Protein AF-A0A7Y9UPT7-F1 (afdb_monomer)

Solvent-accessible surface area (backbone atoms only — not comparable to full-atom values): 49475 Å² total; per-residue (Å²): 132,76,66,64,68,64,53,47,54,57,54,27,76,30,27,76,48,44,61,71,35,49,80,83,78,60,69,69,57,56,51,50,49,35,62,74,65,64,65,53,74,63,41,36,34,36,34,43,50,38,50,38,31,69,80,50,49,74,46,48,78,60,46,31,27,32,42,29,28,19,66,36,69,50,11,37,51,41,17,46,64,70,42,63,90,40,89,54,50,45,79,45,78,37,53,79,86,72,64,73,70,51,96,87,63,54,24,48,32,40,34,18,50,80,35,57,87,76,48,58,76,74,55,49,55,53,52,49,58,65,36,32,35,90,72,13,28,43,36,38,32,46,82,42,75,20,55,49,90,90,48,63,60,64,64,68,66,46,41,61,56,29,45,74,63,72,69,42,79,63,91,86,70,78,81,44,35,64,86,59,68,82,79,59,63,66,61,43,49,72,65,70,48,35,43,80,75,43,75,48,74,49,67,51,76,50,77,29,45,49,66,50,45,50,44,32,43,56,63,36,68,72,54,60,70,43,54,73,67,46,46,52,54,52,52,53,50,48,40,57,56,28,69,72,38,96,82,33,64,45,64,43,38,36,28,29,48,42,38,32,25,35,39,54,82,69,84,79,73,82,79,78,82,75,81,90,81,82,92,74,90,75,82,94,73,88,85,87,81,89,82,91,87,82,89,88,87,88,80,91,82,90,86,90,83,91,86,88,88,93,85,90,85,93,84,86,89,82,92,89,80,90,89,86,84,85,90,89,86,87,88,89,86,88,89,90,90,83,90,89,86,86,87,90,90,82,86,88,86,88,88,84,86,89,88,89,88,90,87,86,89,82,91,84,89,86,86,85,85,89,82,91,84,83,88,87,87,90,83,91,85,88,85,87,88,87,82,90,85,89,86,91,83,83,92,86,83,94,70,90,73,86,70,77,78,81,69,80,75,54,72,55,57,54,56,51,49,54,56,46,61,67,41,74,80,54,86,60,51,78,74,41,42,73,51,36,92,45,93,87,53,15,61,52,46,19,36,54,50,52,55,49,46,54,51,44,53,50,49,40,58,24,63,77,67,72,34,51,45,50,35,64,64,29,36,51,49,54,51,48,53,55,46,51,56,52,51,52,50,51,37,42,74,61,73,44,56,70,38,63,38,64,74,57,47,52,44,51,64,66,46,57,84,46,56,26,84,60,89,22,19,64,55,66,96,81,67,73,76,66,86,76,78,81,88,58,66,52,65,42,67,57,73,89,72,76,81,77,72,83,78,80,69,86,75,77,72,44,81,75,49,74,59,97,64,31,38,31,28,32,39,63,42,84,90,76,71,44,59,32,25,37,45,26,52,50,93,84,60,52,76,66,59,47,48,48,55,53,48,32,51,60,54,35,60,72,53,87,51,91,26,40,48,49,51,78,49,77,40,82,93,68,46,27,33,38,30,65,54,58,78,42,30,47,47,59,48,40,70,75,34,53,94,74,63,48,63,69,58,31,50,51,52,50,49,41,48,49,52,31,52,43,52,36,47,74,72,75,42,68,58,86,53,58,31,51,73,34,27,29,24,37,73,46,99,89,71,51,73,46,44,24,43,47,68,49,80,59,77,70,77,91,76,73,73,84,78,90,69,98,60,86,67,88,70,67,55,72,44,89,84,58,87,50,80,86,72,66,44,63,55,46,51,30,26,25,53,18,42,52,48,27,28,58,74,70,62,35,79,63,81,58,68,67,82,48,72,69,21,41,55,32,40,35,25,53,49,86,54,68,87,67,26,57,80,48,61,66,62,53,48,58,54,58,72,67,60,71,76,77,78,79,74,77,85,124

Sequence (796 aa):
MTDQRGLGVTFDSAADLYQQARPDYPEQLYEAMIAAARLVRGDRLLEIGCASGKATLPLARRGLHITCVEPGPALTTAARRNLASFPDVEVVQCTFEDICPSEHEPFDLVFAATAWHWLDPELRYRRTWELLRPGGHLAFWSATHVFPEGGDTFFADLQQVYDEIREGLPEGATYPRPGELPDQREDIEASGLFEPVLVRHFDWEVTYDADGYIGLLDTFSGHIAMEPWQRRRLYSEIRRRLDERADGLLRRGWGAVLHVARRRDLPVAPQRDPAPGRSSCRDPMNIYAAPAGHFDEIGRTATAGQGAPARRAIRMGPAAAIAAGRVDRDARVPPPPAICGIPAGGSPYGPSKPHIELNCPGESEDSGVSRVGSHGIDGLRRPRRPRRKGVRLGCDGMKRLERKEDGMANPVDFMLADLREKYEAVPSSRAFDRLYDDPEWGHMFAVLHKRLNE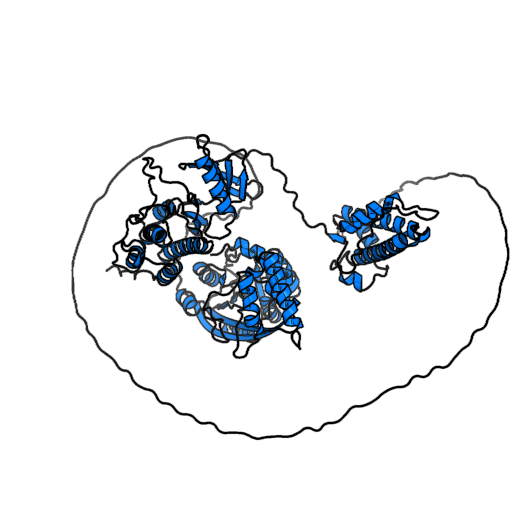HFTDINGRAETTRHYWADNSRDLLSLIQEIEADLHTLRRAGVEVELADSYQDALERCRPWLSPSGGSAMPEDFEPIEVIAYEPVFTHAAKSVKLEKHQKAIELKMVGSGSYAHVYSYVDPDYGIKFAVKRAKTDLDERDLGRFKQEFEVLNKLSFPYVVEVYRYDEARNEYRMEYCDTTLRDYIAKKNATISFAARKRIALQFLYGINYLHHQKLLHRDISLQNILLKVFGSGAVLVKLSDFGLVKDQASEFTRTQTEMKGTVRDPMLGSFKDYAVVNEMYAIGHVLAYIFKGRESLPPATDEVGRIIHKCAVNDLDQRYRAVTELIAEVERLEAPPVQATA

InterPro domains:
  IPR000719 Protein kinase domain [PF00069] (557-754)
  IPR000719 Protein kinase domain [PS50011] (554-796)
  IPR008266 Tyrosine-protein kinase, active site [PS00109] (669-681)
  IPR011009 Protein kinase-like domain superfamily [SSF56112] (557-776)
  IPR013216 Methyltransferase type 11 [PF08241] (46-140)
  IPR017441 Protein kinase, ATP binding site [PS00107] (560-583)
  IPR029063 S-adenosyl-L-methionine-dependent methyltransferase superfamily [G3DSA:3.40.50.150] (10-264)
  IPR029063 S-adenosyl-L-methionine-dependent methyltransferase superfamily [SSF53335] (11-160)
  IPR051052 Diverse substrate methyltransferase [PTHR44942] (13-225)

Structure (mmCIF, N/CA/C/O backbone):
data_AF-A0A7Y9UPT7-F1
#
_entry.id   AF-A0A7Y9UPT7-F1
#
loop_
_atom_site.group_PDB
_atom_site.id
_atom_site.type_symbol
_atom_site.label_atom_id
_atom_site.label_alt_id
_atom_site.label_comp_id
_atom_site.label_asym_id
_atom_site.label_entity_id
_atom_site.label_seq_id
_atom_site.pdbx_PDB_ins_code
_atom_site.Cartn_x
_atom_site.Cartn_y
_atom_site.Cartn_z
_atom_site.occupancy
_atom_site.B_iso_or_equiv
_atom_site.auth_seq_id
_atom_site.auth_comp_id
_atom_site.auth_asym_id
_atom_site.auth_atom_id
_atom_site.pdbx_PDB_model_num
ATOM 1 N N . MET A 1 1 ? 9.587 -3.276 -5.897 1.00 23.61 1 MET A N 1
ATOM 2 C CA . MET A 1 1 ? 9.307 -3.246 -4.451 1.00 23.61 1 MET A CA 1
ATOM 3 C C . MET A 1 1 ? 8.726 -1.886 -4.137 1.00 23.61 1 MET A C 1
ATOM 5 O O . MET A 1 1 ? 9.444 -0.960 -3.785 1.00 23.61 1 MET A O 1
ATOM 9 N N . THR A 1 2 ? 7.434 -1.752 -4.421 1.00 25.03 2 THR A N 1
ATOM 10 C CA . THR A 1 2 ? 6.545 -0.772 -3.798 1.00 25.03 2 THR A CA 1
ATOM 11 C C . THR A 1 2 ? 6.719 -0.867 -2.285 1.00 25.03 2 THR A C 1
ATOM 13 O O . THR A 1 2 ? 6.986 -1.954 -1.773 1.00 25.03 2 THR A O 1
ATOM 16 N N . ASP A 1 3 ? 6.644 0.264 -1.594 1.00 27.84 3 ASP A N 1
ATOM 17 C CA . ASP A 1 3 ? 6.793 0.355 -0.145 1.00 27.84 3 ASP A CA 1
ATOM 18 C C . ASP A 1 3 ? 5.795 -0.582 0.567 1.00 27.84 3 ASP A C 1
ATOM 20 O O . ASP A 1 3 ? 4.616 -0.266 0.730 1.00 27.84 3 ASP A O 1
ATOM 24 N N . GLN A 1 4 ? 6.266 -1.777 0.942 1.00 33.16 4 GLN A N 1
ATOM 25 C CA . GLN A 1 4 ? 5.471 -2.819 1.603 1.00 33.16 4 GLN A CA 1
ATOM 26 C C . GLN A 1 4 ? 4.937 -2.345 2.963 1.00 33.16 4 GLN A C 1
ATOM 28 O O . GLN A 1 4 ? 3.932 -2.872 3.434 1.00 33.16 4 GLN A O 1
ATOM 33 N N . ARG A 1 5 ? 5.565 -1.333 3.584 1.00 32.34 5 ARG A N 1
ATOM 34 C CA . ARG A 1 5 ? 5.117 -0.789 4.874 1.00 32.34 5 ARG A CA 1
ATOM 35 C C . ARG A 1 5 ? 3.914 0.137 4.719 1.00 32.34 5 ARG A C 1
ATOM 37 O O . ARG A 1 5 ? 3.005 0.054 5.533 1.00 32.34 5 ARG A O 1
ATOM 44 N N . GLY A 1 6 ? 3.873 0.959 3.669 1.00 29.91 6 GLY A N 1
ATOM 45 C CA . GLY A 1 6 ? 2.730 1.837 3.392 1.00 29.91 6 GLY A CA 1
ATOM 46 C C . GLY A 1 6 ? 1.464 1.057 3.028 1.00 29.91 6 GLY A C 1
ATOM 47 O O . GLY A 1 6 ? 0.404 1.299 3.597 1.00 29.91 6 GLY A O 1
ATOM 48 N N . LEU A 1 7 ? 1.593 0.061 2.144 1.00 39.34 7 LEU A N 1
ATOM 49 C CA . LEU A 1 7 ? 0.463 -0.762 1.693 1.00 39.34 7 LEU A CA 1
ATOM 50 C C . LEU A 1 7 ? -0.037 -1.729 2.776 1.00 39.34 7 LEU A C 1
ATOM 52 O O . LEU A 1 7 ? -1.244 -1.922 2.894 1.00 39.34 7 LEU A O 1
ATOM 56 N N . GLY A 1 8 ? 0.858 -2.296 3.597 1.00 45.69 8 GLY A N 1
ATOM 57 C CA . GLY A 1 8 ? 0.473 -3.141 4.735 1.00 45.69 8 GLY A CA 1
ATOM 58 C C . GLY A 1 8 ? -0.418 -2.407 5.742 1.00 45.69 8 GLY A C 1
ATOM 59 O O . GLY A 1 8 ? -1.418 -2.960 6.186 1.00 45.69 8 GLY A O 1
ATOM 60 N N . VAL A 1 9 ? -0.126 -1.129 6.018 1.00 45.75 9 VAL A N 1
ATOM 61 C CA . VAL A 1 9 ? -0.971 -0.259 6.859 1.00 45.75 9 VAL A CA 1
ATOM 62 C C . VAL A 1 9 ? -2.332 0.004 6.204 1.00 45.75 9 VAL A C 1
ATOM 64 O O . VAL A 1 9 ? -3.355 0.021 6.887 1.00 45.75 9 VAL A O 1
ATOM 67 N N . THR A 1 10 ? -2.369 0.160 4.877 1.00 53.03 10 THR A N 1
ATOM 68 C CA . THR A 1 10 ? -3.619 0.332 4.122 1.00 53.03 10 THR A CA 1
ATOM 69 C C . THR A 1 10 ? -4.527 -0.897 4.237 1.00 53.03 10 THR A C 1
ATOM 71 O O . THR A 1 10 ? -5.720 -0.747 4.489 1.00 53.03 10 THR A O 1
ATOM 74 N N . PHE A 1 11 ? -3.982 -2.113 4.117 1.00 58.38 11 PHE A N 1
ATOM 75 C CA . PHE A 1 11 ? -4.764 -3.347 4.274 1.00 58.38 11 PHE A CA 1
ATOM 76 C C . PHE A 1 11 ? -5.201 -3.592 5.722 1.00 58.38 11 PHE A C 1
ATOM 78 O O . PHE A 1 11 ? -6.333 -4.023 5.942 1.00 58.38 11 PHE A O 1
ATOM 85 N N . ASP A 1 12 ? -4.344 -3.278 6.698 1.00 64.06 12 ASP A N 1
ATOM 86 C CA . ASP A 1 12 ? -4.665 -3.430 8.121 1.00 64.06 12 ASP A CA 1
ATOM 87 C C . ASP A 1 12 ? -5.864 -2.556 8.530 1.00 64.06 12 ASP A C 1
ATOM 89 O O . ASP A 1 12 ? -6.724 -2.987 9.294 1.00 64.06 12 ASP A O 1
ATOM 93 N N . SER A 1 13 ? -6.002 -1.368 7.930 1.00 60.81 13 SER A N 1
ATOM 94 C CA . SER A 1 13 ? -7.132 -0.463 8.189 1.00 60.81 13 SER A CA 1
ATOM 95 C C . SER A 1 13 ? -8.503 -0.984 7.724 1.00 60.81 13 SER A C 1
ATOM 97 O O . SER A 1 13 ? -9.525 -0.487 8.190 1.00 60.81 13 SER A O 1
ATOM 99 N N . ALA A 1 14 ? -8.543 -1.998 6.850 1.00 61.66 14 ALA A N 1
ATOM 100 C CA . ALA A 1 14 ? -9.767 -2.553 6.262 1.00 61.66 14 ALA A CA 1
ATOM 101 C C . ALA A 1 14 ? -10.071 -3.992 6.732 1.00 61.66 14 ALA A C 1
ATOM 103 O O . ALA A 1 14 ? -10.796 -4.724 6.056 1.00 61.66 14 ALA A O 1
ATOM 104 N N . ALA A 1 15 ? -9.519 -4.425 7.872 1.00 66.75 15 ALA A N 1
ATOM 105 C CA . ALA A 1 15 ? -9.553 -5.821 8.323 1.00 66.75 15 ALA A CA 1
ATOM 106 C C . ALA A 1 15 ? -10.962 -6.450 8.406 1.00 66.75 15 ALA A C 1
ATOM 108 O O . ALA A 1 15 ? -11.147 -7.595 7.985 1.00 66.75 15 ALA A O 1
ATOM 109 N N . ASP A 1 16 ? -11.961 -5.715 8.906 1.00 67.00 16 ASP A N 1
ATOM 110 C CA . ASP A 1 16 ? -13.338 -6.219 9.035 1.00 67.00 16 ASP A CA 1
ATOM 111 C C . ASP A 1 16 ? -14.056 -6.323 7.676 1.00 67.00 16 ASP A C 1
ATOM 113 O O . ASP A 1 16 ? -14.730 -7.321 7.401 1.00 67.00 16 ASP A O 1
ATOM 117 N N . LEU A 1 17 ? -13.836 -5.346 6.787 1.00 69.12 17 LEU A N 1
ATOM 118 C CA . LEU A 1 17 ? -14.344 -5.353 5.408 1.00 69.12 17 LEU A CA 1
ATOM 119 C C . LEU A 1 17 ? -13.698 -6.467 4.575 1.00 69.12 17 LEU A C 1
ATOM 121 O O . LEU A 1 17 ? -14.355 -7.080 3.733 1.00 69.12 17 LEU A O 1
ATOM 125 N N . TYR A 1 18 ? -12.425 -6.775 4.839 1.00 68.50 18 TYR A N 1
ATOM 126 C CA . TYR A 1 18 ? -11.655 -7.779 4.107 1.00 68.50 18 TYR A CA 1
ATOM 127 C C . TYR A 1 18 ? -12.335 -9.153 4.111 1.00 68.50 18 TYR A C 1
ATOM 129 O O . TYR A 1 18 ? -12.438 -9.799 3.066 1.00 68.50 18 TYR A O 1
ATOM 137 N N . GLN A 1 19 ? -12.840 -9.594 5.269 1.00 72.56 19 GLN A N 1
ATOM 138 C CA . GLN A 1 19 ? -13.490 -10.899 5.404 1.00 72.56 19 GLN A CA 1
ATOM 139 C C . GLN A 1 19 ? -14.817 -10.970 4.639 1.00 72.56 19 GLN A C 1
ATOM 141 O O . GLN A 1 19 ? -15.114 -12.000 4.025 1.00 72.56 19 GLN A O 1
ATOM 146 N N . GLN A 1 20 ? -15.606 -9.897 4.708 1.00 72.88 20 GLN A N 1
ATOM 147 C CA . GLN A 1 20 ? -16.975 -9.849 4.195 1.00 72.88 20 GLN A CA 1
ATOM 148 C C . GLN A 1 20 ? -17.014 -9.617 2.683 1.00 72.88 20 GLN A C 1
ATOM 150 O O . GLN A 1 20 ? -17.797 -10.257 1.987 1.00 72.88 20 GLN A O 1
ATOM 155 N N . ALA A 1 21 ? -16.155 -8.736 2.168 1.00 75.75 21 ALA A N 1
ATOM 156 C CA . ALA A 1 21 ? -16.273 -8.246 0.802 1.00 75.75 21 ALA A CA 1
ATOM 157 C C . ALA A 1 21 ? -15.451 -9.038 -0.228 1.00 75.75 21 ALA A C 1
ATOM 159 O O . ALA A 1 21 ? -15.847 -9.157 -1.391 1.00 75.75 21 ALA A O 1
ATOM 160 N N . ARG A 1 22 ? -14.303 -9.609 0.171 1.00 79.81 22 ARG A N 1
ATOM 161 C CA . ARG A 1 22 ? -13.503 -10.467 -0.721 1.00 79.81 22 ARG A CA 1
ATOM 162 C C . ARG A 1 22 ? -14.248 -11.779 -1.007 1.00 79.81 22 ARG A C 1
ATOM 164 O O . ARG A 1 22 ? -14.912 -12.307 -0.114 1.00 79.81 22 ARG A O 1
ATOM 171 N N . PRO A 1 23 ? -14.124 -12.348 -2.218 1.00 83.69 23 PRO A N 1
ATOM 172 C CA . PRO A 1 23 ? -14.758 -13.620 -2.549 1.00 83.69 23 PRO A CA 1
ATOM 173 C C . PRO A 1 23 ? -14.120 -14.770 -1.763 1.00 83.69 23 PRO A C 1
ATOM 175 O O . PRO A 1 23 ? -12.924 -14.742 -1.461 1.00 83.69 23 PRO A O 1
ATOM 178 N N . ASP A 1 24 ? -14.907 -15.799 -1.462 1.00 88.88 24 ASP A N 1
ATOM 179 C CA . ASP A 1 24 ? -14.347 -17.094 -1.077 1.00 88.88 24 ASP A CA 1
ATOM 180 C C . ASP A 1 24 ? -13.708 -17.772 -2.300 1.00 88.88 24 ASP A C 1
ATOM 182 O O . ASP A 1 24 ? -14.094 -17.521 -3.446 1.00 88.88 24 ASP A O 1
ATOM 186 N N . TYR A 1 25 ? -12.716 -18.629 -2.054 1.00 92.56 25 TYR A N 1
ATOM 187 C CA . TYR A 1 25 ? -12.104 -19.444 -3.103 1.00 92.56 25 TYR A CA 1
ATOM 188 C C . TYR A 1 25 ? -12.935 -20.716 -3.343 1.00 92.56 25 TYR A C 1
ATOM 190 O O . TYR A 1 25 ? -13.503 -21.252 -2.386 1.00 92.56 25 TYR A O 1
ATOM 198 N N . PRO A 1 26 ? -12.990 -21.244 -4.581 1.00 94.38 26 PRO A N 1
ATOM 199 C CA . PRO A 1 26 ? -13.737 -22.464 -4.879 1.00 94.38 26 PRO A CA 1
ATOM 200 C C . PRO A 1 26 ? -13.256 -23.663 -4.056 1.00 94.38 26 PRO A C 1
ATOM 202 O O . PRO A 1 26 ? -12.054 -23.879 -3.905 1.00 94.38 26 PRO A O 1
ATOM 205 N N . GLU A 1 27 ? -14.182 -24.503 -3.593 1.00 95.25 27 GLU A N 1
ATOM 206 C CA . GLU A 1 27 ? -13.856 -25.702 -2.806 1.00 95.25 27 GLU A CA 1
ATOM 207 C C . GLU A 1 27 ? -12.900 -26.651 -3.556 1.00 95.25 27 GLU A C 1
ATOM 209 O O . GLU A 1 27 ? -11.972 -27.223 -2.985 1.00 95.25 27 GLU A O 1
ATOM 214 N N . GLN A 1 28 ? -13.054 -26.727 -4.879 1.00 96.62 28 GLN A N 1
ATOM 215 C CA . GLN A 1 28 ? -12.224 -27.542 -5.763 1.00 96.62 28 GLN A CA 1
ATOM 216 C C . GLN A 1 28 ? -10.749 -27.108 -5.763 1.00 96.62 28 GLN A C 1
ATOM 218 O O . GLN A 1 28 ? -9.877 -27.924 -6.072 1.00 96.62 28 GLN A O 1
ATOM 223 N N . LEU A 1 29 ? -10.454 -25.845 -5.426 1.00 97.38 29 LEU A N 1
ATOM 224 C CA . LEU A 1 29 ? -9.083 -25.356 -5.267 1.00 97.38 29 LEU A CA 1
ATOM 225 C C . LEU A 1 29 ? -8.429 -26.021 -4.054 1.00 97.38 29 LEU A C 1
ATOM 227 O O . LEU A 1 29 ? -7.333 -26.574 -4.173 1.00 97.38 29 LEU A O 1
ATOM 231 N N . TYR A 1 30 ? -9.119 -26.037 -2.912 1.00 97.44 30 TYR A N 1
ATOM 232 C CA . TYR A 1 30 ? -8.631 -26.683 -1.693 1.00 97.44 30 TYR A CA 1
ATOM 233 C C . TYR A 1 30 ? -8.491 -28.194 -1.865 1.00 97.44 30 TYR A C 1
ATOM 235 O O . TYR A 1 30 ? -7.474 -28.761 -1.470 1.00 97.44 30 TYR A O 1
ATOM 243 N N . GLU A 1 31 ? -9.464 -28.846 -2.506 1.00 97.44 31 GLU A N 1
ATOM 244 C CA . GLU A 1 31 ? -9.400 -30.279 -2.817 1.00 97.44 31 GLU A CA 1
ATOM 245 C C . GLU A 1 31 ? -8.192 -30.622 -3.696 1.00 97.44 31 GLU A C 1
ATOM 247 O O . GLU A 1 31 ? -7.466 -31.576 -3.410 1.00 97.44 31 GLU A O 1
ATOM 252 N N . ALA A 1 32 ? -7.935 -29.828 -4.740 1.00 97.94 32 ALA A N 1
ATOM 253 C CA . ALA A 1 32 ? -6.794 -30.034 -5.625 1.00 97.94 32 ALA A CA 1
ATOM 254 C C . ALA A 1 32 ? -5.456 -29.824 -4.901 1.00 97.94 32 ALA A C 1
ATOM 256 O O . ALA A 1 32 ? -4.528 -30.610 -5.101 1.00 97.94 32 ALA A O 1
ATOM 257 N N . MET A 1 33 ? -5.363 -28.809 -4.035 1.00 97.88 33 MET A N 1
ATOM 258 C CA . MET A 1 33 ? -4.176 -28.556 -3.218 1.00 97.88 33 MET A CA 1
ATOM 259 C C . MET A 1 33 ? -3.904 -29.710 -2.246 1.00 97.88 33 MET A C 1
ATOM 261 O O . MET A 1 33 ? -2.791 -30.234 -2.216 1.00 97.88 33 MET A O 1
ATOM 265 N N . ILE A 1 34 ? -4.923 -30.141 -1.495 1.00 97.75 34 ILE A N 1
ATOM 266 C CA . ILE A 1 34 ? -4.837 -31.251 -0.535 1.00 97.75 34 ILE A CA 1
ATOM 267 C C . ILE A 1 34 ? -4.432 -32.545 -1.241 1.00 97.75 34 ILE A C 1
ATOM 269 O O . ILE A 1 34 ? -3.533 -33.242 -0.772 1.00 97.75 34 ILE A O 1
ATOM 273 N N . ALA A 1 35 ? -5.045 -32.852 -2.387 1.00 97.81 35 ALA A N 1
ATOM 274 C CA . ALA A 1 35 ? -4.725 -34.048 -3.158 1.00 97.81 35 ALA A CA 1
ATOM 275 C C . ALA A 1 35 ? -3.289 -34.019 -3.708 1.00 97.81 35 ALA A C 1
ATOM 277 O O . ALA A 1 35 ? -2.575 -35.019 -3.612 1.00 97.81 35 ALA A O 1
ATOM 278 N N . ALA A 1 36 ? -2.844 -32.879 -4.249 1.00 97.25 36 ALA A N 1
ATOM 279 C CA . ALA A 1 36 ? -1.500 -32.731 -4.805 1.00 97.25 36 ALA A CA 1
ATOM 280 C C . ALA A 1 36 ? -0.409 -32.816 -3.726 1.00 97.25 36 ALA A C 1
ATOM 282 O O . ALA A 1 36 ? 0.589 -33.508 -3.924 1.00 97.25 36 ALA A O 1
ATOM 283 N N . ALA A 1 37 ? -0.622 -32.167 -2.576 1.00 97.06 37 ALA A N 1
ATOM 284 C CA . ALA A 1 37 ? 0.301 -32.198 -1.441 1.00 97.06 37 ALA A CA 1
ATOM 285 C C . ALA A 1 37 ? 0.159 -33.459 -0.565 1.00 97.06 37 ALA A C 1
ATOM 287 O O . ALA A 1 37 ? 0.996 -33.693 0.307 1.00 97.06 37 ALA A O 1
ATOM 288 N N . ARG A 1 38 ? -0.857 -34.297 -0.832 1.00 96.50 38 ARG A N 1
ATOM 289 C CA . ARG A 1 38 ? -1.194 -35.531 -0.099 1.00 96.50 38 ARG A CA 1
ATOM 290 C C . ARG A 1 38 ? -1.442 -35.292 1.391 1.00 96.50 38 ARG A C 1
ATOM 292 O O . ARG A 1 38 ? -0.994 -36.083 2.218 1.00 96.50 38 ARG A O 1
ATOM 299 N N . LEU A 1 39 ? -2.141 -34.204 1.705 1.00 96.81 39 LEU A N 1
ATOM 300 C CA . LEU A 1 39 ? -2.380 -33.802 3.086 1.00 96.81 39 LEU A CA 1
ATOM 301 C C . LEU A 1 39 ? -3.410 -34.697 3.772 1.00 96.81 39 LEU A C 1
ATOM 303 O O . LEU A 1 39 ? -4.433 -35.061 3.185 1.00 96.81 39 LEU A O 1
ATOM 307 N N . VAL A 1 40 ? -3.157 -34.994 5.040 1.00 95.19 40 VAL A N 1
ATOM 308 C CA . VAL A 1 40 ? -4.053 -35.729 5.932 1.00 95.19 40 VAL A CA 1
ATOM 309 C C . VAL A 1 40 ? -4.327 -34.930 7.205 1.00 95.19 40 VAL A C 1
ATOM 311 O O . VAL A 1 40 ? -3.650 -33.955 7.520 1.00 95.19 40 VAL A O 1
ATOM 314 N N . ARG A 1 41 ? -5.364 -35.325 7.951 1.00 94.56 41 ARG A N 1
ATOM 315 C CA . ARG A 1 41 ? -5.717 -34.684 9.226 1.00 94.56 41 ARG A CA 1
ATOM 316 C C . ARG A 1 41 ? -4.516 -34.702 10.184 1.00 94.56 41 ARG A C 1
ATOM 318 O O . ARG A 1 41 ? -3.918 -35.757 10.378 1.00 94.56 41 ARG A O 1
ATOM 325 N N . GLY A 1 42 ? -4.231 -33.564 10.813 1.00 92.38 42 GLY A N 1
ATOM 326 C CA . GLY A 1 42 ? -3.095 -33.375 11.720 1.00 92.38 42 GLY A CA 1
ATOM 327 C C . GLY A 1 42 ? -1.799 -32.905 11.051 1.00 92.38 42 GLY A C 1
ATOM 328 O O . GLY A 1 42 ? -0.872 -32.533 11.770 1.00 92.38 42 GLY A O 1
ATOM 329 N N . ASP A 1 43 ? -1.730 -32.878 9.714 1.00 96.38 43 ASP A N 1
ATOM 330 C CA . ASP A 1 43 ? -0.589 -32.288 9.009 1.00 96.38 43 ASP A CA 1
ATOM 331 C C . ASP A 1 43 ? -0.456 -30.799 9.340 1.00 96.38 43 ASP A C 1
ATOM 333 O O . ASP A 1 43 ? -1.446 -30.088 9.561 1.00 96.38 43 ASP A O 1
ATOM 337 N N . ARG A 1 44 ? 0.793 -30.338 9.366 1.00 96.12 44 ARG A N 1
ATOM 338 C CA . ARG A 1 44 ? 1.182 -29.003 9.809 1.00 96.12 44 ARG A CA 1
ATOM 339 C C . ARG A 1 44 ? 1.371 -28.072 8.635 1.00 96.12 44 ARG A C 1
ATOM 341 O O . ARG A 1 44 ? 2.216 -28.294 7.766 1.00 96.12 44 ARG A O 1
ATOM 348 N N . LEU A 1 45 ? 0.627 -26.985 8.652 1.00 97.56 45 LEU A N 1
ATOM 349 C CA . LEU A 1 45 ? 0.611 -25.976 7.619 1.00 97.56 45 LEU A CA 1
ATOM 350 C C . LEU A 1 45 ? 1.135 -24.651 8.162 1.00 97.56 45 LEU A C 1
ATOM 352 O O . LEU A 1 45 ? 0.848 -24.279 9.296 1.00 97.56 45 LEU A O 1
ATOM 356 N N . LEU A 1 46 ? 1.853 -23.920 7.318 1.00 96.88 46 LEU A N 1
ATOM 357 C CA . LEU A 1 46 ? 2.175 -22.515 7.538 1.00 96.88 46 LEU A CA 1
ATOM 358 C C . LEU A 1 46 ? 1.468 -21.683 6.472 1.00 96.88 46 LEU A C 1
ATOM 360 O O . LEU A 1 46 ? 1.706 -21.890 5.284 1.00 96.88 46 LEU A O 1
ATOM 364 N N . GLU A 1 47 ? 0.640 -20.732 6.883 1.00 97.31 47 GLU A N 1
ATOM 365 C CA . GLU A 1 47 ? 0.059 -19.739 5.985 1.00 97.31 47 GLU A CA 1
ATOM 366 C C . GLU A 1 47 ? 0.841 -18.430 6.053 1.00 97.31 47 GLU A C 1
ATOM 368 O O . GLU A 1 47 ? 0.996 -17.842 7.126 1.00 97.31 47 GLU A O 1
ATOM 373 N N . ILE A 1 48 ? 1.299 -17.950 4.898 1.00 94.88 48 ILE A N 1
ATOM 374 C CA . ILE A 1 48 ? 1.964 -16.654 4.772 1.00 94.88 48 ILE A CA 1
ATOM 375 C C . ILE A 1 48 ? 0.923 -15.584 4.438 1.00 94.88 48 ILE A C 1
ATOM 377 O O . ILE A 1 48 ? 0.277 -15.673 3.394 1.00 94.88 48 ILE A O 1
ATOM 381 N N . GLY A 1 49 ? 0.801 -14.561 5.286 1.00 90.94 49 GLY A N 1
ATOM 382 C CA . GLY A 1 49 ? -0.112 -13.431 5.096 1.00 90.94 49 GLY A CA 1
ATOM 383 C C . GLY A 1 49 ? -1.575 -13.863 5.129 1.00 90.94 49 GLY A C 1
ATOM 384 O O . GLY A 1 49 ? -2.276 -13.741 4.123 1.00 90.94 49 GLY A O 1
ATOM 385 N N . CYS A 1 50 ? -2.029 -14.403 6.265 1.00 91.12 50 CYS A N 1
ATOM 386 C CA . CYS A 1 50 ? -3.380 -14.963 6.387 1.00 91.12 50 CYS A CA 1
ATOM 387 C C . CYS A 1 50 ? -4.501 -13.912 6.332 1.00 91.12 50 CYS A C 1
ATOM 389 O O . CYS A 1 50 ? -5.678 -14.282 6.242 1.00 91.12 50 CYS A O 1
ATOM 391 N N . ALA A 1 51 ? -4.170 -12.615 6.414 1.00 88.88 51 ALA A N 1
ATOM 392 C CA . ALA A 1 51 ? -5.135 -11.531 6.544 1.00 88.88 51 ALA A CA 1
ATOM 393 C C . ALA A 1 51 ? -6.137 -11.839 7.675 1.00 88.88 51 ALA A C 1
ATOM 395 O O . ALA A 1 51 ? -5.723 -12.155 8.785 1.00 88.88 51 ALA A O 1
ATOM 396 N N . SER A 1 52 ? -7.445 -11.814 7.401 1.00 89.88 52 SER A N 1
ATOM 397 C CA . SER A 1 52 ? -8.517 -12.133 8.355 1.00 89.88 52 SER A CA 1
ATOM 398 C C . SER A 1 52 ? -8.789 -13.638 8.551 1.00 89.88 52 SER A C 1
ATOM 400 O O . SER A 1 52 ? -9.770 -13.995 9.208 1.00 89.88 52 SER A O 1
ATOM 402 N N . GLY A 1 53 ? -7.979 -14.532 7.971 1.00 91.19 53 GLY A N 1
ATOM 403 C CA . GLY A 1 53 ? -8.122 -15.990 8.094 1.00 91.19 53 GLY A CA 1
ATOM 404 C C . GLY A 1 53 ? -9.052 -16.650 7.065 1.00 91.19 53 GLY A C 1
ATOM 405 O O . GLY A 1 53 ? -9.489 -17.789 7.243 1.00 91.19 53 GLY A O 1
ATOM 406 N N . LYS A 1 54 ? -9.398 -15.943 5.981 1.00 90.94 54 LYS A N 1
ATOM 407 C CA . LYS A 1 54 ? -10.381 -16.408 4.985 1.00 90.94 54 LYS A CA 1
ATOM 408 C C . LYS A 1 54 ? -9.928 -17.669 4.246 1.00 90.94 54 LYS A C 1
ATOM 410 O O . LYS A 1 54 ? -10.716 -18.598 4.090 1.00 90.94 54 LYS A O 1
ATOM 415 N N . ALA A 1 55 ? -8.660 -17.724 3.827 1.00 93.00 55 ALA A N 1
ATOM 416 C CA . ALA A 1 55 ? -8.104 -18.906 3.170 1.00 93.00 55 ALA A CA 1
ATOM 417 C C . ALA A 1 55 ? -7.820 -20.055 4.154 1.00 93.00 55 ALA A C 1
ATOM 419 O O . ALA A 1 55 ? -7.891 -21.220 3.762 1.00 93.00 55 ALA A O 1
ATOM 420 N N . THR A 1 56 ? -7.574 -19.727 5.424 1.00 95.44 56 THR A N 1
ATOM 421 C CA . THR A 1 56 ? -7.359 -20.669 6.527 1.00 95.44 56 THR A CA 1
ATOM 422 C C . THR A 1 56 ? -8.607 -21.485 6.850 1.00 95.44 56 THR A C 1
ATOM 424 O O . THR A 1 56 ? -8.533 -22.691 7.085 1.00 95.44 56 THR A O 1
ATOM 427 N N . LEU A 1 57 ? -9.772 -20.831 6.875 1.00 94.31 57 LEU A N 1
ATOM 428 C CA . LEU A 1 57 ? -11.001 -21.384 7.443 1.00 94.31 57 LEU A CA 1
ATOM 429 C C . LEU A 1 57 ? -11.431 -22.733 6.814 1.00 94.31 57 LEU A C 1
ATOM 431 O O . LEU A 1 57 ? -11.741 -23.661 7.570 1.00 94.31 57 LEU A O 1
ATOM 435 N N . PRO A 1 58 ? -11.415 -22.926 5.477 1.00 94.75 58 PRO A N 1
ATOM 436 C CA . PRO A 1 58 ? -11.744 -24.218 4.865 1.00 94.75 58 PRO A CA 1
ATOM 437 C C . PRO A 1 58 ? -10.751 -25.340 5.196 1.00 94.75 58 PRO A C 1
ATOM 439 O O . PRO A 1 58 ? -11.137 -26.510 5.204 1.00 94.75 58 PRO A O 1
ATOM 442 N N . LEU A 1 59 ? -9.486 -25.014 5.475 1.00 96.00 59 LEU A N 1
ATOM 443 C CA . LEU A 1 59 ? -8.451 -25.983 5.852 1.00 96.00 59 LEU A CA 1
ATOM 444 C C . LEU A 1 59 ? -8.545 -26.343 7.340 1.00 96.00 59 LEU A C 1
ATOM 446 O O . LEU A 1 59 ? -8.476 -27.519 7.695 1.00 96.00 59 LEU A O 1
ATOM 450 N N . ALA A 1 60 ? -8.814 -25.357 8.198 1.00 95.44 60 ALA A N 1
ATOM 451 C CA . ALA A 1 60 ? -9.039 -25.559 9.627 1.00 95.44 60 ALA A CA 1
ATOM 452 C C . ALA A 1 60 ? -10.230 -26.500 9.891 1.00 95.44 60 ALA A C 1
ATOM 454 O O . ALA A 1 60 ? -10.137 -27.436 10.686 1.00 95.44 60 ALA A O 1
ATOM 455 N N . ARG A 1 61 ? -11.329 -26.346 9.133 1.00 95.06 61 ARG A N 1
ATOM 456 C CA . ARG A 1 61 ? -12.500 -27.250 9.184 1.00 95.06 61 ARG A CA 1
ATOM 457 C C . ARG A 1 61 ? -12.172 -28.711 8.865 1.00 95.06 61 ARG A C 1
ATOM 459 O O . ARG A 1 61 ? -12.915 -29.603 9.267 1.00 95.06 61 ARG A O 1
ATOM 466 N N . ARG A 1 62 ? -11.063 -28.968 8.170 1.00 94.56 62 ARG A N 1
ATOM 467 C CA . ARG A 1 62 ? -10.595 -30.316 7.814 1.00 94.56 62 ARG A CA 1
ATOM 468 C C . ARG A 1 62 ? -9.670 -30.929 8.869 1.00 94.56 62 ARG A C 1
ATOM 470 O O . ARG A 1 62 ? -9.274 -32.083 8.726 1.00 94.56 62 ARG A O 1
ATOM 477 N N . GLY A 1 63 ? -9.387 -30.207 9.956 1.00 94.38 63 GLY A N 1
ATOM 478 C CA . GLY A 1 63 ? -8.536 -30.666 11.056 1.00 94.38 63 GLY A CA 1
ATOM 479 C C . GLY A 1 63 ? -7.049 -30.683 10.703 1.00 94.38 63 GLY A C 1
ATOM 480 O O . GLY A 1 63 ? -6.332 -31.579 11.140 1.00 94.38 63 GLY A O 1
ATOM 481 N N . LEU A 1 64 ? -6.612 -29.748 9.859 1.00 96.56 64 LEU A N 1
ATOM 482 C CA . LEU A 1 64 ? -5.196 -29.459 9.632 1.00 96.56 64 LEU A CA 1
ATOM 483 C C . LEU A 1 64 ? -4.703 -28.514 10.731 1.00 96.56 64 LEU A C 1
ATOM 485 O O . LEU A 1 64 ? -5.463 -27.655 11.178 1.00 96.56 64 LEU A O 1
ATOM 489 N N . HIS A 1 65 ? -3.451 -28.675 11.156 1.00 96.88 65 HIS A N 1
ATOM 490 C CA . HIS A 1 65 ? -2.834 -27.795 12.146 1.00 96.88 65 HIS A CA 1
ATOM 491 C C . HIS A 1 65 ? -2.202 -26.622 11.409 1.00 96.88 65 HIS A C 1
ATOM 493 O O . HIS A 1 65 ? -1.348 -26.851 10.557 1.00 96.88 65 HIS A O 1
ATOM 499 N N . ILE A 1 66 ? -2.615 -25.385 11.678 1.00 97.12 66 ILE A N 1
ATOM 500 C CA . ILE A 1 66 ? -2.218 -24.242 10.844 1.00 97.12 66 ILE A CA 1
ATOM 501 C C . ILE A 1 66 ? -1.602 -23.143 11.697 1.00 97.12 66 ILE A C 1
ATOM 503 O O . ILE A 1 66 ? -2.256 -22.588 12.573 1.00 97.12 66 ILE A O 1
ATOM 507 N N . THR A 1 67 ? -0.358 -22.788 11.395 1.00 95.94 67 THR A N 1
ATOM 508 C CA . THR A 1 67 ? 0.268 -21.559 11.877 1.00 95.94 67 THR A CA 1
ATOM 509 C C . THR A 1 67 ? 0.055 -20.473 10.828 1.00 95.94 67 THR A C 1
ATOM 511 O O . THR A 1 67 ? 0.536 -20.575 9.703 1.00 95.94 67 THR A O 1
ATOM 514 N N . CYS A 1 68 ? -0.676 -19.430 11.181 1.00 96.00 68 CYS A N 1
ATOM 515 C CA . CYS A 1 68 ? -0.976 -18.286 10.338 1.00 96.00 68 CYS A CA 1
ATOM 516 C C . CYS A 1 68 ? -0.067 -17.115 10.706 1.00 96.00 68 CYS A C 1
ATOM 518 O O . CYS A 1 68 ? -0.007 -16.723 11.872 1.00 96.00 68 CYS A O 1
ATOM 520 N N . VAL A 1 69 ? 0.615 -16.543 9.717 1.00 93.62 69 VAL A N 1
ATOM 521 C CA . VAL A 1 69 ? 1.530 -15.412 9.909 1.00 93.62 69 VAL A CA 1
ATOM 522 C C . VAL A 1 69 ? 0.945 -14.166 9.269 1.00 93.62 69 VAL A C 1
ATOM 524 O O . VAL A 1 69 ? 0.659 -14.170 8.072 1.00 93.62 69 VAL A O 1
ATOM 527 N N . GLU A 1 70 ? 0.791 -13.100 10.049 1.00 91.62 70 GLU A N 1
ATOM 528 C CA . GLU A 1 70 ? 0.258 -11.822 9.575 1.00 91.62 70 GLU A CA 1
ATOM 529 C C . GLU A 1 70 ? 0.950 -10.644 10.283 1.00 91.62 70 GLU A C 1
ATOM 531 O O . GLU A 1 70 ? 0.906 -10.563 11.509 1.00 91.62 70 GLU A O 1
ATOM 536 N N . PRO A 1 71 ? 1.599 -9.711 9.563 1.00 85.44 71 PRO A N 1
ATOM 537 C CA . PRO A 1 71 ? 2.239 -8.560 10.201 1.00 85.44 71 PRO A CA 1
ATOM 538 C C . PRO A 1 71 ? 1.245 -7.521 10.750 1.00 85.44 71 PRO A C 1
ATOM 540 O O . PRO A 1 71 ? 1.579 -6.816 11.708 1.00 85.44 71 PRO A O 1
ATOM 543 N N . GLY A 1 72 ? 0.051 -7.400 10.156 1.00 84.19 72 GLY A N 1
ATOM 544 C CA . GLY A 1 72 ? -0.953 -6.395 10.513 1.00 84.19 72 GLY A CA 1
ATOM 545 C C . GLY A 1 72 ? -1.649 -6.677 11.856 1.00 84.19 72 GLY A C 1
ATOM 546 O O . GLY A 1 72 ? -2.245 -7.749 12.014 1.00 84.19 72 GLY A O 1
ATOM 547 N N . PRO A 1 73 ? -1.608 -5.765 12.851 1.00 85.75 73 PRO A N 1
ATOM 548 C CA . PRO A 1 73 ? -2.249 -5.985 14.150 1.00 85.75 73 PRO A CA 1
ATOM 549 C C . PRO A 1 73 ? -3.782 -6.090 14.079 1.00 85.75 73 PRO A C 1
ATOM 551 O O . PRO A 1 73 ? -4.365 -6.921 14.787 1.00 85.75 73 PRO A O 1
ATOM 554 N N . ALA A 1 74 ? -4.454 -5.290 13.246 1.00 83.44 74 ALA A N 1
ATOM 555 C CA . ALA A 1 74 ? -5.907 -5.360 13.093 1.00 83.44 74 ALA A CA 1
ATOM 556 C C . ALA A 1 74 ? -6.329 -6.634 12.344 1.00 83.44 74 ALA A C 1
ATOM 558 O O . ALA A 1 74 ? -7.245 -7.330 12.789 1.00 83.44 74 ALA A O 1
ATOM 559 N N . LEU A 1 75 ? -5.605 -7.015 11.285 1.00 85.38 75 LEU A N 1
ATOM 560 C CA . LEU A 1 75 ? -5.829 -8.275 10.563 1.00 85.38 75 LEU A CA 1
ATOM 561 C C . LEU A 1 75 ? -5.591 -9.499 11.452 1.00 85.38 75 LEU A C 1
ATOM 563 O O . LEU A 1 75 ? -6.432 -10.395 11.490 1.00 85.38 75 LEU A O 1
ATOM 567 N N . THR A 1 76 ? -4.519 -9.502 12.249 1.00 90.38 76 THR A N 1
ATOM 568 C CA . THR A 1 76 ? -4.246 -10.559 13.240 1.00 90.38 76 THR A CA 1
ATOM 569 C C . THR A 1 76 ? -5.396 -10.678 14.243 1.00 90.38 76 THR A C 1
ATOM 571 O O . THR A 1 76 ? -5.830 -11.782 14.576 1.00 90.38 76 THR A O 1
ATOM 574 N N . THR A 1 77 ? -5.915 -9.548 14.730 1.00 91.25 77 THR A N 1
ATOM 575 C CA . THR A 1 77 ? -7.046 -9.529 15.671 1.00 91.25 77 THR A CA 1
ATOM 576 C C . THR A 1 77 ? -8.304 -10.119 15.031 1.00 91.25 77 THR A C 1
ATOM 578 O O . THR A 1 77 ? -8.955 -10.979 15.632 1.00 91.25 77 THR A O 1
ATOM 581 N N . ALA A 1 78 ? -8.609 -9.731 13.790 1.00 88.88 78 ALA A N 1
ATOM 582 C CA . ALA A 1 78 ? -9.727 -10.280 13.031 1.00 88.88 78 ALA A CA 1
ATOM 583 C C . ALA A 1 78 ? -9.561 -11.787 12.763 1.00 88.88 78 ALA A C 1
ATOM 585 O O . ALA A 1 78 ? -10.501 -12.550 12.987 1.00 88.88 78 ALA A O 1
ATOM 586 N N . ALA A 1 79 ? -8.369 -12.240 12.364 1.00 92.69 79 ALA A N 1
ATOM 587 C CA . ALA A 1 79 ? -8.064 -13.655 12.162 1.00 92.69 79 ALA A CA 1
ATOM 588 C C . ALA A 1 79 ? -8.251 -14.471 13.441 1.00 92.69 79 ALA A C 1
ATOM 590 O O . ALA A 1 79 ? -8.931 -15.494 13.413 1.00 92.69 79 ALA A O 1
ATOM 591 N N . ARG A 1 80 ? -7.733 -13.995 14.581 1.00 94.88 80 ARG A N 1
ATOM 592 C CA . ARG A 1 80 ? -7.928 -14.654 15.884 1.00 94.88 80 ARG A CA 1
ATOM 593 C C . ARG A 1 80 ? -9.403 -14.797 16.231 1.00 94.88 80 ARG A C 1
ATOM 595 O O . ARG A 1 80 ? -9.816 -15.866 16.663 1.00 94.88 80 ARG A O 1
ATOM 602 N N . ARG A 1 81 ? -10.205 -13.753 16.004 1.00 93.81 81 ARG A N 1
ATOM 603 C CA . ARG A 1 81 ? -11.658 -13.796 16.216 1.00 93.81 81 ARG A CA 1
ATOM 604 C C . ARG A 1 81 ? -12.330 -14.819 15.295 1.00 93.81 81 ARG A C 1
ATOM 606 O O . ARG A 1 81 ? -13.100 -15.649 15.767 1.00 93.81 81 ARG A O 1
ATOM 613 N N . ASN A 1 82 ? -12.017 -14.787 14.001 1.00 91.38 82 ASN A N 1
ATOM 614 C CA . ASN A 1 82 ? -12.641 -15.647 12.989 1.00 91.38 82 ASN A CA 1
ATOM 615 C C . ASN A 1 82 ? -12.250 -17.127 13.137 1.00 91.38 82 ASN A C 1
ATOM 617 O O . ASN A 1 82 ? -13.029 -18.014 12.788 1.00 91.38 82 ASN A O 1
ATOM 621 N N . LEU A 1 83 ? -11.050 -17.394 13.657 1.00 94.69 83 LEU A N 1
ATOM 622 C CA . LEU A 1 83 ? -10.478 -18.733 13.795 1.00 94.69 83 LEU A CA 1
ATOM 623 C C . LEU A 1 83 ? -10.566 -19.280 15.230 1.00 94.69 83 LEU A C 1
ATOM 625 O O . LEU A 1 83 ? -10.163 -20.413 15.466 1.00 94.69 83 LEU A O 1
ATOM 629 N N . ALA A 1 84 ? -11.166 -18.541 16.172 1.00 94.19 84 ALA A N 1
ATOM 630 C CA . ALA A 1 84 ? -11.237 -18.900 17.595 1.00 94.19 84 ALA A CA 1
ATOM 631 C C . ALA A 1 84 ? -11.874 -20.274 17.884 1.00 94.19 84 ALA A C 1
ATOM 633 O O . ALA A 1 84 ? -11.609 -20.879 18.919 1.00 94.19 84 ALA A O 1
ATOM 634 N N . SER A 1 85 ? -12.725 -20.774 16.982 1.00 95.69 85 SER A N 1
ATOM 635 C CA . SER A 1 85 ? -13.365 -22.093 17.119 1.00 95.69 85 SER A CA 1
ATOM 636 C C . SER A 1 85 ? -12.451 -23.271 16.748 1.00 95.69 85 SER A C 1
ATOM 638 O O . SER A 1 85 ? -12.864 -24.420 16.899 1.00 95.69 85 SER A O 1
ATOM 640 N N . PHE A 1 86 ? -11.237 -23.012 16.253 1.00 96.19 86 PHE A N 1
ATOM 641 C CA . PHE A 1 86 ? -10.296 -24.030 15.786 1.00 96.19 86 PHE A CA 1
ATOM 642 C C . PHE A 1 86 ? -9.052 -24.043 16.686 1.00 96.19 86 PHE A C 1
ATOM 644 O O . PHE A 1 86 ? -8.153 -23.232 16.487 1.00 96.19 86 PHE A O 1
ATOM 651 N N . PRO A 1 87 ? -8.975 -24.954 17.674 1.00 92.44 87 PRO A N 1
ATOM 652 C CA . PRO A 1 87 ? -7.868 -24.983 18.636 1.00 92.44 87 PRO A CA 1
ATOM 653 C C . PRO A 1 87 ? -6.520 -25.340 17.997 1.00 92.44 87 PRO A C 1
ATOM 655 O O . PRO A 1 87 ? -5.476 -25.016 18.553 1.00 92.44 87 PRO A O 1
ATOM 658 N N . ASP A 1 88 ? -6.550 -25.982 16.829 1.00 93.88 88 ASP A N 1
ATOM 659 C CA . ASP A 1 88 ? -5.367 -26.393 16.072 1.00 93.88 88 ASP A CA 1
ATOM 660 C C . ASP A 1 88 ? -4.854 -25.289 15.123 1.00 93.88 88 ASP A C 1
ATOM 662 O O . ASP A 1 88 ? -4.002 -25.542 14.269 1.00 93.88 88 ASP A O 1
ATOM 666 N N . VAL A 1 89 ? -5.391 -24.068 15.235 1.00 96.75 89 VAL A N 1
ATOM 667 C CA . VAL A 1 89 ? -4.974 -22.905 14.448 1.00 96.75 89 VAL A CA 1
ATOM 668 C C . VAL A 1 89 ? -4.353 -21.854 15.359 1.00 96.75 89 VAL A C 1
ATOM 670 O O . VAL A 1 89 ? -4.971 -21.381 16.310 1.00 96.75 89 VAL A O 1
ATOM 673 N N . GLU A 1 90 ? -3.133 -21.449 15.032 1.00 95.75 90 GLU A N 1
ATOM 674 C CA . GLU A 1 90 ? -2.386 -20.415 15.738 1.00 95.75 90 GLU A CA 1
ATOM 675 C C . GLU A 1 90 ? -2.202 -19.198 14.833 1.00 95.75 90 GLU A C 1
ATOM 677 O O . GLU A 1 90 ? -1.778 -19.336 13.692 1.00 95.75 90 GLU A O 1
ATOM 682 N N . VAL A 1 91 ? -2.473 -17.992 15.342 1.00 95.69 91 VAL A N 1
ATOM 683 C CA . VAL A 1 91 ? -2.236 -16.739 14.608 1.00 95.69 91 VAL A CA 1
ATOM 684 C C . VAL A 1 91 ? -1.106 -15.952 15.268 1.00 95.69 91 VAL A C 1
ATOM 686 O O . VAL A 1 91 ? -1.255 -15.424 16.382 1.00 95.69 91 VAL A O 1
ATOM 689 N N . VAL A 1 92 ? 0.008 -15.834 14.548 1.00 92.88 92 VAL A N 1
ATOM 690 C CA . VAL A 1 92 ? 1.244 -15.181 14.979 1.00 92.88 92 VAL A CA 1
ATOM 691 C C . VAL A 1 92 ? 1.390 -13.837 14.272 1.00 92.88 92 VAL A C 1
ATOM 693 O O . VAL A 1 92 ? 1.417 -13.761 13.044 1.00 92.88 92 VAL A O 1
ATOM 696 N N . GLN A 1 93 ? 1.513 -12.769 15.064 1.00 92.06 93 GLN A N 1
ATOM 697 C CA . GLN A 1 93 ? 1.748 -11.432 14.532 1.00 92.06 93 GLN A CA 1
ATOM 698 C C . GLN A 1 93 ? 3.242 -11.222 14.267 1.00 92.06 93 GLN A C 1
ATOM 700 O O . GLN A 1 93 ? 3.980 -10.791 15.155 1.00 92.06 93 GLN A O 1
ATOM 705 N N . CYS A 1 94 ? 3.703 -11.543 13.064 1.00 85.38 94 CYS A N 1
ATOM 706 C CA . CYS A 1 94 ? 5.077 -11.297 12.630 1.00 85.38 94 CYS A CA 1
ATOM 707 C C . CYS A 1 94 ? 5.169 -11.224 11.103 1.00 85.38 94 CYS A C 1
ATOM 709 O O . CYS A 1 94 ? 4.195 -11.468 10.389 1.00 85.38 94 CYS A O 1
ATOM 711 N N . THR A 1 95 ? 6.344 -10.861 10.590 1.00 85.62 95 THR A N 1
ATOM 712 C CA . THR A 1 95 ? 6.629 -11.004 9.160 1.00 85.62 95 THR A CA 1
ATOM 713 C C . THR A 1 95 ? 7.048 -12.440 8.849 1.00 85.62 95 THR A C 1
ATOM 715 O O . THR A 1 95 ? 7.540 -13.164 9.718 1.00 85.62 95 THR A O 1
ATOM 718 N N . PHE A 1 96 ? 6.884 -12.865 7.595 1.00 86.06 96 PHE A N 1
ATOM 719 C CA . PHE A 1 96 ? 7.337 -14.188 7.159 1.00 86.06 96 PHE A CA 1
ATOM 720 C C . PHE A 1 96 ? 8.852 -14.369 7.354 1.00 86.06 96 PHE A C 1
ATOM 722 O O . PHE A 1 96 ? 9.329 -15.459 7.663 1.00 86.06 96 PHE A O 1
ATOM 729 N N . GLU A 1 97 ? 9.613 -13.287 7.218 1.00 84.06 97 GLU A N 1
ATOM 730 C CA . GLU A 1 97 ? 11.063 -13.246 7.363 1.00 84.06 97 GLU A CA 1
ATOM 731 C C . GLU A 1 97 ? 11.546 -13.506 8.796 1.00 84.06 97 GLU A C 1
ATOM 733 O O . GLU A 1 97 ? 12.667 -14.001 8.983 1.00 84.06 97 GLU A O 1
ATOM 738 N N . ASP A 1 98 ? 10.701 -13.207 9.784 1.00 83.56 98 ASP A N 1
ATOM 739 C CA . ASP A 1 98 ? 10.989 -13.378 11.209 1.00 83.56 98 ASP A CA 1
ATOM 740 C C . ASP A 1 98 ? 10.676 -14.798 11.710 1.00 83.56 98 ASP A C 1
ATOM 742 O O . ASP A 1 98 ? 11.085 -15.172 12.813 1.00 83.56 98 ASP A O 1
ATOM 746 N N . ILE A 1 99 ? 9.998 -15.624 10.902 1.00 82.00 99 ILE A N 1
ATOM 747 C CA . ILE A 1 99 ? 9.749 -17.029 11.237 1.00 82.00 99 ILE A CA 1
ATOM 748 C C . ILE A 1 99 ? 11.085 -17.781 11.277 1.00 82.00 99 ILE A C 1
ATOM 750 O O . ILE A 1 99 ? 11.835 -17.852 10.294 1.00 82.00 99 ILE A O 1
ATOM 754 N N . CYS A 1 100 ? 11.373 -18.372 12.435 1.00 71.50 100 CYS A N 1
ATOM 755 C CA . CYS A 1 100 ? 12.541 -19.217 12.639 1.00 71.50 100 CYS A CA 1
ATOM 756 C C . CYS A 1 100 ? 12.186 -20.686 12.361 1.00 71.50 100 CYS A C 1
ATOM 758 O O . CYS A 1 100 ? 11.188 -21.173 12.898 1.00 71.50 100 CYS A O 1
ATOM 760 N N . PRO A 1 101 ? 12.993 -21.421 11.574 1.00 63.25 101 PRO A N 1
ATOM 761 C CA . PRO A 1 101 ? 12.807 -22.857 11.410 1.00 63.25 101 PRO A CA 1
ATOM 762 C C . PRO A 1 101 ? 12.968 -23.569 12.755 1.00 63.25 101 PRO A C 1
ATOM 764 O O . PRO A 1 101 ? 14.002 -23.434 13.409 1.00 63.25 101 PRO A O 1
ATOM 767 N N . SER A 1 102 ? 11.962 -24.341 13.166 1.00 63.44 102 SER A N 1
ATOM 768 C CA . SER A 1 102 ? 12.129 -25.292 14.265 1.00 63.44 102 SER A CA 1
ATOM 769 C C . SER A 1 102 ? 12.820 -26.542 13.728 1.00 63.44 102 SER A C 1
ATOM 771 O O . SER A 1 102 ? 12.275 -27.223 12.860 1.00 63.44 102 SER A O 1
ATOM 773 N N . GLU A 1 103 ? 14.003 -26.878 14.252 1.00 53.84 103 GLU A N 1
ATOM 774 C CA . GLU A 1 103 ? 14.725 -28.105 13.872 1.00 53.84 103 GLU A CA 1
ATOM 775 C C . GLU A 1 103 ? 13.941 -29.389 14.198 1.00 53.84 103 GLU A C 1
ATOM 777 O O . GLU A 1 103 ? 14.215 -30.447 13.633 1.00 53.84 103 GLU A O 1
ATOM 782 N N . HIS A 1 104 ? 12.959 -29.312 15.098 1.00 57.72 104 HIS A N 1
ATOM 783 C CA . HIS A 1 104 ? 12.210 -30.470 15.587 1.00 57.72 104 HIS A CA 1
ATOM 784 C C . HIS A 1 104 ? 10.814 -30.602 14.976 1.00 57.72 104 HIS A C 1
ATOM 786 O O . HIS A 1 104 ? 10.161 -31.624 15.169 1.00 57.72 104 HIS A O 1
ATOM 792 N N . GLU A 1 105 ? 10.354 -29.590 14.241 1.00 74.62 105 GLU A N 1
ATOM 793 C CA . GLU A 1 105 ? 8.948 -29.464 13.870 1.00 74.62 105 GLU A CA 1
ATOM 794 C C . GLU A 1 105 ? 8.737 -28.771 12.503 1.00 74.62 105 GLU A C 1
ATOM 796 O O . GLU A 1 105 ? 8.129 -27.701 12.427 1.00 74.62 105 GLU A O 1
ATOM 801 N N . PRO A 1 106 ? 9.252 -29.351 11.404 1.00 88.56 106 PRO A N 1
ATOM 802 C CA . PRO A 1 106 ? 9.077 -28.793 10.065 1.00 88.56 106 PRO A CA 1
ATOM 803 C C . PRO A 1 106 ? 7.630 -28.925 9.556 1.00 88.56 106 PRO A C 1
ATOM 805 O O . PRO A 1 106 ? 6.901 -29.836 9.951 1.00 88.56 106 PRO A O 1
ATOM 808 N N . PHE A 1 107 ? 7.227 -28.045 8.635 1.00 95.38 107 PHE A N 1
ATOM 809 C CA . PHE A 1 107 ? 5.874 -28.029 8.062 1.00 95.38 107 PHE A CA 1
ATOM 810 C C . PHE A 1 107 ? 5.706 -29.032 6.907 1.00 95.38 107 PHE A C 1
ATOM 812 O O . PHE A 1 107 ? 6.633 -29.276 6.128 1.00 95.38 107 PHE A O 1
ATOM 819 N N . ASP A 1 108 ? 4.499 -29.581 6.763 1.00 96.88 108 ASP A N 1
AT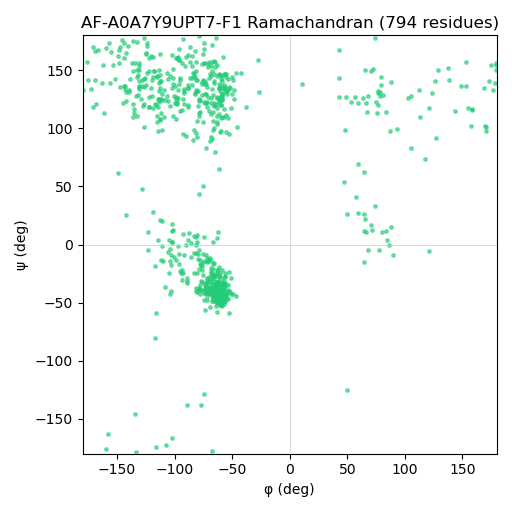OM 820 C CA . ASP A 1 108 ? 4.080 -30.430 5.641 1.00 96.88 108 ASP A CA 1
ATOM 821 C C . ASP A 1 108 ? 3.773 -29.606 4.386 1.00 96.88 108 ASP A C 1
ATOM 823 O O . ASP A 1 108 ? 4.131 -29.998 3.268 1.00 96.88 108 ASP A O 1
ATOM 827 N N . LEU A 1 109 ? 3.139 -28.447 4.584 1.00 98.12 109 LEU A N 1
ATOM 828 C CA . LEU A 1 109 ? 2.805 -27.489 3.537 1.00 98.12 109 LEU A CA 1
ATOM 829 C C . LEU A 1 109 ? 3.038 -26.058 4.036 1.00 98.12 109 LEU A C 1
ATOM 831 O O . LEU A 1 109 ? 2.574 -25.668 5.099 1.00 98.12 109 LEU A O 1
ATOM 835 N N . VAL A 1 110 ? 3.703 -25.249 3.224 1.00 97.81 110 VAL A N 1
ATOM 836 C CA . VAL A 1 110 ? 3.706 -23.792 3.365 1.00 97.81 110 VAL A CA 1
ATOM 837 C C . VAL A 1 110 ? 2.844 -23.265 2.233 1.00 97.81 110 VAL A C 1
ATOM 839 O O . VAL A 1 110 ? 3.062 -23.640 1.078 1.00 97.81 110 VAL A O 1
ATOM 842 N N . PHE A 1 111 ? 1.858 -22.431 2.539 1.00 98.06 111 PHE A N 1
ATOM 843 C CA . PHE A 1 111 ? 0.994 -21.871 1.518 1.00 98.06 111 PHE A CA 1
ATOM 844 C C . PHE A 1 111 ? 0.760 -20.376 1.662 1.00 98.06 111 PHE A C 1
ATOM 846 O O . PHE A 1 111 ? 0.892 -19.796 2.736 1.00 98.06 111 PHE A O 1
ATOM 853 N N . ALA A 1 112 ? 0.426 -19.748 0.543 1.00 96.31 112 ALA A N 1
ATOM 854 C CA . ALA A 1 112 ? 0.090 -18.339 0.484 1.00 96.31 112 ALA A CA 1
ATOM 855 C C . ALA A 1 112 ? -1.044 -18.138 -0.518 1.00 96.31 112 ALA A C 1
ATOM 857 O O . ALA A 1 112 ? -0.911 -18.483 -1.691 1.00 96.31 112 ALA A O 1
ATOM 858 N N . ALA A 1 113 ? -2.147 -17.542 -0.076 1.00 92.56 113 ALA A N 1
ATOM 859 C CA . ALA A 1 113 ? -3.160 -17.045 -0.996 1.00 92.56 113 ALA A CA 1
ATOM 860 C C . ALA A 1 113 ? -2.640 -15.748 -1.653 1.00 92.56 113 ALA A C 1
ATOM 862 O O . ALA A 1 113 ? -1.494 -15.658 -2.105 1.00 92.56 113 ALA A O 1
ATOM 863 N N . THR A 1 114 ? -3.426 -14.676 -1.628 1.00 84.94 114 THR A N 1
ATOM 864 C CA . THR A 1 114 ? -3.088 -13.368 -2.211 1.00 84.94 114 THR A CA 1
ATOM 865 C C . THR A 1 114 ? -1.863 -12.664 -1.598 1.00 84.94 114 THR A C 1
ATOM 867 O O . THR A 1 114 ? -1.629 -11.500 -1.905 1.00 84.94 114 THR A O 1
ATOM 870 N N . ALA A 1 115 ? -1.066 -13.341 -0.769 1.00 86.38 115 ALA A N 1
ATOM 871 C CA . ALA A 1 115 ? 0.141 -12.827 -0.138 1.00 86.38 115 ALA A CA 1
ATOM 872 C C . ALA A 1 115 ? 1.446 -13.105 -0.923 1.00 86.38 115 ALA A C 1
ATOM 874 O O . ALA A 1 115 ? 2.417 -12.364 -0.787 1.00 86.38 115 ALA A O 1
ATOM 875 N N . TRP A 1 116 ? 1.493 -14.145 -1.770 1.00 89.19 116 TRP A N 1
ATOM 876 C CA . TRP A 1 116 ? 2.754 -14.667 -2.340 1.00 89.19 116 TRP A CA 1
ATOM 877 C C . TRP A 1 116 ? 3.572 -13.658 -3.165 1.00 89.19 116 TRP A C 1
ATOM 879 O O . TRP A 1 116 ? 4.806 -13.658 -3.148 1.00 89.19 116 TRP A O 1
ATOM 889 N N . HIS A 1 117 ? 2.886 -12.789 -3.909 1.00 79.25 117 HIS A N 1
ATOM 890 C CA . HIS A 1 117 ? 3.512 -11.795 -4.782 1.00 79.25 117 HIS A CA 1
ATOM 891 C C . HIS A 1 117 ? 4.145 -10.627 -4.013 1.00 79.25 117 HIS A C 1
ATOM 893 O O . HIS A 1 117 ? 4.932 -9.880 -4.594 1.00 79.25 117 HIS A O 1
ATOM 899 N N . TRP A 1 118 ? 3.828 -10.478 -2.723 1.00 73.38 118 TRP A N 1
ATOM 900 C CA . TRP A 1 118 ? 4.435 -9.456 -1.879 1.00 73.38 118 TRP A CA 1
ATOM 901 C C . TRP A 1 118 ? 5.823 -9.843 -1.396 1.00 73.38 118 TRP A C 1
ATOM 903 O O . TRP A 1 118 ? 6.580 -8.952 -1.041 1.00 73.38 118 TRP A O 1
ATOM 913 N N . LEU A 1 119 ? 6.186 -11.125 -1.391 1.00 75.44 119 LEU A N 1
ATOM 914 C CA . LEU A 1 119 ? 7.474 -11.574 -0.869 1.00 75.44 119 LEU A CA 1
ATOM 915 C C . LEU A 1 119 ? 8.600 -11.384 -1.892 1.00 75.44 119 LEU A C 1
ATOM 917 O O . LEU A 1 119 ? 8.391 -11.515 -3.101 1.00 75.44 119 LEU A O 1
ATOM 921 N N . ASP A 1 120 ? 9.819 -11.136 -1.405 1.00 74.50 120 ASP A N 1
ATOM 922 C CA . ASP A 1 120 ? 11.009 -11.125 -2.259 1.00 74.50 120 ASP A CA 1
ATOM 923 C C . ASP A 1 120 ? 11.178 -12.494 -2.960 1.00 74.50 120 ASP A C 1
ATOM 925 O O . ASP A 1 120 ? 11.180 -13.521 -2.277 1.00 74.50 120 ASP A O 1
ATOM 929 N N . PRO A 1 121 ? 11.311 -12.549 -4.302 1.00 71.31 121 PRO A N 1
ATOM 930 C CA . PRO A 1 121 ? 11.377 -13.812 -5.032 1.00 71.31 121 PRO A CA 1
ATOM 931 C C . PRO A 1 121 ? 12.527 -14.742 -4.636 1.00 71.31 121 PRO A C 1
ATOM 933 O O . PRO A 1 121 ? 12.337 -15.956 -4.629 1.00 71.31 121 PRO A O 1
ATOM 936 N N . GLU A 1 122 ? 13.703 -14.210 -4.294 1.00 68.56 122 GLU A N 1
ATOM 937 C CA . GLU A 1 122 ? 14.846 -15.032 -3.881 1.00 68.56 122 GLU A CA 1
ATOM 938 C C . GLU A 1 122 ? 14.633 -15.569 -2.457 1.00 68.56 122 GLU A C 1
ATOM 940 O O . GLU A 1 122 ? 14.909 -16.739 -2.170 1.00 68.56 122 GLU A O 1
ATOM 945 N N . LEU A 1 123 ? 14.079 -14.739 -1.568 1.00 78.88 123 LEU A N 1
ATOM 946 C CA . LEU A 1 123 ? 13.827 -15.098 -0.177 1.00 78.88 123 LEU A CA 1
ATOM 947 C C . LEU A 1 123 ? 12.649 -16.063 -0.018 1.00 78.88 123 LEU A C 1
ATOM 949 O O . LEU A 1 123 ? 12.746 -17.013 0.760 1.00 78.88 123 LEU A O 1
ATOM 953 N N . ARG A 1 124 ? 11.552 -15.851 -0.757 1.00 89.44 124 ARG A N 1
ATOM 954 C CA . ARG A 1 124 ? 10.297 -16.600 -0.589 1.00 89.44 124 ARG A CA 1
ATOM 955 C C . ARG A 1 124 ? 10.466 -18.086 -0.864 1.00 89.44 124 ARG A C 1
ATOM 957 O O . ARG A 1 124 ? 9.997 -18.901 -0.075 1.00 89.44 124 ARG A O 1
ATOM 964 N N . TYR A 1 125 ? 11.195 -18.454 -1.922 1.00 92.19 125 TYR A N 1
ATOM 965 C CA . TYR A 1 125 ? 11.462 -19.860 -2.228 1.00 92.19 125 TYR A CA 1
ATOM 966 C C . TYR A 1 125 ? 12.446 -20.460 -1.224 1.00 92.19 125 TYR A C 1
ATOM 968 O O . TYR A 1 125 ? 12.178 -21.519 -0.661 1.00 92.19 125 TYR A O 1
ATOM 976 N N . ARG A 1 126 ? 13.557 -19.771 -0.935 1.00 90.44 126 ARG A N 1
ATOM 977 C CA . ARG A 1 126 ? 14.576 -20.280 -0.010 1.00 90.44 126 ARG A CA 1
ATOM 978 C C . ARG A 1 126 ? 14.032 -20.518 1.399 1.00 90.44 126 ARG A C 1
ATOM 980 O O . ARG A 1 126 ? 14.191 -21.614 1.925 1.00 90.44 126 ARG A O 1
ATOM 987 N N . ARG A 1 127 ? 13.370 -19.524 1.994 1.00 90.12 127 ARG A N 1
ATOM 988 C CA . ARG A 1 127 ? 12.792 -19.633 3.343 1.00 90.12 127 ARG A CA 1
ATOM 989 C C . ARG A 1 127 ? 11.727 -20.717 3.403 1.00 90.12 127 ARG A C 1
ATOM 991 O O . ARG A 1 127 ? 11.748 -21.538 4.309 1.00 90.12 127 ARG A O 1
ATOM 998 N N . THR A 1 128 ? 10.843 -20.775 2.408 1.00 93.69 128 THR A N 1
ATOM 999 C CA . THR A 1 128 ? 9.835 -21.840 2.345 1.00 93.69 128 THR A CA 1
ATOM 1000 C C . THR A 1 128 ? 10.494 -23.221 2.288 1.00 93.69 128 THR A C 1
ATOM 1002 O O . THR A 1 128 ? 10.077 -24.133 2.995 1.00 93.69 128 THR A O 1
ATOM 1005 N N . TRP A 1 129 ? 11.568 -23.377 1.509 1.00 93.44 129 TRP A N 1
ATOM 1006 C CA . TRP A 1 129 ? 12.321 -24.631 1.445 1.00 93.44 129 TRP A CA 1
ATOM 1007 C C . TRP A 1 129 ? 12.940 -25.016 2.798 1.00 93.44 129 TRP A C 1
ATOM 1009 O O . TRP A 1 129 ? 12.937 -26.194 3.150 1.00 93.44 129 TRP A O 1
ATOM 1019 N N . GLU A 1 130 ? 13.447 -24.041 3.560 1.00 91.31 130 GLU A N 1
ATOM 1020 C CA . GLU A 1 130 ? 14.033 -24.238 4.896 1.00 91.31 130 GLU A CA 1
ATOM 1021 C C . GLU A 1 130 ? 12.980 -24.628 5.954 1.00 91.31 130 GLU A C 1
ATOM 1023 O O . GLU A 1 130 ? 13.292 -25.397 6.861 1.00 91.31 130 GLU A O 1
ATOM 1028 N N . LEU A 1 131 ? 11.742 -24.136 5.828 1.00 92.75 131 LEU A N 1
ATOM 1029 C CA . LEU A 1 131 ? 10.640 -24.381 6.773 1.00 92.75 131 LEU A CA 1
ATOM 1030 C C . LEU A 1 131 ? 9.904 -25.705 6.539 1.00 92.75 131 LEU A C 1
ATOM 1032 O O . LEU A 1 131 ? 9.286 -26.255 7.452 1.00 92.75 131 LEU A O 1
ATOM 1036 N N . LEU A 1 132 ? 9.948 -26.215 5.312 1.00 94.62 132 LEU A N 1
ATOM 1037 C CA . LEU A 1 132 ? 9.303 -27.471 4.951 1.00 94.62 132 LEU A CA 1
ATOM 1038 C C . LEU A 1 132 ? 10.097 -28.671 5.445 1.00 94.62 132 LEU A C 1
ATOM 1040 O O . LEU A 1 132 ? 11.316 -28.619 5.555 1.00 94.62 132 LEU A O 1
ATOM 1044 N N . ARG A 1 133 ? 9.441 -29.811 5.653 1.00 93.69 133 ARG A N 1
ATOM 1045 C CA . ARG A 1 133 ? 10.142 -31.095 5.820 1.00 93.69 133 ARG A CA 1
ATOM 1046 C C . ARG A 1 133 ? 10.653 -31.629 4.475 1.00 93.69 133 ARG A C 1
ATOM 1048 O O . ARG A 1 133 ? 10.178 -31.179 3.427 1.00 93.69 133 ARG A O 1
ATOM 1055 N N . PRO A 1 134 ? 11.580 -32.603 4.456 1.00 92.06 134 PRO A N 1
ATOM 1056 C CA . PRO A 1 134 ? 11.886 -33.353 3.240 1.00 92.06 134 PRO A CA 1
ATOM 1057 C C . PRO A 1 134 ? 10.609 -33.897 2.581 1.00 92.06 134 PRO A C 1
ATOM 1059 O O . PRO A 1 134 ? 9.732 -34.469 3.242 1.00 92.06 134 PRO A O 1
ATOM 1062 N N . GLY A 1 135 ? 10.470 -33.646 1.279 1.00 90.81 135 GLY A N 1
ATOM 1063 C CA . GLY A 1 135 ? 9.264 -33.959 0.507 1.00 90.81 135 GLY A CA 1
ATOM 1064 C C . GLY A 1 135 ? 7.987 -33.179 0.866 1.00 90.81 135 GLY A C 1
ATOM 1065 O O . GLY A 1 135 ? 6.924 -33.574 0.389 1.00 90.81 135 GLY A O 1
ATOM 1066 N N . GLY A 1 136 ? 8.064 -32.122 1.683 1.00 96.50 136 GLY A N 1
ATOM 1067 C CA . GLY A 1 136 ? 6.963 -31.178 1.913 1.00 96.50 136 GLY A CA 1
ATOM 1068 C C . GLY A 1 136 ? 6.641 -30.338 0.671 1.00 96.50 136 GLY A C 1
ATOM 1069 O O . GLY A 1 136 ? 7.368 -30.388 -0.326 1.00 96.50 136 GLY A O 1
ATOM 1070 N N . HIS A 1 137 ? 5.555 -29.568 0.718 1.00 98.31 137 HIS A N 1
ATOM 1071 C CA . HIS A 1 137 ? 5.048 -28.834 -0.446 1.00 98.31 137 HIS A CA 1
ATOM 1072 C C . HIS A 1 137 ? 4.952 -27.327 -0.203 1.00 98.31 137 HIS A C 1
ATOM 1074 O O . HIS A 1 137 ? 4.708 -26.866 0.904 1.00 98.31 137 HIS A O 1
ATOM 1080 N N . LEU A 1 138 ? 5.120 -26.554 -1.266 1.00 98.06 138 LEU A N 1
ATOM 1081 C CA . LEU A 1 138 ? 4.731 -25.154 -1.361 1.00 98.06 138 LEU A CA 1
ATOM 1082 C C . LEU A 1 138 ? 3.430 -25.089 -2.162 1.00 98.06 138 LEU A C 1
ATOM 1084 O O . LEU A 1 138 ? 3.357 -25.719 -3.218 1.00 98.06 138 LEU A O 1
ATOM 1088 N N . ALA A 1 139 ? 2.442 -24.313 -1.718 1.00 98.38 139 ALA A N 1
ATOM 1089 C CA . ALA A 1 139 ? 1.293 -23.970 -2.551 1.00 98.38 139 ALA A CA 1
ATOM 1090 C C . ALA A 1 139 ? 0.998 -22.472 -2.556 1.00 98.38 139 ALA A C 1
ATOM 1092 O O . ALA A 1 139 ? 1.069 -21.816 -1.525 1.00 98.38 139 ALA A O 1
ATOM 1093 N N . PHE A 1 140 ? 0.631 -21.910 -3.700 1.00 97.62 140 PHE A N 1
ATOM 1094 C CA . PHE A 1 140 ? 0.199 -20.518 -3.736 1.00 97.62 140 PHE A CA 1
ATOM 1095 C C . PHE A 1 140 ? -0.743 -20.215 -4.894 1.00 97.62 140 PHE A C 1
ATOM 1097 O O . PHE A 1 140 ? -0.729 -20.890 -5.927 1.00 97.62 140 PHE A O 1
ATOM 1104 N N . TRP A 1 141 ? -1.569 -19.187 -4.714 1.00 95.62 141 TRP A N 1
ATOM 1105 C CA . TRP A 1 141 ? -2.502 -18.691 -5.726 1.00 95.62 141 TRP A CA 1
ATOM 1106 C C . TRP A 1 141 ? -2.839 -17.218 -5.488 1.00 95.62 141 TRP A C 1
ATOM 1108 O O . TRP A 1 141 ? -2.605 -16.675 -4.418 1.00 95.62 141 TRP A O 1
ATOM 1118 N N . SER A 1 142 ? -3.431 -16.557 -6.475 1.00 88.12 142 SER A N 1
ATOM 1119 C CA . SER A 1 142 ? -4.031 -15.225 -6.334 1.00 88.12 142 SER A CA 1
ATOM 1120 C C . SER A 1 142 ? -5.490 -15.260 -6.789 1.00 88.12 142 SER A C 1
ATOM 1122 O O . SER A 1 142 ? -5.906 -16.214 -7.439 1.00 88.12 142 SER A O 1
ATOM 1124 N N . ALA A 1 143 ? -6.273 -14.239 -6.436 1.00 85.38 143 A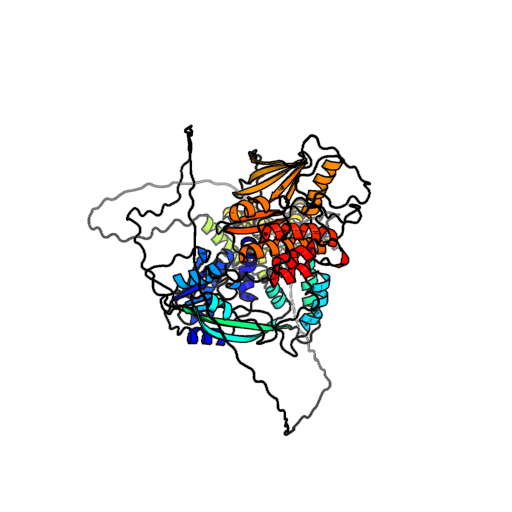LA A N 1
ATOM 1125 C CA . ALA A 1 143 ? -7.599 -14.009 -7.006 1.00 85.38 143 ALA A CA 1
ATOM 1126 C C . ALA A 1 143 ? -7.580 -12.711 -7.812 1.00 85.38 143 ALA A C 1
ATOM 1128 O O . ALA A 1 143 ? -7.356 -11.630 -7.260 1.00 85.38 143 ALA A O 1
ATOM 1129 N N . THR A 1 144 ? -7.839 -12.834 -9.109 1.00 85.56 144 THR A N 1
ATOM 1130 C CA . THR A 1 144 ? -7.789 -11.736 -10.077 1.00 85.56 144 THR A CA 1
ATOM 1131 C C . THR A 1 144 ? -9.127 -11.637 -10.797 1.00 85.56 144 THR A C 1
ATOM 1133 O O . THR A 1 144 ? -9.800 -12.643 -11.000 1.00 85.56 144 THR A O 1
ATOM 1136 N N . HIS A 1 145 ? -9.533 -10.426 -11.183 1.00 88.81 145 HIS A N 1
ATOM 1137 C CA . HIS A 1 145 ? -10.709 -10.256 -12.034 1.00 88.81 145 HIS A CA 1
ATOM 1138 C C . HIS A 1 145 ? -10.411 -10.814 -13.429 1.00 88.81 145 HIS A C 1
ATOM 1140 O O . HIS A 1 145 ? -9.433 -10.398 -14.050 1.00 88.81 145 HIS A O 1
ATOM 1146 N N . VAL A 1 146 ? -11.253 -11.724 -13.911 1.00 89.44 146 VAL A N 1
ATOM 1147 C CA . VAL A 1 146 ? -11.229 -12.220 -15.292 1.00 89.44 146 VAL A CA 1
ATOM 1148 C C . VAL A 1 146 ? -12.532 -11.882 -16.002 1.00 89.44 146 VAL A C 1
ATOM 1150 O O . VAL A 1 146 ? -13.588 -11.824 -15.374 1.00 89.44 146 VAL A O 1
ATOM 1153 N N . PHE A 1 147 ? -12.456 -11.671 -17.311 1.00 87.81 147 PHE A N 1
ATOM 1154 C CA . PHE A 1 147 ? -13.579 -11.203 -18.118 1.00 87.81 147 PHE A CA 1
ATOM 1155 C C . PHE A 1 147 ? -14.045 -12.324 -19.054 1.00 87.81 147 PHE A C 1
ATOM 1157 O O . PHE A 1 147 ? -13.407 -12.558 -20.085 1.00 87.81 147 PHE A O 1
ATOM 1164 N N . PRO A 1 148 ? -15.106 -13.071 -18.695 1.00 85.81 148 PRO A N 1
ATOM 1165 C CA . PRO A 1 148 ? -15.641 -14.122 -19.551 1.00 85.81 148 PRO A CA 1
ATOM 1166 C C . PRO A 1 148 ? -16.225 -13.548 -20.848 1.00 85.81 148 PRO A C 1
ATOM 1168 O O . PRO A 1 148 ? -16.690 -12.407 -20.897 1.00 85.81 148 PRO A O 1
ATOM 1171 N N . GLU A 1 149 ? -16.222 -14.351 -21.913 1.00 83.88 149 GLU A N 1
ATOM 1172 C CA . GLU A 1 149 ? -16.884 -13.984 -23.167 1.00 83.88 149 GLU A CA 1
ATOM 1173 C C . GLU A 1 149 ? -18.396 -13.844 -22.939 1.00 83.88 149 GLU A C 1
ATOM 1175 O O . GLU A 1 149 ? -19.035 -14.743 -22.394 1.00 83.88 149 GLU A O 1
ATOM 1180 N N . GLY A 1 150 ? -18.963 -12.694 -23.317 1.00 82.38 150 GLY A N 1
ATOM 1181 C CA . GLY A 1 150 ? -20.353 -12.358 -22.988 1.00 82.38 150 GLY A CA 1
ATOM 1182 C C . GLY A 1 150 ? -20.592 -12.053 -21.503 1.00 82.38 150 GLY A C 1
ATOM 1183 O O . GLY A 1 150 ? -21.739 -12.090 -21.063 1.00 82.38 150 GLY A O 1
ATOM 1184 N N . GLY A 1 151 ? -19.528 -11.778 -20.739 1.00 83.50 151 GLY A N 1
ATOM 1185 C CA . GLY A 1 151 ? -19.602 -11.346 -19.346 1.00 83.50 151 GLY A CA 1
ATOM 1186 C C . GLY A 1 151 ? -20.286 -9.991 -19.156 1.00 83.50 151 GLY A C 1
ATOM 1187 O O . GLY A 1 151 ? -20.683 -9.321 -20.110 1.00 83.50 151 GLY A O 1
ATOM 1188 N N . ASP A 1 152 ? -20.420 -9.585 -17.897 1.00 87.25 152 ASP A N 1
ATOM 1189 C CA . ASP A 1 152 ? -21.129 -8.363 -17.522 1.00 87.25 152 ASP A CA 1
ATOM 1190 C C . ASP A 1 152 ? -20.487 -7.105 -18.141 1.00 87.25 152 ASP A C 1
ATOM 1192 O O . ASP A 1 152 ? -19.301 -6.825 -17.945 1.00 87.25 152 ASP A O 1
ATOM 1196 N N . THR A 1 153 ? -21.277 -6.315 -18.875 1.00 87.88 153 THR A N 1
ATOM 1197 C CA . THR A 1 153 ? -20.803 -5.088 -19.537 1.00 87.88 153 THR A CA 1
ATOM 1198 C C . THR A 1 153 ? -20.525 -3.950 -18.561 1.00 87.88 153 THR A C 1
ATOM 1200 O O . THR A 1 153 ? -19.884 -2.975 -18.950 1.00 87.88 153 THR A O 1
ATOM 1203 N N . PHE A 1 154 ? -20.940 -4.082 -17.291 1.00 88.88 154 PHE A N 1
ATOM 1204 C CA . PHE A 1 154 ? -20.829 -3.039 -16.266 1.00 88.88 154 PHE A CA 1
ATOM 1205 C C . PHE A 1 154 ? -19.452 -2.384 -16.226 1.00 88.88 154 PHE A C 1
ATOM 1207 O O . PHE A 1 154 ? -19.327 -1.168 -16.115 1.00 88.88 154 PHE A O 1
ATOM 1214 N N . PHE A 1 155 ? -18.408 -3.205 -16.301 1.00 85.31 155 PHE A N 1
ATOM 1215 C CA . PHE A 1 155 ? -17.028 -2.763 -16.171 1.00 85.31 155 PHE A CA 1
ATOM 1216 C C . PHE A 1 155 ? -16.570 -1.939 -17.375 1.00 85.31 155 PHE A C 1
ATOM 1218 O O . PHE A 1 155 ? -15.865 -0.951 -17.193 1.00 85.31 155 PHE A O 1
ATOM 1225 N N . ALA A 1 156 ? -17.005 -2.310 -18.584 1.00 82.75 156 ALA A N 1
ATOM 1226 C CA . ALA A 1 156 ? -16.744 -1.532 -19.792 1.00 82.75 156 ALA A CA 1
ATOM 1227 C C . ALA A 1 156 ? -17.480 -0.190 -19.733 1.00 82.75 156 ALA A C 1
ATOM 1229 O O . ALA A 1 156 ? -16.898 0.850 -20.034 1.00 82.75 156 ALA A O 1
ATOM 1230 N N . ASP A 1 157 ? -18.726 -0.200 -19.256 1.00 84.56 157 ASP A N 1
ATOM 1231 C CA . ASP A 1 157 ? -19.510 1.017 -19.088 1.00 84.56 157 ASP A CA 1
ATOM 1232 C C . ASP A 1 157 ? -18.828 1.952 -18.068 1.00 84.56 157 ASP A C 1
ATOM 1234 O O . ASP A 1 157 ? -18.749 3.167 -18.277 1.00 84.56 157 ASP A O 1
ATOM 1238 N N . LEU A 1 158 ? -18.320 1.402 -16.960 1.00 86.38 158 LEU A N 1
ATOM 1239 C CA . LEU A 1 158 ? -17.677 2.155 -15.880 1.00 86.38 158 LEU A CA 1
ATOM 1240 C C . LEU A 1 158 ? -16.296 2.715 -16.272 1.00 86.38 158 LEU A C 1
ATOM 1242 O O . LEU A 1 158 ? -15.793 3.604 -15.586 1.00 86.38 158 LEU A O 1
ATOM 1246 N N . GLN A 1 159 ? -15.700 2.256 -17.379 1.00 81.00 159 GLN A N 1
ATOM 1247 C CA . GLN A 1 159 ? -14.364 2.674 -17.814 1.00 81.00 159 GLN A CA 1
ATOM 1248 C C . GLN A 1 159 ? -14.260 4.190 -18.017 1.00 81.00 159 GLN A C 1
ATOM 1250 O O . GLN A 1 159 ? -13.302 4.797 -17.549 1.00 81.00 159 GLN A O 1
ATOM 1255 N N . GLN A 1 160 ? -15.288 4.825 -18.590 1.00 84.12 160 GLN A N 1
ATOM 1256 C CA . GLN A 1 160 ? -15.319 6.283 -18.758 1.00 84.12 160 GLN A CA 1
ATOM 1257 C C . GLN A 1 160 ? -15.163 7.024 -17.418 1.00 84.12 160 GLN A C 1
ATOM 1259 O O . GLN A 1 160 ? -14.530 8.073 -17.345 1.00 84.12 160 GLN A O 1
ATOM 1264 N N . VAL A 1 161 ? -15.728 6.475 -16.343 1.00 82.88 161 VAL A N 1
ATOM 1265 C CA . VAL A 1 161 ? -15.669 7.069 -15.001 1.00 82.88 161 VAL A CA 1
ATOM 1266 C C . VAL A 1 161 ? -14.268 6.931 -14.429 1.00 82.88 161 VAL A C 1
ATOM 1268 O O . VAL A 1 161 ? -13.760 7.882 -13.840 1.00 82.88 161 VAL A O 1
ATOM 1271 N N . TYR A 1 162 ? -13.632 5.775 -14.641 1.00 77.25 162 TYR A N 1
ATOM 1272 C CA . TYR A 1 162 ? -12.224 5.573 -14.313 1.00 77.25 162 TYR A CA 1
ATOM 1273 C C . TYR A 1 162 ? -11.326 6.550 -15.084 1.00 77.25 162 TYR A C 1
ATOM 1275 O O . TYR A 1 162 ? -10.450 7.173 -14.484 1.00 77.25 162 TYR A O 1
ATOM 1283 N N . ASP A 1 163 ? -11.586 6.776 -16.371 1.00 76.69 163 ASP A N 1
ATOM 1284 C CA . ASP A 1 163 ? -10.838 7.739 -17.184 1.00 76.69 163 ASP A CA 1
ATOM 1285 C C . ASP A 1 163 ? -11.023 9.184 -16.670 1.00 76.69 163 ASP A C 1
ATOM 1287 O O . ASP A 1 163 ? -10.047 9.926 -16.534 1.00 76.69 163 ASP A O 1
ATOM 1291 N N . GLU A 1 164 ? -12.253 9.577 -16.307 1.00 82.56 164 GLU A N 1
ATOM 1292 C CA . GLU A 1 164 ? -12.582 10.891 -15.722 1.00 82.56 164 GLU A CA 1
ATOM 1293 C C . GLU A 1 164 ? -11.807 11.166 -14.429 1.00 82.56 164 GLU A C 1
ATOM 1295 O O . GLU A 1 164 ? -11.257 12.257 -14.243 1.00 82.56 164 GLU A O 1
ATOM 1300 N N . ILE A 1 165 ? -11.743 10.175 -13.535 1.00 73.44 165 ILE A N 1
ATOM 1301 C CA . ILE A 1 165 ? -11.008 10.290 -12.270 1.00 73.44 165 ILE A CA 1
ATOM 1302 C C . ILE A 1 165 ? -9.501 10.059 -12.440 1.00 73.44 165 ILE A C 1
ATOM 1304 O O . ILE A 1 165 ? -8.779 10.159 -11.454 1.00 73.44 165 ILE A O 1
ATOM 1308 N N . ARG A 1 166 ? -9.019 9.828 -13.672 1.00 74.31 166 ARG A N 1
ATOM 1309 C CA . ARG A 1 166 ? -7.615 9.543 -14.031 1.00 74.31 166 ARG A CA 1
ATOM 1310 C C . ARG A 1 166 ? -7.059 8.235 -13.458 1.00 74.31 166 ARG A C 1
ATOM 1312 O O . ARG A 1 166 ? -5.850 8.092 -13.328 1.00 74.31 166 ARG A O 1
ATOM 1319 N N . GLU A 1 167 ? -7.943 7.282 -13.196 1.00 75.00 167 GLU A N 1
ATOM 1320 C CA . GLU A 1 167 ? -7.642 5.904 -12.778 1.00 75.00 167 GLU A CA 1
ATOM 1321 C C . GLU A 1 167 ? -7.998 4.904 -13.898 1.00 75.00 167 GLU A C 1
ATOM 1323 O O . GLU A 1 167 ? -8.246 3.722 -13.660 1.00 75.00 167 GLU A O 1
ATOM 1328 N N . GLY A 1 168 ? -8.091 5.412 -15.131 1.00 66.25 168 GLY A N 1
ATOM 1329 C CA . GLY A 1 168 ? -8.392 4.668 -16.347 1.00 66.25 168 GLY A CA 1
ATOM 1330 C C . GLY A 1 168 ? -7.319 3.650 -16.706 1.00 66.25 168 GLY A C 1
ATOM 1331 O O . GLY A 1 168 ? -6.152 3.778 -16.327 1.00 66.25 168 GLY A O 1
ATOM 1332 N N . LEU A 1 169 ? -7.702 2.636 -17.480 1.00 62.19 169 LEU A N 1
ATOM 1333 C CA . LEU A 1 169 ? -6.726 1.718 -18.040 1.00 62.19 169 LEU A CA 1
ATOM 1334 C C . LEU A 1 169 ? -5.878 2.421 -19.112 1.00 62.19 169 LEU A C 1
ATOM 1336 O O . LEU A 1 169 ? -6.397 3.251 -19.860 1.00 62.19 169 LEU A O 1
ATOM 1340 N N . PRO A 1 170 ? -4.594 2.049 -19.258 1.00 60.88 170 PRO A N 1
ATOM 1341 C CA . PRO A 1 170 ? -3.791 2.470 -20.397 1.00 60.88 170 PRO A CA 1
ATOM 1342 C C . PRO A 1 170 ? -4.436 2.070 -21.729 1.00 60.88 170 PRO A C 1
ATOM 1344 O O . PRO A 1 170 ? -5.046 1.005 -21.850 1.00 60.88 170 PRO A O 1
ATOM 1347 N N . GLU A 1 171 ? -4.243 2.898 -22.753 1.00 59.38 171 GLU A N 1
ATOM 1348 C CA . GLU A 1 171 ? -4.747 2.624 -24.097 1.00 59.38 171 GLU A CA 1
ATOM 1349 C C . GLU A 1 171 ? -4.184 1.291 -24.629 1.00 59.38 171 GLU A C 1
ATOM 1351 O O . GLU A 1 171 ? -2.973 1.066 -24.637 1.00 59.38 171 GLU A O 1
ATOM 1356 N N . GLY A 1 172 ? -5.074 0.382 -25.041 1.00 62.75 172 GLY A N 1
ATOM 1357 C CA . GLY A 1 172 ? -4.712 -0.958 -25.520 1.00 62.75 172 GLY A CA 1
ATOM 1358 C C . GLY A 1 172 ? -4.514 -2.022 -24.432 1.00 62.75 172 GLY A C 1
ATOM 1359 O O . GLY A 1 172 ? -4.164 -3.156 -24.763 1.00 62.75 172 GLY A O 1
ATOM 1360 N N . ALA A 1 173 ? -4.749 -1.704 -23.154 1.00 64.12 173 ALA A N 1
ATOM 1361 C CA . ALA A 1 173 ? -4.763 -2.707 -22.095 1.00 64.12 173 ALA A CA 1
ATOM 1362 C C . ALA A 1 173 ? -5.868 -3.747 -22.345 1.00 64.12 173 ALA A C 1
ATOM 1364 O O . ALA A 1 173 ? -7.007 -3.414 -22.673 1.00 64.12 173 ALA A O 1
ATOM 1365 N N . THR A 1 174 ? -5.523 -5.023 -22.181 1.00 68.81 174 THR A N 1
ATOM 1366 C CA . THR A 1 174 ? -6.470 -6.136 -22.280 1.00 68.81 174 THR A CA 1
ATOM 1367 C C . THR A 1 174 ? -6.644 -6.766 -20.912 1.00 68.81 174 THR A C 1
ATOM 1369 O O . THR A 1 174 ? -5.691 -6.888 -20.141 1.00 68.81 174 THR A O 1
ATOM 1372 N N . TYR A 1 175 ? -7.878 -7.144 -20.597 1.00 74.06 175 TYR A N 1
ATOM 1373 C CA . TYR A 1 175 ? -8.159 -7.888 -19.384 1.00 74.06 175 TYR A CA 1
ATOM 1374 C C . TYR A 1 175 ? -7.991 -9.391 -19.619 1.00 74.06 175 TYR A C 1
ATOM 1376 O O . TYR A 1 175 ? -8.358 -9.877 -20.693 1.00 74.06 175 TYR A O 1
ATOM 1384 N N . PRO A 1 176 ? -7.483 -10.139 -18.625 1.00 82.94 176 PRO A N 1
ATOM 1385 C CA . PRO A 1 176 ? -7.343 -11.581 -18.745 1.00 82.94 176 PRO A CA 1
ATOM 1386 C C . PRO A 1 176 ? -8.719 -12.248 -18.831 1.00 82.94 176 PRO A C 1
ATOM 1388 O O . PRO A 1 176 ? -9.649 -11.884 -18.102 1.00 82.94 176 PRO A O 1
ATOM 1391 N N . ARG A 1 177 ? -8.849 -13.249 -19.702 1.00 89.31 177 ARG A N 1
ATOM 1392 C CA . ARG A 1 177 ? -10.039 -14.105 -19.756 1.00 89.31 177 ARG A CA 1
ATOM 1393 C C . ARG A 1 177 ? -9.885 -15.301 -18.810 1.00 89.31 177 ARG A C 1
ATOM 1395 O O . ARG A 1 177 ? -8.765 -15.613 -18.390 1.00 89.31 177 ARG A O 1
ATOM 1402 N N . PRO A 1 178 ? -10.990 -15.989 -18.474 1.00 90.75 178 PRO A N 1
ATOM 1403 C CA . PRO A 1 178 ? -10.925 -17.272 -17.788 1.00 90.75 178 PRO A CA 1
ATOM 1404 C C . PRO A 1 178 ? -9.922 -18.218 -18.457 1.00 90.75 178 PRO A C 1
ATOM 1406 O O . PRO A 1 178 ? -9.900 -18.341 -19.682 1.00 90.75 178 PRO A O 1
ATOM 1409 N N . GLY A 1 179 ? -9.065 -18.855 -17.660 1.00 89.38 179 GLY A N 1
ATOM 1410 C CA . GLY A 1 179 ? -8.009 -19.735 -18.174 1.00 89.38 179 GLY A CA 1
ATOM 1411 C C . GLY A 1 179 ? -6.761 -19.055 -18.770 1.00 89.38 179 GLY A C 1
ATOM 1412 O O . GLY A 1 179 ? -5.806 -19.761 -19.073 1.00 89.38 179 GLY A O 1
ATOM 1413 N N . GLU A 1 180 ? -6.709 -17.723 -18.900 1.00 89.69 180 GLU A N 1
ATOM 1414 C CA . GLU A 1 180 ? -5.569 -17.002 -19.514 1.00 89.69 180 GLU A CA 1
ATOM 1415 C C . GLU A 1 180 ? -4.623 -16.338 -18.499 1.00 89.69 180 GLU A C 1
ATOM 1417 O O . GLU A 1 180 ? -3.670 -15.656 -18.877 1.00 89.69 180 GLU A O 1
ATOM 1422 N N . LEU A 1 181 ? -4.871 -16.508 -17.197 1.00 87.56 181 LEU A N 1
ATOM 1423 C CA . LEU A 1 181 ? -3.982 -15.972 -16.167 1.00 87.56 181 LEU A CA 1
ATOM 1424 C C . LEU A 1 181 ? -2.574 -16.590 -16.271 1.00 87.56 181 LEU A C 1
ATOM 1426 O O . LEU A 1 181 ? -2.455 -17.799 -16.458 1.00 87.56 181 LEU A O 1
ATOM 1430 N N . PRO A 1 182 ? -1.497 -15.802 -16.122 1.00 87.19 182 PRO A N 1
ATOM 1431 C CA . PRO A 1 182 ? -0.146 -16.339 -16.196 1.00 87.19 182 PRO A CA 1
ATOM 1432 C C . PRO A 1 182 ? 0.122 -17.301 -15.034 1.00 87.19 182 PRO A C 1
ATOM 1434 O O . PRO A 1 182 ? -0.275 -17.041 -13.893 1.00 87.19 182 PRO A O 1
ATOM 1437 N N . ASP A 1 183 ? 0.832 -18.390 -15.323 1.00 91.25 183 ASP A N 1
ATOM 1438 C CA . ASP A 1 183 ? 1.363 -19.285 -14.301 1.00 91.25 183 ASP A CA 1
ATOM 1439 C C . ASP A 1 183 ? 2.827 -18.960 -13.953 1.00 91.25 183 ASP A C 1
ATOM 1441 O O . ASP A 1 183 ? 3.474 -18.135 -14.594 1.00 91.25 183 ASP A O 1
ATOM 1445 N N . GLN A 1 184 ? 3.324 -19.559 -12.872 1.00 90.44 184 GLN A N 1
ATOM 1446 C CA . GLN A 1 184 ? 4.654 -19.330 -12.308 1.00 90.44 184 GLN A CA 1
ATOM 1447 C C . GLN A 1 184 ? 5.500 -20.612 -12.302 1.00 90.44 184 GLN A C 1
ATOM 1449 O O . GLN A 1 184 ? 6.367 -20.772 -11.440 1.00 90.44 184 GLN A O 1
ATOM 1454 N N . ARG A 1 185 ? 5.264 -21.553 -13.233 1.00 92.75 185 ARG A N 1
ATOM 1455 C CA . ARG A 1 185 ? 6.067 -22.792 -13.321 1.00 92.75 185 ARG A CA 1
ATOM 1456 C C . ARG A 1 185 ? 7.544 -22.499 -13.525 1.00 92.75 185 ARG A C 1
ATOM 1458 O O . ARG A 1 185 ? 8.369 -23.051 -12.803 1.00 92.75 185 ARG A O 1
ATOM 1465 N N . GLU A 1 186 ? 7.854 -21.603 -14.456 1.00 90.69 186 GLU A N 1
ATOM 1466 C CA . GLU A 1 186 ? 9.232 -21.229 -14.781 1.00 90.69 186 GLU A CA 1
ATOM 1467 C C . GLU A 1 186 ? 9.952 -20.632 -13.565 1.00 90.69 186 GLU A C 1
ATOM 1469 O O . GLU A 1 186 ? 11.083 -21.014 -13.279 1.00 90.69 186 GLU A O 1
ATOM 1474 N N . ASP A 1 187 ? 9.280 -19.780 -12.781 1.00 88.88 187 ASP A N 1
ATOM 1475 C CA . ASP A 1 187 ? 9.834 -19.213 -11.543 1.00 88.88 187 ASP A CA 1
ATOM 1476 C C . ASP A 1 187 ? 10.130 -20.295 -10.491 1.00 88.88 187 ASP A C 1
ATOM 1478 O O . ASP A 1 187 ? 11.158 -20.248 -9.808 1.00 88.88 187 ASP A O 1
ATOM 1482 N N . ILE A 1 188 ? 9.224 -21.270 -10.338 1.00 92.88 188 ILE A N 1
ATOM 1483 C CA . ILE A 1 188 ? 9.397 -22.394 -9.408 1.00 92.88 188 ILE A CA 1
ATOM 1484 C C . ILE A 1 188 ? 10.608 -23.229 -9.834 1.00 92.88 188 ILE A C 1
ATOM 1486 O O . ILE A 1 188 ? 11.458 -23.550 -9.001 1.00 92.88 188 ILE A O 1
ATOM 1490 N N . GLU A 1 189 ? 10.714 -23.566 -11.117 1.00 92.69 189 GLU A N 1
ATOM 1491 C CA . GLU A 1 189 ? 11.810 -24.373 -11.658 1.00 92.69 189 GLU A CA 1
ATOM 1492 C C . GLU A 1 189 ? 13.151 -23.637 -11.592 1.00 92.69 189 GLU A C 1
ATOM 1494 O O . GLU A 1 189 ? 14.150 -24.219 -11.158 1.00 92.69 189 GLU A O 1
ATOM 1499 N N . ALA A 1 190 ? 13.166 -22.348 -11.940 1.00 89.12 190 ALA A N 1
ATOM 1500 C CA . ALA A 1 190 ? 14.345 -21.489 -11.889 1.00 89.12 190 ALA A CA 1
ATOM 1501 C C . ALA A 1 190 ? 14.906 -21.339 -10.468 1.00 89.12 190 ALA A C 1
ATOM 1503 O O . ALA A 1 190 ? 16.111 -21.138 -10.307 1.00 89.12 190 ALA A O 1
ATOM 1504 N N . SER A 1 191 ? 14.071 -21.495 -9.430 1.00 91.44 191 SER A N 1
ATOM 1505 C CA . SER A 1 191 ? 14.545 -21.514 -8.040 1.00 91.44 191 SER A CA 1
ATOM 1506 C C . SER A 1 191 ? 15.518 -22.668 -7.762 1.00 91.44 191 SER A C 1
ATOM 1508 O O . SER A 1 191 ? 16.340 -22.576 -6.853 1.00 91.44 191 SER A O 1
ATOM 1510 N N . GLY A 1 192 ? 15.407 -23.782 -8.499 1.00 92.50 192 GLY A N 1
ATOM 1511 C CA . GLY A 1 192 ? 16.157 -25.018 -8.263 1.00 92.50 192 GLY A CA 1
ATOM 1512 C C . GLY A 1 192 ? 15.791 -25.764 -6.969 1.00 92.50 192 GLY A C 1
ATOM 1513 O O . GLY A 1 192 ? 16.291 -26.868 -6.744 1.00 92.50 192 GLY A O 1
ATOM 1514 N N . LEU A 1 193 ? 14.914 -25.200 -6.135 1.00 93.69 193 LEU A N 1
ATOM 1515 C CA . LEU A 1 193 ? 14.550 -25.705 -4.807 1.00 93.69 193 LEU A CA 1
ATOM 1516 C C . LEU A 1 193 ? 13.287 -26.570 -4.819 1.00 93.69 193 LEU A C 1
ATOM 1518 O O . LEU A 1 193 ? 13.087 -27.391 -3.921 1.00 93.69 193 LEU A O 1
ATOM 1522 N N . PHE A 1 194 ? 12.439 -26.393 -5.829 1.00 95.50 194 PHE A N 1
ATOM 1523 C CA . PHE A 1 194 ? 11.135 -27.032 -5.924 1.00 95.50 194 PHE A CA 1
ATOM 1524 C C . PHE A 1 194 ? 10.918 -27.678 -7.293 1.00 95.50 194 PHE A C 1
ATOM 1526 O O . PHE A 1 194 ? 11.538 -27.316 -8.291 1.00 95.50 194 PHE A O 1
ATOM 1533 N N . GLU A 1 195 ? 10.029 -28.661 -7.327 1.00 95.06 195 GLU A N 1
ATOM 1534 C CA . GLU A 1 195 ? 9.518 -29.295 -8.537 1.00 95.06 195 GLU A CA 1
ATOM 1535 C C . GLU A 1 195 ? 8.007 -29.032 -8.631 1.00 95.06 195 GLU A C 1
ATOM 1537 O O . GLU A 1 195 ? 7.288 -29.414 -7.703 1.00 95.06 195 GLU A O 1
ATOM 1542 N N . PRO A 1 196 ? 7.497 -28.381 -9.693 1.00 96.00 196 PRO A N 1
ATOM 1543 C CA . PRO A 1 196 ? 6.058 -28.205 -9.873 1.00 96.00 196 PRO A CA 1
ATOM 1544 C C . PRO A 1 196 ? 5.344 -29.561 -9.971 1.00 96.00 196 PRO A C 1
ATOM 1546 O O . PRO A 1 196 ? 5.702 -30.402 -10.789 1.00 96.00 196 PRO A O 1
ATOM 1549 N N . VAL A 1 197 ? 4.312 -29.770 -9.153 1.00 96.75 197 VAL A N 1
ATOM 1550 C CA . VAL A 1 197 ? 3.501 -31.005 -9.135 1.00 96.75 197 VAL A CA 1
ATOM 1551 C C . VAL A 1 197 ? 2.112 -30.760 -9.711 1.00 96.75 197 VAL A C 1
ATOM 1553 O O . VAL A 1 197 ? 1.556 -31.615 -10.397 1.00 96.75 197 VAL A O 1
ATOM 1556 N N . LEU A 1 198 ? 1.544 -29.585 -9.445 1.00 97.81 198 LEU A N 1
ATOM 1557 C CA . LEU A 1 198 ? 0.253 -29.177 -9.975 1.00 97.81 198 LEU A CA 1
ATOM 1558 C C . LEU A 1 198 ? 0.293 -27.693 -10.298 1.00 97.81 198 LEU A C 1
ATOM 1560 O O . LEU A 1 198 ? 0.697 -26.887 -9.466 1.00 97.81 198 LEU A O 1
ATOM 1564 N N . VAL A 1 199 ? -0.207 -27.338 -11.475 1.00 97.06 199 VAL A N 1
ATOM 1565 C CA . VAL A 1 199 ? -0.626 -25.971 -11.765 1.00 97.06 199 VAL A CA 1
ATOM 1566 C C . VAL A 1 199 ? -1.959 -26.032 -12.483 1.00 97.06 199 VAL A C 1
ATOM 1568 O O . VAL A 1 199 ? -2.078 -26.702 -13.514 1.00 97.06 199 VAL A O 1
ATOM 1571 N N . ARG A 1 200 ? -2.975 -25.395 -11.903 1.00 97.38 200 ARG A N 1
ATOM 1572 C CA . ARG A 1 200 ? -4.361 -25.525 -12.353 1.00 97.38 200 ARG A CA 1
ATOM 1573 C C . ARG A 1 200 ? -5.113 -24.209 -12.222 1.00 97.38 200 ARG A C 1
ATOM 1575 O O . ARG A 1 200 ? -5.022 -23.542 -11.195 1.00 97.38 200 ARG A O 1
ATOM 1582 N N . HIS A 1 201 ? -5.883 -23.893 -13.256 1.00 96.31 201 HIS A N 1
ATOM 1583 C CA . HIS A 1 201 ? -6.763 -22.734 -13.289 1.00 96.31 201 HIS A CA 1
ATOM 1584 C C . HIS A 1 201 ? -8.110 -23.048 -12.644 1.00 96.31 201 HIS A C 1
ATOM 1586 O O . HIS A 1 201 ? -8.641 -24.155 -12.786 1.00 96.31 201 HIS A O 1
ATOM 1592 N N . PHE A 1 202 ? -8.644 -22.048 -11.958 1.00 95.94 202 PHE A N 1
ATOM 1593 C CA . PHE A 1 202 ? -9.974 -22.033 -11.379 1.00 95.94 202 PHE A CA 1
ATOM 1594 C C . PHE A 1 202 ? -10.624 -20.707 -11.727 1.00 95.94 202 PHE A C 1
ATOM 1596 O O . PHE A 1 202 ? -10.052 -19.658 -11.441 1.00 95.94 202 PHE A O 1
ATOM 1603 N N . ASP A 1 203 ? -11.822 -20.770 -12.290 1.00 94.44 203 ASP A N 1
ATOM 1604 C CA . ASP A 1 203 ? -12.609 -19.600 -12.645 1.00 94.44 203 ASP A CA 1
ATOM 1605 C C . ASP A 1 203 ? -13.997 -19.735 -12.012 1.00 94.44 203 ASP A C 1
ATOM 1607 O O . ASP A 1 203 ? -14.590 -20.818 -12.018 1.00 94.44 203 ASP A O 1
ATOM 1611 N N . TRP A 1 204 ? -14.501 -18.659 -11.418 1.00 94.06 204 TRP A N 1
ATOM 1612 C CA . TRP A 1 204 ? -15.824 -18.612 -10.798 1.00 94.06 204 TRP A CA 1
ATOM 1613 C C . TRP A 1 204 ? -16.423 -17.213 -10.909 1.00 94.06 204 TRP A C 1
ATOM 1615 O O . TRP A 1 204 ? -15.738 -16.254 -11.252 1.00 94.06 204 TRP A O 1
ATOM 1625 N N . GLU A 1 205 ? -17.714 -17.087 -10.630 1.00 93.62 205 GLU A N 1
ATOM 1626 C CA . GLU A 1 205 ? -18.422 -15.810 -10.667 1.00 93.62 205 GLU A CA 1
ATOM 1627 C C . GLU A 1 205 ? -18.999 -15.505 -9.287 1.00 93.62 205 GLU A C 1
ATOM 1629 O O . GLU A 1 205 ? -19.479 -16.400 -8.589 1.00 93.62 205 GLU A O 1
ATOM 1634 N N . VAL A 1 206 ? -18.945 -14.235 -8.893 1.00 92.31 206 VAL A N 1
ATOM 1635 C CA . VAL A 1 206 ? -19.616 -13.731 -7.693 1.00 92.31 206 VAL A CA 1
ATOM 1636 C C . VAL A 1 206 ? -20.513 -12.572 -8.091 1.00 92.31 206 VAL A C 1
ATOM 1638 O O . VAL A 1 206 ? -20.133 -11.723 -8.899 1.00 92.31 206 VAL A O 1
ATOM 1641 N N . THR A 1 207 ? -21.715 -12.556 -7.524 1.00 94.00 207 THR A N 1
ATOM 1642 C CA . THR A 1 207 ? -22.687 -11.485 -7.729 1.00 94.00 207 THR A CA 1
ATOM 1643 C C . THR A 1 207 ? -22.650 -10.516 -6.552 1.00 94.00 207 THR A C 1
ATOM 1645 O O . THR A 1 207 ? -22.599 -10.954 -5.404 1.00 94.00 207 THR A O 1
ATOM 1648 N N . TYR A 1 208 ? -22.683 -9.219 -6.843 1.00 92.50 208 TYR A N 1
ATOM 1649 C CA . TYR A 1 208 ? -22.652 -8.138 -5.863 1.00 92.50 208 TYR A CA 1
ATOM 1650 C C . TYR A 1 208 ? -23.827 -7.188 -6.096 1.00 92.50 208 TYR A C 1
ATOM 1652 O O . TYR A 1 208 ? -24.160 -6.888 -7.242 1.00 92.50 208 TYR A O 1
ATOM 1660 N N . ASP A 1 209 ? -24.419 -6.684 -5.019 1.00 92.88 209 ASP A N 1
ATOM 1661 C CA . ASP A 1 209 ? -25.161 -5.426 -5.062 1.00 92.88 209 ASP A CA 1
ATOM 1662 C C . ASP A 1 209 ? -24.177 -4.238 -5.025 1.00 92.88 209 ASP A C 1
ATOM 1664 O O . ASP A 1 209 ? -22.951 -4.412 -4.997 1.00 92.88 209 ASP A O 1
ATOM 1668 N N . ALA A 1 210 ? -24.697 -3.010 -5.072 1.00 91.75 210 ALA A N 1
ATOM 1669 C CA . ALA A 1 210 ? -23.850 -1.824 -5.133 1.00 91.75 210 ALA A CA 1
ATOM 1670 C C . ALA A 1 210 ? -22.958 -1.662 -3.896 1.00 91.75 210 ALA A C 1
ATOM 1672 O O . ALA A 1 210 ? -21.760 -1.409 -4.038 1.00 91.75 210 ALA A O 1
ATOM 1673 N N . ASP A 1 211 ? -23.515 -1.840 -2.697 1.00 90.19 211 ASP A N 1
ATOM 1674 C CA . ASP A 1 211 ? -22.766 -1.670 -1.453 1.00 90.19 211 ASP A CA 1
ATOM 1675 C C . ASP A 1 211 ? -21.754 -2.801 -1.240 1.00 90.19 211 ASP A C 1
ATOM 1677 O O . ASP A 1 211 ? -20.616 -2.533 -0.855 1.00 90.19 211 ASP A O 1
ATOM 1681 N N . GLY A 1 212 ? -22.096 -4.044 -1.585 1.00 87.00 212 GLY A N 1
ATOM 1682 C CA . GLY A 1 212 ? -21.170 -5.172 -1.558 1.00 87.00 212 GLY A CA 1
ATOM 1683 C C . GLY A 1 212 ? -20.013 -5.004 -2.544 1.00 87.00 212 GLY A C 1
ATOM 1684 O O . GLY A 1 212 ? -18.865 -5.310 -2.212 1.00 87.00 212 GLY A O 1
ATOM 1685 N N . TYR A 1 213 ? -20.274 -4.471 -3.744 1.00 90.94 213 TYR A N 1
ATOM 1686 C CA . TYR A 1 213 ? -19.210 -4.186 -4.706 1.00 90.94 213 TYR A CA 1
ATOM 1687 C C . TYR A 1 213 ? -18.313 -3.029 -4.250 1.00 90.94 213 TYR A C 1
ATOM 1689 O O . TYR A 1 213 ? -17.092 -3.130 -4.362 1.00 90.94 213 TYR A O 1
ATOM 1697 N N . ILE A 1 214 ? -18.888 -1.956 -3.699 1.00 89.81 214 ILE A N 1
ATOM 1698 C CA . ILE A 1 214 ? -18.120 -0.841 -3.124 1.00 89.81 214 ILE A CA 1
ATOM 1699 C C . ILE A 1 214 ? -17.267 -1.327 -1.950 1.00 89.81 214 ILE A C 1
ATOM 1701 O O . ILE A 1 214 ? -16.068 -1.058 -1.926 1.00 89.81 214 ILE A O 1
ATOM 1705 N N . GLY A 1 215 ? -17.840 -2.127 -1.049 1.00 85.25 215 GLY A N 1
ATOM 1706 C CA . GLY A 1 215 ? -17.104 -2.747 0.048 1.00 85.25 215 GLY A CA 1
ATOM 1707 C C . GLY A 1 215 ? -15.934 -3.594 -0.450 1.00 85.25 215 GLY A C 1
ATOM 1708 O O . GLY A 1 215 ? -14.860 -3.565 0.143 1.00 85.25 215 GLY A O 1
ATOM 1709 N N . LEU A 1 216 ? -16.088 -4.298 -1.580 1.00 84.81 216 LEU A N 1
ATOM 1710 C CA . LEU A 1 216 ? -14.984 -5.029 -2.208 1.00 84.81 216 LEU A CA 1
ATOM 1711 C C . LEU A 1 216 ? -13.905 -4.069 -2.724 1.00 84.81 216 LEU A C 1
ATOM 1713 O O . LEU A 1 216 ? -12.717 -4.352 -2.541 1.00 84.81 216 LEU A O 1
ATOM 1717 N N . LEU A 1 217 ? -14.291 -2.959 -3.361 1.00 83.75 217 LEU A N 1
ATOM 1718 C CA . LEU A 1 217 ? -13.346 -1.945 -3.830 1.00 83.75 217 LEU A CA 1
ATOM 1719 C C . LEU A 1 217 ? -12.539 -1.348 -2.676 1.00 83.75 217 LEU A C 1
ATOM 1721 O O . LEU A 1 217 ? -11.320 -1.260 -2.789 1.00 83.75 217 LEU A O 1
ATOM 1725 N N . ASP A 1 218 ? -13.168 -1.089 -1.532 1.00 79.75 218 ASP A N 1
ATOM 1726 C CA . ASP A 1 218 ? -12.506 -0.609 -0.311 1.00 79.75 218 ASP A CA 1
ATOM 1727 C C . ASP A 1 218 ? -11.543 -1.633 0.331 1.00 79.75 218 ASP A C 1
ATOM 1729 O O . ASP A 1 218 ? -10.915 -1.346 1.346 1.00 79.75 218 ASP A O 1
ATOM 1733 N N . THR A 1 219 ? -11.349 -2.811 -0.276 1.00 72.25 219 THR A N 1
ATOM 1734 C CA . THR A 1 219 ? -10.278 -3.761 0.088 1.00 72.25 219 THR A CA 1
ATOM 1735 C C . THR A 1 219 ? -9.101 -3.771 -0.895 1.00 72.25 219 THR A C 1
ATOM 1737 O O . THR A 1 219 ? -8.137 -4.522 -0.699 1.00 72.25 219 THR A O 1
ATOM 1740 N N . PHE A 1 220 ? -9.163 -3.010 -1.991 1.00 69.19 220 PHE A N 1
ATOM 1741 C CA . PHE A 1 220 ? -8.064 -2.865 -2.945 1.00 69.19 220 PHE A CA 1
ATOM 1742 C C . PHE A 1 220 ? -7.280 -1.597 -2.634 1.00 69.19 220 PHE A C 1
ATOM 1744 O O . PHE A 1 220 ? -7.825 -0.499 -2.622 1.00 69.19 220 PHE A O 1
ATOM 1751 N N . SER A 1 221 ? -5.967 -1.728 -2.454 1.00 60.56 221 SER A N 1
ATOM 1752 C CA . SER A 1 221 ? -5.106 -0.599 -2.092 1.00 60.56 221 SER A CA 1
ATOM 1753 C C . SER A 1 221 ? -5.170 0.573 -3.075 1.00 60.56 221 SER A C 1
ATOM 1755 O O . SER A 1 221 ? -5.031 1.710 -2.645 1.00 60.56 221 SER A O 1
ATOM 1757 N N . GLY A 1 222 ? -5.403 0.315 -4.369 1.00 61.28 222 GLY A N 1
ATOM 1758 C CA . GLY A 1 222 ? -5.587 1.370 -5.372 1.00 61.28 222 GLY A CA 1
ATOM 1759 C C . GLY A 1 222 ? -6.802 2.246 -5.070 1.00 61.28 222 GLY A C 1
ATOM 1760 O O . GLY A 1 222 ? -6.686 3.463 -5.045 1.00 61.28 222 GLY A O 1
ATOM 1761 N N . HIS A 1 223 ? -7.939 1.630 -4.746 1.00 73.38 223 HIS A N 1
ATOM 1762 C CA . HIS A 1 223 ? -9.171 2.328 -4.379 1.00 73.38 223 HIS A CA 1
ATOM 1763 C C . HIS A 1 223 ? -9.092 2.962 -2.993 1.00 73.38 223 HIS A C 1
ATOM 1765 O O . HIS A 1 223 ? -9.554 4.085 -2.826 1.00 73.38 223 HIS A O 1
ATOM 1771 N N . ILE A 1 224 ? -8.453 2.310 -2.016 1.00 65.62 224 ILE A N 1
ATOM 1772 C CA . ILE A 1 224 ? -8.257 2.897 -0.679 1.00 65.62 224 ILE A CA 1
ATOM 1773 C C . ILE A 1 224 ? -7.388 4.164 -0.761 1.00 65.62 224 ILE A C 1
ATOM 1775 O O . ILE A 1 224 ? -7.653 5.131 -0.046 1.00 65.62 224 ILE A O 1
ATOM 1779 N N . ALA A 1 225 ? -6.385 4.172 -1.645 1.00 61.56 225 ALA A N 1
ATOM 1780 C CA . ALA A 1 225 ? -5.475 5.296 -1.854 1.00 61.56 225 ALA A CA 1
ATOM 1781 C C . ALA A 1 225 ? -6.052 6.431 -2.722 1.00 61.56 225 ALA A C 1
ATOM 1783 O O . ALA A 1 225 ? -5.416 7.478 -2.825 1.00 61.56 225 ALA A O 1
ATOM 1784 N N . MET A 1 226 ? -7.228 6.251 -3.337 1.00 73.75 226 MET A N 1
ATOM 1785 C CA . MET A 1 226 ? -7.875 7.302 -4.128 1.00 73.75 226 MET A CA 1
ATOM 1786 C C . MET A 1 226 ? -8.246 8.509 -3.262 1.00 73.75 226 MET A C 1
ATOM 1788 O O . MET A 1 226 ? -8.717 8.385 -2.125 1.00 73.75 226 MET A O 1
ATOM 1792 N N . GLU A 1 227 ? -8.141 9.696 -3.853 1.00 67.75 227 GLU A N 1
ATOM 1793 C CA . GLU A 1 227 ? -8.602 10.935 -3.245 1.00 67.75 227 GLU A CA 1
ATOM 1794 C C . GLU A 1 227 ? -10.102 10.848 -2.901 1.00 67.75 227 GLU A C 1
ATOM 1796 O O . GLU A 1 227 ? -10.891 10.252 -3.649 1.00 67.75 227 GLU A O 1
ATOM 1801 N N . PRO A 1 228 ? -10.567 11.499 -1.817 1.00 73.44 228 PRO A N 1
ATOM 1802 C CA . PRO A 1 228 ? -11.968 11.428 -1.402 1.00 73.44 228 PRO A CA 1
ATOM 1803 C C . PRO A 1 228 ? -12.968 11.793 -2.507 1.00 73.44 228 PRO A C 1
ATOM 1805 O O . PRO A 1 228 ? -14.049 11.213 -2.586 1.00 73.44 228 PRO A O 1
ATOM 1808 N N . TRP A 1 229 ? -12.625 12.739 -3.386 1.00 75.62 229 TRP A N 1
ATOM 1809 C CA . TRP A 1 229 ? -13.491 13.124 -4.501 1.00 75.62 229 TRP A CA 1
ATOM 1810 C C . TRP A 1 229 ? -13.549 12.060 -5.611 1.00 75.62 229 TRP A C 1
ATOM 1812 O O . TRP A 1 229 ? -14.629 11.859 -6.166 1.00 75.62 229 TRP A O 1
ATOM 1822 N N . GLN A 1 230 ? -12.442 11.357 -5.893 1.00 76.25 230 GLN A N 1
ATOM 1823 C CA . GLN A 1 230 ? -12.392 10.265 -6.875 1.00 76.25 230 GLN A CA 1
ATOM 1824 C C . GLN A 1 230 ? -13.279 9.108 -6.404 1.00 76.25 230 GLN A C 1
ATOM 1826 O O . GLN A 1 230 ? -14.161 8.674 -7.145 1.00 76.25 230 GLN A O 1
ATOM 1831 N N . ARG A 1 231 ? -13.130 8.689 -5.134 1.00 83.44 231 ARG A N 1
ATOM 1832 C CA . ARG A 1 231 ? -13.978 7.645 -4.527 1.00 83.44 231 ARG A CA 1
ATOM 1833 C C . ARG A 1 231 ? -15.449 8.022 -4.552 1.00 83.44 231 ARG A C 1
ATOM 1835 O O . ARG A 1 231 ? -16.269 7.246 -5.027 1.00 83.44 231 ARG A O 1
ATOM 1842 N N . ARG A 1 232 ? -15.798 9.241 -4.119 1.00 84.00 232 ARG A N 1
ATOM 1843 C CA . ARG A 1 232 ? -17.192 9.715 -4.158 1.00 84.00 232 ARG A CA 1
ATOM 1844 C C . ARG A 1 232 ? -17.766 9.685 -5.572 1.00 84.00 232 ARG A C 1
ATOM 1846 O O . ARG A 1 232 ? -18.894 9.227 -5.741 1.00 84.00 232 ARG A O 1
ATOM 1853 N N . ARG A 1 233 ? -17.010 10.141 -6.579 1.00 88.75 233 ARG A N 1
ATOM 1854 C CA . ARG A 1 233 ? -17.446 10.120 -7.983 1.00 88.75 233 ARG A CA 1
ATOM 1855 C C . ARG A 1 233 ? -17.683 8.691 -8.468 1.00 88.75 233 ARG A C 1
ATOM 1857 O O . ARG A 1 233 ? -18.759 8.415 -8.991 1.00 88.75 233 ARG A O 1
ATOM 1864 N N . LEU A 1 234 ? -16.717 7.801 -8.253 1.00 87.00 234 LEU A N 1
ATOM 1865 C CA . LEU A 1 234 ? -16.797 6.403 -8.668 1.00 87.00 234 LEU A CA 1
ATOM 1866 C C . LEU A 1 234 ? -17.956 5.669 -7.980 1.00 87.00 234 LEU A C 1
ATOM 1868 O O . LEU A 1 234 ? -18.759 5.024 -8.646 1.00 87.00 234 LEU A O 1
ATOM 1872 N N . TYR A 1 235 ? -18.084 5.804 -6.659 1.00 92.56 235 TYR A N 1
ATOM 1873 C CA . TYR A 1 235 ? -19.068 5.062 -5.864 1.00 92.56 235 TYR A CA 1
ATOM 1874 C C . TYR A 1 235 ? -20.495 5.549 -6.115 1.00 92.56 235 TYR A C 1
ATOM 1876 O O . TYR A 1 235 ? -21.418 4.738 -6.179 1.00 92.56 235 TYR A O 1
ATOM 1884 N N . SER A 1 236 ? -20.683 6.855 -6.330 1.00 89.00 236 SER A N 1
ATOM 1885 C CA . SER A 1 236 ? -21.991 7.399 -6.724 1.00 89.00 236 SER A CA 1
ATOM 1886 C C . SER A 1 236 ? -22.441 6.843 -8.073 1.00 89.00 236 SER A C 1
ATOM 1888 O O . SER A 1 236 ? -23.609 6.516 -8.258 1.00 89.00 236 SER A O 1
ATOM 1890 N N . GLU A 1 237 ? -21.507 6.703 -9.011 1.00 93.00 237 GLU A N 1
ATOM 1891 C CA . GLU A 1 237 ? -21.804 6.228 -10.356 1.00 93.00 237 GLU A CA 1
ATOM 1892 C C . GLU A 1 237 ? -22.018 4.709 -10.410 1.00 93.00 237 GLU A C 1
ATOM 1894 O O . GLU A 1 237 ? -22.860 4.244 -11.175 1.00 93.00 237 GLU A O 1
ATOM 1899 N N . ILE A 1 238 ? -21.336 3.944 -9.549 1.00 91.44 238 ILE A N 1
ATOM 1900 C CA . ILE A 1 238 ? -21.622 2.520 -9.329 1.00 91.44 238 ILE A CA 1
ATOM 1901 C C . ILE A 1 238 ? -23.061 2.333 -8.842 1.00 91.44 238 ILE A C 1
ATOM 1903 O O . ILE A 1 238 ? -23.801 1.566 -9.454 1.00 91.44 238 ILE A O 1
ATOM 1907 N N . ARG A 1 239 ? -23.468 3.055 -7.785 1.00 95.12 239 ARG A N 1
ATOM 1908 C CA . ARG A 1 239 ? -24.836 2.976 -7.243 1.00 95.12 239 ARG A CA 1
ATOM 1909 C C . ARG A 1 239 ? -25.870 3.340 -8.303 1.00 95.12 239 ARG A C 1
ATOM 1911 O O . ARG A 1 239 ? -26.714 2.515 -8.627 1.00 95.12 239 ARG A O 1
ATOM 1918 N N . ARG A 1 240 ? -25.712 4.505 -8.943 1.00 94.75 240 ARG A N 1
ATOM 1919 C CA . ARG A 1 240 ? -26.625 4.982 -9.993 1.00 94.75 240 ARG A CA 1
ATOM 1920 C C . ARG A 1 240 ? -26.820 3.956 -11.114 1.00 94.75 240 ARG A C 1
ATOM 1922 O O . ARG A 1 240 ? -27.945 3.716 -11.532 1.00 94.75 240 ARG A O 1
ATOM 1929 N N . ARG A 1 241 ? -25.734 3.362 -11.621 1.00 93.56 241 ARG A N 1
ATOM 1930 C CA . ARG A 1 241 ? -25.807 2.409 -12.743 1.00 93.56 241 ARG A CA 1
ATOM 1931 C C . ARG A 1 241 ? -26.374 1.056 -12.348 1.00 93.56 241 ARG A C 1
ATOM 1933 O O . ARG A 1 241 ? -26.999 0.419 -13.189 1.00 93.56 241 ARG A O 1
ATOM 1940 N N . LEU A 1 242 ? -26.131 0.595 -11.122 1.00 93.44 242 LEU A N 1
ATOM 1941 C CA . LEU A 1 242 ? -26.731 -0.647 -10.638 1.00 93.44 242 LEU A CA 1
ATOM 1942 C C . LEU A 1 242 ? -28.219 -0.458 -10.336 1.00 93.44 242 LEU A C 1
ATOM 1944 O O . LEU A 1 242 ? -28.995 -1.321 -10.725 1.00 93.44 242 LEU A O 1
ATOM 1948 N N . ASP A 1 243 ? -28.635 0.690 -9.797 1.00 92.69 243 ASP A N 1
ATOM 1949 C CA . ASP A 1 243 ? -30.055 1.025 -9.592 1.00 92.69 243 ASP A CA 1
ATOM 1950 C C . ASP A 1 243 ? -30.857 1.071 -10.908 1.00 92.69 243 ASP A C 1
ATOM 1952 O O . ASP A 1 243 ? -32.061 0.820 -10.928 1.00 92.69 243 ASP A O 1
ATOM 1956 N N . GLU A 1 244 ? -30.197 1.371 -12.031 1.00 92.25 244 GLU A N 1
ATOM 1957 C CA . GLU A 1 244 ? -30.801 1.360 -13.371 1.00 92.25 244 GLU A CA 1
ATOM 1958 C C . GLU A 1 244 ? -30.963 -0.052 -13.960 1.00 92.25 244 GLU A C 1
ATOM 1960 O O . GLU A 1 244 ? -31.673 -0.231 -14.956 1.00 92.25 244 GLU A O 1
ATOM 1965 N N . ARG A 1 245 ? -30.328 -1.072 -13.369 1.00 92.88 245 ARG A N 1
ATOM 1966 C CA . ARG A 1 245 ? -30.471 -2.465 -13.806 1.00 92.88 245 ARG A CA 1
ATOM 1967 C C . ARG A 1 245 ? -31.728 -3.088 -13.224 1.00 92.88 245 ARG A C 1
ATOM 1969 O O . ARG A 1 245 ? -32.070 -2.881 -12.069 1.00 92.88 245 ARG A O 1
ATOM 1976 N N . ALA A 1 246 ? -32.374 -3.945 -14.012 1.00 89.38 246 ALA A N 1
ATOM 1977 C CA . ALA A 1 246 ? -33.605 -4.618 -13.601 1.00 89.38 246 ALA A CA 1
ATOM 1978 C C . ALA A 1 246 ? -33.432 -5.529 -12.371 1.00 89.38 246 ALA A C 1
ATOM 1980 O O . ALA A 1 246 ? -34.384 -5.702 -11.614 1.00 89.38 246 ALA A O 1
ATOM 1981 N N . ASP A 1 247 ? -32.252 -6.129 -12.191 1.00 92.12 247 ASP A N 1
ATOM 1982 C CA . ASP A 1 247 ? -31.929 -6.974 -11.040 1.00 92.12 247 ASP A CA 1
ATOM 1983 C C . ASP A 1 247 ? -31.137 -6.240 -9.949 1.00 92.12 247 ASP A C 1
ATOM 1985 O O . ASP A 1 247 ? -31.073 -6.744 -8.833 1.00 92.12 247 ASP A O 1
ATOM 1989 N N . GLY A 1 248 ? -30.582 -5.055 -10.229 1.00 92.00 248 GLY A N 1
ATOM 1990 C CA . GLY A 1 248 ? -29.756 -4.306 -9.278 1.00 92.00 248 GLY A CA 1
ATOM 1991 C C . GLY A 1 248 ? -28.375 -4.917 -9.019 1.00 92.00 248 GLY A C 1
ATOM 1992 O O . GLY A 1 248 ? -27.714 -4.541 -8.052 1.00 92.00 248 GLY A O 1
ATOM 1993 N N . LEU A 1 249 ? -27.940 -5.884 -9.838 1.00 93.19 249 LEU A N 1
ATOM 1994 C CA . LEU A 1 249 ? -26.785 -6.731 -9.533 1.00 93.19 249 LEU A CA 1
ATOM 1995 C C . LEU A 1 249 ? -25.644 -6.589 -10.552 1.00 93.19 249 LEU A C 1
ATOM 1997 O O . LEU A 1 249 ? -25.833 -6.336 -11.746 1.00 93.19 249 LEU A O 1
ATOM 2001 N N . LEU A 1 250 ? -24.429 -6.788 -10.046 1.00 93.88 250 LEU A N 1
ATOM 2002 C CA . LEU A 1 250 ? -23.180 -6.881 -10.792 1.00 93.88 250 LEU A CA 1
ATOM 2003 C C . LEU A 1 250 ? -22.646 -8.305 -10.731 1.00 93.88 250 LEU A C 1
ATOM 2005 O O . LEU A 1 250 ? -22.454 -8.843 -9.641 1.00 93.88 250 LEU A O 1
ATOM 2009 N N . ARG A 1 251 ? -22.300 -8.886 -11.878 1.00 93.69 251 ARG A N 1
ATOM 2010 C CA . ARG A 1 251 ? -21.632 -10.190 -11.944 1.00 93.69 251 ARG A CA 1
ATOM 2011 C C . ARG A 1 251 ? -20.154 -10.006 -12.250 1.00 93.69 251 ARG A C 1
ATOM 2013 O O . ARG A 1 251 ? -19.790 -9.455 -13.284 1.00 93.69 251 ARG A O 1
ATOM 2020 N N . ARG A 1 252 ? -19.289 -10.456 -11.342 1.00 92.81 252 ARG A N 1
ATOM 2021 C CA . ARG A 1 252 ? -17.832 -10.334 -11.463 1.00 92.81 252 ARG A CA 1
ATOM 2022 C C . ARG A 1 252 ? -17.192 -11.708 -11.610 1.00 92.81 252 ARG A C 1
ATOM 2024 O O . ARG A 1 252 ? -17.339 -12.555 -10.728 1.00 92.81 252 ARG A O 1
ATOM 2031 N N . GLY A 1 253 ? -16.419 -11.885 -12.679 1.00 92.00 253 GLY A N 1
ATOM 2032 C CA . GLY A 1 253 ? -15.585 -13.066 -12.872 1.00 92.00 253 GLY A CA 1
ATOM 2033 C C . GLY A 1 253 ? -14.336 -13.029 -11.991 1.00 92.00 253 GLY A C 1
ATOM 2034 O O . GLY A 1 253 ? -13.699 -11.994 -11.802 1.00 92.00 253 GLY A O 1
ATOM 2035 N N . TRP A 1 254 ? -13.948 -14.173 -11.456 1.00 93.12 254 TRP A N 1
ATOM 2036 C CA . TRP A 1 254 ? -12.731 -14.354 -10.681 1.00 93.12 254 TRP A CA 1
ATOM 2037 C C . TRP A 1 254 ? -11.946 -15.524 -11.242 1.00 93.12 254 TRP A C 1
ATOM 2039 O O . TRP A 1 254 ? -12.522 -16.559 -11.556 1.00 93.12 254 TRP A O 1
ATOM 2049 N N . GLY A 1 255 ? -10.637 -15.338 -11.362 1.00 94.00 255 GLY A N 1
ATOM 2050 C CA . GLY A 1 255 ? -9.703 -16.364 -11.789 1.00 94.00 255 GLY A CA 1
ATOM 2051 C C . GLY A 1 255 ? -8.578 -16.528 -10.774 1.00 94.00 255 GLY A C 1
ATOM 2052 O O . GLY A 1 255 ? -8.104 -15.550 -10.184 1.00 94.00 255 GLY A O 1
ATOM 2053 N N . ALA A 1 256 ? -8.140 -17.769 -10.594 1.00 94.81 256 ALA A N 1
ATOM 2054 C CA . ALA A 1 256 ? -6.997 -18.146 -9.779 1.00 94.81 256 ALA A CA 1
ATOM 2055 C C . ALA A 1 256 ? -6.173 -19.226 -10.480 1.00 94.81 256 ALA A C 1
ATOM 2057 O O . ALA A 1 256 ? -6.720 -20.150 -11.081 1.00 94.81 256 ALA A O 1
ATOM 2058 N N . VAL A 1 257 ? -4.850 -19.148 -10.340 1.00 96.44 257 VAL A N 1
ATOM 2059 C CA . VAL A 1 257 ? -3.938 -20.225 -10.739 1.00 96.44 257 VAL A CA 1
ATOM 2060 C C . VAL A 1 257 ? -3.314 -20.801 -9.476 1.00 96.44 257 VAL A C 1
ATOM 2062 O O . VAL A 1 257 ? -2.501 -20.149 -8.819 1.00 96.44 257 VAL A O 1
ATOM 2065 N N . LEU A 1 258 ? -3.727 -22.015 -9.115 1.00 98.06 258 LEU A N 1
ATOM 2066 C CA . LEU A 1 258 ? -3.132 -22.758 -8.012 1.00 98.06 258 LEU A CA 1
ATOM 2067 C C . LEU A 1 258 ? -1.832 -23.380 -8.485 1.00 98.06 258 LEU A C 1
ATOM 2069 O O . LEU A 1 258 ? -1.850 -24.169 -9.426 1.00 98.06 258 LEU A O 1
ATOM 2073 N N . HIS A 1 259 ? -0.752 -23.096 -7.776 1.00 98.25 259 HIS A N 1
ATOM 2074 C CA . HIS A 1 259 ? 0.535 -23.750 -7.937 1.00 98.25 259 HIS A CA 1
ATOM 2075 C C . HIS A 1 259 ? 0.785 -24.621 -6.718 1.00 98.25 259 HIS A C 1
ATOM 2077 O O . HIS A 1 259 ? 0.620 -24.152 -5.597 1.00 98.25 259 HIS A O 1
ATOM 2083 N N . VAL A 1 260 ? 1.199 -25.866 -6.928 1.00 98.44 260 VAL A N 1
ATOM 2084 C CA . VAL A 1 260 ? 1.691 -26.766 -5.884 1.00 98.44 260 VAL A CA 1
ATOM 2085 C C . VAL A 1 260 ? 3.018 -27.330 -6.352 1.00 98.44 260 VAL A C 1
ATOM 2087 O O . VAL A 1 260 ? 3.103 -27.914 -7.434 1.00 98.44 260 VAL A O 1
ATOM 2090 N N . ALA A 1 261 ? 4.054 -27.165 -5.542 1.00 97.88 261 ALA A N 1
ATOM 2091 C CA . ALA A 1 261 ? 5.399 -27.606 -5.855 1.00 97.88 261 ALA A CA 1
ATOM 2092 C C . ALA A 1 261 ? 5.992 -28.393 -4.690 1.00 97.88 261 ALA A C 1
ATOM 2094 O O . ALA A 1 261 ? 5.860 -28.012 -3.530 1.00 97.88 261 ALA A O 1
ATOM 2095 N N . ARG A 1 262 ? 6.655 -29.504 -4.988 1.00 97.69 262 ARG A N 1
ATOM 2096 C CA . ARG A 1 262 ? 7.298 -30.354 -3.991 1.00 97.69 262 ARG A CA 1
ATOM 2097 C C . ARG A 1 262 ? 8.721 -29.880 -3.739 1.00 97.69 262 ARG A C 1
ATOM 2099 O O . ARG A 1 262 ? 9.454 -29.570 -4.677 1.00 97.69 262 ARG A O 1
ATOM 2106 N N . ARG A 1 263 ? 9.125 -29.853 -2.471 1.00 95.19 263 ARG A N 1
ATOM 2107 C CA . ARG A 1 263 ? 10.499 -29.577 -2.050 1.00 95.19 263 ARG A CA 1
ATOM 2108 C C . ARG A 1 263 ? 11.456 -30.604 -2.668 1.00 95.19 263 ARG A C 1
ATOM 2110 O O . ARG A 1 263 ? 11.235 -31.808 -2.530 1.00 95.19 263 ARG A O 1
ATOM 2117 N N . ARG A 1 264 ? 12.536 -30.138 -3.302 1.00 93.50 264 ARG A N 1
ATOM 2118 C CA . ARG A 1 264 ? 13.647 -30.994 -3.743 1.00 93.50 264 ARG A CA 1
ATOM 2119 C C . ARG A 1 264 ? 14.604 -31.250 -2.587 1.00 93.50 264 ARG A C 1
ATOM 2121 O O . ARG A 1 264 ? 15.071 -30.308 -1.942 1.00 93.50 264 ARG A O 1
ATOM 2128 N N . ASP A 1 265 ? 14.941 -32.514 -2.377 1.00 82.69 265 ASP A N 1
ATOM 2129 C CA . ASP A 1 265 ? 15.972 -32.909 -1.424 1.00 82.69 265 ASP A CA 1
ATOM 2130 C C . ASP A 1 265 ? 17.341 -32.716 -2.091 1.00 82.69 265 ASP A C 1
ATOM 2132 O O . ASP A 1 265 ? 17.831 -33.568 -2.833 1.00 82.69 265 ASP A O 1
ATOM 2136 N N . LEU A 1 266 ? 17.935 -31.538 -1.895 1.00 71.25 266 LEU A N 1
ATOM 2137 C CA . LEU A 1 266 ? 19.285 -31.258 -2.376 1.00 71.25 266 LEU A CA 1
ATOM 2138 C C . LEU A 1 266 ? 20.308 -32.015 -1.511 1.00 71.25 266 LEU A C 1
ATOM 2140 O O . LEU A 1 266 ? 20.166 -32.031 -0.285 1.00 71.25 266 LEU A O 1
ATOM 2144 N N . PRO A 1 267 ? 21.356 -32.622 -2.101 1.00 55.59 267 PRO A N 1
ATOM 2145 C CA . PRO A 1 267 ? 22.425 -33.233 -1.323 1.00 55.59 267 PRO A CA 1
ATOM 2146 C C . PRO A 1 267 ? 23.082 -32.164 -0.444 1.00 55.59 267 PRO A C 1
ATOM 2148 O O . PRO A 1 267 ? 23.596 -31.159 -0.937 1.00 55.59 267 PRO A O 1
ATOM 2151 N N . VAL A 1 268 ? 23.039 -32.379 0.870 1.00 45.84 268 VAL A N 1
ATOM 2152 C CA . VAL A 1 268 ? 23.658 -31.496 1.860 1.00 45.84 268 VAL A CA 1
ATOM 2153 C C . VAL A 1 268 ? 25.163 -31.466 1.592 1.00 45.84 268 VAL A C 1
ATOM 2155 O O . VAL A 1 268 ? 25.851 -32.473 1.763 1.00 45.84 268 VAL A O 1
ATOM 2158 N N . ALA A 1 269 ? 25.693 -30.323 1.153 1.00 38.69 269 ALA A N 1
ATOM 2159 C CA . ALA A 1 269 ? 27.136 -30.106 1.162 1.00 38.69 269 ALA A CA 1
ATOM 2160 C C . ALA A 1 269 ? 27.622 -30.192 2.623 1.00 38.69 269 ALA A C 1
ATOM 2162 O O . ALA A 1 269 ? 26.966 -29.616 3.494 1.00 38.69 269 ALA A O 1
ATOM 2163 N N . PRO A 1 270 ? 28.729 -30.897 2.925 1.00 34.19 270 PRO A N 1
ATOM 2164 C CA . PRO A 1 270 ? 29.176 -31.092 4.299 1.00 34.19 270 PRO A CA 1
ATOM 2165 C C . PRO A 1 270 ? 29.400 -29.735 4.972 1.00 34.19 270 PRO A C 1
ATOM 2167 O O . PRO A 1 270 ? 30.242 -28.943 4.538 1.00 34.19 270 PRO A O 1
ATOM 2170 N N . GLN A 1 271 ? 28.614 -29.461 6.015 1.00 38.53 271 GLN A N 1
ATOM 2171 C CA . GLN A 1 271 ? 28.796 -28.294 6.866 1.00 38.53 271 GLN A CA 1
ATOM 2172 C C . GLN A 1 271 ? 30.205 -28.358 7.467 1.00 38.53 271 GLN A C 1
ATOM 2174 O O . GLN A 1 271 ? 30.589 -29.351 8.080 1.00 38.53 271 GLN A O 1
ATOM 2179 N N . ARG A 1 272 ? 31.005 -27.307 7.263 1.00 35.59 272 ARG A N 1
ATOM 2180 C CA . ARG A 1 272 ? 32.206 -27.092 8.075 1.00 35.59 272 ARG A CA 1
ATOM 2181 C C . ARG A 1 272 ? 31.733 -26.670 9.461 1.00 35.59 272 ARG A C 1
ATOM 2183 O O . ARG A 1 272 ? 31.093 -25.627 9.570 1.00 35.59 272 ARG A O 1
ATOM 2190 N N . ASP A 1 273 ? 32.058 -27.470 10.472 1.00 29.23 273 ASP A N 1
ATOM 2191 C CA . ASP A 1 273 ? 31.778 -27.167 11.876 1.00 29.23 273 ASP A CA 1
ATOM 2192 C C . ASP A 1 273 ? 32.226 -25.737 12.234 1.00 29.23 273 ASP A C 1
ATOM 2194 O O . ASP A 1 273 ? 33.402 -25.393 12.046 1.00 29.23 273 ASP A O 1
ATOM 2198 N N . PRO A 1 274 ? 31.334 -24.888 12.772 1.00 36.31 274 PRO A N 1
ATOM 2199 C CA . PRO A 1 274 ? 31.750 -23.688 13.469 1.00 36.31 274 PRO A CA 1
ATOM 2200 C C . PRO A 1 274 ? 32.369 -24.086 14.814 1.00 36.31 274 PRO A C 1
ATOM 2202 O O . PRO A 1 274 ? 31.839 -24.920 15.548 1.00 36.31 274 PRO A O 1
ATOM 2205 N N . ALA A 1 275 ? 33.505 -23.474 15.148 1.00 33.12 275 ALA A N 1
ATOM 2206 C CA . ALA A 1 275 ? 34.180 -23.676 16.426 1.00 33.12 275 ALA A CA 1
ATOM 2207 C C . ALA A 1 275 ? 33.240 -23.376 17.619 1.00 33.12 275 ALA A C 1
ATOM 2209 O O . ALA A 1 275 ? 32.434 -22.444 17.549 1.00 33.12 275 ALA A O 1
ATOM 2210 N N . PRO A 1 276 ? 33.338 -24.127 18.732 1.00 33.44 276 PRO A N 1
ATOM 2211 C CA . PRO A 1 276 ? 32.358 -24.063 19.807 1.00 33.44 276 PRO A CA 1
ATOM 2212 C C . PRO A 1 276 ? 32.541 -22.797 20.653 1.00 33.44 276 PRO A C 1
ATOM 2214 O O . PRO A 1 276 ? 33.626 -22.550 21.183 1.00 33.44 276 PRO A O 1
ATOM 2217 N N . GLY A 1 277 ? 31.466 -22.030 20.866 1.00 31.44 277 GLY A N 1
ATOM 2218 C CA . GLY A 1 277 ? 31.468 -21.023 21.927 1.00 31.44 277 GLY A CA 1
ATOM 2219 C C . GLY A 1 277 ? 30.312 -20.022 21.956 1.00 31.44 277 GLY A C 1
ATOM 2220 O O . GLY A 1 277 ? 30.398 -18.971 21.337 1.00 31.44 277 GLY A O 1
ATOM 2221 N N . ARG A 1 278 ? 29.368 -20.295 22.870 1.00 30.16 278 ARG A N 1
ATOM 2222 C CA . ARG A 1 278 ? 28.450 -19.380 23.591 1.00 30.16 278 ARG A CA 1
ATOM 2223 C C . ARG A 1 278 ? 27.113 -18.995 22.942 1.00 30.16 278 ARG A C 1
ATOM 2225 O O . ARG A 1 278 ? 26.972 -17.999 22.245 1.00 30.16 278 ARG A O 1
ATOM 2232 N N . SER A 1 279 ? 26.101 -19.736 23.391 1.00 31.81 279 SER A N 1
ATOM 2233 C CA . SER A 1 279 ? 24.713 -19.320 23.578 1.00 31.81 279 SER A CA 1
ATOM 2234 C C . SER A 1 279 ? 24.577 -18.069 24.460 1.00 31.81 279 SER A C 1
ATOM 2236 O O . SER A 1 279 ? 25.090 -18.052 25.580 1.00 31.81 279 SER A O 1
ATOM 2238 N N . SER A 1 280 ? 23.789 -17.090 24.020 1.00 29.25 280 SER A N 1
ATOM 2239 C CA . SER A 1 280 ? 22.750 -16.470 24.858 1.00 29.25 280 SER A CA 1
ATOM 2240 C C . SER A 1 280 ? 21.881 -15.555 23.999 1.00 29.25 280 SER A C 1
ATOM 2242 O O . SER A 1 280 ? 22.371 -14.545 23.491 1.00 29.25 280 SER A O 1
ATOM 2244 N N . CYS A 1 281 ? 20.590 -15.878 23.911 1.00 25.28 281 CYS A N 1
ATOM 2245 C CA . CYS A 1 281 ? 19.550 -14.869 23.750 1.00 25.28 281 CYS A CA 1
ATOM 2246 C C . CYS A 1 281 ? 19.745 -13.810 24.847 1.00 25.28 281 CYS A C 1
ATOM 2248 O O . CYS A 1 281 ? 19.999 -14.166 26.000 1.00 25.28 281 CYS A O 1
ATOM 2250 N N . ARG A 1 282 ? 19.677 -12.524 24.501 1.00 28.44 282 ARG A N 1
ATOM 2251 C CA . ARG A 1 282 ? 19.625 -11.438 25.484 1.00 28.44 282 ARG A CA 1
ATOM 2252 C C . ARG A 1 282 ? 18.329 -10.668 25.300 1.00 28.44 282 ARG A C 1
ATOM 2254 O O . ARG A 1 282 ? 18.124 -10.056 24.256 1.00 28.44 282 ARG A O 1
ATOM 2261 N N . ASP A 1 283 ? 17.516 -10.707 26.348 1.00 24.80 283 ASP A N 1
ATOM 2262 C CA . ASP A 1 283 ? 16.453 -9.751 26.641 1.00 24.80 283 ASP A CA 1
ATOM 2263 C C . ASP A 1 283 ? 16.968 -8.303 26.551 1.00 24.80 283 ASP A C 1
ATOM 2265 O O . ASP A 1 283 ? 18.074 -8.018 27.030 1.00 24.80 283 ASP A O 1
ATOM 2269 N N . PRO A 1 284 ? 16.182 -7.351 26.023 1.00 27.39 284 PRO A N 1
ATOM 2270 C CA . PRO A 1 284 ? 16.501 -5.940 26.126 1.00 27.39 284 PRO A CA 1
ATOM 2271 C C . PRO A 1 284 ? 15.870 -5.353 27.398 1.00 27.39 284 PRO A C 1
ATOM 2273 O O . PRO A 1 284 ? 14.739 -4.875 27.390 1.00 27.39 284 PRO A O 1
ATOM 2276 N N . MET A 1 285 ? 16.631 -5.320 28.494 1.00 24.50 285 MET A N 1
ATOM 2277 C CA . MET A 1 285 ? 16.418 -4.339 29.562 1.00 24.50 285 MET A CA 1
ATOM 2278 C C . MET A 1 285 ? 17.689 -3.517 29.785 1.00 24.50 285 MET A C 1
ATOM 2280 O O . MET A 1 285 ? 18.721 -4.051 30.170 1.00 24.50 285 MET A O 1
ATOM 2284 N N . ASN A 1 286 ? 17.532 -2.209 29.565 1.00 25.98 286 ASN A N 1
ATOM 2285 C CA . ASN A 1 286 ? 18.069 -1.087 30.339 1.00 25.98 286 ASN A CA 1
ATOM 2286 C C . ASN A 1 286 ? 19.588 -1.028 30.632 1.00 25.98 286 ASN A C 1
ATOM 2288 O O . ASN A 1 286 ? 20.126 -1.866 31.344 1.00 25.98 286 ASN A O 1
ATOM 2292 N N . ILE A 1 287 ? 20.245 0.064 30.210 1.00 24.16 287 ILE A N 1
ATOM 2293 C CA . ILE A 1 287 ? 20.908 1.062 31.087 1.00 24.16 287 ILE A CA 1
ATOM 2294 C C . ILE A 1 287 ? 21.788 2.023 30.254 1.00 24.16 287 ILE A C 1
ATOM 2296 O O . ILE A 1 287 ? 22.550 1.636 29.372 1.00 24.16 287 ILE A O 1
ATOM 2300 N N . TYR A 1 288 ? 21.636 3.305 30.589 1.00 24.36 288 TYR A N 1
ATOM 2301 C CA . TYR A 1 288 ? 22.412 4.484 30.203 1.00 24.36 288 TYR A CA 1
ATOM 2302 C C . TYR A 1 288 ? 23.920 4.432 30.556 1.00 24.36 288 TYR A C 1
ATOM 2304 O O . TYR A 1 288 ? 24.315 3.801 31.528 1.00 24.36 288 TYR A O 1
ATOM 2312 N N . ALA A 1 289 ? 24.679 5.302 29.865 1.00 22.66 289 ALA A N 1
ATOM 2313 C CA . ALA A 1 289 ? 25.922 5.991 30.278 1.00 22.66 289 ALA A CA 1
ATOM 2314 C C . ALA A 1 289 ? 27.305 5.365 29.942 1.00 22.66 289 ALA A C 1
ATOM 2316 O O . ALA A 1 289 ? 27.789 4.501 30.657 1.00 22.66 289 ALA A O 1
ATOM 2317 N N . ALA A 1 290 ? 27.917 5.901 28.862 1.00 22.38 290 ALA A N 1
ATOM 2318 C CA . ALA A 1 290 ? 29.234 6.590 28.710 1.00 22.38 290 ALA A CA 1
ATOM 2319 C C . ALA A 1 290 ? 30.526 6.061 29.417 1.00 22.38 290 ALA A C 1
ATOM 2321 O O . ALA A 1 290 ? 30.411 5.304 30.370 1.00 22.38 290 ALA A O 1
ATOM 2322 N N . PRO A 1 291 ? 31.770 6.531 29.092 1.00 34.16 291 PRO A N 1
ATOM 2323 C CA . PRO A 1 291 ? 32.239 7.445 28.029 1.00 34.16 291 PRO A CA 1
ATOM 2324 C C . PRO A 1 291 ? 33.535 7.014 27.264 1.00 34.16 291 PRO A C 1
ATOM 2326 O O . PRO A 1 291 ? 34.201 6.040 27.587 1.00 34.16 291 PRO A O 1
ATOM 2329 N N . ALA A 1 292 ? 33.856 7.828 26.245 1.00 24.44 292 ALA A N 1
ATOM 2330 C CA . ALA A 1 292 ? 35.140 8.203 25.618 1.00 24.44 292 ALA A CA 1
ATOM 2331 C C . ALA A 1 292 ? 36.470 7.471 25.942 1.00 24.44 292 ALA A C 1
ATOM 2333 O O . ALA A 1 292 ? 36.872 7.329 27.092 1.00 24.44 292 ALA A O 1
ATOM 2334 N N . GLY A 1 293 ? 37.255 7.221 24.882 1.00 24.47 293 GLY A N 1
ATOM 2335 C CA . GLY A 1 293 ? 38.690 6.913 24.926 1.00 24.47 293 GLY A CA 1
ATOM 2336 C C . GLY A 1 293 ? 39.349 7.090 23.550 1.00 24.47 293 GLY A C 1
ATOM 2337 O O . GLY A 1 293 ? 38.747 6.780 22.531 1.00 24.47 293 GLY A O 1
ATOM 2338 N N . HIS A 1 294 ? 40.548 7.661 23.541 1.00 24.62 294 HIS A N 1
ATOM 2339 C CA . HIS A 1 294 ? 41.237 8.379 22.463 1.00 24.62 294 HIS A CA 1
ATOM 2340 C C . HIS A 1 294 ? 42.276 7.533 21.681 1.00 24.62 294 HIS A C 1
ATOM 2342 O O . HIS A 1 294 ? 42.807 6.577 22.230 1.00 24.62 294 HIS A O 1
ATOM 2348 N N . PHE A 1 295 ? 42.603 8.019 20.469 1.00 24.59 295 PHE A N 1
ATOM 2349 C CA . PHE A 1 295 ? 43.899 8.018 19.748 1.00 24.59 295 PHE A CA 1
ATOM 2350 C C . PHE A 1 295 ? 44.655 6.710 19.395 1.00 24.59 295 PHE A C 1
ATOM 2352 O O . PHE A 1 295 ? 45.102 5.966 20.258 1.00 24.59 295 PHE A O 1
ATOM 2359 N N . ASP A 1 296 ? 44.895 6.525 18.087 1.00 25.59 296 ASP A N 1
ATOM 2360 C CA . ASP A 1 296 ? 46.176 6.787 17.379 1.00 25.59 296 ASP A CA 1
ATOM 2361 C C . ASP A 1 296 ? 46.679 5.754 16.345 1.00 25.59 296 ASP A C 1
ATOM 2363 O O . ASP A 1 296 ? 46.356 4.571 16.354 1.00 25.59 296 ASP A O 1
ATOM 2367 N N . GLU A 1 297 ? 47.433 6.335 15.408 1.00 26.42 297 GLU A N 1
ATOM 2368 C CA . GLU A 1 297 ? 47.847 5.979 14.046 1.00 26.42 297 GLU A CA 1
ATOM 2369 C C . GLU A 1 297 ? 48.811 4.779 13.806 1.00 26.42 297 GLU A C 1
ATOM 2371 O O . GLU A 1 297 ? 49.367 4.173 14.717 1.00 26.42 297 GLU A O 1
ATOM 2376 N N . ILE A 1 298 ? 49.130 4.626 12.498 1.00 27.34 298 ILE A N 1
ATOM 2377 C CA . ILE A 1 298 ? 50.333 4.067 11.820 1.00 27.34 298 ILE A CA 1
ATOM 2378 C C . ILE A 1 298 ? 50.109 2.639 11.266 1.00 27.34 298 ILE A C 1
ATOM 2380 O O . ILE A 1 298 ? 49.736 1.741 12.002 1.00 27.34 298 ILE A O 1
ATOM 2384 N N . GLY A 1 299 ? 50.327 2.264 9.995 1.00 24.95 299 GLY A N 1
ATOM 2385 C CA . GLY A 1 299 ? 50.870 2.897 8.788 1.00 24.95 299 GLY A CA 1
ATOM 2386 C C . GLY A 1 299 ? 51.569 1.835 7.897 1.00 24.95 299 GLY A C 1
ATOM 2387 O O . GLY A 1 299 ? 52.363 1.074 8.431 1.00 24.95 299 GLY A O 1
ATOM 2388 N N . ARG A 1 300 ? 51.340 1.866 6.559 1.00 28.72 300 ARG A N 1
ATOM 2389 C CA . ARG A 1 300 ? 52.220 1.383 5.435 1.00 28.72 300 ARG A CA 1
ATOM 2390 C C . ARG A 1 300 ? 52.507 -0.151 5.342 1.00 28.72 300 ARG A C 1
ATOM 2392 O O . ARG A 1 300 ? 52.531 -0.821 6.352 1.00 28.72 300 ARG A O 1
ATOM 2399 N N . THR A 1 301 ? 52.751 -0.853 4.215 1.00 27.30 301 THR A N 1
ATOM 2400 C CA . THR A 1 301 ? 53.088 -0.586 2.789 1.00 27.30 301 THR A CA 1
ATOM 2401 C C . THR A 1 301 ? 53.138 -1.915 1.983 1.00 27.30 301 THR A C 1
ATOM 2403 O O . THR A 1 301 ? 53.505 -2.923 2.573 1.00 27.30 301 THR A O 1
ATOM 2406 N N . ALA A 1 302 ? 52.958 -1.833 0.641 1.00 27.83 302 ALA A N 1
ATOM 2407 C CA . ALA A 1 302 ? 53.633 -2.610 -0.443 1.00 27.83 302 ALA A CA 1
ATOM 2408 C C . ALA A 1 302 ? 53.303 -4.129 -0.616 1.00 27.83 302 ALA A C 1
ATOM 2410 O O . ALA A 1 302 ? 53.008 -4.798 0.357 1.00 27.83 302 ALA A O 1
ATOM 2411 N N . THR A 1 303 ? 53.327 -4.810 -1.781 1.00 28.03 303 THR A N 1
ATOM 2412 C CA . THR A 1 303 ? 53.719 -4.550 -3.193 1.00 28.03 303 THR A CA 1
ATOM 2413 C C . THR A 1 303 ? 53.239 -5.711 -4.099 1.00 28.03 303 THR A C 1
ATOM 2415 O O . THR A 1 303 ? 52.887 -6.778 -3.608 1.00 28.03 303 THR A O 1
ATOM 2418 N N . ALA A 1 304 ? 53.263 -5.493 -5.421 1.00 28.48 304 ALA A N 1
ATOM 2419 C CA . ALA A 1 304 ? 52.829 -6.375 -6.515 1.00 28.48 304 ALA A CA 1
ATOM 2420 C C . ALA A 1 304 ? 53.884 -7.385 -7.047 1.00 28.48 304 ALA A C 1
ATOM 2422 O O . ALA A 1 304 ? 55.074 -7.229 -6.795 1.00 28.48 304 ALA A O 1
ATOM 2423 N N . GLY A 1 305 ? 53.439 -8.329 -7.899 1.00 25.81 305 GLY A N 1
ATOM 2424 C CA . GLY A 1 305 ? 54.240 -9.125 -8.862 1.00 25.81 305 GLY A CA 1
ATOM 2425 C C . GLY A 1 305 ? 53.399 -10.260 -9.488 1.00 25.81 305 GLY A C 1
ATOM 2426 O O . GLY A 1 305 ? 52.952 -11.135 -8.762 1.00 25.81 305 GLY A O 1
ATOM 2427 N N . GLN A 1 306 ? 52.886 -10.130 -10.722 1.00 27.36 306 GLN A N 1
ATOM 2428 C CA . GLN A 1 306 ? 53.438 -10.567 -12.030 1.00 27.36 306 GLN A CA 1
ATOM 2429 C C . GLN A 1 306 ? 53.520 -12.093 -12.281 1.00 27.36 306 GLN A C 1
ATOM 2431 O O . GLN A 1 306 ? 54.171 -12.811 -11.534 1.00 27.36 306 GLN A O 1
ATOM 2436 N N . GLY A 1 307 ? 52.961 -12.546 -13.421 1.00 25.39 307 GLY A N 1
ATOM 2437 C CA . GLY A 1 307 ? 53.273 -13.842 -14.052 1.00 25.39 307 GLY A CA 1
ATOM 2438 C C . GLY A 1 307 ? 52.187 -14.401 -14.994 1.00 25.39 307 GLY A C 1
ATOM 2439 O O . GLY A 1 307 ? 51.204 -14.964 -14.535 1.00 25.39 307 GLY A O 1
ATOM 2440 N N . ALA A 1 308 ? 52.384 -14.272 -16.310 1.00 23.61 308 ALA A N 1
ATOM 2441 C CA . ALA A 1 308 ? 51.649 -14.944 -17.404 1.00 23.61 308 ALA A CA 1
ATOM 2442 C C . ALA A 1 308 ? 52.509 -16.124 -17.960 1.00 23.61 308 ALA A C 1
ATOM 2444 O O . ALA A 1 308 ? 53.600 -16.322 -17.426 1.00 23.61 308 ALA A O 1
ATOM 2445 N N . PRO A 1 309 ? 52.244 -16.770 -19.126 1.00 53.16 309 PRO A N 1
ATOM 2446 C CA . PRO A 1 309 ? 51.007 -17.253 -19.781 1.00 53.16 309 PRO A CA 1
ATOM 2447 C C . PRO A 1 309 ? 51.125 -18.716 -20.341 1.00 53.16 309 PRO A C 1
ATOM 2449 O O . PRO A 1 309 ? 52.200 -19.310 -20.337 1.00 53.16 309 PRO A O 1
ATOM 2452 N N . ALA A 1 310 ? 50.050 -19.219 -20.986 1.00 27.42 310 ALA A N 1
ATOM 2453 C CA . ALA A 1 310 ? 50.032 -19.737 -22.382 1.00 27.42 310 ALA A CA 1
ATOM 2454 C C . ALA A 1 310 ? 49.498 -21.174 -22.678 1.00 27.42 310 ALA A C 1
ATOM 2456 O O . ALA A 1 310 ? 49.894 -22.144 -22.046 1.00 27.42 310 ALA A O 1
ATOM 2457 N N . ARG A 1 311 ? 48.769 -21.253 -23.821 1.00 27.25 311 ARG A N 1
ATOM 2458 C CA . ARG A 1 311 ? 48.746 -22.276 -24.918 1.00 27.25 311 ARG A CA 1
ATOM 2459 C C . ARG A 1 311 ? 47.491 -23.160 -25.156 1.00 27.25 311 ARG A C 1
ATOM 2461 O O . ARG A 1 311 ? 47.285 -24.155 -24.487 1.00 27.25 311 ARG A O 1
ATOM 2468 N N . ARG A 1 312 ? 46.840 -22.852 -26.303 1.00 27.77 312 ARG A N 1
ATOM 2469 C CA . ARG A 1 312 ? 46.499 -23.683 -27.504 1.00 27.77 312 ARG A CA 1
ATOM 2470 C C . ARG A 1 312 ? 45.680 -24.993 -27.381 1.00 27.77 312 ARG A C 1
ATOM 2472 O O . ARG A 1 312 ? 46.193 -25.965 -26.853 1.00 27.77 312 ARG A O 1
ATOM 2479 N N . ALA A 1 313 ? 44.587 -25.072 -28.170 1.00 26.83 313 ALA A N 1
ATOM 2480 C CA . ALA A 1 313 ? 44.374 -25.916 -29.388 1.00 26.83 313 ALA A CA 1
ATOM 2481 C C . ALA A 1 313 ? 42.911 -26.448 -29.504 1.00 26.83 313 ALA A C 1
ATOM 2483 O O . ALA A 1 313 ? 42.428 -27.075 -28.577 1.00 26.83 313 ALA A O 1
ATOM 2484 N N . ILE A 1 314 ? 42.110 -26.058 -30.516 1.00 26.14 314 ILE A N 1
ATOM 2485 C CA . ILE A 1 314 ? 41.824 -26.711 -31.835 1.00 26.14 314 ILE A CA 1
ATOM 2486 C C . ILE A 1 314 ? 40.864 -27.937 -31.809 1.00 26.14 314 ILE A C 1
ATOM 2488 O O . ILE A 1 314 ? 41.288 -29.000 -31.374 1.00 26.14 314 ILE A O 1
ATOM 2492 N N . ARG A 1 315 ? 39.656 -27.806 -32.421 1.00 26.30 315 ARG A N 1
ATOM 2493 C CA . ARG A 1 315 ? 38.988 -28.624 -33.506 1.00 26.30 315 ARG A CA 1
ATOM 2494 C C . ARG A 1 315 ? 37.444 -28.429 -33.485 1.00 26.30 315 ARG A C 1
ATOM 2496 O O . ARG A 1 315 ? 36.852 -28.578 -32.431 1.00 26.30 315 ARG A O 1
ATOM 2503 N N . MET A 1 316 ? 36.814 -27.854 -34.528 1.00 25.09 316 MET A N 1
ATOM 2504 C CA . MET A 1 316 ? 36.170 -28.444 -35.746 1.00 25.09 316 MET A CA 1
ATOM 2505 C C . MET A 1 316 ? 34.795 -29.139 -35.518 1.00 25.09 316 MET A C 1
ATOM 2507 O O . MET A 1 316 ? 34.728 -30.073 -34.733 1.00 25.09 316 MET A O 1
ATOM 2511 N N . GLY A 1 317 ? 33.748 -28.670 -36.239 1.00 22.39 317 GLY A N 1
ATOM 2512 C CA . GLY A 1 317 ? 32.306 -29.059 -36.198 1.00 22.39 317 GLY A CA 1
ATOM 2513 C C . GLY A 1 317 ? 31.935 -30.390 -36.899 1.00 22.39 317 GLY A C 1
ATOM 2514 O O . GLY A 1 317 ? 32.742 -31.308 -36.780 1.00 22.39 317 GLY A O 1
ATOM 2515 N N . PRO A 1 318 ? 30.819 -30.545 -37.676 1.00 43.00 318 PRO A N 1
ATOM 2516 C CA . PRO A 1 318 ? 29.698 -29.628 -37.999 1.00 43.00 318 PRO A CA 1
ATOM 2517 C C . PRO A 1 318 ? 28.247 -30.244 -38.060 1.00 43.00 318 PRO A C 1
ATOM 2519 O O . PRO A 1 318 ? 28.066 -31.452 -38.066 1.00 43.00 318 PRO A O 1
ATOM 2522 N N . ALA A 1 319 ? 27.247 -29.344 -38.156 1.00 26.53 319 ALA A N 1
ATOM 2523 C CA . ALA A 1 319 ? 25.992 -29.277 -38.962 1.00 26.53 319 ALA A CA 1
ATOM 2524 C C . ALA A 1 319 ? 24.991 -30.447 -39.230 1.00 26.53 319 ALA A C 1
ATOM 2526 O O . ALA A 1 319 ? 25.387 -31.540 -39.618 1.00 26.53 319 ALA A O 1
ATOM 2527 N N . ALA A 1 320 ? 23.691 -30.050 -39.249 1.00 27.16 320 ALA A N 1
ATOM 2528 C CA . ALA A 1 320 ? 22.549 -30.395 -40.153 1.00 27.16 320 ALA A CA 1
ATOM 2529 C C . ALA A 1 320 ? 21.271 -30.861 -39.397 1.00 27.16 320 ALA A C 1
ATOM 2531 O O . ALA A 1 320 ? 21.402 -31.502 -38.367 1.00 27.16 320 ALA A O 1
ATOM 2532 N N . ALA A 1 321 ? 20.008 -30.696 -39.825 1.00 26.52 321 ALA A N 1
ATOM 2533 C CA . ALA A 1 321 ? 19.264 -29.804 -40.730 1.00 26.52 321 ALA A CA 1
ATOM 2534 C C . ALA A 1 321 ? 17.745 -30.163 -40.616 1.00 26.52 321 ALA A C 1
ATOM 2536 O O . ALA A 1 321 ? 17.421 -31.338 -40.517 1.00 26.52 321 ALA A O 1
ATOM 2537 N N . ILE A 1 322 ? 16.857 -29.154 -40.649 1.00 27.42 322 ILE A N 1
ATOM 2538 C CA . ILE A 1 322 ? 15.555 -29.027 -41.370 1.00 27.42 322 ILE A CA 1
ATOM 2539 C C . ILE A 1 322 ? 14.547 -30.210 -41.420 1.00 27.42 322 ILE A C 1
ATOM 2541 O O . ILE A 1 322 ? 14.843 -31.234 -42.022 1.00 27.42 322 ILE A O 1
ATOM 2545 N N . ALA A 1 323 ? 13.278 -29.955 -41.033 1.00 26.31 323 ALA A N 1
ATOM 2546 C CA . ALA A 1 323 ? 12.069 -30.277 -41.831 1.00 26.31 323 ALA A CA 1
ATOM 2547 C C . ALA A 1 323 ? 10.779 -29.641 -41.258 1.00 26.31 323 ALA A C 1
ATOM 2549 O O . ALA A 1 323 ? 10.577 -29.593 -40.050 1.00 26.31 323 ALA A O 1
ATOM 2550 N N . ALA A 1 324 ? 9.901 -29.184 -42.156 1.00 27.64 324 ALA A N 1
ATOM 2551 C CA . ALA A 1 324 ? 8.591 -28.572 -41.917 1.00 27.64 324 ALA A CA 1
ATOM 2552 C C . ALA A 1 324 ? 7.476 -29.370 -42.629 1.00 27.64 324 ALA A C 1
ATOM 2554 O O . ALA A 1 324 ? 7.769 -30.022 -43.631 1.00 27.64 324 ALA A O 1
ATOM 2555 N N . GLY A 1 325 ? 6.201 -29.217 -42.222 1.00 26.77 325 GLY A N 1
ATOM 2556 C CA . GLY A 1 325 ? 5.064 -29.396 -43.149 1.00 26.77 325 GLY A CA 1
ATOM 2557 C C . GLY A 1 325 ? 3.672 -29.785 -42.600 1.00 26.77 325 GLY A C 1
ATOM 2558 O O . GLY A 1 325 ? 3.502 -30.918 -42.178 1.00 26.77 325 GLY A O 1
ATOM 2559 N N . ARG A 1 326 ? 2.698 -28.866 -42.816 1.00 30.80 326 ARG A N 1
ATOM 2560 C CA . ARG A 1 326 ? 1.248 -28.997 -43.206 1.00 30.80 326 ARG A CA 1
ATOM 2561 C C . ARG A 1 326 ? 0.246 -29.663 -42.230 1.00 30.80 326 ARG A C 1
ATOM 2563 O O . ARG A 1 326 ? 0.510 -30.745 -41.742 1.00 30.80 326 ARG A O 1
ATOM 2570 N N . VAL A 1 327 ? -0.850 -29.016 -41.783 1.00 32.97 327 VAL A N 1
ATOM 2571 C CA . VAL A 1 327 ? -2.130 -28.543 -42.410 1.00 32.97 327 VAL A CA 1
ATOM 2572 C C . VAL A 1 327 ? -3.061 -29.670 -42.886 1.00 32.97 327 VAL A C 1
ATOM 2574 O O . VAL A 1 327 ? -2.737 -30.295 -43.888 1.00 32.97 327 VAL A O 1
ATOM 2577 N N . ASP A 1 328 ? -4.246 -29.811 -42.260 1.00 27.91 328 ASP A N 1
ATOM 2578 C CA . ASP A 1 328 ? -5.534 -29.890 -42.983 1.00 27.91 328 ASP A CA 1
ATOM 2579 C C . ASP A 1 328 ? -6.788 -29.611 -42.116 1.00 27.91 328 ASP A C 1
ATOM 2581 O O . ASP A 1 328 ? -6.767 -29.768 -40.895 1.00 27.91 328 ASP A O 1
ATOM 2585 N N . ARG A 1 329 ? -7.857 -29.149 -42.783 1.00 34.38 329 ARG A N 1
ATOM 2586 C CA . ARG A 1 329 ? -9.205 -28.792 -42.281 1.00 34.38 329 ARG A CA 1
ATOM 2587 C C . ARG A 1 329 ? -10.177 -29.979 -42.411 1.00 34.38 329 ARG A C 1
ATOM 2589 O O . ARG A 1 329 ? -9.998 -30.773 -43.320 1.00 34.38 329 ARG A O 1
ATOM 2596 N N . ASP A 1 330 ? -11.249 -30.039 -41.606 1.00 29.97 330 ASP A N 1
ATOM 2597 C CA . ASP A 1 330 ? -12.644 -29.988 -42.110 1.00 29.97 330 ASP A CA 1
ATOM 2598 C C . ASP A 1 330 ? -13.742 -30.200 -41.046 1.00 29.97 330 ASP A C 1
ATOM 2600 O O . ASP A 1 330 ? -13.555 -30.811 -39.998 1.00 29.97 330 ASP A O 1
ATOM 2604 N N . ALA A 1 331 ? -14.906 -29.631 -41.371 1.00 31.62 331 ALA A N 1
ATOM 2605 C CA . ALA A 1 331 ? -16.124 -29.437 -40.586 1.00 31.62 331 ALA A CA 1
ATOM 2606 C C . ALA A 1 331 ? -17.082 -30.649 -40.509 1.00 31.62 331 ALA A C 1
ATOM 2608 O O . ALA A 1 331 ? -17.023 -31.534 -41.363 1.00 31.62 331 ALA A O 1
ATOM 2609 N N . ARG A 1 332 ? -18.068 -30.597 -39.582 1.00 29.61 332 ARG A N 1
ATOM 2610 C CA . ARG A 1 332 ? -19.514 -30.867 -39.833 1.00 29.61 332 ARG A CA 1
ATOM 2611 C C . ARG A 1 332 ? -20.407 -30.720 -38.581 1.00 29.61 332 ARG A C 1
ATOM 2613 O O . ARG A 1 332 ? -20.129 -31.287 -37.534 1.00 29.61 332 ARG A O 1
ATOM 2620 N N . VAL A 1 333 ? -21.525 -30.015 -38.772 1.00 35.81 333 VAL A N 1
ATOM 2621 C CA . VAL A 1 333 ? -22.772 -29.933 -37.968 1.00 35.81 333 VAL A CA 1
ATOM 2622 C C . VAL A 1 333 ? -23.842 -30.766 -38.714 1.00 35.81 333 VAL A C 1
ATOM 2624 O O . VAL A 1 333 ? -23.732 -30.809 -39.948 1.00 35.81 333 VAL A O 1
ATOM 2627 N N . PRO A 1 334 ? -24.802 -31.495 -38.075 1.00 38.97 334 PRO A N 1
ATOM 2628 C CA . PRO A 1 334 ? -26.219 -31.038 -37.926 1.00 38.97 334 PRO A CA 1
ATOM 2629 C C . PRO A 1 334 ? -26.998 -31.723 -36.729 1.00 38.97 334 PRO A C 1
ATOM 2631 O O . PRO A 1 334 ? -26.323 -32.231 -35.840 1.00 38.97 334 PRO A O 1
ATOM 2634 N N . PRO A 1 335 ? -28.362 -31.726 -36.610 1.00 43.44 335 PRO A N 1
ATOM 2635 C CA . PRO A 1 335 ? -29.142 -30.760 -35.803 1.00 43.44 335 PRO A CA 1
ATOM 2636 C C . PRO A 1 335 ? -30.267 -31.459 -34.924 1.00 43.44 335 PRO A C 1
ATOM 2638 O O . PRO A 1 335 ? -29.978 -32.554 -34.446 1.00 43.44 335 PRO A O 1
ATOM 2641 N N . PRO A 1 336 ? -31.493 -30.922 -34.615 1.00 53.22 336 PRO A N 1
ATOM 2642 C CA . PRO A 1 336 ? -32.149 -31.033 -33.289 1.00 53.22 336 PRO A CA 1
ATOM 2643 C C . PRO A 1 336 ? -33.487 -31.832 -33.265 1.00 53.22 336 PRO A C 1
ATOM 2645 O O . PRO A 1 336 ? -33.897 -32.402 -34.277 1.00 53.22 336 PRO A O 1
ATOM 2648 N N . PRO A 1 337 ? -34.196 -31.874 -32.116 1.00 39.34 337 PRO A N 1
ATOM 2649 C CA . PRO A 1 337 ? -35.608 -31.411 -32.049 1.00 39.34 337 PRO A CA 1
ATOM 2650 C C . PRO A 1 337 ? -35.928 -30.712 -30.692 1.00 39.34 337 PRO A C 1
ATOM 2652 O O . PRO A 1 337 ? -35.125 -30.801 -29.775 1.00 39.34 337 PRO A O 1
ATOM 2655 N N . ALA A 1 338 ? -37.057 -30.076 -30.345 1.00 29.97 338 ALA A N 1
ATOM 2656 C CA . ALA A 1 338 ? -38.206 -29.380 -30.948 1.00 29.97 338 ALA A CA 1
ATOM 2657 C C . ALA A 1 338 ? -39.365 -29.402 -29.898 1.00 29.97 338 ALA A C 1
ATOM 2659 O O . ALA A 1 338 ? -39.850 -30.475 -29.572 1.00 29.97 338 ALA A O 1
ATOM 2660 N N . ILE A 1 339 ? -39.794 -28.217 -29.425 1.00 29.22 339 ILE A N 1
ATOM 2661 C CA . ILE A 1 339 ? -41.187 -27.742 -29.173 1.00 29.22 339 ILE A CA 1
ATOM 2662 C C . ILE A 1 339 ? -42.111 -28.424 -28.121 1.00 29.22 339 ILE A C 1
ATOM 2664 O O . ILE A 1 339 ? -42.442 -29.595 -28.247 1.00 29.22 339 ILE A O 1
ATOM 2668 N N . CYS A 1 340 ? -42.651 -27.601 -27.191 1.00 27.39 340 CYS A N 1
ATOM 2669 C CA . CYS A 1 340 ? -44.072 -27.426 -26.748 1.00 27.39 340 CYS A CA 1
ATOM 2670 C C . CYS A 1 340 ? -44.101 -26.912 -25.285 1.00 27.39 340 CYS A C 1
ATOM 2672 O O . CYS A 1 340 ? -43.369 -27.439 -24.464 1.00 27.39 340 CYS A O 1
ATOM 2674 N N . GLY A 1 341 ? -44.897 -25.942 -24.821 1.00 27.36 341 GLY A N 1
ATOM 2675 C CA . GLY A 1 341 ? -45.979 -25.132 -25.379 1.00 27.36 341 GLY A CA 1
ATOM 2676 C C . GLY A 1 341 ? -46.523 -24.180 -24.285 1.00 27.36 341 GLY A C 1
ATOM 2677 O O . GLY A 1 341 ? -46.390 -24.459 -23.096 1.00 27.36 341 GLY A O 1
ATOM 2678 N N . ILE A 1 342 ? -47.113 -23.053 -24.698 1.00 31.02 342 ILE A N 1
ATOM 2679 C CA . ILE A 1 342 ? -47.909 -22.103 -23.883 1.00 31.02 342 ILE A CA 1
ATOM 2680 C C . ILE A 1 342 ? -49.403 -22.384 -24.177 1.00 31.02 342 ILE A C 1
ATOM 2682 O O . ILE A 1 342 ? -49.690 -22.864 -25.279 1.00 31.02 342 ILE A O 1
ATOM 2686 N N . PRO A 1 343 ? -50.358 -22.142 -23.250 1.00 40.94 343 PRO A N 1
ATOM 2687 C CA . PRO A 1 343 ? -51.186 -20.905 -23.262 1.00 40.94 343 PRO A CA 1
ATOM 2688 C C . PRO A 1 343 ? -51.498 -20.377 -21.827 1.00 40.94 343 PRO A C 1
ATOM 2690 O O . PRO A 1 343 ? -51.621 -21.163 -20.899 1.00 40.94 343 PRO A O 1
ATOM 2693 N N . ALA A 1 344 ? -51.429 -19.078 -21.500 1.00 28.62 344 ALA A N 1
ATOM 2694 C CA . ALA A 1 344 ? -52.308 -17.926 -21.801 1.00 28.62 344 ALA A CA 1
ATOM 2695 C C . ALA A 1 344 ? -53.605 -17.799 -20.946 1.00 28.62 344 ALA A C 1
ATOM 2697 O O . ALA A 1 344 ? -54.433 -18.702 -20.938 1.00 28.62 344 ALA A O 1
ATOM 2698 N N . GLY A 1 345 ? -53.805 -16.604 -20.349 1.00 27.47 345 GLY A N 1
ATOM 2699 C CA . GLY A 1 345 ? -55.081 -16.035 -19.848 1.00 27.47 345 GLY A CA 1
ATOM 2700 C C . GLY A 1 345 ? -55.167 -15.895 -18.314 1.00 27.47 345 GLY A C 1
ATOM 2701 O O . GLY A 1 345 ? -54.843 -16.835 -17.611 1.00 27.47 345 GLY A O 1
ATOM 2702 N N . GLY A 1 346 ? -55.585 -14.794 -17.679 1.00 27.33 346 GLY A N 1
ATOM 2703 C CA . GLY A 1 346 ? -56.118 -13.495 -18.098 1.00 27.33 346 GLY A CA 1
ATOM 2704 C C . GLY A 1 346 ? -56.436 -12.635 -16.849 1.00 27.33 346 GLY A C 1
ATOM 2705 O O . GLY A 1 346 ? -56.640 -13.162 -15.761 1.00 27.33 346 GLY A O 1
ATOM 2706 N N . SER A 1 347 ? -56.449 -11.311 -17.013 1.00 31.34 347 SER A N 1
ATOM 2707 C CA . SER A 1 347 ? -57.090 -10.288 -16.143 1.00 31.34 347 SER A CA 1
ATOM 2708 C C . SER A 1 347 ? -58.582 -10.161 -16.571 1.00 31.34 347 SER A C 1
ATOM 2710 O O . SER A 1 347 ? -58.803 -10.576 -17.719 1.00 31.34 347 SER A O 1
ATOM 2712 N N . PRO A 1 348 ? -59.607 -9.608 -15.835 1.00 46.47 348 PRO A N 1
ATOM 2713 C CA . PRO A 1 348 ? -59.587 -8.340 -15.051 1.00 46.47 348 PRO A CA 1
ATOM 2714 C C . PRO A 1 348 ? -60.656 -8.096 -13.911 1.00 46.47 348 PRO A C 1
ATOM 2716 O O . PRO A 1 348 ? -61.522 -8.923 -13.658 1.00 46.47 348 PRO A O 1
ATOM 2719 N N . TYR A 1 349 ? -60.614 -6.886 -13.300 1.00 28.53 349 TYR A N 1
ATOM 2720 C CA . TYR A 1 349 ? -61.615 -6.131 -12.473 1.00 28.53 349 TYR A CA 1
ATOM 2721 C C . TYR A 1 349 ? -61.888 -6.468 -10.969 1.00 28.53 349 TYR A C 1
ATOM 2723 O O . TYR A 1 349 ? -62.147 -7.605 -10.601 1.00 28.53 349 TYR A O 1
ATOM 2731 N N . GLY A 1 350 ? -61.880 -5.420 -10.106 1.00 25.09 350 GLY A N 1
ATOM 2732 C CA . GLY A 1 350 ? -62.253 -5.403 -8.657 1.00 25.09 350 GLY A CA 1
ATOM 2733 C C . GLY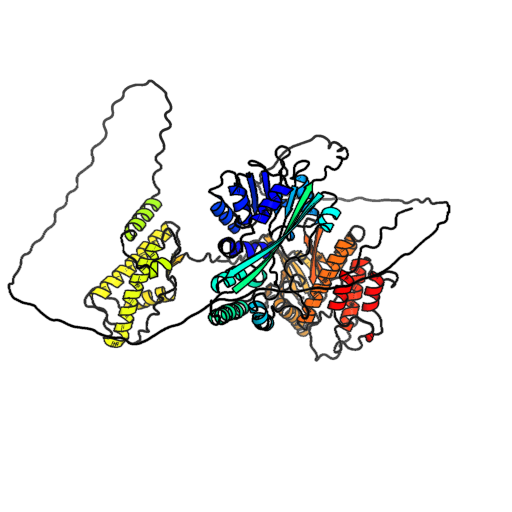 A 1 350 ? -63.751 -5.110 -8.397 1.00 25.09 350 GLY A C 1
ATOM 2734 O O . GLY A 1 350 ? -64.552 -5.508 -9.235 1.00 25.09 350 GLY A O 1
ATOM 2735 N N . PRO A 1 351 ? -64.184 -4.287 -7.402 1.00 58.12 351 PRO A N 1
ATOM 2736 C CA . PRO A 1 351 ? -63.846 -4.123 -5.968 1.00 58.12 351 PRO A CA 1
ATOM 2737 C C . PRO A 1 351 ? -65.099 -4.258 -5.033 1.00 58.12 351 PRO A C 1
ATOM 2739 O O . PRO A 1 351 ? -66.221 -4.192 -5.522 1.00 58.12 351 PRO A O 1
ATOM 2742 N N . SER A 1 352 ? -64.963 -4.318 -3.690 1.00 27.11 352 SER A N 1
ATOM 2743 C CA . SER A 1 352 ? -66.082 -3.989 -2.753 1.00 27.11 352 SER A CA 1
ATOM 2744 C C . SER A 1 352 ? -65.712 -3.936 -1.252 1.00 27.11 352 SER A C 1
ATOM 2746 O O . SER A 1 352 ? -65.093 -4.860 -0.731 1.00 27.11 352 SER A O 1
ATOM 2748 N N . LYS A 1 353 ? -66.171 -2.869 -0.563 1.00 29.14 353 LYS A N 1
ATOM 2749 C CA . LYS A 1 353 ? -66.366 -2.736 0.909 1.00 29.14 353 LYS A CA 1
ATOM 2750 C C . LYS A 1 353 ? -67.620 -3.516 1.383 1.00 29.14 353 LYS A C 1
ATOM 2752 O O . LYS A 1 353 ? -68.388 -3.946 0.522 1.00 29.14 353 LYS A O 1
ATOM 2757 N N . PRO A 1 354 ? -67.895 -3.629 2.707 1.00 43.72 354 PRO A N 1
ATOM 2758 C CA . PRO A 1 354 ? -68.860 -2.705 3.356 1.00 43.72 354 PRO A CA 1
ATOM 2759 C C . PRO A 1 354 ? -68.596 -2.338 4.850 1.00 43.72 354 PRO A C 1
ATOM 2761 O O . PRO A 1 354 ? -67.748 -2.921 5.516 1.00 43.72 354 PRO A O 1
ATOM 2764 N N . HIS A 1 355 ? -69.354 -1.338 5.336 1.00 29.00 355 HIS A N 1
ATOM 2765 C CA . HIS A 1 355 ? -69.514 -0.811 6.716 1.00 29.00 355 HIS A CA 1
ATOM 2766 C C . HIS A 1 355 ? -70.666 -1.495 7.486 1.00 29.00 355 HIS A C 1
ATOM 2768 O O . HIS A 1 355 ? -71.635 -1.808 6.805 1.00 29.00 355 HIS A O 1
ATOM 2774 N N . ILE A 1 356 ? -70.620 -1.546 8.842 1.00 27.20 356 ILE A N 1
ATOM 2775 C CA . ILE A 1 356 ? -71.723 -1.447 9.867 1.00 27.20 356 ILE A CA 1
ATOM 2776 C C . ILE A 1 356 ? -71.041 -1.098 11.234 1.00 27.20 356 ILE A C 1
ATOM 2778 O O . ILE A 1 356 ? -70.077 -1.775 11.573 1.00 27.20 356 ILE A O 1
ATOM 2782 N N . GLU A 1 357 ? -71.195 0.063 11.901 1.00 27.80 357 GLU A N 1
ATOM 2783 C CA . GLU A 1 357 ? -72.238 0.650 12.803 1.00 27.80 357 GLU A CA 1
ATOM 2784 C C . GLU A 1 357 ? -72.219 0.279 14.328 1.00 27.80 357 GLU A C 1
ATOM 2786 O O . GLU A 1 357 ? -72.464 -0.859 14.703 1.00 27.80 357 GLU A O 1
ATOM 2791 N N . LEU A 1 358 ? -71.946 1.317 15.157 1.00 28.28 358 LEU A N 1
ATOM 2792 C CA . LEU A 1 358 ? -72.493 1.776 16.471 1.00 28.28 358 LEU A CA 1
ATOM 2793 C C . LEU A 1 358 ? -72.707 0.853 17.705 1.00 28.28 358 LEU A C 1
ATOM 2795 O O . LEU A 1 358 ? -73.519 -0.063 17.666 1.00 28.28 358 LEU A O 1
ATOM 2799 N N . ASN A 1 359 ? -72.154 1.257 18.874 1.00 26.20 359 ASN A N 1
ATOM 2800 C CA . ASN A 1 359 ? -72.917 1.809 20.031 1.00 26.20 359 ASN A CA 1
ATOM 2801 C C . ASN A 1 359 ? -72.051 2.157 21.277 1.00 26.20 359 ASN A C 1
ATOM 2803 O O . ASN A 1 359 ? -71.211 1.365 21.694 1.00 26.20 359 ASN A O 1
ATOM 2807 N N . CYS A 1 360 ? -72.352 3.302 21.915 1.00 27.78 360 CYS A N 1
ATOM 2808 C CA . CYS A 1 360 ? -72.076 3.642 23.333 1.00 27.78 360 CYS A CA 1
ATOM 2809 C C . CYS A 1 360 ? -73.383 3.502 24.153 1.00 27.78 360 CYS A C 1
ATOM 2811 O O . CYS A 1 360 ? -74.453 3.457 23.538 1.00 27.78 360 CYS A O 1
ATOM 2813 N N . PRO A 1 361 ? -73.348 3.413 25.503 1.00 43.19 361 PRO A N 1
ATOM 2814 C CA . PRO A 1 361 ? -73.432 4.593 26.411 1.00 43.19 361 PRO A CA 1
ATOM 2815 C C . PRO A 1 361 ? -72.575 4.396 27.703 1.00 43.19 361 PRO A C 1
ATOM 2817 O O . PRO A 1 361 ? -72.013 3.323 27.872 1.00 43.19 361 PRO A O 1
ATOM 2820 N N . GLY A 1 362 ? -72.365 5.288 28.683 1.00 27.50 362 GLY A N 1
ATOM 2821 C CA . GLY A 1 362 ? -72.865 6.606 29.110 1.00 27.50 362 GLY A CA 1
ATOM 2822 C C . GLY A 1 362 ? -72.667 6.735 30.651 1.00 27.50 362 GLY A C 1
ATOM 2823 O O . GLY A 1 362 ? -72.619 5.702 31.311 1.00 27.50 362 GLY A O 1
ATOM 2824 N N . GLU A 1 363 ? -72.602 7.976 31.180 1.00 29.62 363 GLU A N 1
ATOM 2825 C CA . GLU A 1 363 ? -72.740 8.414 32.612 1.00 29.62 363 GLU A CA 1
ATOM 2826 C C . GLU A 1 363 ? -71.526 8.262 33.572 1.00 29.62 363 GLU A C 1
ATOM 2828 O O . GLU A 1 363 ? -70.786 7.292 33.481 1.00 29.62 363 GLU A O 1
ATOM 2833 N N . SER A 1 364 ? -71.224 9.137 34.552 1.00 28.05 364 SER A N 1
ATOM 2834 C CA . SER A 1 364 ? -71.737 10.443 35.034 1.00 28.05 364 SER A CA 1
ATOM 2835 C C . SER A 1 364 ? -70.770 11.035 36.098 1.00 28.05 364 SER A C 1
ATOM 2837 O O . SER A 1 364 ? -69.860 10.358 36.570 1.00 28.05 364 SER A O 1
ATOM 2839 N N . GLU A 1 365 ? -71.003 12.297 36.461 1.00 28.53 365 GLU A N 1
ATOM 2840 C CA . GLU A 1 365 ? -70.253 13.250 37.302 1.00 28.53 365 GLU A CA 1
ATOM 2841 C C . GLU A 1 365 ? -70.109 12.899 38.814 1.00 28.53 365 GLU A C 1
ATOM 2843 O O . GLU A 1 365 ? -70.934 12.185 39.374 1.00 28.53 365 GLU A O 1
ATOM 2848 N N . ASP A 1 366 ? -69.098 13.460 39.505 1.00 28.70 366 ASP A N 1
ATOM 2849 C CA . ASP A 1 366 ? -69.215 14.665 40.372 1.00 28.70 366 ASP A CA 1
ATOM 2850 C C . ASP A 1 366 ? -68.456 14.648 41.733 1.00 28.70 366 ASP A C 1
ATOM 2852 O O . ASP A 1 366 ? -68.515 13.703 42.517 1.00 28.70 366 ASP A O 1
ATOM 2856 N N . SER A 1 367 ? -67.902 15.828 42.054 1.00 27.91 367 SER A N 1
ATOM 2857 C CA . SER A 1 367 ? -67.796 16.492 43.373 1.00 27.91 367 SER A CA 1
ATOM 2858 C C . SER A 1 367 ? -66.748 16.135 44.461 1.00 27.91 367 SER A C 1
ATOM 2860 O O . SER A 1 367 ? -66.556 14.996 44.870 1.00 27.91 367 SER A O 1
ATOM 2862 N N . GLY A 1 368 ? -66.194 17.211 45.063 1.00 26.59 368 GLY A N 1
ATOM 2863 C CA . GLY A 1 368 ? -66.079 17.359 46.532 1.00 26.59 368 GLY A CA 1
ATOM 2864 C C . GLY A 1 368 ? -64.691 17.170 47.177 1.00 26.59 368 GLY A C 1
ATOM 2865 O O . GLY A 1 368 ? -64.365 16.070 47.584 1.00 26.59 368 GLY A O 1
ATOM 2866 N N . VAL A 1 369 ? -63.783 18.159 47.228 1.00 27.48 369 VAL A N 1
ATOM 2867 C CA . VAL A 1 369 ? -63.663 19.277 48.210 1.00 27.48 369 VAL A CA 1
ATOM 2868 C C . VAL A 1 369 ? -62.973 18.928 49.556 1.00 27.48 369 VAL A C 1
ATOM 2870 O O . VAL A 1 369 ? -63.432 18.083 50.314 1.00 27.48 369 VAL A O 1
ATOM 2873 N N . SER A 1 370 ? -61.967 19.767 49.898 1.00 26.38 370 SER A N 1
ATOM 2874 C CA . SER A 1 370 ? -61.450 20.172 51.241 1.00 26.38 370 SER A CA 1
ATOM 2875 C C . SER A 1 370 ? -60.634 19.179 52.091 1.00 26.38 370 SER A C 1
ATOM 2877 O O . SER A 1 370 ? -60.909 17.996 52.091 1.00 26.38 370 SER A O 1
ATOM 2879 N N . ARG A 1 371 ? -59.689 19.566 52.967 1.00 26.92 371 ARG A N 1
ATOM 2880 C CA . ARG A 1 371 ? -58.842 20.755 53.250 1.00 26.92 371 ARG A CA 1
ATOM 2881 C C . ARG A 1 371 ? -57.996 20.372 54.496 1.00 26.92 371 ARG A C 1
ATOM 2883 O O . ARG A 1 371 ? -58.532 19.739 55.392 1.00 26.92 371 ARG A O 1
ATOM 2890 N N . VAL A 1 372 ? -56.781 20.930 54.600 1.00 26.58 372 VAL A N 1
ATOM 2891 C CA . VAL A 1 372 ? -56.088 21.393 55.838 1.00 26.58 372 VAL A CA 1
ATOM 2892 C C . VAL A 1 372 ? -55.429 20.381 56.803 1.00 26.58 372 VAL A C 1
ATOM 2894 O O . VAL A 1 372 ? -56.072 19.493 57.345 1.00 26.58 372 VAL A O 1
ATOM 2897 N N . GLY A 1 373 ? -54.175 20.707 57.173 1.00 25.78 373 GLY A N 1
ATOM 2898 C CA . GLY A 1 373 ? -53.637 20.563 58.541 1.00 25.78 373 GLY A CA 1
ATOM 2899 C C . GLY A 1 373 ? -52.324 19.767 58.626 1.00 25.78 373 GLY A C 1
ATOM 2900 O O . GLY A 1 373 ? -52.376 18.552 58.617 1.00 25.78 373 GLY A O 1
ATOM 2901 N N . SER A 1 374 ? -51.118 20.351 58.561 1.00 26.38 374 SER A N 1
ATOM 2902 C CA . SER A 1 374 ? -50.393 21.179 59.556 1.00 26.38 374 SER A CA 1
ATOM 2903 C C . SER A 1 374 ? -49.522 20.386 60.555 1.00 26.38 374 SER A C 1
ATOM 2905 O O . SER A 1 374 ? -50.009 19.422 61.131 1.00 26.38 374 SER A O 1
ATOM 2907 N N . HIS A 1 375 ? -48.327 20.936 60.844 1.00 28.38 375 HIS A N 1
ATOM 2908 C CA . HIS A 1 375 ? -47.347 20.605 61.910 1.00 28.38 375 HIS A CA 1
ATOM 2909 C C . HIS A 1 375 ? -46.493 19.340 61.660 1.00 28.38 375 HIS A C 1
ATOM 2911 O O . HIS A 1 375 ? -47.025 18.297 61.328 1.00 28.38 375 HIS A O 1
ATOM 2917 N N . GLY A 1 376 ? -45.162 19.306 61.779 1.00 26.12 376 GLY A N 1
ATOM 2918 C CA . GLY A 1 376 ? -44.190 20.203 62.404 1.00 26.12 376 GLY A CA 1
ATOM 2919 C C . GLY A 1 376 ? -43.350 19.440 63.447 1.00 26.12 376 GLY A C 1
ATOM 2920 O O . GLY A 1 376 ? -43.925 18.852 64.355 1.00 26.12 376 GLY A O 1
ATOM 2921 N N . ILE A 1 377 ? -42.018 19.596 63.363 1.00 29.19 377 ILE A N 1
ATOM 2922 C CA . ILE A 1 377 ? -40.989 19.502 64.432 1.00 29.19 377 ILE A CA 1
ATOM 2923 C C . ILE A 1 377 ? -40.074 18.246 64.494 1.00 29.19 377 ILE A C 1
ATOM 2925 O O . ILE A 1 377 ? -40.505 17.099 64.536 1.00 29.19 377 ILE A O 1
ATOM 2929 N N . ASP A 1 378 ? -38.779 18.596 64.546 1.00 28.56 378 ASP A N 1
ATOM 2930 C CA . ASP A 1 378 ? -37.499 17.938 64.860 1.00 28.56 378 ASP A CA 1
ATOM 2931 C C . ASP A 1 378 ? -37.430 16.732 65.818 1.00 28.56 378 ASP A C 1
ATOM 2933 O O . ASP A 1 378 ? -38.177 16.621 66.788 1.00 28.56 378 ASP A O 1
ATOM 2937 N N . GLY A 1 379 ? -36.340 15.951 65.682 1.00 27.91 379 GLY A N 1
ATOM 2938 C CA . GLY A 1 379 ? -35.794 15.187 66.814 1.00 27.91 379 GLY A CA 1
ATOM 2939 C C . GLY A 1 379 ? -34.695 14.157 66.513 1.00 27.91 379 GLY A C 1
ATOM 2940 O O . GLY A 1 379 ? -34.977 13.008 66.198 1.00 27.91 379 GLY A O 1
ATOM 2941 N N . LEU A 1 380 ? -33.433 14.550 66.718 1.00 29.36 380 LEU A N 1
ATOM 2942 C CA . LEU A 1 380 ? -32.210 13.724 66.784 1.00 29.36 380 LEU A CA 1
ATOM 2943 C C . LEU A 1 380 ? -32.320 12.398 67.579 1.00 29.36 380 LEU A C 1
ATOM 2945 O O . LEU A 1 380 ? -32.870 12.402 68.678 1.00 29.36 380 LEU A O 1
ATOM 2949 N N . ARG A 1 381 ? -31.564 11.354 67.161 1.00 27.91 381 ARG A N 1
ATOM 2950 C CA . ARG A 1 381 ? -30.532 10.644 67.982 1.00 27.91 381 ARG A CA 1
ATOM 2951 C C . ARG A 1 381 ? -29.881 9.433 67.276 1.00 27.91 381 ARG A C 1
ATOM 2953 O O . ARG A 1 381 ? -30.557 8.536 66.794 1.00 27.91 381 ARG A O 1
ATOM 2960 N N . ARG A 1 382 ? -28.541 9.360 67.336 1.00 31.28 382 ARG A N 1
ATOM 2961 C CA . ARG A 1 382 ? -27.713 8.143 67.136 1.00 31.28 382 ARG A CA 1
ATOM 2962 C C . ARG A 1 382 ? -27.593 7.333 68.442 1.00 31.28 382 ARG A C 1
ATOM 2964 O O . ARG A 1 382 ? -27.554 7.945 69.512 1.00 31.28 382 ARG A O 1
ATOM 2971 N N . PRO A 1 383 ? -27.365 6.006 68.369 1.00 33.12 383 PRO A N 1
ATOM 2972 C CA . PRO A 1 383 ? -26.282 5.372 69.154 1.00 33.12 383 PRO A CA 1
ATOM 2973 C C . PRO A 1 383 ? -25.546 4.229 68.395 1.00 33.12 383 PRO A C 1
ATOM 2975 O O . PRO A 1 383 ? -26.150 3.465 67.660 1.00 33.12 383 PRO A O 1
ATOM 2978 N N . ARG A 1 384 ? -24.201 4.228 68.361 1.00 27.94 384 ARG A N 1
ATOM 2979 C CA . ARG A 1 384 ? -23.212 3.430 69.149 1.00 27.94 384 ARG A CA 1
ATOM 2980 C C . ARG A 1 384 ? -23.007 1.948 68.745 1.00 27.94 384 ARG A C 1
ATOM 2982 O O . ARG A 1 384 ? -23.888 1.115 68.882 1.00 27.94 384 ARG A O 1
ATOM 2989 N N . ARG A 1 385 ? -21.750 1.635 68.376 1.00 31.00 385 ARG A N 1
ATOM 2990 C CA . ARG A 1 385 ? -21.133 0.292 68.239 1.00 31.00 385 ARG A CA 1
ATOM 2991 C C . ARG A 1 385 ? -20.914 -0.404 69.599 1.00 31.00 385 ARG A C 1
ATOM 2993 O O . ARG A 1 385 ? -20.622 0.299 70.569 1.00 31.00 385 ARG A O 1
ATOM 3000 N N . PRO A 1 386 ? -20.808 -1.750 69.629 1.00 30.81 386 PRO A N 1
ATOM 3001 C CA . PRO A 1 386 ? -20.019 -2.463 70.635 1.00 30.81 386 PRO A CA 1
ATOM 3002 C C . PRO A 1 386 ? -18.879 -3.334 70.059 1.00 30.81 386 PRO A C 1
ATOM 3004 O O . PRO A 1 386 ? -18.802 -3.629 68.869 1.00 30.81 386 PRO A O 1
ATOM 3007 N N . ARG A 1 387 ? -17.946 -3.674 70.960 1.00 28.73 387 ARG A N 1
ATOM 3008 C CA . ARG A 1 387 ? -16.616 -4.282 70.773 1.00 28.73 387 ARG A CA 1
ATOM 3009 C C . ARG A 1 387 ? -16.610 -5.824 70.810 1.00 28.73 387 ARG A C 1
ATOM 3011 O O . ARG A 1 387 ? -17.476 -6.451 71.406 1.00 28.73 387 ARG A O 1
ATOM 3018 N N . ARG A 1 388 ? -15.517 -6.369 70.254 1.00 28.55 388 ARG A N 1
ATOM 3019 C CA . ARG A 1 388 ? -15.007 -7.758 70.242 1.00 28.55 388 ARG A CA 1
ATOM 3020 C C . ARG A 1 388 ? -15.003 -8.489 71.602 1.00 28.55 388 ARG A C 1
ATOM 3022 O O . ARG A 1 388 ? -14.628 -7.905 72.615 1.00 28.55 388 ARG A O 1
ATOM 3029 N N . LYS A 1 389 ? -15.211 -9.813 71.555 1.00 28.91 389 LYS A N 1
ATOM 3030 C CA . LYS A 1 389 ? -14.666 -10.820 72.490 1.00 28.91 389 LYS A CA 1
ATOM 3031 C C . LYS A 1 389 ? -14.046 -11.967 71.683 1.00 28.91 389 LYS A C 1
ATOM 3033 O O . LYS A 1 389 ? -14.625 -12.389 70.689 1.00 28.91 389 LYS A O 1
ATOM 3038 N N . GLY A 1 390 ? -12.860 -12.412 72.093 1.00 26.44 390 GLY A N 1
ATOM 3039 C CA . GLY A 1 390 ? -12.130 -13.529 71.492 1.00 26.44 390 GLY A CA 1
ATOM 3040 C C . GLY A 1 390 ? -12.356 -14.850 72.226 1.00 26.44 390 GLY A C 1
ATOM 3041 O O . GLY A 1 390 ? -12.691 -14.852 73.409 1.00 26.44 390 GLY A O 1
ATOM 3042 N N . VAL A 1 391 ? -12.114 -15.954 71.519 1.00 28.47 391 VAL A N 1
ATOM 3043 C CA . VAL A 1 391 ? -11.953 -17.312 72.057 1.00 28.47 391 VAL A CA 1
ATOM 3044 C C . VAL A 1 391 ? -10.802 -17.980 71.287 1.00 28.47 391 VAL A C 1
ATOM 3046 O O . VAL A 1 391 ? -10.752 -17.894 70.063 1.00 28.47 391 VAL A O 1
ATOM 3049 N N . ARG A 1 392 ? -9.854 -18.591 72.014 1.00 29.45 392 ARG A N 1
ATOM 3050 C CA . ARG A 1 392 ? -8.776 -19.469 71.510 1.00 29.45 392 ARG A CA 1
ATOM 3051 C C . ARG A 1 392 ? -9.214 -20.929 71.623 1.00 29.45 392 ARG A C 1
ATOM 3053 O O . ARG A 1 392 ? -9.747 -21.263 72.670 1.00 29.45 392 ARG A O 1
ATOM 3060 N N . LEU A 1 393 ? -8.860 -21.752 70.632 1.00 31.36 393 LEU A N 1
ATOM 3061 C CA . LEU A 1 393 ? -8.563 -23.207 70.619 1.00 31.36 393 LEU A CA 1
ATOM 3062 C C . LEU A 1 393 ? -7.932 -23.421 69.216 1.00 31.36 393 LEU A C 1
ATOM 3064 O O . LEU A 1 393 ? -8.489 -22.912 68.253 1.00 31.36 393 LEU A O 1
ATOM 3068 N N . GLY A 1 394 ? -6.703 -23.897 68.998 1.00 28.59 394 GLY A N 1
ATOM 3069 C CA . GLY A 1 394 ? -6.109 -25.202 69.311 1.00 28.59 394 GLY A CA 1
ATOM 3070 C C . GLY A 1 394 ? -5.651 -25.815 67.968 1.00 28.59 394 GLY A C 1
ATOM 3071 O O . GLY A 1 394 ? -6.476 -25.967 67.074 1.00 28.59 394 GLY A O 1
ATOM 3072 N N . CYS A 1 395 ? -4.348 -26.050 67.784 1.00 27.75 395 CYS A N 1
ATOM 3073 C CA . CYS A 1 395 ? -3.727 -26.529 66.539 1.00 27.75 395 CYS A CA 1
ATOM 3074 C C . CYS A 1 395 ? -4.013 -28.016 66.269 1.00 27.75 395 CYS A C 1
ATOM 3076 O O . CYS A 1 395 ? -3.909 -28.803 67.201 1.00 27.75 395 CYS A O 1
ATOM 3078 N N . ASP A 1 396 ? -4.306 -28.384 65.015 1.00 30.48 396 ASP A N 1
ATOM 3079 C CA . ASP A 1 396 ? -3.610 -29.442 64.250 1.00 30.48 396 ASP A CA 1
ATOM 3080 C C . ASP A 1 396 ? -4.312 -29.722 62.907 1.00 30.48 396 ASP A C 1
ATOM 3082 O O . ASP A 1 396 ? -5.538 -29.754 62.825 1.00 30.48 396 ASP A O 1
ATOM 3086 N N . GLY A 1 397 ? -3.528 -29.956 61.846 1.00 29.92 397 GLY A N 1
ATOM 3087 C CA . GLY A 1 397 ? -4.020 -30.569 60.602 1.00 29.92 397 GLY A CA 1
ATOM 3088 C C . GLY A 1 397 ? -3.928 -29.710 59.340 1.00 29.92 397 GLY A C 1
ATOM 3089 O O . GLY A 1 397 ? -4.924 -29.248 58.793 1.00 29.92 397 GLY A O 1
ATOM 3090 N N . MET A 1 398 ? -2.711 -29.551 58.834 1.00 31.67 398 MET A N 1
ATOM 3091 C CA . MET A 1 398 ? -2.376 -28.933 57.554 1.00 31.67 398 MET A CA 1
ATOM 3092 C C . MET A 1 398 ? -2.899 -29.787 56.376 1.00 31.67 398 MET A C 1
ATOM 3094 O O . MET A 1 398 ? -2.328 -30.825 56.052 1.00 31.67 398 MET A O 1
ATOM 3098 N N . LYS A 1 399 ? -3.964 -29.340 55.699 1.00 31.92 399 LYS A N 1
ATOM 3099 C CA . LYS A 1 399 ? -4.223 -29.632 54.277 1.00 31.92 399 LYS A CA 1
ATOM 3100 C C . LYS A 1 399 ? -4.593 -28.325 53.587 1.00 31.92 399 LYS A C 1
ATOM 3102 O O . LYS A 1 399 ? -5.625 -27.722 53.867 1.00 31.92 399 LYS A O 1
ATOM 3107 N N . ARG A 1 400 ? -3.685 -27.869 52.728 1.00 30.06 400 ARG A N 1
ATOM 3108 C CA . ARG A 1 400 ? -3.773 -26.644 51.934 1.00 30.06 400 ARG A CA 1
ATOM 3109 C C . ARG A 1 400 ? -4.869 -26.834 50.877 1.00 30.06 400 ARG A C 1
ATOM 3111 O O . ARG A 1 400 ? -4.616 -27.359 49.804 1.00 30.06 400 ARG A O 1
ATOM 3118 N N . LEU A 1 401 ? -6.102 -26.483 51.236 1.00 31.47 401 LEU A N 1
ATOM 3119 C CA . LEU A 1 401 ? -7.161 -26.148 50.289 1.00 31.47 401 LEU A CA 1
ATOM 3120 C C . LEU A 1 401 ? -6.886 -24.715 49.837 1.00 31.47 401 LEU A C 1
ATOM 3122 O O . LEU A 1 401 ? -6.994 -23.786 50.640 1.00 31.47 401 LEU A O 1
ATOM 3126 N N . GLU A 1 402 ? -6.487 -24.549 48.581 1.00 31.11 402 GLU A N 1
ATOM 3127 C CA . GLU A 1 402 ? -6.469 -23.255 47.906 1.00 31.11 402 GLU A CA 1
ATOM 3128 C C . GLU A 1 402 ? -7.906 -22.721 47.883 1.00 31.11 402 GLU A C 1
ATOM 3130 O O . GLU A 1 402 ? -8.744 -23.127 47.079 1.00 31.11 402 GLU A O 1
ATOM 3135 N N . ARG A 1 403 ? -8.229 -21.856 48.849 1.00 31.89 403 ARG A N 1
ATOM 3136 C CA . ARG A 1 403 ? -9.409 -21.004 48.760 1.00 31.89 403 ARG A CA 1
ATOM 3137 C C . ARG A 1 403 ? -9.104 -19.951 47.710 1.00 31.89 403 ARG A C 1
ATOM 3139 O O . ARG A 1 403 ? -8.129 -19.220 47.856 1.00 31.89 403 ARG A O 1
ATOM 3146 N N . LYS A 1 404 ? -9.966 -19.900 46.695 1.00 32.81 404 LYS A N 1
ATOM 3147 C CA . LYS A 1 404 ? -10.177 -18.743 45.829 1.00 32.81 404 LYS A CA 1
ATOM 3148 C C . LYS A 1 404 ? -10.099 -17.475 46.679 1.00 32.81 404 LYS A C 1
ATOM 3150 O O . LYS A 1 404 ? -10.877 -17.315 47.620 1.00 32.81 404 LYS A O 1
ATOM 3155 N N . GLU A 1 405 ? -9.138 -16.617 46.373 1.00 33.50 405 GLU A N 1
ATOM 3156 C CA . GLU A 1 405 ? -9.254 -15.211 46.719 1.00 33.50 405 GLU A CA 1
ATOM 3157 C C . GLU A 1 405 ? -10.418 -14.679 45.882 1.00 33.50 405 GLU A C 1
ATOM 3159 O O . GLU A 1 405 ? -10.286 -14.472 44.678 1.00 33.50 405 GLU A O 1
ATOM 3164 N N . ASP A 1 406 ? -11.590 -14.549 46.504 1.00 39.34 406 ASP A N 1
ATOM 3165 C CA . ASP A 1 406 ? -12.645 -13.686 45.990 1.00 39.34 406 ASP A CA 1
ATOM 3166 C C . ASP A 1 406 ? -12.052 -12.272 45.947 1.00 39.34 406 ASP A C 1
ATOM 3168 O O . ASP A 1 406 ? -11.918 -11.596 46.972 1.00 39.34 406 ASP A O 1
ATOM 3172 N N . GLY A 1 407 ? -11.589 -11.876 44.760 1.00 38.50 407 GLY A N 1
ATOM 3173 C CA . GLY A 1 407 ? -11.097 -10.536 44.492 1.00 38.50 407 GLY A CA 1
ATOM 3174 C C . GLY A 1 407 ? -12.183 -9.525 44.839 1.00 38.50 407 GLY A C 1
ATOM 3175 O O . GLY A 1 407 ? -13.339 -9.685 44.449 1.00 38.50 407 GLY A O 1
ATOM 3176 N N . MET A 1 408 ? -11.825 -8.487 45.595 1.00 40.94 408 MET A N 1
ATOM 3177 C CA . MET A 1 408 ? -12.688 -7.318 45.743 1.00 40.94 408 MET A CA 1
ATOM 3178 C C . MET A 1 408 ? -12.994 -6.787 44.342 1.00 40.94 408 MET A C 1
ATOM 3180 O O . MET A 1 408 ? -12.085 -6.307 43.666 1.00 40.94 408 MET A O 1
ATOM 3184 N N . ALA A 1 409 ? -14.248 -6.903 43.906 1.00 50.56 409 ALA A N 1
ATOM 3185 C CA . ALA A 1 409 ? -14.703 -6.326 42.650 1.00 50.56 409 ALA A CA 1
ATOM 3186 C C . ALA A 1 409 ? -14.359 -4.828 42.620 1.00 50.56 409 ALA A C 1
ATOM 3188 O O . ALA A 1 409 ? -14.528 -4.111 43.615 1.00 50.56 409 ALA A O 1
ATOM 3189 N N . ASN A 1 410 ? -13.797 -4.384 41.498 1.00 63.69 410 ASN A N 1
ATOM 3190 C CA . ASN A 1 410 ? -13.370 -3.008 41.305 1.00 63.69 410 ASN A CA 1
ATOM 3191 C C . ASN A 1 410 ? -14.608 -2.098 41.437 1.00 63.69 410 ASN A C 1
ATOM 3193 O O . ASN A 1 410 ? -15.630 -2.390 40.819 1.00 63.69 410 ASN A O 1
ATOM 3197 N N . PRO A 1 411 ? -14.569 -0.999 42.215 1.00 65.25 411 PRO A N 1
ATOM 3198 C CA . PRO A 1 411 ? -15.677 -0.043 42.289 1.00 65.25 411 PRO A CA 1
ATOM 3199 C C . PRO A 1 411 ? -16.163 0.447 40.917 1.00 65.25 411 PRO A C 1
ATOM 3201 O O . PRO A 1 411 ? -17.339 0.759 40.767 1.00 65.25 411 PRO A O 1
ATOM 3204 N N . VAL A 1 412 ? -15.271 0.476 39.921 1.00 66.94 412 VAL A N 1
ATOM 3205 C CA . VAL A 1 412 ? -15.607 0.776 38.524 1.00 66.94 412 VAL A CA 1
ATOM 3206 C C . VAL A 1 412 ? -16.540 -0.279 37.920 1.00 66.94 412 VAL A C 1
ATOM 3208 O O . VAL A 1 412 ? -17.497 0.086 37.246 1.00 66.94 412 VAL A O 1
ATOM 3211 N N . ASP A 1 413 ? -16.327 -1.563 38.211 1.00 73.81 413 ASP A N 1
ATOM 3212 C CA . ASP A 1 413 ? -17.137 -2.657 37.660 1.00 73.81 413 ASP A CA 1
ATOM 3213 C C . ASP A 1 413 ? -18.575 -2.605 38.194 1.00 73.81 413 ASP A C 1
ATOM 3215 O O . ASP A 1 413 ? -19.517 -2.840 37.443 1.00 73.81 413 ASP A O 1
ATOM 3219 N N . PHE A 1 414 ? -18.758 -2.237 39.469 1.00 76.19 414 PHE A N 1
ATOM 3220 C CA . PHE A 1 414 ? -20.090 -2.011 40.044 1.00 76.19 414 PHE A CA 1
ATOM 3221 C C . PHE A 1 414 ? -20.789 -0.805 39.413 1.00 76.19 414 PHE A C 1
ATOM 3223 O O . PHE A 1 414 ? -21.956 -0.900 39.056 1.00 76.19 414 PHE A O 1
ATOM 3230 N N . MET A 1 415 ? -20.072 0.310 39.225 1.00 74.69 415 MET A N 1
ATOM 3231 C CA . MET A 1 415 ? -20.626 1.503 38.574 1.00 74.69 415 MET A CA 1
ATOM 3232 C C . MET A 1 415 ? -21.089 1.212 37.141 1.00 74.69 415 MET A C 1
ATOM 3234 O O . MET A 1 415 ? -22.142 1.693 36.728 1.00 74.69 415 MET A O 1
ATOM 3238 N N . LEU A 1 416 ? -20.318 0.423 36.387 1.00 82.19 416 LEU A N 1
ATOM 3239 C CA . LEU A 1 416 ? -20.698 0.015 35.036 1.00 82.19 416 LEU A CA 1
ATOM 3240 C C . LEU A 1 416 ? -21.859 -0.988 35.043 1.00 82.19 416 LEU A C 1
ATOM 3242 O O . LEU A 1 416 ? -22.732 -0.893 34.187 1.00 82.19 416 LEU A O 1
ATOM 3246 N N . ALA A 1 417 ? -21.899 -1.924 35.995 1.00 82.88 417 ALA A N 1
ATOM 3247 C CA . ALA A 1 417 ? -23.002 -2.877 36.121 1.00 82.88 417 ALA A CA 1
ATOM 3248 C C . ALA A 1 417 ? -24.337 -2.176 36.421 1.00 82.88 417 ALA A C 1
ATOM 3250 O O . ALA A 1 417 ? -25.315 -2.437 35.724 1.00 82.88 417 ALA A O 1
ATOM 3251 N N . ASP A 1 418 ? -24.353 -1.234 37.370 1.00 85.38 418 ASP A N 1
ATOM 3252 C CA . ASP A 1 418 ? -25.541 -0.434 37.698 1.00 85.38 418 ASP A CA 1
ATOM 3253 C C . ASP A 1 418 ? -26.011 0.386 36.483 1.00 85.38 418 ASP A C 1
ATOM 3255 O O . ASP A 1 418 ? -27.209 0.496 36.214 1.00 85.38 418 ASP A O 1
ATOM 3259 N N . LEU A 1 419 ? -25.065 0.943 35.715 1.00 87.19 419 LEU A N 1
ATOM 3260 C CA . LEU A 1 419 ? -25.376 1.705 34.507 1.00 87.19 419 LEU A CA 1
ATOM 3261 C C . LEU A 1 419 ? -25.960 0.816 33.398 1.00 87.19 419 LEU A C 1
ATOM 3263 O O . LEU A 1 419 ? -26.867 1.247 32.692 1.00 87.19 419 LEU A O 1
ATOM 3267 N N . ARG A 1 420 ? -25.491 -0.428 33.253 1.00 88.50 420 ARG A N 1
ATOM 3268 C CA . ARG A 1 420 ? -26.082 -1.391 32.308 1.00 88.50 420 ARG A CA 1
ATOM 3269 C C . ARG A 1 420 ? -27.494 -1.787 32.729 1.00 88.50 420 ARG A C 1
ATOM 3271 O O . ARG A 1 420 ? -28.406 -1.704 31.911 1.00 88.50 420 ARG A O 1
ATOM 3278 N N . GLU A 1 421 ? -27.687 -2.143 34.000 1.00 88.94 421 GLU A N 1
ATOM 3279 C CA . GLU A 1 421 ? -28.998 -2.534 34.539 1.00 88.94 421 GLU A CA 1
ATOM 3280 C C . GLU A 1 421 ? -30.028 -1.404 34.383 1.00 88.94 421 GLU A C 1
ATOM 3282 O O . GLU A 1 421 ? -31.180 -1.649 34.024 1.00 88.94 421 GLU A O 1
ATOM 3287 N N . LYS A 1 422 ? -29.596 -0.147 34.561 1.00 90.69 422 LYS A N 1
ATOM 3288 C CA . LYS A 1 422 ? -30.431 1.044 34.357 1.00 90.69 422 LYS A CA 1
ATOM 3289 C C . LYS A 1 422 ? -31.086 1.085 32.972 1.00 90.69 422 LYS A C 1
ATOM 3291 O O . LYS A 1 422 ? -32.236 1.509 32.874 1.00 90.69 422 LYS A O 1
ATOM 3296 N N . TYR A 1 423 ? -30.374 0.674 31.921 1.00 91.81 423 TYR A N 1
ATOM 3297 C CA . TYR A 1 423 ? -30.847 0.779 30.537 1.00 91.81 423 TYR A CA 1
ATOM 3298 C C . TYR A 1 423 ? -31.351 -0.535 29.941 1.00 91.81 423 TYR A C 1
ATOM 3300 O O . TYR A 1 423 ? -32.114 -0.485 28.985 1.00 91.81 423 TYR A O 1
ATOM 3308 N N . GLU A 1 424 ? -31.012 -1.691 30.516 1.00 84.38 424 GLU A N 1
ATOM 3309 C CA . GLU A 1 424 ? -31.402 -3.017 30.004 1.00 84.38 424 GLU A CA 1
ATOM 3310 C C . GLU A 1 424 ? -32.925 -3.189 29.841 1.00 84.38 424 GLU A C 1
ATOM 3312 O O . GLU A 1 424 ? -33.389 -3.863 28.921 1.00 84.38 424 GLU A O 1
ATOM 3317 N N . ALA A 1 425 ? -33.717 -2.558 30.713 1.00 80.19 425 ALA A N 1
ATOM 3318 C CA . ALA A 1 425 ? -35.178 -2.635 30.688 1.00 80.19 425 ALA A CA 1
ATOM 3319 C C . ALA A 1 425 ? -35.862 -1.451 29.977 1.00 80.19 425 ALA A C 1
ATOM 3321 O O . ALA A 1 425 ? -37.096 -1.412 29.910 1.00 80.19 425 ALA A O 1
ATOM 3322 N N . VAL A 1 426 ? -35.104 -0.469 29.477 1.00 86.50 426 VAL A N 1
ATOM 3323 C CA . VAL A 1 426 ? -35.676 0.738 28.870 1.00 86.50 426 VAL A CA 1
ATOM 3324 C C . VAL A 1 426 ? -35.910 0.494 27.378 1.00 86.50 426 VAL A C 1
ATOM 3326 O O . VAL A 1 426 ? -34.963 0.261 26.637 1.00 86.50 426 VAL A O 1
ATOM 3329 N N . PRO A 1 427 ? -37.156 0.562 26.883 1.00 79.25 427 PRO A N 1
ATOM 3330 C CA . PRO A 1 427 ? -37.429 0.268 25.485 1.00 79.25 427 PRO A CA 1
ATOM 3331 C C . PRO A 1 427 ? -36.838 1.340 24.558 1.00 79.25 427 PRO A C 1
ATOM 3333 O O . PRO A 1 427 ? -37.208 2.515 24.615 1.00 79.25 427 PRO A O 1
ATOM 3336 N N . SER A 1 428 ? -35.977 0.913 23.641 1.00 78.12 428 SER A N 1
ATOM 3337 C CA . SER A 1 428 ? -35.573 1.665 22.453 1.00 78.12 428 SER A CA 1
ATOM 3338 C C . SER A 1 428 ? -36.460 1.293 21.252 1.00 78.12 428 SER A C 1
ATOM 3340 O O . SER A 1 428 ? -37.351 0.441 21.331 1.00 78.12 428 SER A O 1
ATOM 3342 N N . SER A 1 429 ? -36.245 1.952 20.110 1.00 80.50 429 SER A N 1
ATOM 3343 C CA . SER A 1 429 ? -36.834 1.504 18.844 1.00 80.50 429 SER A CA 1
ATOM 3344 C C . SER A 1 429 ? -35.787 0.764 18.017 1.00 80.50 429 SER A C 1
ATOM 3346 O O . SER A 1 429 ? -34.652 1.232 17.914 1.00 80.50 429 SER A O 1
ATOM 3348 N N . ARG A 1 430 ? -36.211 -0.289 17.304 1.00 79.12 430 ARG A N 1
ATOM 3349 C CA . ARG A 1 430 ? -35.354 -1.044 16.370 1.00 79.12 430 ARG A CA 1
ATOM 3350 C C . ARG A 1 430 ? -34.645 -0.173 15.327 1.00 79.12 430 ARG A C 1
ATOM 3352 O O . ARG A 1 430 ? -33.658 -0.621 14.760 1.00 79.12 430 ARG A O 1
ATOM 3359 N N . ALA A 1 431 ? -35.171 1.012 15.015 1.00 77.88 431 ALA A N 1
ATOM 3360 C CA . ALA A 1 431 ? -34.526 1.941 14.091 1.00 77.88 431 ALA A CA 1
ATOM 3361 C C . ALA A 1 431 ? -33.279 2.590 14.713 1.00 77.88 431 ALA A C 1
ATOM 3363 O O . ALA A 1 431 ? -32.265 2.679 14.035 1.00 77.88 431 ALA A O 1
ATOM 3364 N N . PHE A 1 432 ? -33.337 2.958 15.998 1.00 87.44 432 PHE A N 1
ATOM 3365 C CA . PHE A 1 432 ? -32.215 3.553 16.730 1.00 87.44 432 PHE A CA 1
ATOM 3366 C C . PHE A 1 432 ? -31.194 2.498 17.167 1.00 87.44 432 PHE A C 1
ATOM 3368 O O . PHE A 1 432 ? -30.003 2.755 17.067 1.00 87.44 432 PHE A O 1
ATOM 3375 N N . ASP A 1 433 ? -31.623 1.293 17.571 1.00 86.19 433 ASP A N 1
ATOM 3376 C CA . ASP A 1 433 ? -30.673 0.224 17.943 1.00 86.19 433 ASP A CA 1
ATOM 3377 C C . ASP A 1 433 ? -29.731 -0.145 16.788 1.00 86.19 433 ASP A C 1
ATOM 3379 O O . ASP A 1 433 ? -28.572 -0.462 17.011 1.00 86.19 433 ASP A O 1
ATOM 3383 N N . ARG A 1 434 ? -30.215 -0.076 15.540 1.00 88.19 434 ARG A N 1
ATOM 3384 C CA . ARG A 1 434 ? -29.414 -0.357 14.336 1.00 88.19 434 ARG A CA 1
ATOM 3385 C C . ARG A 1 434 ? -28.355 0.701 14.032 1.00 88.19 434 ARG A C 1
ATOM 3387 O O . ARG A 1 434 ? -27.538 0.461 13.154 1.00 88.19 434 ARG A O 1
ATOM 3394 N N . LEU A 1 435 ? -28.406 1.864 14.684 1.00 85.75 435 LEU A N 1
ATOM 3395 C CA . LEU A 1 435 ? -27.408 2.915 14.489 1.00 85.75 435 LEU A CA 1
ATOM 3396 C C . LEU A 1 435 ? -26.133 2.630 15.291 1.00 85.75 435 LEU A C 1
ATOM 3398 O O . LEU A 1 435 ? -25.068 3.104 14.921 1.00 85.75 435 LEU A O 1
ATOM 3402 N N . TYR A 1 436 ? -26.217 1.862 16.378 1.00 90.06 436 TYR A N 1
ATOM 3403 C CA . TYR A 1 436 ? -25.114 1.696 17.318 1.00 90.06 436 TYR A CA 1
ATOM 3404 C C . TYR A 1 436 ? -24.606 0.252 17.338 1.00 90.06 436 TYR A C 1
ATOM 3406 O O . TYR A 1 436 ? -25.207 -0.614 17.967 1.00 90.06 436 TYR A O 1
ATOM 3414 N N . ASP A 1 437 ? -23.444 0.016 16.723 1.00 78.88 437 ASP A N 1
ATOM 3415 C CA . ASP A 1 437 ? -22.776 -1.299 16.677 1.00 78.88 437 ASP A CA 1
ATOM 3416 C C . ASP A 1 437 ? -21.981 -1.641 17.958 1.00 78.88 437 ASP A C 1
ATOM 3418 O O . ASP A 1 437 ? -21.246 -2.630 18.006 1.00 78.88 437 ASP A O 1
ATOM 3422 N N . ASP A 1 438 ? -22.109 -0.828 19.012 1.00 82.19 438 ASP A N 1
ATOM 3423 C CA . ASP A 1 438 ? -21.454 -1.054 20.300 1.00 82.19 438 ASP A CA 1
ATOM 3424 C C . ASP A 1 438 ? -22.200 -2.142 21.105 1.00 82.19 438 ASP A C 1
ATOM 3426 O O . ASP A 1 438 ? -23.339 -1.917 21.531 1.00 82.19 438 ASP A O 1
ATOM 3430 N N . PRO A 1 439 ? -21.576 -3.311 21.361 1.00 79.94 439 PRO A N 1
ATOM 3431 C CA . PRO A 1 439 ? -22.227 -4.426 22.047 1.00 79.94 439 PRO A CA 1
ATOM 3432 C C . PRO A 1 439 ? -22.446 -4.186 23.547 1.00 79.94 439 PRO A C 1
ATOM 3434 O O . PRO A 1 439 ? -23.185 -4.938 24.179 1.00 79.94 439 PRO A O 1
ATOM 3437 N N . GLU A 1 440 ? -21.779 -3.193 24.133 1.00 85.06 440 GLU A N 1
ATOM 3438 C CA . GLU A 1 440 ? -21.783 -2.920 25.566 1.00 85.06 440 GLU A CA 1
ATOM 3439 C C . GLU A 1 440 ? -22.664 -1.714 25.917 1.00 85.06 440 GLU A C 1
ATOM 3441 O O . GLU A 1 440 ? -23.440 -1.779 26.870 1.00 85.06 440 GLU A O 1
ATOM 3446 N N . TRP A 1 441 ? -22.584 -0.639 25.128 1.00 91.25 441 TRP A N 1
ATOM 3447 C CA . TRP A 1 441 ? -23.260 0.635 25.408 1.00 91.25 441 TRP A CA 1
ATOM 3448 C C . TRP A 1 441 ? -24.198 1.106 24.293 1.00 91.25 441 TRP A C 1
ATOM 3450 O O . TRP A 1 441 ? -24.929 2.081 24.483 1.00 91.25 441 TRP A O 1
ATOM 3460 N N . GLY A 1 442 ? -24.252 0.401 23.158 1.00 89.50 442 GLY A N 1
ATOM 3461 C CA . GLY A 1 442 ? -25.036 0.816 21.991 1.00 89.50 442 GLY A CA 1
ATOM 3462 C C . GLY A 1 442 ? -26.529 0.970 22.276 1.00 89.50 442 GLY A C 1
ATOM 3463 O O . GLY A 1 442 ? -27.145 1.939 21.838 1.00 89.50 442 GLY A O 1
ATOM 3464 N N . HIS A 1 443 ? -27.104 0.084 23.094 1.00 92.56 443 HIS A N 1
ATOM 3465 C CA . HIS A 1 443 ? -28.512 0.181 23.487 1.00 92.56 443 HIS A CA 1
ATOM 3466 C C . HIS A 1 443 ? -28.810 1.434 24.329 1.00 92.56 443 HIS A C 1
ATOM 3468 O O . HIS A 1 443 ? -29.786 2.138 24.074 1.00 92.56 443 HIS A O 1
ATOM 3474 N N . MET A 1 444 ? -27.940 1.767 25.289 1.00 94.12 444 MET A N 1
ATOM 3475 C CA . MET A 1 444 ? -28.060 3.000 26.074 1.00 94.12 444 MET A CA 1
ATOM 3476 C C . MET A 1 444 ? -28.000 4.232 25.163 1.00 94.12 444 MET A C 1
ATOM 3478 O O . MET A 1 444 ? -28.841 5.126 25.284 1.00 94.12 444 MET A O 1
ATOM 3482 N N . PHE A 1 445 ? -27.054 4.269 24.218 1.00 95.25 445 PHE A N 1
ATOM 3483 C CA . PHE A 1 445 ? -26.956 5.366 23.254 1.00 95.25 445 PHE A CA 1
ATOM 3484 C C . PHE A 1 445 ? -28.215 5.487 22.393 1.00 95.25 445 PHE A C 1
ATOM 3486 O O . PHE A 1 445 ? -28.726 6.592 22.227 1.00 95.25 445 PHE A O 1
ATOM 3493 N N . ALA A 1 446 ? -28.776 4.367 21.930 1.00 93.94 446 ALA A N 1
ATOM 3494 C CA . ALA A 1 446 ? -30.023 4.340 21.169 1.00 93.94 446 ALA A CA 1
ATOM 3495 C C . ALA A 1 446 ? -31.220 4.897 21.964 1.00 93.94 446 ALA A C 1
ATOM 3497 O O . ALA A 1 446 ? -32.025 5.661 21.423 1.00 93.94 446 ALA A O 1
ATOM 3498 N N . VAL A 1 447 ? -31.341 4.546 23.250 1.00 94.50 447 VAL A N 1
ATOM 3499 C CA . VAL A 1 447 ? -32.389 5.066 24.149 1.00 94.50 447 VAL A CA 1
ATOM 3500 C C . VAL A 1 447 ? -32.254 6.579 24.332 1.00 94.50 447 VAL A C 1
ATOM 3502 O O . VAL A 1 447 ? -33.239 7.311 24.197 1.00 94.50 447 VAL A O 1
ATOM 3505 N N . LEU A 1 448 ? -31.043 7.054 24.629 1.00 95.06 448 LEU A N 1
ATOM 3506 C CA . LEU A 1 448 ? -30.767 8.473 24.850 1.00 95.06 448 LEU A CA 1
ATOM 3507 C C . LEU A 1 448 ? -30.979 9.297 23.576 1.00 95.06 448 LEU A C 1
ATOM 3509 O O . LEU A 1 448 ? -31.632 10.340 23.623 1.00 95.06 448 LEU A O 1
ATOM 3513 N N . HIS A 1 449 ? -30.501 8.801 22.433 1.00 95.38 449 HIS A N 1
ATOM 3514 C CA . HIS A 1 449 ? -30.663 9.436 21.124 1.00 95.38 449 HIS A CA 1
ATOM 3515 C C . HIS A 1 449 ? -32.138 9.598 20.766 1.00 95.38 449 HIS A C 1
ATOM 3517 O O . HIS A 1 449 ? -32.583 10.703 20.463 1.00 95.38 449 HIS A O 1
ATOM 3523 N N . LYS A 1 450 ? -32.938 8.536 20.913 1.00 94.75 450 LYS A N 1
ATOM 3524 C CA . LYS A 1 450 ? -34.384 8.597 20.674 1.00 94.75 450 LYS A CA 1
ATOM 3525 C C . LYS A 1 450 ? -35.066 9.679 21.520 1.00 94.75 450 LYS A C 1
ATOM 3527 O O . LYS A 1 450 ? -35.852 10.459 20.985 1.00 94.75 450 LYS A O 1
ATOM 3532 N N . ARG A 1 451 ? -34.773 9.731 22.824 1.00 95.19 451 ARG A N 1
ATOM 3533 C CA . ARG A 1 451 ? -35.389 10.696 23.755 1.00 95.19 451 ARG A CA 1
ATOM 3534 C C . ARG A 1 451 ? -34.997 12.139 23.427 1.00 95.19 451 ARG A C 1
ATOM 3536 O O . ARG A 1 451 ? -35.838 13.031 23.509 1.00 95.19 451 ARG A O 1
ATOM 3543 N N . LEU A 1 452 ? -33.749 12.375 23.015 1.00 96.31 452 LEU A N 1
ATOM 3544 C CA . LEU A 1 452 ? -33.315 13.690 22.532 1.00 96.31 452 LEU A CA 1
ATOM 3545 C C . LEU A 1 452 ? -34.076 14.100 21.268 1.00 96.31 452 LEU A C 1
ATOM 3547 O O . LEU A 1 452 ? -34.587 15.217 21.211 1.00 96.31 452 LEU A O 1
ATOM 3551 N N . ASN A 1 453 ? -34.233 13.193 20.300 1.00 95.75 453 ASN A N 1
ATOM 3552 C CA . ASN A 1 453 ? -34.954 13.484 19.058 1.00 95.75 453 ASN A CA 1
ATOM 3553 C C . ASN A 1 453 ? -36.422 13.833 19.303 1.00 95.75 453 ASN A C 1
ATOM 3555 O O . ASN A 1 453 ? -36.946 14.732 18.646 1.00 95.75 453 ASN A O 1
ATOM 3559 N N . GLU A 1 454 ? -37.081 13.151 20.241 1.00 94.69 454 GLU A N 1
ATOM 3560 C CA . GLU A 1 454 ? -38.461 13.454 20.640 1.00 94.69 454 GLU A CA 1
ATOM 3561 C C . GLU A 1 454 ? -38.568 14.892 21.170 1.00 94.69 454 GLU A C 1
ATOM 3563 O O . GLU A 1 454 ? -39.382 15.676 20.680 1.00 94.69 454 GLU A O 1
ATOM 3568 N N . HIS A 1 455 ? -37.675 15.289 22.081 1.00 96.31 455 HIS A N 1
ATOM 3569 C CA . HIS A 1 455 ? -37.654 16.652 22.610 1.00 96.31 455 HIS A CA 1
ATOM 3570 C C . HIS A 1 455 ? -37.271 17.706 21.563 1.00 96.31 455 HIS A C 1
ATOM 3572 O O . HIS A 1 455 ? -37.899 18.761 21.512 1.00 96.31 455 HIS A O 1
ATOM 3578 N N . PHE A 1 456 ? -36.273 17.453 20.717 1.00 96.12 456 PHE A N 1
ATOM 3579 C CA . PHE A 1 456 ? -35.849 18.406 19.685 1.00 96.12 456 PHE A CA 1
ATOM 3580 C C . PHE A 1 456 ? -36.919 18.606 18.609 1.00 96.12 456 PHE A C 1
ATOM 3582 O O . PHE A 1 456 ? -37.159 19.737 18.186 1.00 96.12 456 PHE A O 1
ATOM 3589 N N . THR A 1 457 ? -37.628 17.539 18.235 1.00 94.12 457 THR A N 1
ATOM 3590 C CA . THR A 1 457 ? -38.778 17.621 17.324 1.00 94.12 457 THR A CA 1
ATOM 3591 C C . THR A 1 457 ? -39.896 18.472 17.929 1.00 94.12 457 THR A C 1
ATOM 3593 O O . THR A 1 457 ? -40.414 19.373 17.266 1.00 94.12 457 THR A O 1
ATOM 3596 N N . ASP A 1 458 ? -40.224 18.250 19.206 1.00 93.00 458 ASP A N 1
ATOM 3597 C CA . ASP A 1 458 ? -41.224 19.045 19.922 1.00 93.00 458 ASP A CA 1
ATOM 3598 C C . ASP A 1 458 ? -40.815 20.519 20.035 1.00 93.00 458 ASP A C 1
ATOM 3600 O O . ASP A 1 458 ? -41.630 21.411 19.793 1.00 93.00 458 ASP A O 1
ATOM 3604 N N . ILE A 1 459 ? -39.556 20.794 20.383 1.00 93.00 459 ILE A N 1
ATOM 3605 C CA . ILE A 1 459 ? -39.007 22.151 20.489 1.00 93.00 459 ILE A CA 1
ATOM 3606 C C . ILE A 1 459 ? -39.121 22.877 19.151 1.00 93.00 459 ILE A C 1
ATOM 3608 O O . ILE A 1 459 ? -39.643 23.992 19.120 1.00 93.00 459 ILE A O 1
ATOM 3612 N N . ASN A 1 460 ? -38.710 22.246 18.050 1.00 92.62 460 ASN A N 1
ATOM 3613 C CA . ASN A 1 460 ? -38.822 22.829 16.714 1.00 92.62 460 ASN A CA 1
ATOM 3614 C C . ASN A 1 460 ? -40.281 23.157 16.365 1.00 92.62 460 ASN A C 1
ATOM 3616 O O . ASN A 1 460 ? -40.582 24.282 15.970 1.00 92.62 460 ASN A O 1
ATOM 3620 N N . GLY A 1 461 ? -41.213 22.230 16.614 1.00 88.94 461 GLY A N 1
ATOM 3621 C CA . GLY A 1 461 ? -42.639 22.474 16.373 1.00 88.94 461 GLY A CA 1
ATOM 3622 C C . GLY A 1 461 ? -43.227 23.601 17.238 1.00 88.94 461 GLY A C 1
ATOM 3623 O O . GLY A 1 461 ? -44.125 24.333 16.808 1.00 88.94 461 GLY A O 1
ATOM 3624 N N . ARG A 1 462 ? -42.728 23.790 18.467 1.00 87.44 462 ARG A N 1
ATOM 3625 C CA . ARG A 1 462 ? -43.155 24.890 19.351 1.00 87.44 462 ARG A CA 1
ATOM 3626 C C . ARG A 1 462 ? -42.525 26.224 18.978 1.00 87.44 462 ARG A C 1
ATOM 3628 O O . ARG A 1 462 ? -43.219 27.235 19.095 1.00 87.44 462 ARG A O 1
ATOM 3635 N N . ALA A 1 463 ? -41.281 26.237 18.504 1.00 85.88 463 ALA A N 1
ATOM 3636 C CA . ALA A 1 463 ? -40.615 27.439 18.004 1.00 85.88 463 ALA A CA 1
ATOM 3637 C C . ALA A 1 463 ? -41.418 28.097 16.871 1.00 85.88 463 ALA A C 1
ATOM 3639 O O . ALA A 1 463 ? -41.535 29.320 16.826 1.00 85.88 463 ALA A O 1
ATOM 3640 N N . GLU A 1 464 ? -42.032 27.282 16.009 1.00 81.88 464 GLU A N 1
ATOM 3641 C CA . GLU A 1 464 ? -42.854 27.742 14.884 1.00 81.88 464 GLU A CA 1
ATOM 3642 C C . GLU A 1 464 ? -44.252 28.235 15.289 1.00 81.88 464 GLU A C 1
ATOM 3644 O O . GLU A 1 464 ? -44.880 28.991 14.550 1.00 81.88 464 GLU A O 1
ATOM 3649 N N . THR A 1 465 ? -44.764 27.810 16.449 1.00 84.88 465 THR A N 1
ATOM 3650 C CA . THR A 1 465 ? -46.174 28.007 16.820 1.00 84.88 465 THR A CA 1
ATOM 3651 C C . THR A 1 465 ? -46.350 28.883 18.057 1.00 84.88 465 THR A C 1
ATOM 3653 O O . THR A 1 465 ? -46.684 30.061 17.952 1.00 84.88 465 THR A O 1
ATOM 3656 N N . THR A 1 466 ? -46.181 28.308 19.248 1.00 83.62 466 THR A N 1
ATOM 3657 C CA . THR A 1 466 ? -46.526 28.947 20.527 1.00 83.62 466 THR A CA 1
ATOM 3658 C C . THR A 1 466 ? -45.344 29.629 21.201 1.00 83.62 466 THR A C 1
ATOM 3660 O O . THR A 1 466 ? -45.557 30.399 22.134 1.00 83.62 466 THR A O 1
ATOM 3663 N N . ARG A 1 467 ? -44.108 29.313 20.785 1.00 85.25 467 ARG A N 1
ATOM 3664 C CA . ARG A 1 467 ? -42.839 29.739 21.413 1.00 85.25 467 ARG A CA 1
ATOM 3665 C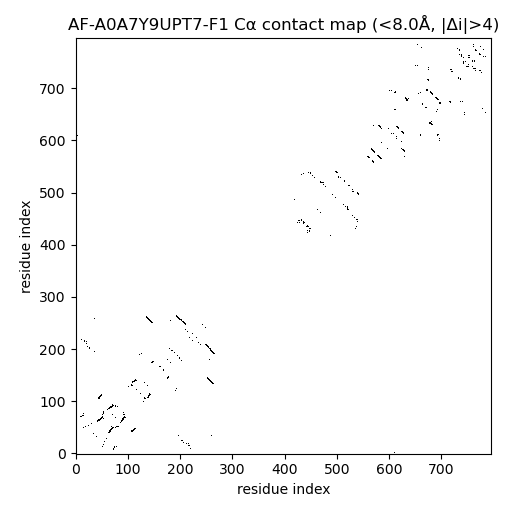 C . ARG A 1 467 ? -42.792 29.511 22.924 1.00 85.25 467 ARG A C 1
ATOM 3667 O O . ARG A 1 467 ? -42.094 30.197 23.670 1.00 85.25 467 ARG A O 1
ATOM 3674 N N . HIS A 1 468 ? -43.561 28.529 23.374 1.00 88.12 468 HIS A N 1
ATOM 3675 C CA . HIS A 1 468 ? -43.674 28.146 24.765 1.00 88.12 468 HIS A CA 1
ATOM 3676 C C . HIS A 1 468 ? -43.609 26.630 24.850 1.00 88.12 468 HIS A C 1
ATOM 3678 O O . HIS A 1 468 ? -44.476 25.929 24.318 1.00 88.12 468 HIS A O 1
ATOM 3684 N N . TYR A 1 469 ? -42.564 26.150 25.511 1.00 89.38 469 TYR A N 1
ATOM 3685 C CA . TYR A 1 469 ? -42.310 24.743 25.751 1.00 89.38 469 TYR A CA 1
ATOM 3686 C C . TYR A 1 469 ? -42.916 24.350 27.101 1.00 89.38 469 TYR A C 1
ATOM 3688 O O . TYR A 1 469 ? -42.682 25.007 28.116 1.00 89.38 469 TYR A O 1
ATOM 3696 N N . TRP A 1 470 ? -43.773 23.330 27.106 1.00 86.75 470 TRP A N 1
ATOM 3697 C CA . TRP A 1 470 ? -44.632 23.021 28.250 1.00 86.75 470 TRP A CA 1
ATOM 3698 C C . TRP A 1 470 ? -43.856 22.631 29.511 1.00 86.75 470 TRP A C 1
ATOM 3700 O O . TRP A 1 470 ? -42.740 22.125 29.448 1.00 86.75 470 TRP A O 1
ATOM 3710 N N . ALA A 1 471 ? -44.476 22.857 30.673 1.00 82.75 471 ALA A N 1
ATOM 3711 C CA . ALA A 1 471 ? -43.856 22.633 31.979 1.00 82.75 471 ALA A CA 1
ATOM 3712 C C . ALA A 1 471 ? -43.401 21.183 32.208 1.00 82.75 471 ALA A C 1
ATOM 3714 O O . ALA A 1 471 ? -42.388 20.971 32.868 1.00 82.75 471 ALA A O 1
ATOM 3715 N N . ASP A 1 472 ? -44.127 20.203 31.673 1.00 84.56 472 ASP A N 1
ATOM 3716 C CA . ASP A 1 472 ? -43.786 18.783 31.809 1.00 84.56 472 ASP A CA 1
ATOM 3717 C C . ASP A 1 472 ? -42.584 18.448 30.922 1.00 84.56 472 ASP A C 1
ATOM 3719 O O . ASP A 1 472 ? -41.519 18.128 31.441 1.00 84.56 472 ASP A O 1
ATOM 3723 N N . ASN A 1 473 ? -42.680 18.721 29.617 1.00 89.69 473 ASN A N 1
ATOM 3724 C CA . ASN A 1 473 ? -41.589 18.497 28.662 1.00 89.69 473 ASN A CA 1
ATOM 3725 C C . ASN A 1 473 ? -40.301 19.269 29.022 1.00 89.69 473 ASN A C 1
ATOM 3727 O O . ASN A 1 473 ? -39.195 18.794 28.765 1.00 89.69 473 ASN A O 1
ATOM 3731 N N . SER A 1 474 ? -40.427 20.459 29.622 1.00 90.44 474 SER A N 1
ATOM 3732 C CA . SER A 1 474 ? -39.296 21.252 30.119 1.00 90.44 474 SER A CA 1
ATOM 3733 C C . SER A 1 474 ? -38.575 20.575 31.281 1.00 90.44 474 SER A C 1
ATOM 3735 O O . SER A 1 474 ? -37.345 20.514 31.298 1.00 90.44 474 SER A O 1
ATOM 3737 N N . ARG A 1 475 ? -39.331 20.041 32.246 1.00 91.12 475 ARG A N 1
ATOM 3738 C CA . ARG A 1 475 ? -38.767 19.278 33.365 1.00 91.12 475 ARG A CA 1
ATOM 3739 C C . ARG A 1 475 ? -38.130 17.981 32.883 1.00 91.12 475 ARG A C 1
ATOM 3741 O O . ARG A 1 475 ? -37.035 17.654 33.333 1.00 91.12 475 ARG A O 1
ATOM 3748 N N . ASP A 1 476 ? -38.782 17.298 31.950 1.00 92.44 476 ASP A N 1
ATOM 3749 C CA . ASP A 1 476 ? -38.303 16.031 31.404 1.00 92.44 476 ASP A CA 1
ATOM 3750 C C . ASP A 1 476 ? -36.993 16.212 30.630 1.00 92.44 476 ASP A C 1
ATOM 3752 O O . ASP A 1 476 ? -36.038 15.474 30.870 1.00 92.44 476 ASP A O 1
ATOM 3756 N N . LEU A 1 477 ? -36.883 17.253 29.793 1.00 94.25 477 LEU A N 1
ATOM 3757 C CA . LEU A 1 477 ? -35.636 17.556 29.085 1.00 94.25 477 LEU A CA 1
ATOM 3758 C C . LEU A 1 477 ? -34.515 17.982 30.046 1.00 94.25 477 LEU A C 1
ATOM 3760 O O . LEU A 1 477 ? -33.377 17.551 29.883 1.00 94.25 477 LEU A O 1
ATOM 3764 N N . LEU A 1 478 ? -34.817 18.782 31.077 1.00 92.00 478 LEU A N 1
ATOM 3765 C CA . LEU A 1 478 ? -33.834 19.114 32.118 1.00 92.00 478 LEU A CA 1
ATOM 3766 C C . LEU A 1 478 ? -33.321 17.859 32.833 1.00 92.00 478 LEU A C 1
ATOM 3768 O O . LEU A 1 478 ? -32.119 17.742 33.075 1.00 92.00 478 LEU A O 1
ATOM 3772 N N . SER A 1 479 ? -34.216 16.920 33.145 1.00 93.12 479 SER A N 1
ATOM 3773 C CA . SER A 1 479 ? -33.851 15.640 33.749 1.00 93.12 479 SER A CA 1
ATOM 3774 C C . SER A 1 479 ? -33.003 14.792 32.803 1.00 93.12 479 SER A C 1
ATOM 3776 O O . SER A 1 479 ? -32.029 14.193 33.246 1.00 93.12 479 SER A O 1
ATOM 3778 N N . LEU A 1 480 ? -33.337 14.759 31.510 1.00 95.19 480 LEU A N 1
ATOM 3779 C CA . LEU A 1 480 ? -32.583 14.018 30.499 1.00 95.19 480 LEU A CA 1
ATOM 3780 C C . LEU A 1 480 ? -31.168 14.584 30.308 1.00 95.19 480 LEU A C 1
ATOM 3782 O O . LEU A 1 480 ? -30.216 13.819 30.220 1.00 95.19 480 LEU A O 1
ATOM 3786 N N . ILE A 1 481 ? -31.005 15.909 30.291 1.00 93.75 481 ILE A N 1
ATOM 3787 C CA . ILE A 1 481 ? -29.683 16.550 30.201 1.00 93.75 481 ILE A CA 1
ATOM 3788 C C . ILE A 1 481 ? -28.815 16.152 31.399 1.00 93.75 481 ILE A C 1
ATOM 3790 O O . ILE A 1 481 ? -27.671 15.741 31.226 1.00 93.75 481 ILE A O 1
ATOM 3794 N N . GLN A 1 482 ? -29.370 16.231 32.611 1.00 93.12 482 GLN A N 1
ATOM 3795 C CA . GLN A 1 482 ? -28.662 15.833 33.833 1.00 93.12 482 GLN A CA 1
ATOM 3796 C C . GLN A 1 482 ? -28.307 14.342 33.833 1.00 93.12 482 GLN A C 1
ATOM 3798 O O . GLN A 1 482 ? -27.232 13.960 34.290 1.00 93.12 482 GLN A O 1
ATOM 3803 N N . GLU A 1 483 ? -29.207 13.510 33.317 1.00 94.31 483 GLU A N 1
ATOM 3804 C CA . GLU A 1 483 ? -29.011 12.074 33.152 1.00 94.31 483 GLU A CA 1
ATOM 3805 C C . GLU A 1 483 ? -27.860 11.763 32.183 1.00 94.31 483 GLU A C 1
ATOM 3807 O O . GLU A 1 483 ? -26.941 11.036 32.556 1.00 94.31 483 GLU A O 1
ATOM 3812 N N . ILE A 1 484 ? -27.847 12.377 30.996 1.00 94.31 484 ILE A N 1
ATOM 3813 C CA . ILE A 1 484 ? -26.765 12.228 30.012 1.00 94.31 484 ILE A CA 1
ATOM 3814 C C . ILE A 1 484 ? -25.427 12.679 30.612 1.00 94.31 484 ILE A C 1
ATOM 3816 O O . ILE A 1 484 ? -24.438 11.952 30.532 1.00 94.31 484 ILE A O 1
ATOM 3820 N N . GLU A 1 485 ? -25.384 13.850 31.256 1.00 92.00 485 GLU A N 1
ATOM 3821 C CA . GLU A 1 485 ? -24.168 14.369 31.898 1.00 92.00 485 GLU A CA 1
ATOM 3822 C C . GLU A 1 485 ? -23.623 13.395 32.964 1.00 92.00 485 GLU A C 1
ATOM 3824 O O . GLU A 1 485 ? -22.413 13.151 33.027 1.00 92.00 485 GLU A O 1
ATOM 3829 N N . ALA A 1 486 ? -24.500 12.812 33.790 1.00 90.69 486 ALA A N 1
ATOM 3830 C CA . ALA A 1 486 ? -24.121 11.876 34.848 1.00 90.69 486 ALA A CA 1
ATOM 3831 C C . ALA A 1 486 ? -23.638 10.521 34.305 1.00 90.69 486 ALA A C 1
ATOM 3833 O O . ALA A 1 486 ? -22.641 9.973 34.793 1.00 90.69 486 ALA A O 1
ATOM 3834 N N . ASP A 1 487 ? -24.311 9.990 33.287 1.00 93.25 487 ASP A N 1
ATOM 3835 C CA . ASP A 1 487 ? -23.987 8.691 32.702 1.00 93.25 487 ASP A CA 1
ATOM 3836 C C . ASP A 1 487 ? -22.680 8.760 31.901 1.00 93.25 487 ASP A C 1
ATOM 3838 O O . ASP A 1 487 ? -21.784 7.939 32.110 1.00 93.25 487 ASP A O 1
ATOM 3842 N N . LEU A 1 488 ? -22.487 9.805 31.086 1.00 90.69 488 LEU A N 1
ATOM 3843 C CA . LEU A 1 488 ? -21.221 10.036 30.378 1.00 90.69 488 LEU A CA 1
ATOM 3844 C C . LEU A 1 488 ? -20.057 10.284 31.351 1.00 90.69 488 LEU A C 1
ATOM 3846 O O . LEU A 1 488 ? -18.932 9.844 31.108 1.00 90.69 488 LEU A O 1
ATOM 3850 N N . HIS A 1 489 ? -20.305 10.943 32.489 1.00 87.19 489 HIS A N 1
ATOM 3851 C CA . HIS A 1 489 ? -19.297 11.079 33.542 1.00 87.19 489 HIS A CA 1
ATOM 3852 C C . HIS A 1 489 ? -18.928 9.727 34.174 1.00 87.19 489 HIS A C 1
ATOM 3854 O O . HIS A 1 489 ? -17.754 9.482 34.466 1.00 87.19 489 HIS A O 1
ATOM 3860 N N . THR A 1 490 ? -19.910 8.844 34.368 1.00 86.44 490 THR A N 1
ATOM 3861 C CA . THR A 1 490 ? -19.712 7.486 34.899 1.00 86.44 490 THR A CA 1
ATOM 3862 C C . THR A 1 490 ? -18.865 6.642 33.947 1.00 86.44 490 THR A C 1
ATOM 3864 O O . THR A 1 490 ? -17.859 6.078 34.382 1.00 86.44 490 THR A O 1
ATOM 3867 N N . LEU A 1 491 ? -19.191 6.649 32.649 1.00 87.12 491 LEU A N 1
ATOM 3868 C CA . LEU A 1 491 ? -18.394 6.006 31.597 1.00 87.12 491 LEU A CA 1
ATOM 3869 C C . LEU A 1 491 ? -16.958 6.540 31.565 1.00 87.12 491 LEU A C 1
ATOM 3871 O O . LEU A 1 491 ? -16.004 5.762 31.622 1.00 87.12 491 LEU A O 1
ATOM 3875 N N . ARG A 1 492 ? -16.779 7.868 31.598 1.00 86.56 492 ARG A N 1
ATOM 3876 C CA . ARG A 1 492 ? -15.446 8.492 31.590 1.00 86.56 492 ARG A CA 1
ATOM 3877 C C . ARG A 1 492 ? -14.603 8.066 32.790 1.00 86.56 492 ARG A C 1
ATOM 3879 O O . ARG A 1 492 ? -13.415 7.790 32.647 1.00 86.56 492 ARG A O 1
ATOM 3886 N N . ARG A 1 493 ? -15.196 7.979 33.986 1.00 79.88 493 ARG A N 1
ATOM 3887 C CA . ARG A 1 493 ? -14.501 7.479 35.189 1.00 79.88 493 ARG A CA 1
ATOM 3888 C C . ARG A 1 493 ? -14.110 6.008 35.085 1.00 79.88 493 ARG A C 1
ATOM 3890 O O . ARG A 1 493 ? -13.158 5.602 35.749 1.00 79.88 493 ARG A O 1
ATOM 3897 N N . ALA A 1 494 ? -14.831 5.247 34.273 1.00 78.94 494 ALA A N 1
ATOM 3898 C CA . ALA A 1 494 ? -14.527 3.864 33.957 1.00 78.94 494 ALA A CA 1
ATOM 3899 C C . ALA A 1 494 ? -13.528 3.697 32.797 1.00 78.94 494 ALA A C 1
ATOM 3901 O O . ALA A 1 494 ? -13.178 2.572 32.454 1.00 78.94 494 ALA A O 1
ATOM 3902 N N . GLY A 1 495 ? -13.035 4.800 32.221 1.00 77.88 495 GLY A N 1
ATOM 3903 C CA . GLY A 1 495 ? -12.103 4.782 31.092 1.00 77.88 495 GLY A CA 1
ATOM 3904 C C . GLY A 1 495 ? -12.774 4.627 29.725 1.00 77.88 495 GLY A C 1
ATOM 3905 O O . GLY A 1 495 ? -12.076 4.391 28.744 1.00 77.88 495 GLY A O 1
ATOM 3906 N N . VAL A 1 496 ? -14.100 4.766 29.652 1.00 82.50 496 VAL A N 1
ATOM 3907 C CA . VAL A 1 496 ? -14.871 4.763 28.404 1.00 82.50 496 VAL A CA 1
ATOM 3908 C C . VAL A 1 496 ? -15.153 6.216 28.012 1.00 82.50 496 VAL A C 1
ATOM 3910 O O . VAL A 1 496 ? -15.924 6.910 28.675 1.00 82.50 496 VAL A O 1
ATOM 3913 N N . GLU A 1 497 ? -14.491 6.709 26.965 1.00 85.19 497 GLU A N 1
ATOM 3914 C CA . GLU A 1 497 ? -14.673 8.080 26.473 1.00 85.19 497 GLU A CA 1
ATOM 3915 C C . GLU A 1 497 ? -15.690 8.125 25.333 1.00 85.19 497 GLU A C 1
ATOM 3917 O O . GLU A 1 497 ? -15.456 7.599 24.248 1.00 85.19 497 GLU A O 1
ATOM 3922 N N . VAL A 1 498 ? -16.813 8.792 25.591 1.00 88.25 498 VAL A N 1
ATOM 3923 C CA . VAL A 1 498 ? -17.925 8.964 24.654 1.00 88.25 498 VAL A CA 1
ATOM 3924 C C . VAL A 1 498 ? -18.143 10.455 24.424 1.00 88.25 498 VAL A C 1
ATOM 3926 O O . VAL A 1 498 ? -18.159 11.243 25.374 1.00 88.25 498 VAL A O 1
ATOM 3929 N N . GLU A 1 499 ? -18.318 10.821 23.163 1.00 88.69 499 GLU A N 1
ATOM 3930 C CA . GLU A 1 499 ? -18.618 12.164 22.680 1.00 88.69 499 GLU A CA 1
ATOM 3931 C C . GLU A 1 499 ? -20.036 12.196 22.100 1.00 88.69 499 GLU A C 1
ATOM 3933 O O . GLU A 1 499 ? -20.522 11.208 21.544 1.00 88.69 499 GLU A O 1
ATOM 3938 N N . LEU A 1 500 ? -20.708 13.334 22.270 1.00 91.19 500 LEU A N 1
ATOM 3939 C CA . LEU A 1 500 ? -21.981 13.640 21.626 1.00 91.19 500 LEU A CA 1
ATOM 3940 C C . LEU A 1 500 ? -21.679 14.450 20.358 1.00 91.19 500 LEU A C 1
ATOM 3942 O O . LEU A 1 500 ? -20.773 15.277 20.380 1.00 91.19 500 LEU A O 1
ATOM 3946 N N . ALA A 1 501 ? -22.426 14.233 19.277 1.00 89.94 501 ALA A N 1
ATOM 3947 C CA . ALA A 1 501 ? -22.287 14.997 18.043 1.00 89.94 501 ALA A CA 1
ATOM 3948 C C . ALA A 1 501 ? -22.373 16.505 18.324 1.00 89.94 501 ALA A C 1
ATOM 3950 O O . ALA A 1 501 ? -23.278 16.942 19.042 1.00 89.94 501 ALA A O 1
ATOM 3951 N N . ASP A 1 502 ? -21.471 17.288 17.724 1.00 89.81 502 ASP A N 1
ATOM 3952 C CA . ASP A 1 502 ? -21.338 18.731 17.974 1.00 89.81 502 ASP A CA 1
ATOM 3953 C C . ASP A 1 502 ? -22.682 19.466 17.854 1.00 89.81 502 ASP A C 1
ATOM 3955 O O . ASP A 1 502 ? -23.049 20.247 18.727 1.00 89.81 502 ASP A O 1
ATOM 3959 N N . SER A 1 503 ? -23.487 19.138 16.836 1.00 88.88 503 SER A N 1
ATOM 3960 C CA . SER A 1 503 ? -24.810 19.744 16.630 1.00 88.88 503 SER A CA 1
ATOM 3961 C C . SER A 1 503 ? -25.795 19.473 17.775 1.00 88.88 503 SER A C 1
ATOM 3963 O O . SER A 1 503 ? -26.605 20.337 18.112 1.00 88.88 503 SER A O 1
ATOM 3965 N N . TYR A 1 504 ? -25.724 18.299 18.408 1.00 94.50 504 TYR A N 1
ATOM 3966 C CA . TYR A 1 504 ? -26.555 17.940 19.559 1.00 94.50 504 TYR A CA 1
ATOM 3967 C C . TYR A 1 504 ? -26.018 18.573 20.840 1.00 94.50 504 TYR A C 1
ATOM 3969 O O . TYR A 1 504 ? -26.810 19.034 21.662 1.00 94.50 504 TYR A O 1
ATOM 3977 N N . GLN A 1 505 ? -24.694 18.639 21.005 1.00 92.69 505 GLN A N 1
ATOM 3978 C CA . GLN A 1 505 ? -24.082 19.340 22.129 1.00 92.69 505 GLN A CA 1
ATOM 3979 C C . GLN A 1 505 ? -24.440 20.833 22.105 1.00 92.69 505 GLN A C 1
ATOM 3981 O O . GLN A 1 505 ? -24.970 21.346 23.093 1.00 92.69 505 GLN A O 1
ATOM 3986 N N . ASP A 1 506 ? -24.260 21.498 20.965 1.00 90.31 506 ASP A N 1
ATOM 3987 C CA . ASP A 1 506 ? -24.621 22.902 20.766 1.00 90.31 506 ASP A CA 1
ATOM 3988 C C . ASP A 1 506 ? -26.118 23.137 21.013 1.00 90.31 506 ASP A C 1
ATOM 3990 O O . ASP A 1 506 ? -26.509 24.115 21.655 1.00 90.31 506 ASP A O 1
ATOM 3994 N N . ALA A 1 507 ? -26.982 22.229 20.547 1.00 91.81 507 ALA A N 1
ATOM 3995 C CA . ALA A 1 507 ? -28.419 22.309 20.793 1.00 91.81 507 ALA A CA 1
ATOM 3996 C C . ALA A 1 507 ? -28.755 22.238 22.291 1.00 91.81 507 ALA A C 1
ATOM 3998 O O . ALA A 1 507 ? -29.530 23.060 22.788 1.00 91.81 507 ALA A O 1
ATOM 3999 N N . LEU A 1 508 ? -28.145 21.310 23.035 1.00 92.94 508 LEU A N 1
ATOM 4000 C CA . LEU A 1 508 ? -28.329 21.206 24.484 1.00 92.94 508 LEU A CA 1
ATOM 4001 C C . LEU A 1 508 ? -27.836 22.462 25.214 1.00 92.94 508 LEU A C 1
ATOM 4003 O O . LEU A 1 508 ? -28.546 22.978 26.083 1.00 92.94 508 LEU A O 1
ATOM 4007 N N . GLU A 1 509 ? -26.669 22.990 24.837 1.00 91.38 509 GLU A N 1
ATOM 4008 C CA . GLU A 1 509 ? -26.104 24.223 25.398 1.00 91.38 509 GLU A CA 1
ATOM 4009 C C . GLU A 1 509 ? -26.984 25.446 25.113 1.00 91.38 509 GLU A C 1
ATOM 4011 O O . GLU A 1 509 ? -27.176 26.288 25.993 1.00 91.38 509 GLU A O 1
ATOM 4016 N N . ARG A 1 510 ? -27.593 25.518 23.924 1.00 91.94 510 ARG A N 1
ATOM 4017 C CA . ARG A 1 510 ? -28.553 26.567 23.548 1.00 91.94 510 ARG A CA 1
ATOM 4018 C C . ARG A 1 510 ? -29.898 26.425 24.255 1.00 91.94 510 ARG A C 1
ATOM 4020 O O . ARG A 1 510 ? -30.542 27.439 24.520 1.00 91.94 510 ARG A O 1
ATOM 4027 N N . CYS A 1 511 ? -30.347 25.205 24.551 1.00 91.31 511 CYS A N 1
ATOM 4028 C CA . CYS A 1 511 ? -31.603 24.942 25.260 1.00 91.31 511 CYS A CA 1
ATOM 4029 C C . CYS A 1 511 ? -31.514 25.261 26.759 1.00 91.31 511 CYS A C 1
ATOM 4031 O O . CYS A 1 511 ? -32.426 25.861 27.330 1.00 91.31 511 CYS A O 1
ATOM 4033 N N . ARG A 1 512 ? -30.403 24.894 27.407 1.00 90.75 512 ARG A N 1
ATOM 4034 C CA . ARG A 1 512 ? -30.215 24.964 28.869 1.00 90.75 512 ARG A CA 1
ATOM 4035 C C . ARG A 1 512 ? -30.592 26.308 29.524 1.00 90.75 512 ARG A C 1
ATOM 4037 O O . ARG A 1 512 ? -31.220 26.263 30.580 1.00 90.75 512 ARG A O 1
ATOM 4044 N N . PRO A 1 513 ? -30.249 27.488 28.965 1.00 91.06 513 PRO A N 1
ATOM 4045 C CA . PRO A 1 513 ? -30.451 28.774 29.637 1.00 91.06 513 PRO A CA 1
ATOM 4046 C C . PRO A 1 513 ? -31.913 29.197 29.806 1.00 91.06 513 PRO A C 1
ATOM 4048 O O . PRO A 1 513 ? -32.206 29.995 30.694 1.00 91.06 513 PRO A O 1
ATOM 4051 N N . TRP A 1 514 ? -32.821 28.703 28.960 1.00 91.44 514 TRP A N 1
ATOM 4052 C CA . TRP A 1 514 ? -34.235 29.100 28.968 1.00 91.44 514 TRP A CA 1
ATOM 4053 C C . TRP A 1 514 ? -35.181 27.986 29.434 1.00 91.44 514 TRP A C 1
ATOM 4055 O O . TRP A 1 514 ? -36.386 28.219 29.552 1.00 91.44 514 TRP A O 1
ATOM 4065 N N . LEU A 1 515 ? -34.656 26.799 29.755 1.00 91.62 515 LEU A N 1
ATOM 4066 C CA . LEU A 1 515 ? -35.428 25.729 30.379 1.00 91.62 515 LEU A CA 1
ATOM 4067 C C . LEU A 1 515 ? -35.717 26.037 31.856 1.00 91.62 515 LEU A C 1
ATOM 4069 O O . LEU A 1 515 ? -34.819 26.322 32.647 1.00 91.62 515 LEU A O 1
ATOM 4073 N N . SER A 1 516 ? -36.986 25.926 32.242 1.00 89.81 516 SER A N 1
ATOM 4074 C CA . SER A 1 516 ? -37.479 26.161 33.596 1.00 89.81 516 SER A CA 1
ATOM 4075 C C . SER A 1 516 ? -38.001 24.870 34.243 1.00 89.81 516 SER A C 1
ATOM 4077 O O . SER A 1 516 ? -38.727 24.105 33.595 1.00 89.81 516 SER A O 1
ATOM 4079 N N . PRO A 1 517 ? -37.721 24.636 35.542 1.00 84.12 517 PRO A N 1
ATOM 4080 C CA . PRO A 1 517 ? -38.276 23.510 36.292 1.00 84.12 517 PRO A CA 1
ATOM 4081 C C . PRO A 1 517 ? -39.752 23.708 36.681 1.00 84.12 517 PRO A C 1
ATOM 4083 O O . PRO A 1 517 ? -40.369 22.789 37.213 1.00 84.12 517 PRO A O 1
ATOM 4086 N N . SER A 1 518 ? -40.339 24.891 36.463 1.00 83.88 518 SER A N 1
ATOM 4087 C CA . SER A 1 518 ? -41.745 25.170 36.789 1.00 83.88 518 SER A CA 1
ATOM 4088 C C . SER A 1 518 ? -42.344 26.246 35.884 1.00 83.88 518 SER A C 1
ATOM 4090 O O . SER A 1 518 ? -41.680 27.234 35.585 1.00 83.88 518 SER A O 1
ATOM 4092 N N . GLY A 1 519 ? -43.617 26.101 35.508 1.00 78.69 519 GLY A N 1
ATOM 4093 C CA . GLY A 1 519 ? -44.346 27.129 34.748 1.00 78.69 519 GLY A CA 1
ATOM 4094 C C . GLY A 1 519 ? -44.073 27.152 33.239 1.00 78.69 519 GLY A C 1
ATOM 4095 O O . GLY A 1 519 ? -44.505 28.087 32.572 1.00 78.69 519 GLY A O 1
ATOM 4096 N N . GLY A 1 520 ? -43.397 26.130 32.702 1.00 83.44 520 GLY A N 1
ATOM 4097 C CA . GLY A 1 520 ? -43.016 26.073 31.289 1.00 83.44 520 GLY A CA 1
ATOM 4098 C C . GLY A 1 520 ? -41.858 27.007 30.954 1.00 83.44 520 GLY A C 1
ATOM 4099 O O . GLY A 1 520 ? -41.351 27.729 31.812 1.00 83.44 520 GLY A O 1
ATOM 4100 N N . SER A 1 521 ? -41.435 26.970 29.698 1.00 89.94 521 SER A N 1
ATOM 4101 C CA . SER A 1 521 ? -40.211 27.615 29.228 1.00 89.94 521 SER A CA 1
ATOM 4102 C C . SER A 1 521 ? -40.510 28.495 28.026 1.00 89.94 521 SER A C 1
ATOM 4104 O O . SER A 1 521 ? -41.013 28.026 27.004 1.00 89.94 521 SER A O 1
ATOM 4106 N N . ALA A 1 522 ? -40.240 29.792 28.166 1.00 88.06 522 ALA A N 1
ATOM 4107 C CA . ALA A 1 522 ? -40.366 30.748 27.074 1.00 88.06 522 ALA A CA 1
ATOM 4108 C C . ALA A 1 522 ? -39.146 30.624 26.156 1.00 88.06 522 ALA A C 1
ATOM 4110 O O . ALA A 1 522 ? -38.011 30.744 26.614 1.00 88.06 522 ALA A O 1
ATOM 4111 N N . MET A 1 523 ? -39.383 30.365 24.872 1.00 87.56 523 MET A N 1
ATOM 4112 C CA . MET A 1 523 ? -38.309 30.179 23.899 1.00 87.56 523 MET A CA 1
ATOM 4113 C C . MET A 1 523 ? -37.760 31.540 23.434 1.00 87.56 523 MET A C 1
ATOM 4115 O O . MET A 1 523 ? -38.560 32.457 23.225 1.00 87.56 523 MET A O 1
ATOM 4119 N N . PRO A 1 524 ? -36.437 31.683 23.219 1.00 87.38 524 PRO A N 1
ATOM 4120 C CA . PRO A 1 524 ? -35.838 32.904 22.668 1.00 87.38 524 PRO A CA 1
ATOM 4121 C C . PRO A 1 524 ? -36.459 33.291 21.323 1.00 87.38 524 PRO A C 1
ATOM 4123 O O . PRO A 1 524 ? -36.832 32.399 20.562 1.00 87.38 524 PRO A O 1
ATOM 4126 N N . GLU A 1 525 ? -36.574 34.589 21.014 1.00 81.75 525 GLU A N 1
ATOM 4127 C CA . GLU A 1 525 ? -37.192 35.097 19.769 1.00 81.75 525 GLU A CA 1
ATOM 4128 C C . GLU A 1 525 ? -36.400 34.745 18.494 1.00 81.75 525 GLU A C 1
ATOM 4130 O O . GLU A 1 525 ? -36.978 34.569 17.418 1.00 81.75 525 GLU A O 1
ATOM 4135 N N . ASP A 1 526 ? -35.099 34.541 18.631 1.00 84.62 526 ASP A N 1
ATOM 4136 C CA . ASP A 1 526 ? -34.124 34.203 17.593 1.00 84.62 526 ASP A CA 1
ATOM 4137 C C . ASP A 1 526 ? -33.743 32.712 17.587 1.00 84.62 526 ASP A C 1
ATOM 4139 O O . ASP A 1 526 ? -32.722 32.324 17.026 1.00 84.62 526 ASP A O 1
ATOM 4143 N N . PHE A 1 527 ? -34.553 31.852 18.213 1.00 85.56 527 PHE A N 1
ATOM 4144 C CA . PHE A 1 527 ? -34.266 30.422 18.276 1.00 85.56 527 PHE A CA 1
ATOM 4145 C C . PHE A 1 527 ? -34.266 29.769 16.883 1.00 85.56 527 PHE A C 1
ATOM 4147 O O . PHE A 1 527 ? -35.317 29.598 16.264 1.00 85.56 527 PHE A O 1
ATOM 4154 N N . GLU A 1 528 ? -33.086 29.366 16.412 1.00 86.44 528 GLU A N 1
ATOM 4155 C CA . GLU A 1 528 ? -32.934 28.574 15.189 1.00 86.44 528 GLU A CA 1
ATOM 4156 C C . GLU A 1 528 ? -33.320 27.103 15.428 1.00 86.44 528 GLU A C 1
ATOM 4158 O O . GLU A 1 528 ? -32.912 26.548 16.457 1.00 86.44 528 GLU A O 1
ATOM 4163 N N . PRO A 1 529 ? -34.047 26.451 14.498 1.00 89.81 529 PRO A N 1
ATOM 4164 C CA . PRO A 1 529 ? -34.398 25.038 14.607 1.00 89.81 529 PRO A CA 1
ATOM 4165 C C . PRO A 1 529 ? -33.180 24.136 14.828 1.00 89.81 529 PRO A C 1
ATOM 4167 O O . PRO A 1 529 ? -32.111 24.351 14.259 1.00 89.81 529 PRO A O 1
ATOM 4170 N N . ILE A 1 530 ? -33.361 23.103 15.646 1.00 94.38 530 ILE A N 1
ATOM 4171 C CA . ILE A 1 530 ? -32.349 22.082 15.912 1.00 94.38 530 ILE A CA 1
ATOM 4172 C C . ILE A 1 530 ? -32.364 21.054 14.777 1.00 94.38 530 ILE A C 1
ATOM 4174 O O . ILE A 1 530 ? -33.425 20.551 14.404 1.00 94.38 530 ILE A O 1
ATOM 4178 N N . GLU A 1 531 ? -31.197 20.694 14.251 1.00 93.06 531 GLU A N 1
ATOM 4179 C CA . GLU A 1 531 ? -31.070 19.602 13.287 1.00 93.06 531 GLU A CA 1
ATOM 4180 C C . GLU A 1 531 ? -31.313 18.242 13.964 1.00 93.06 531 GLU A C 1
ATOM 4182 O O . GLU A 1 531 ? -30.547 17.807 14.824 1.00 93.06 531 GLU A O 1
ATOM 4187 N N . VAL A 1 532 ? -32.383 17.545 13.570 1.00 94.56 532 VAL A N 1
ATOM 4188 C CA . VAL A 1 532 ? -32.727 16.227 14.124 1.00 94.56 532 VAL A CA 1
ATOM 4189 C C . VAL A 1 532 ? -32.114 15.116 13.269 1.00 94.56 532 VAL A C 1
ATOM 4191 O O . VAL A 1 532 ? -32.692 14.667 12.282 1.00 94.56 532 VAL A O 1
ATOM 4194 N N . ILE A 1 533 ? -30.937 14.645 13.679 1.00 91.62 533 ILE A N 1
ATOM 4195 C CA . ILE A 1 533 ? -30.257 13.474 13.100 1.00 91.62 533 ILE A CA 1
ATOM 4196 C C . ILE A 1 533 ? -31.031 12.179 13.417 1.00 91.62 533 ILE A C 1
ATOM 4198 O O . ILE A 1 533 ? -31.091 11.757 14.572 1.00 91.62 533 ILE A O 1
ATOM 4202 N N . ALA A 1 534 ? -31.621 11.539 12.401 1.00 86.31 534 ALA A N 1
ATOM 4203 C CA . ALA A 1 534 ? -32.463 10.341 12.564 1.00 86.31 534 ALA A CA 1
ATOM 4204 C C . ALA A 1 534 ? -31.803 9.015 12.140 1.00 86.31 534 ALA A C 1
ATOM 4206 O O . ALA A 1 534 ? -32.224 7.959 12.608 1.00 86.31 534 ALA A O 1
ATOM 4207 N N . TYR A 1 535 ? -30.811 9.059 11.246 1.00 86.81 535 TYR A N 1
ATOM 4208 C CA . TYR A 1 535 ? -30.244 7.870 10.589 1.00 86.81 535 TYR A CA 1
ATOM 4209 C C . TYR A 1 535 ? -28.730 7.716 10.782 1.00 86.81 535 TYR A C 1
ATOM 4211 O O . TYR A 1 535 ? -28.117 6.872 10.136 1.00 86.81 535 TYR A O 1
ATOM 4219 N N . GLU A 1 536 ? -28.135 8.513 11.669 1.00 89.38 536 GLU A N 1
ATOM 4220 C CA . GLU A 1 536 ? -26.709 8.466 12.001 1.00 89.38 536 GLU A CA 1
ATOM 4221 C C . GLU A 1 536 ? -26.531 8.484 13.529 1.00 89.38 536 GLU A C 1
ATOM 4223 O O . GLU A 1 536 ? -27.379 9.051 14.225 1.00 89.38 536 GLU A O 1
ATOM 4228 N N . PRO A 1 537 ? -25.464 7.878 14.079 1.00 90.31 537 PRO A N 1
ATOM 4229 C CA . PRO A 1 537 ? -25.207 7.885 15.517 1.00 90.31 537 PRO A CA 1
ATOM 4230 C C . PRO A 1 537 ? -24.874 9.295 16.011 1.00 90.31 537 PRO A C 1
ATOM 4232 O O . PRO A 1 537 ? -24.014 9.960 15.441 1.00 90.31 537 PRO A O 1
ATOM 4235 N N . VAL A 1 538 ? -25.486 9.726 17.117 1.00 93.38 538 VAL A N 1
ATOM 4236 C CA . VAL A 1 538 ? -25.117 10.998 17.780 1.00 93.38 538 VAL A CA 1
ATOM 4237 C C . VAL A 1 538 ? -24.220 10.811 18.996 1.00 93.38 538 VAL A C 1
ATOM 4239 O O . VAL A 1 538 ? -23.693 11.787 19.503 1.00 93.38 538 VAL A O 1
ATOM 4242 N N . PHE A 1 539 ? -24.037 9.577 19.464 1.00 93.69 539 PHE A N 1
ATOM 4243 C CA . PHE A 1 539 ? -23.058 9.244 20.497 1.00 93.69 539 PHE A CA 1
ATOM 4244 C C . PHE A 1 539 ? -21.978 8.391 19.848 1.00 93.69 539 PHE A C 1
ATOM 4246 O O . PHE A 1 539 ? -22.274 7.364 19.240 1.00 93.69 539 PHE A O 1
ATOM 4253 N N . THR A 1 540 ? -20.726 8.793 19.967 1.00 87.69 540 THR A N 1
ATOM 4254 C CA . THR A 1 540 ? -19.603 8.054 19.393 1.00 87.69 540 THR A CA 1
ATOM 4255 C C . THR A 1 540 ? -18.525 7.900 20.440 1.00 87.69 540 THR A C 1
ATOM 4257 O O . THR A 1 540 ? -18.310 8.801 21.246 1.00 87.69 540 THR A O 1
ATOM 4260 N N . HIS A 1 541 ? -17.803 6.781 20.431 1.00 83.06 541 HIS A N 1
ATOM 4261 C CA . HIS A 1 541 ? -16.531 6.740 21.151 1.00 83.06 541 HIS A CA 1
ATOM 4262 C C . HIS A 1 541 ? -15.648 7.856 20.615 1.00 83.06 541 HIS A C 1
ATOM 4264 O O . HIS A 1 541 ? -15.558 8.013 19.394 1.00 83.06 541 HIS A O 1
ATOM 4270 N N . ALA A 1 542 ? -15.023 8.618 21.511 1.00 70.19 542 ALA A N 1
ATOM 4271 C CA . ALA A 1 542 ? -14.092 9.661 21.112 1.00 70.19 542 ALA A CA 1
ATOM 4272 C C . ALA A 1 542 ? -13.079 9.046 20.138 1.00 70.19 542 ALA A C 1
ATOM 4274 O O . ALA A 1 542 ? -12.369 8.087 20.475 1.00 70.19 542 ALA A O 1
ATOM 4275 N N . ALA A 1 543 ? -13.044 9.540 18.897 1.00 43.66 543 ALA A N 1
ATOM 4276 C CA . ALA A 1 543 ? -12.029 9.102 17.954 1.00 43.66 543 ALA A CA 1
ATOM 4277 C C . ALA A 1 543 ? -10.666 9.370 18.603 1.00 43.66 543 ALA A C 1
ATOM 4279 O O . ALA A 1 543 ? -10.458 10.439 19.178 1.00 43.66 543 ALA A O 1
ATOM 4280 N N . LYS A 1 544 ? -9.743 8.401 18.516 1.00 34.84 544 LYS A N 1
ATOM 4281 C CA . LYS A 1 544 ? -8.352 8.488 18.997 1.00 34.84 544 LYS A CA 1
ATOM 4282 C C . LYS A 1 544 ? -7.585 9.605 18.269 1.00 34.84 544 LYS A C 1
ATOM 4284 O O . LYS A 1 544 ? -6.653 9.342 17.512 1.00 34.84 544 LYS A O 1
ATOM 4289 N N . SER A 1 545 ? -7.976 10.861 18.449 1.00 33.25 545 SER A N 1
ATOM 4290 C CA . SER A 1 545 ? -7.204 12.003 18.004 1.00 33.25 545 SER A CA 1
ATOM 4291 C C . SER A 1 545 ? -5.923 12.014 18.831 1.00 33.25 545 SER A C 1
ATOM 4293 O O . SER A 1 545 ? -5.924 12.056 20.062 1.00 33.25 545 SER A O 1
ATOM 4295 N N . VAL A 1 546 ? -4.789 11.903 18.148 1.00 35.19 546 VAL A N 1
ATOM 4296 C CA . VAL A 1 546 ? -3.496 12.083 18.797 1.00 35.19 546 VAL A CA 1
ATOM 4297 C C . VAL A 1 546 ? -3.291 13.584 18.934 1.00 35.19 546 VAL A C 1
ATOM 4299 O O . VAL A 1 546 ? -3.109 14.290 17.941 1.00 35.19 546 VAL A O 1
ATOM 4302 N N . LYS A 1 547 ? -3.285 14.093 20.169 1.00 39.69 547 LYS A N 1
ATOM 4303 C CA . LYS A 1 547 ? -2.673 15.395 20.442 1.00 39.69 547 LYS A CA 1
ATOM 4304 C C . LYS A 1 547 ? -1.176 15.245 20.201 1.00 39.69 547 LYS A C 1
ATOM 4306 O O . LYS A 1 547 ? -0.457 14.747 21.059 1.00 39.69 547 LYS A O 1
ATOM 4311 N N . LEU A 1 548 ? -0.716 15.658 19.022 1.00 43.97 548 LEU A N 1
ATOM 4312 C CA . LEU A 1 548 ? 0.710 15.798 18.753 1.00 43.97 548 LEU A CA 1
ATOM 4313 C C . LEU A 1 548 ? 1.250 16.873 19.702 1.00 43.97 548 LEU A C 1
ATOM 4315 O O . LEU A 1 548 ? 0.976 18.065 19.528 1.00 43.97 548 LEU A O 1
ATOM 4319 N N . GLU A 1 549 ? 1.973 16.459 20.741 1.00 48.59 549 GLU A N 1
ATOM 4320 C CA . GLU A 1 549 ? 2.676 17.403 21.598 1.00 48.59 549 GLU A CA 1
ATOM 4321 C C . GLU A 1 549 ? 3.653 18.203 20.735 1.00 48.59 549 GLU A C 1
ATOM 4323 O O . GLU A 1 549 ? 4.460 17.648 19.991 1.00 48.59 549 GLU A O 1
ATOM 4328 N N . LYS A 1 550 ? 3.614 19.537 20.822 1.00 48.16 550 LYS A N 1
ATOM 4329 C CA . LYS A 1 550 ? 4.667 20.358 20.220 1.00 48.16 550 LYS A CA 1
ATOM 4330 C C . LYS A 1 550 ? 5.945 20.129 21.017 1.00 48.16 550 LYS A C 1
ATOM 4332 O O . LYS A 1 550 ? 6.189 20.823 22.002 1.00 48.16 550 LYS A O 1
ATOM 4337 N N . HIS A 1 551 ? 6.772 19.182 20.595 1.00 51.97 551 HIS A N 1
ATOM 4338 C CA . HIS A 1 551 ? 8.117 19.047 21.129 1.00 51.97 551 HIS A CA 1
ATOM 4339 C C . HIS A 1 551 ? 8.925 20.309 20.800 1.00 51.97 551 HIS A C 1
ATOM 4341 O O . HIS A 1 551 ? 9.362 20.540 19.677 1.00 51.97 551 HIS A O 1
ATOM 4347 N N . GLN A 1 552 ? 9.106 21.165 21.809 1.00 54.41 552 GLN A N 1
ATOM 4348 C CA . GLN A 1 552 ? 9.904 22.395 21.726 1.00 54.41 552 GLN A CA 1
ATOM 4349 C C . GLN A 1 552 ? 11.404 22.145 21.942 1.00 54.41 552 GLN A C 1
ATOM 4351 O O . GLN A 1 552 ? 12.188 23.087 22.057 1.00 54.41 552 GLN A O 1
ATOM 4356 N N . LYS A 1 553 ? 11.832 20.881 22.029 1.00 64.25 553 LYS A N 1
ATOM 4357 C CA . LYS A 1 553 ? 13.237 20.555 22.255 1.00 64.25 553 LYS A CA 1
ATOM 4358 C C . LYS A 1 553 ? 14.022 20.795 20.969 1.00 64.25 553 LYS A C 1
ATOM 4360 O O . LYS A 1 553 ? 13.727 20.202 19.937 1.00 64.25 553 LYS A O 1
ATOM 4365 N N . ALA A 1 554 ? 15.036 21.653 21.040 1.00 70.94 554 ALA A N 1
ATOM 4366 C CA . ALA A 1 554 ? 15.968 21.841 19.937 1.00 70.94 554 ALA A CA 1
ATOM 4367 C C . ALA A 1 554 ? 16.658 20.505 19.614 1.00 70.94 554 ALA A C 1
ATOM 4369 O O . ALA A 1 554 ? 17.244 19.874 20.498 1.00 70.94 554 ALA A O 1
ATOM 4370 N N . ILE A 1 555 ? 16.565 20.076 18.356 1.00 82.25 555 ILE A N 1
ATOM 4371 C CA . ILE A 1 555 ? 17.223 18.870 17.852 1.00 82.25 555 ILE A CA 1
ATOM 4372 C C . ILE A 1 555 ? 18.524 19.290 17.170 1.00 82.25 555 ILE A C 1
ATOM 4374 O O . ILE A 1 555 ? 18.543 20.223 16.365 1.00 82.25 555 ILE A O 1
ATOM 4378 N N . GLU A 1 556 ? 19.615 18.600 17.488 1.00 86.31 556 GLU A N 1
ATOM 4379 C CA . GLU A 1 556 ? 20.899 18.824 16.831 1.00 86.31 556 GLU A CA 1
ATOM 4380 C C . GLU A 1 556 ? 20.863 18.305 15.386 1.00 86.31 556 GLU A C 1
ATOM 4382 O O . GLU A 1 556 ? 20.531 17.147 15.122 1.00 86.31 556 GLU A O 1
ATOM 4387 N N . LEU A 1 557 ? 21.224 19.175 14.443 1.00 91.31 557 LEU A N 1
ATOM 4388 C CA . LEU A 1 557 ? 21.285 18.862 13.021 1.00 91.31 557 LEU A CA 1
ATOM 4389 C C . LEU A 1 557 ? 22.687 18.374 12.634 1.00 91.31 557 LEU A C 1
ATOM 4391 O O . LEU A 1 557 ? 23.681 19.046 12.899 1.00 91.31 557 LEU A O 1
ATOM 4395 N N . LYS A 1 558 ? 22.773 17.245 11.924 1.00 93.75 558 LYS A N 1
ATOM 4396 C CA . LYS A 1 558 ? 24.029 16.729 11.355 1.00 93.75 558 LYS A CA 1
ATOM 4397 C C . LYS A 1 558 ? 24.138 17.114 9.890 1.00 93.75 558 LYS A C 1
ATOM 4399 O O . LYS A 1 558 ? 23.281 16.723 9.102 1.00 93.75 558 LYS A O 1
ATOM 4404 N N . MET A 1 559 ? 25.182 17.846 9.509 1.00 92.44 559 MET A N 1
ATOM 4405 C CA . MET A 1 559 ? 25.418 18.189 8.103 1.00 92.44 559 MET A CA 1
ATOM 4406 C C . MET A 1 559 ? 25.673 16.917 7.280 1.00 92.44 559 MET A C 1
ATOM 4408 O O . MET A 1 559 ? 26.513 16.095 7.639 1.00 92.44 559 MET A O 1
ATOM 4412 N N . VAL A 1 560 ? 24.919 16.758 6.193 1.00 89.19 560 VAL A N 1
ATOM 4413 C CA . VAL A 1 560 ? 25.004 15.629 5.252 1.00 89.19 560 VAL A CA 1
ATOM 4414 C C . VAL A 1 560 ? 25.742 16.051 3.989 1.00 89.19 560 VAL A C 1
ATOM 4416 O O . VAL A 1 560 ? 26.556 15.298 3.466 1.00 89.19 560 VAL A O 1
ATOM 4419 N N . GLY A 1 561 ? 25.480 17.269 3.514 1.00 83.94 561 GLY A N 1
ATOM 4420 C CA . GLY A 1 561 ? 26.095 17.801 2.308 1.00 83.94 561 GLY A CA 1
ATOM 4421 C C . GLY A 1 561 ? 25.898 19.306 2.161 1.00 83.94 561 GLY A C 1
ATOM 4422 O O . GLY A 1 561 ? 25.099 19.927 2.863 1.00 83.94 561 GLY A O 1
ATOM 4423 N N . SER A 1 562 ? 26.645 19.890 1.230 1.00 80.00 562 SER A N 1
ATOM 4424 C CA . SER A 1 562 ? 26.529 21.289 0.821 1.00 80.00 562 SER A CA 1
ATOM 4425 C C . SER A 1 562 ? 26.490 21.338 -0.703 1.00 80.00 562 SER A C 1
ATOM 4427 O O . SER A 1 562 ? 27.327 20.721 -1.361 1.00 80.00 562 SER A O 1
ATOM 4429 N N . GLY A 1 563 ? 25.494 22.028 -1.250 1.00 74.38 563 GLY A N 1
ATOM 4430 C CA . GLY A 1 563 ? 25.353 22.299 -2.677 1.00 74.38 563 GLY A CA 1
ATOM 4431 C C . GLY A 1 563 ? 25.649 23.762 -3.001 1.00 74.38 563 GLY A C 1
ATOM 4432 O O . GLY A 1 563 ? 26.061 24.540 -2.138 1.00 74.38 563 GLY A O 1
ATOM 4433 N N . SER A 1 564 ? 25.406 24.169 -4.247 1.00 71.81 564 SER A N 1
ATOM 4434 C CA . SER A 1 564 ? 25.593 25.562 -4.680 1.00 71.81 564 SER A CA 1
ATOM 4435 C C . SER A 1 564 ? 24.679 26.523 -3.918 1.00 71.81 564 SER A C 1
ATOM 4437 O O . SER A 1 564 ? 25.156 27.548 -3.435 1.00 71.81 564 SER A O 1
ATOM 4439 N N . TYR A 1 565 ? 23.420 26.132 -3.702 1.00 79.06 565 TYR A N 1
ATOM 4440 C CA . TYR A 1 565 ? 22.372 27.008 -3.166 1.00 79.06 565 TYR A CA 1
ATOM 4441 C C . TYR A 1 565 ? 21.915 26.663 -1.742 1.00 79.06 565 TYR A C 1
ATOM 4443 O O . TYR A 1 565 ? 21.257 27.466 -1.088 1.00 79.06 565 TYR A O 1
ATOM 4451 N N . ALA A 1 566 ? 22.260 25.482 -1.224 1.00 88.38 566 ALA A N 1
ATOM 4452 C CA . ALA A 1 566 ? 21.712 25.004 0.041 1.00 88.38 566 ALA A CA 1
ATOM 4453 C C . ALA A 1 566 ? 22.685 24.121 0.825 1.00 88.38 566 ALA A C 1
ATOM 4455 O O . ALA A 1 566 ? 23.569 23.477 0.259 1.00 88.38 566 ALA A O 1
ATOM 4456 N N . HIS A 1 567 ? 22.470 24.059 2.133 1.00 91.94 567 HIS A N 1
ATOM 4457 C CA . HIS A 1 567 ? 23.031 23.046 3.015 1.00 91.94 567 HIS A CA 1
ATOM 4458 C C . HIS A 1 567 ? 21.968 21.991 3.311 1.00 91.94 567 HIS A C 1
ATOM 4460 O O . HIS A 1 567 ? 20.811 22.327 3.566 1.00 91.94 567 HIS A O 1
ATOM 4466 N N . VAL A 1 568 ? 22.361 20.720 3.298 1.00 92.69 568 VAL A N 1
ATOM 4467 C CA . VAL A 1 568 ? 21.488 19.608 3.677 1.00 92.69 568 VAL A CA 1
ATOM 4468 C C . VAL A 1 568 ? 21.958 19.058 5.010 1.00 92.69 568 VAL A C 1
ATOM 4470 O O . VAL A 1 568 ? 23.112 18.656 5.175 1.00 92.69 568 VAL A O 1
ATOM 4473 N N . TYR A 1 569 ? 21.040 19.025 5.959 1.00 95.25 569 TYR A N 1
ATOM 4474 C CA . TYR A 1 569 ? 21.222 18.448 7.276 1.00 95.25 569 TYR A CA 1
ATOM 4475 C C . TYR A 1 569 ? 20.339 17.216 7.435 1.00 95.25 569 TYR A C 1
ATOM 4477 O O . TYR A 1 569 ? 19.387 17.022 6.688 1.00 95.25 569 TYR A O 1
ATOM 4485 N N . SER A 1 570 ? 20.629 16.394 8.433 1.00 95.06 570 SER A N 1
ATOM 4486 C CA . SER A 1 570 ? 19.761 15.308 8.870 1.00 95.06 570 SER A CA 1
ATOM 4487 C C . SER A 1 570 ? 19.569 15.343 10.372 1.00 95.06 570 SER A C 1
ATOM 4489 O O . SER A 1 570 ? 20.437 15.809 11.113 1.00 95.06 570 SER A O 1
ATOM 4491 N N . TYR A 1 571 ? 18.441 14.812 10.812 1.00 92.31 571 TYR A N 1
ATOM 4492 C CA . TYR A 1 571 ? 18.161 14.558 12.215 1.00 92.31 571 TYR A CA 1
ATOM 4493 C C . TYR A 1 571 ? 17.239 13.346 12.331 1.00 92.31 571 TYR A C 1
ATOM 4495 O O . TYR A 1 571 ? 16.633 12.918 11.348 1.00 92.31 571 TYR A O 1
ATOM 4503 N N . VAL A 1 572 ? 17.176 12.768 13.525 1.00 85.06 572 VAL A N 1
ATOM 4504 C CA . VAL A 1 572 ? 16.209 11.720 13.849 1.00 85.06 572 VAL A CA 1
ATOM 4505 C C . VAL A 1 572 ? 15.078 12.390 14.602 1.00 85.06 572 VAL A C 1
ATOM 4507 O O . VAL A 1 572 ? 15.322 13.054 15.610 1.00 85.06 572 VAL A O 1
ATOM 4510 N N . ASP A 1 573 ? 13.872 12.270 14.068 1.00 79.50 573 ASP A N 1
ATOM 4511 C CA . ASP A 1 573 ? 12.677 12.761 14.726 1.00 79.50 573 ASP A CA 1
ATOM 4512 C C . ASP A 1 573 ? 12.455 11.941 16.006 1.00 79.50 573 ASP A C 1
ATOM 4514 O O . ASP A 1 573 ? 12.396 10.710 15.929 1.00 79.50 573 ASP A O 1
ATOM 4518 N N . PRO A 1 574 ? 12.435 12.581 17.185 1.00 73.81 574 PRO A N 1
ATOM 4519 C CA . PRO A 1 574 ? 12.394 11.878 18.461 1.00 73.81 574 PRO A CA 1
ATOM 4520 C C . PRO A 1 574 ? 11.064 11.159 18.694 1.00 73.81 574 PRO A C 1
ATOM 4522 O O . PRO A 1 574 ? 11.054 10.193 19.452 1.00 73.81 574 PRO A O 1
ATOM 4525 N N . ASP A 1 575 ? 9.988 11.593 18.032 1.00 65.19 575 ASP A N 1
ATOM 4526 C CA . ASP A 1 575 ? 8.646 11.036 18.214 1.00 65.19 575 ASP A CA 1
ATOM 4527 C C . ASP A 1 575 ? 8.513 9.706 17.476 1.00 65.19 575 ASP A C 1
ATOM 4529 O O . ASP A 1 575 ? 7.979 8.731 18.000 1.00 65.19 575 ASP A O 1
ATOM 4533 N N . TYR A 1 576 ? 9.049 9.656 16.256 1.00 61.06 576 TYR A N 1
ATOM 4534 C CA . TYR A 1 576 ? 8.900 8.502 15.369 1.00 61.06 576 TYR A CA 1
ATOM 4535 C C . TYR A 1 576 ? 10.155 7.626 15.285 1.00 61.06 576 TYR A C 1
ATOM 4537 O O . TYR A 1 576 ? 10.111 6.533 14.724 1.00 61.06 576 TYR A O 1
ATOM 4545 N N . GLY A 1 577 ? 11.309 8.111 15.753 1.00 73.94 577 GLY A N 1
ATOM 4546 C CA . GLY A 1 577 ? 12.607 7.476 15.497 1.00 73.94 577 GLY A CA 1
ATOM 4547 C C . GLY A 1 577 ? 13.003 7.473 14.012 1.00 73.94 577 GLY A C 1
ATOM 4548 O O . GLY A 1 577 ? 13.949 6.788 13.620 1.00 73.94 577 GLY A O 1
ATOM 4549 N N . ILE A 1 578 ? 12.291 8.231 13.171 1.00 76.81 578 ILE A N 1
ATOM 4550 C CA . ILE A 1 578 ? 12.502 8.297 11.723 1.00 76.81 578 ILE A CA 1
ATOM 4551 C C . ILE A 1 578 ? 13.540 9.370 11.411 1.00 76.81 578 ILE A C 1
ATOM 4553 O O . ILE A 1 578 ? 13.494 10.485 11.928 1.00 76.81 578 ILE A O 1
ATOM 4557 N N . LYS A 1 579 ? 14.485 9.048 10.528 1.00 86.88 579 LYS A N 1
ATOM 4558 C CA . LYS A 1 579 ? 15.484 10.006 10.058 1.00 86.88 579 LYS A CA 1
ATOM 4559 C C . LYS A 1 579 ? 14.913 10.864 8.930 1.00 86.88 579 LYS A C 1
ATOM 4561 O O . LYS A 1 579 ? 14.417 10.334 7.939 1.00 86.88 579 LYS A O 1
ATOM 4566 N N . PHE A 1 580 ? 15.056 12.177 9.055 1.00 91.19 580 PHE A N 1
ATOM 4567 C CA . PHE A 1 580 ? 14.674 13.154 8.036 1.00 91.19 580 PHE A CA 1
ATOM 4568 C C . PHE A 1 580 ? 15.881 13.954 7.561 1.00 91.19 580 PHE A C 1
ATOM 4570 O O . PHE A 1 580 ? 16.913 14.023 8.239 1.00 91.19 580 PHE A O 1
ATOM 4577 N N . ALA A 1 581 ? 15.731 14.578 6.394 1.00 95.00 581 ALA A N 1
ATOM 4578 C CA . ALA A 1 581 ? 16.636 15.600 5.904 1.00 95.00 581 ALA A CA 1
ATOM 4579 C C . ALA A 1 581 ? 15.983 16.989 5.989 1.00 95.00 581 ALA A C 1
ATOM 4581 O O . ALA A 1 581 ? 14.771 17.142 5.843 1.00 95.00 581 ALA A O 1
ATOM 4582 N N . VAL A 1 582 ? 16.803 18.009 6.226 1.00 94.94 582 VAL A N 1
ATOM 4583 C CA . VAL A 1 582 ? 16.420 19.422 6.166 1.00 94.94 582 VAL A CA 1
ATOM 4584 C C . VAL A 1 582 ? 17.316 20.085 5.148 1.00 94.94 582 VAL A C 1
ATOM 4586 O O . VAL A 1 582 ? 18.535 20.120 5.323 1.00 94.94 582 VAL A O 1
ATOM 4589 N N . LYS A 1 583 ? 16.718 20.612 4.088 1.00 93.44 583 LYS A N 1
ATOM 4590 C CA . LYS A 1 583 ? 17.431 21.394 3.087 1.00 93.44 583 LYS A CA 1
ATOM 4591 C C . LYS A 1 583 ? 17.198 22.867 3.405 1.00 93.44 583 LYS A C 1
ATOM 4593 O O . LYS A 1 583 ? 16.055 23.293 3.514 1.00 93.44 583 LYS A O 1
ATOM 4598 N N . ARG A 1 584 ? 18.280 23.616 3.621 1.00 95.06 584 ARG A N 1
ATOM 4599 C CA . ARG A 1 584 ? 18.278 25.020 4.058 1.00 95.06 584 ARG A CA 1
ATOM 4600 C C . ARG A 1 584 ? 19.024 25.881 3.052 1.00 95.06 584 ARG A C 1
ATOM 4602 O O . ARG A 1 584 ? 20.183 25.589 2.749 1.00 95.06 584 ARG A O 1
ATOM 4609 N N . ALA A 1 585 ? 18.388 26.945 2.579 1.00 93.31 585 ALA A N 1
ATOM 4610 C CA . ALA A 1 585 ? 19.010 27.924 1.699 1.00 93.31 585 ALA A CA 1
ATOM 4611 C C . ALA A 1 585 ? 20.242 28.564 2.360 1.00 93.31 585 ALA A C 1
ATOM 4613 O O . ALA A 1 585 ? 20.288 28.770 3.578 1.00 93.31 585 ALA A O 1
ATOM 4614 N N . LYS A 1 586 ? 21.269 28.876 1.567 1.00 91.38 586 LYS A N 1
ATOM 4615 C CA . LYS A 1 586 ? 22.398 29.666 2.072 1.00 91.38 586 LYS A CA 1
ATOM 4616 C C . LYS A 1 586 ? 21.961 31.104 2.360 1.00 91.38 586 LYS A C 1
ATOM 4618 O O . LYS A 1 586 ? 21.016 31.614 1.768 1.00 91.38 586 LYS A O 1
ATOM 4623 N N . THR A 1 587 ? 22.652 31.759 3.288 1.00 88.62 587 THR A N 1
ATOM 4624 C CA . THR A 1 587 ? 22.303 33.114 3.745 1.00 88.62 587 THR A CA 1
ATOM 4625 C C . THR A 1 587 ? 22.676 34.213 2.751 1.00 88.62 587 THR A C 1
ATOM 4627 O O . THR A 1 587 ? 22.225 35.339 2.908 1.00 88.62 587 THR A O 1
ATOM 4630 N N . ASP A 1 588 ? 23.523 33.908 1.770 1.00 88.00 588 ASP A N 1
ATOM 4631 C CA . ASP A 1 588 ? 24.075 34.829 0.774 1.00 88.00 588 ASP A CA 1
ATOM 4632 C C . ASP A 1 588 ? 23.391 34.732 -0.603 1.00 88.00 588 ASP A C 1
ATOM 4634 O O . ASP A 1 588 ? 23.897 35.292 -1.574 1.00 88.00 588 ASP A O 1
ATOM 4638 N N . LEU A 1 589 ? 22.250 34.037 -0.702 1.00 84.69 589 LEU A N 1
ATOM 4639 C CA . LEU A 1 589 ? 21.476 33.968 -1.944 1.00 84.69 589 LEU A CA 1
ATOM 4640 C C . LEU A 1 589 ? 20.800 35.304 -2.270 1.00 84.69 589 LEU A C 1
ATOM 4642 O O . LEU A 1 589 ? 20.292 35.988 -1.381 1.00 84.69 589 LEU A O 1
ATOM 4646 N N . ASP A 1 590 ? 20.736 35.636 -3.561 1.00 86.00 590 ASP A N 1
ATOM 4647 C CA . ASP A 1 590 ? 19.899 36.732 -4.044 1.00 86.00 590 ASP A CA 1
ATOM 4648 C C . ASP A 1 590 ? 18.403 36.340 -4.056 1.00 86.00 590 ASP A C 1
ATOM 4650 O O . ASP A 1 590 ? 18.034 35.172 -3.895 1.00 86.00 590 ASP A O 1
ATOM 4654 N N . GLU A 1 591 ? 17.511 37.319 -4.246 1.00 84.31 591 GLU A N 1
ATOM 4655 C CA . GLU A 1 591 ? 16.056 37.083 -4.266 1.00 84.31 591 GLU A CA 1
ATOM 4656 C C . GLU A 1 591 ? 15.627 36.078 -5.345 1.00 84.31 591 GLU A C 1
ATOM 4658 O O . GLU A 1 591 ? 14.637 35.362 -5.183 1.00 84.31 591 GLU A O 1
ATOM 4663 N N . ARG A 1 592 ? 16.378 35.997 -6.448 1.00 81.06 592 ARG A N 1
ATOM 4664 C CA . ARG A 1 592 ? 16.068 35.123 -7.579 1.00 81.06 592 ARG A CA 1
ATOM 4665 C C . ARG A 1 592 ? 16.379 33.670 -7.241 1.00 81.06 592 ARG A C 1
ATOM 4667 O O . ARG A 1 592 ? 15.546 32.797 -7.479 1.00 81.06 592 ARG A O 1
ATOM 4674 N N . ASP A 1 593 ? 17.555 33.408 -6.689 1.00 81.69 593 ASP A N 1
ATOM 4675 C CA . ASP A 1 593 ? 17.987 32.075 -6.286 1.00 81.69 593 ASP A CA 1
ATOM 4676 C C . ASP A 1 593 ? 17.218 31.582 -5.055 1.00 81.69 593 ASP A C 1
ATOM 4678 O O . ASP A 1 593 ? 16.881 30.398 -4.977 1.00 81.69 593 ASP A O 1
ATOM 4682 N N . LEU A 1 594 ? 16.825 32.483 -4.150 1.00 86.19 594 LEU A N 1
ATOM 4683 C CA . LEU A 1 594 ? 15.896 32.148 -3.072 1.00 86.19 594 LEU A CA 1
ATOM 4684 C C . LEU A 1 594 ? 14.492 31.809 -3.605 1.00 86.19 594 LEU A C 1
ATOM 4686 O O . LEU A 1 594 ? 13.873 30.840 -3.159 1.00 86.19 594 LEU A O 1
ATOM 4690 N N . GLY A 1 595 ? 14.005 32.554 -4.602 1.00 85.25 595 GLY A N 1
ATOM 4691 C CA . GLY A 1 595 ? 12.756 32.243 -5.299 1.00 85.25 595 GLY A CA 1
ATOM 4692 C C . GLY A 1 595 ? 12.781 30.855 -5.946 1.00 85.25 595 GLY A C 1
ATOM 4693 O O . GLY A 1 595 ? 11.835 30.085 -5.788 1.00 85.25 595 GLY A O 1
ATOM 4694 N N . ARG A 1 596 ? 13.897 30.486 -6.590 1.00 81.50 596 ARG A N 1
ATOM 4695 C CA . ARG A 1 596 ? 14.108 29.137 -7.150 1.00 81.50 596 ARG A CA 1
ATOM 4696 C C . ARG A 1 596 ? 14.083 28.054 -6.077 1.00 81.50 596 ARG A C 1
ATOM 4698 O O . ARG A 1 596 ? 13.472 27.010 -6.287 1.00 81.50 596 ARG A O 1
ATOM 4705 N N . PHE A 1 597 ? 14.705 28.307 -4.927 1.00 87.25 597 PHE A N 1
ATOM 4706 C CA . PHE A 1 597 ? 14.703 27.378 -3.799 1.00 87.25 597 PHE A CA 1
ATOM 4707 C C . PHE A 1 597 ? 13.283 27.095 -3.282 1.00 87.25 597 PHE A C 1
ATOM 4709 O O . PHE A 1 597 ? 12.918 25.938 -3.069 1.00 87.25 597 PHE A O 1
ATOM 4716 N N . LYS A 1 598 ? 12.457 28.138 -3.123 1.00 88.44 598 LYS A N 1
ATOM 4717 C CA . LYS A 1 598 ? 11.052 27.984 -2.712 1.00 88.44 598 LYS A CA 1
ATOM 4718 C C . LYS A 1 598 ? 10.219 27.282 -3.787 1.00 88.44 598 LYS A C 1
ATOM 4720 O O . LYS A 1 598 ? 9.441 26.385 -3.470 1.00 88.44 598 LYS A O 1
ATOM 4725 N N . GLN A 1 599 ? 10.420 27.635 -5.054 1.00 85.12 599 GLN A N 1
ATOM 4726 C CA . GLN A 1 599 ? 9.727 27.002 -6.175 1.00 85.12 599 GLN A CA 1
ATOM 4727 C C . GLN A 1 599 ? 10.028 25.499 -6.268 1.00 85.12 599 GLN A C 1
ATOM 4729 O O . GLN A 1 599 ? 9.131 24.711 -6.562 1.00 85.12 599 GLN A O 1
ATOM 4734 N N . GLU A 1 600 ? 11.267 25.088 -5.987 1.00 86.81 600 GLU A N 1
ATOM 4735 C CA . GLU A 1 600 ? 11.649 23.676 -5.926 1.00 86.81 600 GLU A CA 1
ATOM 4736 C C . GLU A 1 600 ? 10.780 22.909 -4.916 1.00 86.81 600 GLU A C 1
ATOM 4738 O O . GLU A 1 600 ? 10.203 21.877 -5.262 1.00 86.81 600 GLU A O 1
ATOM 4743 N N . PHE A 1 601 ? 10.620 23.451 -3.702 1.00 90.44 601 PHE A N 1
ATOM 4744 C CA . PHE A 1 601 ? 9.725 22.886 -2.691 1.00 90.44 601 PHE A CA 1
ATOM 4745 C C . PHE A 1 601 ? 8.274 22.835 -3.180 1.00 90.44 601 PHE A C 1
ATOM 4747 O O . PHE A 1 601 ? 7.623 21.806 -3.042 1.00 90.44 601 PHE A O 1
ATOM 4754 N N . GLU A 1 602 ? 7.755 23.913 -3.772 1.00 89.19 602 GLU A N 1
ATOM 4755 C CA . GLU A 1 602 ? 6.362 23.969 -4.233 1.00 89.19 602 GLU A CA 1
ATOM 4756 C C . GLU A 1 602 ? 6.049 22.964 -5.345 1.00 89.19 602 GLU A C 1
ATOM 4758 O O . GLU A 1 602 ? 4.927 22.458 -5.418 1.00 89.19 602 GLU A O 1
ATOM 4763 N N . VAL A 1 603 ? 7.018 22.687 -6.221 1.00 86.94 603 VAL A N 1
ATOM 4764 C CA . VAL A 1 603 ? 6.896 21.636 -7.236 1.00 86.94 603 VAL A CA 1
ATOM 4765 C C . VAL A 1 603 ? 6.920 20.273 -6.561 1.00 86.94 603 VAL A C 1
ATOM 4767 O O . VAL A 1 603 ? 5.986 19.501 -6.750 1.00 86.94 603 VAL A O 1
ATOM 4770 N N . LEU A 1 604 ? 7.941 20.000 -5.745 1.00 85.69 604 LEU A N 1
ATOM 4771 C CA . LEU A 1 604 ? 8.097 18.730 -5.033 1.00 85.69 604 LEU A CA 1
ATOM 4772 C C . LEU A 1 604 ? 6.873 18.384 -4.180 1.00 85.69 604 LEU A C 1
ATOM 4774 O O . LEU A 1 604 ? 6.400 17.257 -4.218 1.00 85.69 604 LEU A O 1
ATOM 4778 N N . ASN A 1 605 ? 6.308 19.364 -3.476 1.00 87.88 605 ASN A N 1
ATOM 4779 C CA . ASN A 1 605 ? 5.171 19.181 -2.574 1.00 87.88 605 ASN A CA 1
ATOM 4780 C C . ASN A 1 605 ? 3.860 18.825 -3.299 1.00 87.88 605 ASN A C 1
ATOM 4782 O O . ASN A 1 605 ? 2.889 18.430 -2.665 1.00 87.88 605 ASN A O 1
ATOM 4786 N N . LYS A 1 606 ? 3.805 18.992 -4.626 1.00 84.00 606 LYS A N 1
ATOM 4787 C CA . LYS A 1 606 ? 2.664 18.587 -5.465 1.00 84.00 606 LYS A CA 1
ATOM 4788 C C . LYS A 1 606 ? 2.862 17.215 -6.101 1.00 84.00 606 LYS A C 1
ATOM 4790 O O . LYS A 1 606 ? 1.949 16.713 -6.751 1.00 84.00 606 LYS A O 1
ATOM 4795 N N . LEU A 1 607 ? 4.054 16.638 -5.981 1.00 78.44 607 LEU A N 1
ATOM 4796 C CA . LEU A 1 607 ? 4.384 15.348 -6.559 1.00 78.44 607 LEU A CA 1
ATOM 4797 C C . LEU A 1 607 ? 4.276 14.279 -5.476 1.00 78.44 607 LEU A C 1
ATOM 4799 O O . LEU A 1 607 ? 4.915 14.381 -4.436 1.00 78.44 607 LEU A O 1
ATOM 4803 N N . SER A 1 608 ? 3.502 13.231 -5.749 1.00 76.56 608 SER A N 1
ATOM 4804 C CA . SER A 1 608 ? 3.448 12.044 -4.901 1.00 76.56 608 SER A CA 1
ATOM 4805 C C . SER A 1 608 ? 3.723 10.822 -5.760 1.00 76.56 608 SER A C 1
ATOM 4807 O O . SER A 1 608 ? 2.886 10.393 -6.553 1.00 76.56 608 SER A O 1
ATOM 4809 N N . PHE A 1 609 ? 4.955 10.320 -5.682 1.00 73.25 609 PHE A N 1
ATOM 4810 C CA . PHE A 1 609 ? 5.368 9.146 -6.439 1.00 73.25 609 PHE A CA 1
ATOM 4811 C C . PHE A 1 609 ? 6.552 8.438 -5.769 1.00 73.25 609 PHE A C 1
ATOM 4813 O O . PHE A 1 609 ? 7.495 9.114 -5.353 1.00 73.25 609 PHE A O 1
ATOM 4820 N N . PRO A 1 610 ? 6.590 7.088 -5.721 1.00 66.56 610 PRO A N 1
ATOM 4821 C CA . PRO A 1 610 ? 7.625 6.348 -4.996 1.00 66.56 610 PRO A CA 1
ATOM 4822 C C . PRO A 1 610 ? 9.063 6.664 -5.414 1.00 66.56 610 PRO A C 1
ATOM 4824 O O . PRO A 1 610 ? 9.965 6.528 -4.589 1.00 66.56 610 PRO A O 1
ATOM 4827 N N . TYR A 1 611 ? 9.279 7.091 -6.664 1.00 89.25 611 TYR A N 1
ATOM 4828 C CA . TYR A 1 611 ? 10.604 7.410 -7.206 1.00 89.25 611 TYR A CA 1
ATOM 4829 C C . TYR A 1 611 ? 10.930 8.908 -7.259 1.00 89.25 611 TYR A C 1
ATOM 4831 O O .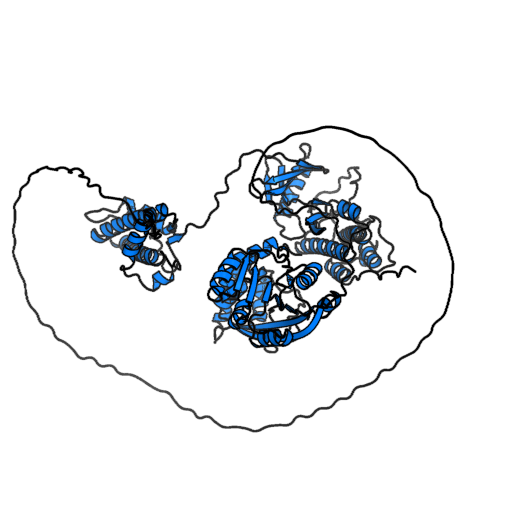 TYR A 1 611 ? 11.911 9.298 -7.887 1.00 89.25 611 TYR A O 1
ATOM 4839 N N . VAL A 1 612 ? 10.138 9.750 -6.594 1.00 85.75 612 VAL A N 1
ATOM 4840 C CA . VAL A 1 612 ? 10.411 11.178 -6.371 1.00 85.75 612 VAL A CA 1
ATOM 4841 C C . VAL A 1 612 ? 10.593 11.402 -4.871 1.00 85.75 612 VAL A C 1
ATOM 4843 O O . VAL A 1 612 ? 9.977 10.704 -4.066 1.00 85.75 612 VAL A O 1
ATOM 4846 N N . VAL A 1 613 ? 11.489 12.317 -4.493 1.00 88.06 613 VAL A N 1
ATOM 4847 C CA . VAL A 1 613 ? 11.711 12.670 -3.088 1.00 88.06 613 VAL A CA 1
ATOM 4848 C C . VAL A 1 613 ? 10.477 13.368 -2.506 1.00 88.06 613 VAL A C 1
ATOM 4850 O O . VAL A 1 613 ? 9.972 14.334 -3.072 1.00 88.06 613 VAL A O 1
ATOM 4853 N N . GLU A 1 614 ? 9.998 12.890 -1.365 1.00 84.31 614 GLU A N 1
ATOM 4854 C CA . GLU A 1 614 ? 8.914 13.516 -0.615 1.00 84.31 614 GLU A CA 1
ATOM 4855 C C . GLU A 1 614 ? 9.422 14.703 0.200 1.00 84.31 614 GLU A C 1
ATOM 4857 O O . GLU A 1 614 ? 10.404 14.608 0.946 1.00 84.31 614 GLU A O 1
ATOM 4862 N N . VAL A 1 615 ? 8.701 15.817 0.102 1.00 87.94 615 VAL A N 1
ATOM 4863 C CA . VAL A 1 615 ? 8.882 17.000 0.947 1.00 87.94 615 VAL A CA 1
ATOM 4864 C C . VAL A 1 615 ? 7.653 17.185 1.833 1.00 87.94 615 VAL A C 1
ATOM 4866 O O . VAL A 1 615 ? 6.552 16.802 1.455 1.00 87.94 615 VAL A O 1
ATOM 4869 N N . TYR A 1 616 ? 7.839 17.756 3.023 1.00 83.50 616 TYR A N 1
ATOM 4870 C CA . TYR A 1 616 ? 6.787 17.795 4.046 1.00 83.50 616 TYR A CA 1
ATOM 4871 C C . TYR A 1 616 ? 6.338 19.211 4.387 1.00 83.50 616 TYR A C 1
ATOM 4873 O O . TYR A 1 616 ? 5.162 19.549 4.301 1.00 83.50 616 TYR A O 1
ATOM 4881 N N . ARG A 1 617 ? 7.267 20.058 4.837 1.00 84.81 617 ARG A N 1
ATOM 4882 C CA . ARG A 1 617 ? 6.935 21.400 5.324 1.00 84.81 617 ARG A CA 1
ATOM 4883 C C . ARG A 1 617 ? 8.057 22.374 5.031 1.00 84.81 617 ARG A C 1
ATOM 4885 O O . ARG A 1 617 ? 9.212 22.056 5.311 1.00 84.81 617 ARG A O 1
ATOM 4892 N N . TYR A 1 618 ? 7.680 23.556 4.554 1.00 91.12 618 TYR A N 1
ATOM 4893 C CA . TYR A 1 618 ? 8.550 24.716 4.382 1.00 91.12 618 TYR A CA 1
ATOM 4894 C C . TYR A 1 618 ? 8.438 25.668 5.582 1.00 91.12 618 TYR A C 1
ATOM 4896 O O . TYR A 1 618 ? 7.343 25.913 6.094 1.00 91.12 618 TYR A O 1
ATOM 4904 N N . ASP A 1 619 ? 9.573 26.193 6.032 1.00 91.00 619 ASP A N 1
ATOM 4905 C CA . ASP A 1 619 ? 9.708 27.236 7.049 1.00 91.00 619 ASP A CA 1
ATOM 4906 C C . ASP A 1 619 ? 10.248 28.504 6.372 1.00 91.00 619 ASP A C 1
ATOM 4908 O O . ASP A 1 619 ? 11.423 28.584 6.005 1.00 91.00 619 ASP A O 1
ATOM 4912 N N . GLU A 1 620 ? 9.377 29.505 6.211 1.00 90.75 620 GLU A N 1
ATOM 4913 C CA . GLU A 1 620 ? 9.729 30.781 5.577 1.00 90.75 620 GLU A CA 1
ATOM 4914 C C . GLU A 1 620 ? 10.714 31.611 6.404 1.00 90.75 620 GLU A C 1
ATOM 4916 O O . GLU A 1 620 ? 11.511 32.352 5.837 1.00 90.75 620 GLU A O 1
ATOM 4921 N N . ALA A 1 621 ? 10.714 31.472 7.732 1.00 89.00 621 ALA A N 1
ATOM 4922 C CA . ALA A 1 621 ? 11.608 32.247 8.589 1.00 89.00 621 ALA A CA 1
ATOM 4923 C C . ALA A 1 621 ? 13.062 31.773 8.468 1.00 89.00 621 ALA A C 1
ATOM 4925 O O . ALA A 1 621 ? 13.993 32.559 8.640 1.00 89.00 621 ALA A O 1
ATOM 4926 N N . ARG A 1 622 ? 13.260 30.482 8.185 1.00 89.25 622 ARG A N 1
ATOM 4927 C CA . ARG A 1 622 ? 14.588 29.864 8.048 1.00 89.25 622 ARG A CA 1
ATOM 4928 C C . ARG A 1 622 ? 14.982 29.555 6.608 1.00 89.25 622 ARG A C 1
ATOM 4930 O O . ARG A 1 622 ? 16.122 29.148 6.391 1.00 89.25 622 ARG A O 1
ATOM 4937 N N . ASN A 1 623 ? 14.073 29.747 5.651 1.00 93.31 623 ASN A N 1
ATOM 4938 C CA . ASN A 1 623 ? 14.230 29.328 4.258 1.00 93.31 623 ASN A CA 1
ATOM 4939 C C . ASN A 1 623 ? 14.722 27.881 4.159 1.00 93.31 623 ASN A C 1
ATOM 4941 O O . ASN A 1 623 ? 15.752 27.574 3.553 1.00 93.31 623 ASN A O 1
ATOM 4945 N N . GLU A 1 624 ? 13.995 26.985 4.818 1.00 95.06 624 GLU A N 1
ATOM 4946 C CA . GLU A 1 624 ? 14.302 25.561 4.830 1.00 95.06 624 GLU A CA 1
ATOM 4947 C C . GLU A 1 624 ? 13.044 24.724 4.660 1.00 95.06 624 GLU A C 1
ATOM 4949 O O . GLU A 1 624 ? 11.944 25.158 4.994 1.00 95.06 624 GLU A O 1
ATOM 4954 N N . TYR A 1 625 ? 13.206 23.499 4.176 1.00 93.69 625 TYR A N 1
ATOM 4955 C CA . TYR A 1 625 ? 12.131 22.520 4.185 1.00 93.69 625 TYR A CA 1
ATOM 4956 C C . TYR A 1 625 ? 12.608 21.144 4.631 1.00 93.69 625 TYR A C 1
ATOM 4958 O O . TYR A 1 625 ? 13.762 20.750 4.433 1.00 93.69 625 TYR A O 1
ATOM 4966 N N . ARG A 1 626 ? 11.683 20.414 5.260 1.00 91.62 626 ARG A N 1
ATOM 4967 C CA . ARG A 1 626 ? 11.857 19.019 5.675 1.00 91.62 626 ARG A CA 1
ATOM 4968 C C . ARG A 1 626 ? 11.528 18.095 4.504 1.00 91.62 626 ARG A C 1
ATOM 4970 O O . ARG A 1 626 ? 10.512 18.297 3.843 1.00 91.62 626 ARG A O 1
ATOM 4977 N N . MET A 1 627 ? 12.344 17.069 4.298 1.00 90.62 627 MET A N 1
ATOM 4978 C CA . MET A 1 627 ? 12.163 16.049 3.262 1.00 90.62 627 MET A CA 1
ATOM 4979 C C . MET A 1 627 ? 12.572 14.664 3.764 1.00 90.62 627 MET A C 1
ATOM 4981 O O . MET A 1 627 ? 13.238 14.536 4.801 1.00 90.62 627 MET A O 1
ATOM 4985 N N . GLU A 1 628 ? 12.162 13.620 3.047 1.00 85.94 628 GLU A N 1
ATOM 4986 C CA . GLU A 1 628 ? 12.561 12.256 3.382 1.00 85.94 628 GLU A CA 1
ATOM 4987 C C . GLU A 1 628 ? 14.089 12.113 3.328 1.00 85.94 628 GLU A C 1
ATOM 4989 O O . GLU A 1 628 ? 14.771 12.697 2.483 1.00 85.94 628 GLU A O 1
ATOM 4994 N N . TYR A 1 629 ? 14.658 11.338 4.251 1.00 92.94 629 TYR A N 1
ATOM 4995 C CA . TYR A 1 629 ? 16.091 11.073 4.230 1.00 92.94 629 TYR A CA 1
ATOM 4996 C C . TYR A 1 629 ? 16.425 9.971 3.219 1.00 92.94 629 TYR A C 1
ATOM 4998 O O . TYR A 1 629 ? 15.818 8.900 3.243 1.00 92.94 629 TYR A O 1
ATOM 5006 N N . CYS A 1 630 ? 17.431 10.215 2.379 1.00 92.62 630 CYS A N 1
ATOM 5007 C CA . CYS A 1 630 ? 18.044 9.208 1.515 1.00 92.62 630 CYS A CA 1
ATOM 5008 C C . CYS A 1 630 ? 19.483 8.934 1.973 1.00 92.62 630 CYS A C 1
ATOM 5010 O O . CYS A 1 630 ? 20.208 9.855 2.353 1.00 92.62 630 CYS A O 1
ATOM 5012 N N . ASP A 1 631 ? 19.902 7.670 1.932 1.00 91.56 631 ASP A N 1
ATOM 5013 C CA . ASP A 1 631 ? 21.165 7.218 2.525 1.00 91.56 631 ASP A CA 1
ATOM 5014 C C . ASP A 1 631 ? 22.392 7.602 1.697 1.00 91.56 631 ASP A C 1
ATOM 5016 O O . ASP A 1 631 ? 23.481 7.807 2.238 1.00 91.56 631 ASP A O 1
ATOM 5020 N N . THR A 1 632 ? 22.248 7.660 0.372 1.00 93.75 632 THR A N 1
ATOM 5021 C CA . THR A 1 632 ? 23.366 7.925 -0.536 1.00 93.75 632 THR A CA 1
ATOM 5022 C C . THR A 1 632 ? 22.890 8.427 -1.901 1.00 93.75 632 THR A C 1
ATOM 5024 O O . THR A 1 632 ? 21.701 8.379 -2.209 1.00 93.75 632 THR A O 1
ATOM 5027 N N . THR A 1 633 ? 23.817 8.905 -2.731 1.00 94.19 633 THR A N 1
ATOM 5028 C CA . THR A 1 633 ? 23.549 9.238 -4.135 1.00 94.19 633 THR A CA 1
ATOM 5029 C C . THR A 1 633 ? 23.725 8.003 -5.019 1.00 94.19 633 THR A C 1
ATOM 5031 O O . THR A 1 633 ? 24.475 7.078 -4.686 1.00 94.19 633 THR A O 1
ATOM 5034 N N . LEU A 1 634 ? 23.083 7.992 -6.188 1.00 94.81 634 LEU A N 1
ATOM 5035 C CA . LEU A 1 634 ? 23.296 6.972 -7.213 1.00 94.81 634 LEU A CA 1
ATOM 5036 C C . LEU A 1 634 ? 24.776 6.896 -7.606 1.00 94.81 634 LEU A C 1
ATOM 5038 O O . LEU A 1 634 ? 25.313 5.796 -7.768 1.00 94.81 634 LEU A O 1
ATOM 5042 N N . ARG A 1 635 ? 25.437 8.061 -7.706 1.00 93.75 635 ARG A N 1
ATOM 5043 C CA . ARG A 1 635 ? 26.878 8.168 -7.962 1.00 93.75 635 ARG A CA 1
ATOM 5044 C C . ARG A 1 635 ? 27.681 7.328 -6.972 1.00 93.75 635 ARG A C 1
ATOM 5046 O O . ARG A 1 635 ? 28.401 6.413 -7.367 1.00 93.75 635 ARG A O 1
ATOM 5053 N N . ASP A 1 636 ? 27.528 7.617 -5.685 1.00 93.94 636 ASP A N 1
ATOM 5054 C CA . ASP A 1 636 ? 28.331 6.995 -4.633 1.00 93.94 636 ASP A CA 1
ATOM 5055 C C . ASP A 1 636 ? 28.014 5.509 -4.468 1.00 93.94 636 ASP A C 1
ATOM 5057 O O . ASP A 1 636 ? 28.914 4.701 -4.227 1.00 93.94 636 ASP A O 1
ATOM 5061 N N . TYR A 1 637 ? 26.743 5.131 -4.608 1.00 94.56 637 TYR A N 1
ATOM 5062 C CA . TYR A 1 637 ? 26.322 3.743 -4.479 1.00 94.56 637 TYR A CA 1
ATOM 5063 C C . TYR A 1 637 ? 26.929 2.861 -5.566 1.00 94.56 637 TYR A C 1
ATOM 5065 O O . TYR A 1 637 ? 27.570 1.854 -5.252 1.00 94.56 637 TYR A O 1
ATOM 5073 N N . ILE A 1 638 ? 26.776 3.246 -6.838 1.00 94.56 638 ILE A N 1
ATOM 5074 C CA . ILE A 1 638 ? 27.333 2.469 -7.947 1.00 94.56 638 ILE A CA 1
ATOM 5075 C C . ILE A 1 638 ? 28.858 2.494 -7.883 1.00 94.56 638 ILE A C 1
ATOM 5077 O O . ILE A 1 638 ? 29.455 1.434 -8.034 1.00 94.56 638 ILE A O 1
ATOM 5081 N N . ALA A 1 639 ? 29.500 3.626 -7.568 1.00 94.12 639 ALA A N 1
ATOM 5082 C CA . ALA A 1 639 ? 30.954 3.679 -7.390 1.00 94.12 639 ALA A CA 1
ATOM 5083 C C . ALA A 1 639 ? 31.456 2.654 -6.356 1.00 94.12 639 ALA A C 1
ATOM 5085 O O . ALA A 1 639 ? 32.407 1.918 -6.622 1.00 94.12 639 ALA A O 1
ATOM 5086 N N . LYS A 1 640 ? 30.787 2.552 -5.198 1.00 93.25 640 LYS A N 1
ATOM 5087 C CA . LYS A 1 640 ? 31.154 1.618 -4.118 1.00 93.25 640 LYS A CA 1
ATOM 5088 C C . LYS A 1 640 ? 30.819 0.159 -4.440 1.00 93.25 640 LYS A C 1
ATOM 5090 O O . LYS A 1 640 ? 31.535 -0.742 -4.010 1.00 93.25 640 LYS A O 1
ATOM 5095 N N . LYS A 1 641 ? 29.722 -0.094 -5.160 1.00 89.38 641 LYS A N 1
ATOM 5096 C CA . LYS A 1 641 ? 29.185 -1.444 -5.417 1.00 89.38 641 LYS A CA 1
ATOM 5097 C C . LYS A 1 641 ? 29.453 -1.957 -6.830 1.00 89.38 641 LYS A C 1
ATOM 5099 O O . LYS A 1 641 ? 29.015 -3.056 -7.153 1.00 89.38 641 LYS A O 1
ATOM 5104 N N . ASN A 1 642 ? 30.192 -1.224 -7.665 1.00 91.44 642 ASN A N 1
ATOM 5105 C CA . ASN A 1 642 ? 30.309 -1.514 -9.096 1.00 91.44 642 ASN A CA 1
ATOM 5106 C C . ASN A 1 642 ? 30.734 -2.963 -9.393 1.00 91.44 642 ASN A C 1
ATOM 5108 O O . ASN A 1 642 ? 30.206 -3.593 -10.303 1.00 91.44 642 ASN A O 1
ATOM 5112 N N . ALA A 1 643 ? 31.665 -3.506 -8.609 1.00 87.38 643 ALA A N 1
ATOM 5113 C CA . ALA A 1 643 ? 32.164 -4.867 -8.795 1.00 87.38 643 ALA A CA 1
ATOM 5114 C C . ALA A 1 643 ? 31.199 -5.968 -8.312 1.00 87.38 643 ALA A C 1
ATOM 5116 O O . ALA A 1 643 ? 31.371 -7.122 -8.686 1.00 87.38 643 ALA A O 1
ATOM 5117 N N . THR A 1 644 ? 30.218 -5.640 -7.465 1.00 87.69 644 THR A N 1
ATOM 5118 C CA . THR A 1 644 ? 29.375 -6.626 -6.758 1.00 87.69 644 THR A CA 1
ATOM 5119 C C . THR A 1 644 ? 27.894 -6.547 -7.116 1.00 87.69 644 THR A C 1
ATOM 5121 O O . THR A 1 644 ? 27.162 -7.505 -6.886 1.00 87.69 644 THR A O 1
ATOM 5124 N N . ILE A 1 645 ? 27.428 -5.435 -7.686 1.00 87.62 645 ILE A N 1
ATOM 5125 C CA . ILE A 1 645 ? 26.025 -5.268 -8.062 1.00 87.62 645 ILE A CA 1
ATOM 5126 C C . ILE A 1 645 ? 25.681 -6.093 -9.314 1.00 87.62 645 ILE A C 1
ATOM 5128 O O . ILE A 1 645 ? 26.275 -5.920 -10.384 1.00 87.62 645 ILE A O 1
ATOM 5132 N N . SER A 1 646 ? 24.696 -6.983 -9.170 1.00 88.94 646 SER A N 1
ATOM 5133 C CA . SER A 1 646 ? 24.234 -7.865 -10.243 1.00 88.94 646 SER A CA 1
ATOM 5134 C C . SER A 1 646 ? 23.556 -7.090 -11.374 1.00 88.94 646 SER A C 1
ATOM 5136 O O . SER A 1 646 ? 23.024 -5.994 -11.179 1.00 88.94 646 SER A O 1
ATOM 5138 N N . PHE A 1 647 ? 23.527 -7.681 -12.570 1.00 88.44 647 PHE A N 1
ATOM 5139 C CA . PHE A 1 647 ? 22.818 -7.095 -13.708 1.00 88.44 647 PHE A CA 1
ATOM 5140 C C . PHE A 1 647 ? 21.331 -6.870 -13.405 1.00 88.44 647 PHE A C 1
ATOM 5142 O O . PHE A 1 647 ? 20.806 -5.796 -13.687 1.00 88.44 647 PHE A O 1
ATOM 5149 N N . ALA A 1 648 ? 20.675 -7.836 -12.754 1.00 82.19 648 ALA A N 1
ATOM 5150 C CA . ALA A 1 648 ? 19.280 -7.714 -12.338 1.00 82.19 648 ALA A CA 1
ATOM 5151 C C . ALA A 1 648 ? 19.066 -6.515 -11.398 1.00 82.19 648 ALA A C 1
ATOM 5153 O O . ALA A 1 648 ? 18.135 -5.737 -11.591 1.00 82.19 648 ALA A O 1
ATOM 5154 N N . ALA A 1 649 ? 19.958 -6.303 -10.424 1.00 83.56 649 ALA A N 1
ATOM 5155 C CA . ALA A 1 649 ? 19.889 -5.140 -9.544 1.00 83.56 649 ALA A CA 1
ATOM 5156 C C . ALA A 1 649 ? 20.100 -3.819 -10.309 1.00 83.56 649 ALA A C 1
ATOM 5158 O O . ALA A 1 649 ? 19.344 -2.873 -10.095 1.00 83.56 649 ALA A O 1
ATOM 5159 N N . ARG A 1 650 ? 21.054 -3.763 -11.250 1.00 93.38 650 ARG A N 1
ATOM 5160 C CA . ARG A 1 650 ? 21.261 -2.594 -12.129 1.00 93.38 650 ARG A CA 1
ATOM 5161 C C . ARG A 1 650 ? 20.026 -2.292 -12.975 1.00 93.38 650 ARG A C 1
ATOM 5163 O O . ARG A 1 650 ? 19.584 -1.149 -13.008 1.00 93.38 650 ARG A O 1
ATOM 5170 N N . LYS A 1 651 ? 19.435 -3.316 -13.598 1.00 90.50 651 LYS A N 1
ATOM 5171 C CA . LYS A 1 651 ? 18.196 -3.204 -14.379 1.00 90.50 651 LYS A CA 1
ATOM 5172 C C . LYS A 1 651 ? 17.046 -2.678 -13.520 1.00 90.50 651 LYS A C 1
ATOM 5174 O O . LYS A 1 651 ? 16.355 -1.760 -13.942 1.00 90.50 651 LYS A O 1
ATOM 5179 N N . ARG A 1 652 ? 16.888 -3.174 -12.285 1.00 84.50 652 ARG A N 1
ATOM 5180 C CA . ARG A 1 652 ? 15.889 -2.644 -11.340 1.00 84.50 652 ARG A CA 1
ATOM 5181 C C . ARG A 1 652 ? 16.121 -1.167 -11.023 1.00 84.50 652 ARG A C 1
ATOM 5183 O O . ARG A 1 652 ? 15.167 -0.405 -11.070 1.00 84.50 652 ARG A O 1
ATOM 5190 N N . ILE A 1 653 ? 17.355 -0.747 -10.732 1.00 89.06 653 ILE A N 1
ATOM 5191 C CA . ILE A 1 653 ? 17.676 0.672 -10.480 1.00 89.06 653 ILE A CA 1
ATOM 5192 C C . ILE A 1 653 ? 17.367 1.528 -11.716 1.00 89.06 653 ILE A C 1
ATOM 5194 O O . ILE A 1 653 ? 16.747 2.581 -11.588 1.00 89.06 653 ILE A O 1
ATOM 5198 N N . ALA A 1 654 ? 17.748 1.062 -12.910 1.00 94.50 654 ALA A N 1
ATOM 5199 C CA . ALA A 1 654 ? 17.458 1.742 -14.170 1.00 94.50 654 ALA A CA 1
ATOM 5200 C C . ALA A 1 654 ? 15.950 1.917 -14.393 1.00 94.50 654 ALA A C 1
ATOM 5202 O O . ALA A 1 654 ? 15.510 3.021 -14.694 1.00 94.50 654 ALA A O 1
ATOM 5203 N N . LEU A 1 655 ? 15.154 0.863 -14.191 1.00 83.38 655 LEU A N 1
ATOM 5204 C CA . LEU A 1 655 ? 13.700 0.928 -14.348 1.00 83.38 655 LEU A CA 1
ATOM 5205 C C . LEU A 1 655 ? 13.054 1.868 -13.326 1.00 83.38 655 LEU A C 1
ATOM 5207 O O . LEU A 1 655 ? 12.243 2.695 -13.714 1.00 83.38 655 LEU A O 1
ATOM 5211 N N . GLN A 1 656 ? 13.457 1.823 -12.052 1.00 90.12 656 GLN A N 1
ATOM 5212 C CA . GLN A 1 656 ? 12.953 2.762 -11.039 1.00 90.12 656 GLN A CA 1
ATOM 5213 C C . GLN A 1 656 ? 13.242 4.226 -11.411 1.00 90.12 656 GLN A C 1
ATOM 5215 O O . GLN A 1 656 ? 12.358 5.076 -11.331 1.00 90.12 656 GLN A O 1
ATOM 5220 N N . PHE A 1 657 ? 14.463 4.514 -11.874 1.00 97.00 657 PHE A N 1
ATOM 5221 C CA . PHE A 1 657 ? 14.830 5.834 -12.387 1.00 97.00 657 PHE A CA 1
ATOM 5222 C C . PHE A 1 657 ? 13.942 6.253 -13.571 1.00 97.00 657 PHE A C 1
ATOM 5224 O O . PHE A 1 657 ? 13.370 7.342 -13.554 1.00 97.00 657 PHE A O 1
ATOM 5231 N N . LEU A 1 658 ? 13.774 5.379 -14.568 1.00 92.00 658 LEU A N 1
ATOM 5232 C CA . LEU A 1 658 ? 12.958 5.658 -15.752 1.00 92.00 658 LEU A CA 1
ATOM 5233 C C . LEU A 1 658 ? 11.472 5.834 -15.417 1.00 92.00 658 LEU A C 1
ATOM 5235 O O . LEU A 1 658 ? 10.837 6.723 -15.976 1.00 92.00 658 LEU A O 1
ATOM 5239 N N . TYR A 1 659 ? 10.926 5.059 -14.478 1.00 82.75 659 TYR A N 1
ATOM 5240 C CA . TYR A 1 659 ? 9.564 5.246 -13.978 1.00 82.75 659 TYR A CA 1
ATOM 5241 C C . TYR A 1 659 ? 9.393 6.603 -13.297 1.00 82.75 659 TYR A C 1
ATOM 5243 O O . TYR A 1 659 ? 8.385 7.269 -13.528 1.00 82.75 659 TYR A O 1
ATOM 5251 N N . GLY A 1 660 ? 10.386 7.046 -12.517 1.00 84.56 660 GLY A N 1
ATOM 5252 C CA . GLY A 1 660 ? 10.417 8.394 -11.948 1.00 84.56 660 GLY A CA 1
ATOM 5253 C C . GLY A 1 660 ? 10.335 9.476 -13.023 1.00 84.56 660 GLY A C 1
ATOM 5254 O O . GLY A 1 660 ? 9.487 10.360 -12.942 1.00 84.56 660 GLY A O 1
ATOM 5255 N N . ILE A 1 661 ? 11.157 9.380 -14.072 1.00 94.12 661 ILE A N 1
ATOM 5256 C CA . ILE A 1 661 ? 11.130 10.349 -15.178 1.00 94.12 661 ILE A CA 1
ATOM 5257 C C . ILE A 1 661 ? 9.806 10.287 -15.950 1.00 94.12 661 ILE A C 1
ATOM 5259 O O . ILE A 1 661 ? 9.220 11.324 -16.252 1.00 94.12 661 ILE A O 1
ATOM 5263 N N . ASN A 1 662 ? 9.301 9.086 -16.234 1.00 91.25 662 ASN A N 1
ATOM 5264 C CA . ASN A 1 662 ? 8.030 8.904 -16.928 1.00 91.25 662 ASN A CA 1
ATOM 5265 C C . ASN A 1 662 ? 6.861 9.541 -16.160 1.00 91.25 662 ASN A C 1
ATOM 5267 O O . ASN A 1 662 ? 5.995 10.169 -16.767 1.00 91.25 662 ASN A O 1
ATOM 5271 N N . TYR A 1 663 ? 6.850 9.422 -14.831 1.00 86.31 663 TYR A N 1
ATOM 5272 C CA . TYR A 1 663 ? 5.875 10.105 -13.983 1.00 86.31 663 TYR A CA 1
ATOM 5273 C C . TYR A 1 663 ? 5.965 11.633 -14.134 1.00 86.31 663 TYR A C 1
ATOM 5275 O O . TYR A 1 663 ? 4.948 12.287 -14.361 1.00 86.31 663 TYR A O 1
ATOM 5283 N N . LEU A 1 664 ? 7.172 12.210 -14.099 1.00 87.19 664 LEU A N 1
ATOM 5284 C CA . LEU A 1 664 ? 7.358 13.654 -14.295 1.00 87.19 664 LEU A CA 1
ATOM 5285 C C . LEU A 1 664 ? 6.846 14.122 -15.661 1.00 87.19 664 LEU A C 1
ATOM 5287 O O . LEU A 1 664 ? 6.142 15.131 -15.744 1.00 87.19 664 LEU A O 1
ATOM 5291 N N . HIS A 1 665 ? 7.139 13.367 -16.722 1.00 89.44 665 HIS A N 1
ATOM 5292 C CA . HIS A 1 665 ? 6.681 13.687 -18.077 1.00 89.44 665 HIS A CA 1
ATOM 5293 C C . HIS A 1 665 ? 5.153 13.656 -18.182 1.00 89.44 665 HIS A C 1
ATOM 5295 O O . HIS A 1 665 ? 4.579 14.558 -18.793 1.00 89.44 665 HIS A O 1
ATOM 5301 N N . HIS A 1 666 ? 4.481 12.702 -17.524 1.00 84.62 666 HIS A N 1
ATOM 5302 C CA . HIS A 1 666 ? 3.013 12.668 -17.431 1.00 84.62 666 HIS A CA 1
ATOM 5303 C C . HIS A 1 666 ? 2.438 13.879 -16.687 1.00 84.62 666 HIS A C 1
ATOM 5305 O O . HIS A 1 666 ? 1.405 14.415 -17.089 1.00 84.62 666 HIS A O 1
ATOM 5311 N N . GLN A 1 667 ? 3.142 14.383 -15.670 1.00 82.56 667 GLN A N 1
ATOM 5312 C CA . GLN A 1 667 ? 2.807 15.647 -14.999 1.00 82.56 667 GLN A CA 1
ATOM 5313 C C . GLN A 1 667 ? 3.165 16.892 -15.838 1.00 82.56 667 GLN A C 1
ATOM 5315 O O . GLN A 1 667 ? 3.040 18.021 -15.365 1.00 82.56 667 GLN A O 1
ATOM 5320 N N . LYS A 1 668 ? 3.594 16.715 -17.099 1.00 88.25 668 LYS A N 1
ATOM 5321 C CA . LYS A 1 668 ? 4.048 17.774 -18.022 1.00 88.25 668 LYS A CA 1
ATOM 5322 C C . LYS A 1 668 ? 5.249 18.562 -17.483 1.00 88.25 668 LYS A C 1
ATOM 5324 O O . LYS A 1 668 ? 5.462 19.727 -17.846 1.00 88.25 668 LYS A O 1
ATOM 5329 N N . LEU A 1 669 ? 6.044 17.917 -16.633 1.00 87.44 669 LEU A N 1
ATOM 5330 C CA . LEU A 1 669 ? 7.272 18.441 -16.055 1.00 87.44 669 LEU A CA 1
ATOM 5331 C C . LEU A 1 669 ? 8.482 17.773 -16.708 1.00 87.44 669 LEU A C 1
ATOM 5333 O O . LEU A 1 669 ? 8.481 16.585 -17.010 1.00 87.44 669 LEU A O 1
ATOM 5337 N N . LEU A 1 670 ? 9.531 18.565 -16.909 1.00 86.69 670 LEU A N 1
ATOM 5338 C CA . LEU A 1 670 ? 10.858 18.085 -17.284 1.00 86.69 670 LEU A CA 1
ATOM 5339 C C . LEU A 1 670 ? 11.780 18.368 -16.104 1.00 86.69 670 LEU A C 1
ATOM 5341 O O . LEU A 1 670 ? 11.725 19.469 -15.546 1.00 86.69 670 LEU A O 1
ATOM 5345 N N . HIS A 1 671 ? 12.607 17.396 -15.733 1.00 88.00 671 HIS A N 1
ATOM 5346 C CA . HIS A 1 671 ? 13.511 17.519 -14.593 1.00 88.00 671 HIS A CA 1
ATOM 5347 C C . HIS A 1 671 ? 14.623 18.539 -14.858 1.00 88.00 671 HIS A C 1
ATOM 5349 O O . HIS A 1 671 ? 14.973 19.308 -13.963 1.00 88.00 671 HIS A O 1
ATOM 5355 N N . ARG A 1 672 ? 15.172 18.562 -16.082 1.00 84.56 672 ARG A N 1
ATOM 5356 C CA . ARG A 1 672 ? 16.162 19.531 -16.600 1.00 84.56 672 ARG A CA 1
ATOM 5357 C C . ARG A 1 672 ? 17.549 19.579 -15.948 1.00 84.56 672 ARG A C 1
ATOM 5359 O O . ARG A 1 672 ? 18.460 20.132 -16.557 1.00 84.56 672 ARG A O 1
ATOM 5366 N N . ASP A 1 673 ? 17.724 18.996 -14.771 1.00 81.62 673 ASP A N 1
ATOM 5367 C CA . ASP A 1 673 ? 19.014 18.844 -14.082 1.00 81.62 673 ASP A CA 1
ATOM 5368 C C . ASP A 1 673 ? 19.246 17.386 -13.657 1.00 81.62 673 ASP A C 1
ATOM 5370 O O . ASP A 1 673 ? 19.579 17.070 -12.516 1.00 81.62 673 ASP A O 1
ATOM 5374 N N . ILE A 1 674 ? 19.015 16.461 -14.593 1.00 88.81 674 ILE A N 1
ATOM 5375 C CA . ILE A 1 674 ? 19.294 15.040 -14.379 1.00 88.81 674 ILE A CA 1
ATOM 5376 C C . ILE A 1 674 ? 20.809 14.858 -14.247 1.00 88.81 674 ILE A C 1
ATOM 5378 O O . ILE A 1 674 ? 21.565 15.036 -15.206 1.00 88.81 674 ILE A O 1
ATOM 5382 N N . SER A 1 675 ? 21.249 14.462 -13.056 1.00 86.94 675 SER A N 1
ATOM 5383 C CA . SER A 1 675 ? 22.646 14.177 -12.740 1.00 86.94 675 SER A CA 1
ATOM 5384 C C . SER A 1 675 ? 22.746 13.006 -11.761 1.00 86.94 675 SER A C 1
ATOM 5386 O O . SER A 1 675 ? 21.798 12.683 -11.050 1.00 86.94 675 SER A O 1
ATOM 5388 N N . LEU A 1 676 ? 23.918 12.370 -11.676 1.00 90.25 676 LEU A N 1
ATOM 5389 C CA . LEU A 1 676 ? 24.139 11.249 -10.749 1.00 90.25 676 LEU A CA 1
ATOM 5390 C C . LEU A 1 676 ? 24.071 11.656 -9.264 1.00 90.25 676 LEU A C 1
ATOM 5392 O O . LEU A 1 676 ? 23.998 10.786 -8.397 1.00 90.25 676 LEU A O 1
ATOM 5396 N N . GLN A 1 677 ? 24.149 12.958 -8.976 1.00 87.19 677 GLN A N 1
ATOM 5397 C CA . GLN A 1 677 ? 24.087 13.534 -7.630 1.00 87.19 677 GLN A CA 1
ATOM 5398 C C . GLN A 1 677 ? 22.648 13.853 -7.213 1.00 87.19 677 GLN A C 1
ATOM 5400 O O . GLN A 1 677 ? 22.322 13.701 -6.041 1.00 87.19 677 GLN A O 1
ATOM 5405 N N . ASN A 1 678 ? 21.793 14.197 -8.181 1.00 89.94 678 ASN A N 1
ATOM 5406 C CA . ASN A 1 678 ? 20.374 14.518 -7.980 1.00 89.94 678 ASN A CA 1
ATOM 5407 C C . ASN A 1 678 ? 19.466 13.274 -8.038 1.00 89.94 678 ASN A C 1
ATOM 5409 O O . ASN A 1 678 ? 18.243 13.366 -7.981 1.00 89.94 678 ASN A O 1
ATOM 5413 N N . ILE A 1 679 ? 20.062 12.088 -8.176 1.00 94.62 679 ILE A N 1
ATOM 5414 C CA . ILE A 1 679 ? 19.370 10.810 -8.047 1.00 94.62 679 ILE A CA 1
ATOM 5415 C C . ILE A 1 679 ? 19.852 10.185 -6.747 1.00 94.62 679 ILE A C 1
ATOM 5417 O O . ILE A 1 679 ? 21.007 9.774 -6.627 1.00 94.62 679 ILE A O 1
ATOM 5421 N N . LEU A 1 680 ? 18.967 10.130 -5.765 1.00 95.69 680 LEU A N 1
ATOM 5422 C CA . LEU A 1 680 ? 19.235 9.606 -4.437 1.00 95.69 680 LEU A CA 1
ATOM 5423 C C . LEU A 1 680 ? 18.776 8.152 -4.328 1.00 95.69 680 LEU A C 1
ATOM 5425 O O . LEU A 1 680 ? 17.971 7.668 -5.126 1.00 95.69 680 LEU A O 1
ATOM 5429 N N . LEU A 1 681 ? 19.304 7.448 -3.331 1.00 94.44 681 LEU A N 1
ATOM 5430 C CA . LEU A 1 681 ? 18.938 6.076 -3.012 1.00 94.44 681 LEU A CA 1
ATOM 5431 C C . LEU A 1 681 ? 18.646 5.932 -1.519 1.00 94.44 681 LEU A C 1
ATOM 5433 O O . LEU A 1 681 ? 19.450 6.340 -0.676 1.00 94.44 681 LEU A O 1
ATOM 5437 N N . LYS A 1 682 ? 17.536 5.264 -1.207 1.00 86.25 682 LYS A N 1
ATOM 5438 C CA . LYS A 1 682 ? 17.328 4.614 0.092 1.00 86.25 682 LYS A CA 1
ATOM 5439 C C . LYS A 1 682 ? 17.887 3.201 0.035 1.00 86.25 682 LYS A C 1
ATOM 5441 O O . LYS A 1 682 ? 17.643 2.494 -0.943 1.00 86.25 682 LYS A O 1
ATOM 5446 N N . VAL A 1 683 ? 18.633 2.796 1.056 1.00 84.56 683 VAL A N 1
ATOM 5447 C CA . VAL A 1 683 ? 19.292 1.490 1.147 1.00 84.56 683 VAL A CA 1
ATOM 5448 C C . VAL A 1 683 ? 18.710 0.718 2.324 1.00 84.56 683 VAL A C 1
ATOM 5450 O O . VAL A 1 683 ? 18.804 1.137 3.473 1.00 84.56 683 VAL A O 1
ATOM 5453 N N . PHE A 1 684 ? 18.137 -0.447 2.040 1.00 73.38 684 PHE A N 1
ATOM 5454 C CA . PHE A 1 684 ? 17.543 -1.321 3.049 1.00 73.38 684 PHE A CA 1
ATOM 5455 C C . PHE A 1 684 ? 18.518 -2.435 3.453 1.00 73.38 684 PHE A C 1
ATOM 5457 O O . PHE A 1 684 ? 19.463 -2.748 2.728 1.00 73.38 684 PHE A O 1
ATOM 5464 N N . GLY A 1 685 ? 18.291 -3.051 4.619 1.00 44.94 685 GLY A N 1
ATOM 5465 C CA . GLY A 1 685 ? 19.233 -3.985 5.256 1.00 44.94 685 GLY A CA 1
ATOM 5466 C C . GLY A 1 685 ? 19.658 -5.193 4.406 1.00 44.94 685 GLY A C 1
ATOM 5467 O O . GLY A 1 685 ? 20.784 -5.660 4.546 1.00 44.94 685 GLY A O 1
ATOM 5468 N N . SER A 1 686 ? 18.815 -5.660 3.479 1.00 52.72 686 SER A N 1
ATOM 5469 C CA . SER A 1 686 ? 19.126 -6.751 2.538 1.00 52.72 686 SER A CA 1
ATOM 5470 C C . SER A 1 686 ? 19.943 -6.310 1.310 1.00 52.72 686 SER A C 1
ATOM 5472 O O . SER A 1 686 ? 20.261 -7.125 0.448 1.00 52.72 686 SER A O 1
ATOM 5474 N N . GLY A 1 687 ? 20.289 -5.023 1.199 1.00 58.06 687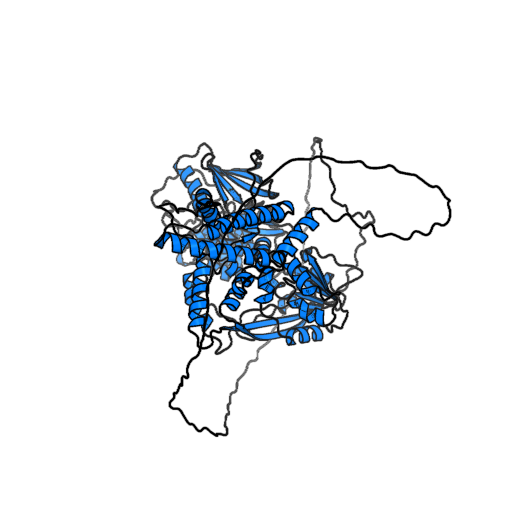 GLY A N 1
ATOM 5475 C CA . GLY A 1 687 ? 20.950 -4.438 0.029 1.00 58.06 687 GLY A CA 1
ATOM 5476 C C . GLY A 1 687 ? 19.990 -3.979 -1.074 1.00 58.06 687 GLY A C 1
ATOM 5477 O O . GLY A 1 687 ? 20.454 -3.435 -2.080 1.00 58.06 687 GLY A O 1
ATOM 5478 N N . ALA A 1 688 ? 18.676 -4.154 -0.886 1.00 68.62 688 ALA A N 1
ATOM 5479 C CA . ALA A 1 688 ? 17.654 -3.558 -1.739 1.00 68.62 688 ALA A CA 1
ATOM 5480 C C . ALA A 1 688 ? 17.751 -2.026 -1.716 1.00 68.62 688 ALA A C 1
ATOM 5482 O O . ALA A 1 688 ? 18.087 -1.427 -0.691 1.00 68.62 688 ALA A O 1
ATOM 5483 N N . VAL A 1 689 ? 17.450 -1.393 -2.853 1.00 80.69 689 VAL A N 1
ATOM 5484 C CA . VAL A 1 689 ? 17.489 0.065 -2.987 1.00 80.69 689 VAL A CA 1
ATOM 5485 C C . VAL A 1 689 ? 16.246 0.619 -3.664 1.00 80.69 689 VAL A C 1
ATOM 5487 O O . VAL A 1 689 ? 15.715 0.005 -4.597 1.00 80.69 689 VAL A O 1
ATOM 5490 N N . LEU A 1 690 ? 15.825 1.797 -3.201 1.00 78.12 690 LEU A N 1
ATOM 5491 C CA . LEU A 1 690 ? 14.758 2.592 -3.800 1.00 78.12 690 LEU A CA 1
ATOM 5492 C C . LEU A 1 690 ? 15.338 3.888 -4.371 1.00 78.12 690 LEU A C 1
ATOM 5494 O O . LEU A 1 690 ? 16.015 4.621 -3.650 1.00 78.12 690 LEU A O 1
ATOM 5498 N N . VAL A 1 691 ? 15.084 4.152 -5.652 1.00 90.88 691 VAL A N 1
ATOM 5499 C CA . VAL A 1 691 ? 15.509 5.383 -6.337 1.00 90.88 691 VAL A CA 1
ATOM 5500 C C . VAL A 1 691 ? 14.616 6.551 -5.948 1.00 90.88 691 VAL A C 1
ATOM 5502 O O . VAL A 1 691 ? 13.407 6.383 -5.861 1.00 90.88 691 VAL A O 1
ATOM 5505 N N . LYS A 1 692 ? 15.202 7.730 -5.739 1.00 91.94 692 LYS A N 1
ATOM 5506 C CA . LYS A 1 692 ? 14.498 8.977 -5.427 1.00 91.94 692 LYS A CA 1
ATOM 5507 C C . LYS A 1 692 ? 15.073 10.123 -6.256 1.00 91.94 692 LYS A C 1
ATOM 5509 O O . LYS A 1 692 ? 16.226 10.500 -6.076 1.00 91.94 692 LYS A O 1
ATOM 5514 N N . LEU A 1 693 ? 14.284 10.660 -7.181 1.00 93.19 693 LEU A N 1
ATOM 5515 C CA . LEU A 1 693 ? 14.619 11.871 -7.932 1.00 93.19 693 LEU A CA 1
ATOM 5516 C C . LEU A 1 693 ? 14.498 13.093 -7.018 1.00 93.19 693 LEU A C 1
ATOM 5518 O O . LEU A 1 693 ? 13.470 13.261 -6.361 1.00 93.19 693 LEU A O 1
ATOM 5522 N N . SER A 1 694 ? 15.526 13.936 -6.989 1.00 89.88 694 SER A N 1
ATOM 5523 C CA . SER A 1 694 ? 15.579 15.159 -6.186 1.00 89.88 694 SER A CA 1
ATOM 5524 C C . SER A 1 694 ? 16.060 16.354 -7.011 1.00 89.88 694 SER A C 1
ATOM 5526 O O . SER A 1 694 ? 16.503 16.199 -8.142 1.00 89.88 694 SER A O 1
ATOM 5528 N N . ASP A 1 695 ? 16.033 17.548 -6.414 1.00 78.88 695 ASP A N 1
ATOM 5529 C CA . ASP A 1 695 ? 16.649 18.765 -6.959 1.00 78.88 695 ASP A CA 1
ATOM 5530 C C . ASP A 1 695 ? 16.100 19.181 -8.339 1.00 78.88 695 ASP A C 1
ATOM 5532 O O . ASP A 1 695 ? 16.777 19.180 -9.367 1.00 78.88 695 ASP A O 1
ATOM 5536 N N . PHE A 1 696 ? 14.839 19.625 -8.345 1.00 69.38 696 PHE A N 1
ATOM 5537 C CA . PHE A 1 696 ? 14.103 20.118 -9.521 1.00 69.38 696 PHE A CA 1
ATOM 5538 C C . PHE A 1 696 ? 14.476 21.561 -9.905 1.00 69.38 696 PHE A C 1
ATOM 5540 O O . PHE A 1 696 ? 13.609 22.384 -10.212 1.00 69.38 696 PHE A O 1
ATOM 5547 N N . GLY A 1 697 ? 15.769 21.891 -9.888 1.00 57.34 697 GLY A N 1
ATOM 5548 C CA . GLY A 1 697 ? 16.292 23.264 -9.858 1.00 57.34 697 GLY A CA 1
ATOM 5549 C C . GLY A 1 697 ? 15.988 24.171 -11.060 1.00 57.34 697 GLY A C 1
ATOM 5550 O O . GLY A 1 697 ? 16.519 25.277 -11.128 1.00 57.34 697 GLY A O 1
ATOM 5551 N N . LEU A 1 698 ? 15.180 23.745 -12.037 1.00 55.03 698 LEU A N 1
ATOM 5552 C CA . LEU A 1 698 ? 14.986 24.468 -13.298 1.00 55.03 698 LEU A CA 1
ATOM 5553 C C . LEU A 1 698 ? 13.544 24.442 -13.837 1.00 55.03 698 LEU A C 1
ATOM 5555 O O . LEU A 1 698 ? 13.333 24.611 -15.048 1.00 55.03 698 LEU A O 1
ATOM 5559 N N . VAL A 1 699 ? 12.528 24.265 -12.987 1.00 45.69 699 VAL A N 1
ATOM 5560 C CA . VAL A 1 699 ? 11.117 24.312 -13.419 1.00 45.69 699 VAL A CA 1
ATOM 5561 C C . VAL A 1 699 ? 10.688 25.755 -13.742 1.00 45.69 699 VAL A C 1
ATOM 5563 O O . VAL A 1 699 ? 10.090 26.454 -12.947 1.00 45.69 699 VAL A O 1
ATOM 5566 N N . LYS A 1 700 ? 11.009 26.168 -14.974 1.00 42.59 700 LYS A N 1
ATOM 5567 C CA . LYS A 1 700 ? 10.472 27.282 -15.781 1.00 42.59 700 LYS A CA 1
ATOM 5568 C C . LYS A 1 700 ? 10.353 28.654 -15.098 1.00 42.59 700 LYS A C 1
ATOM 5570 O O . LYS A 1 700 ? 9.297 29.012 -14.594 1.00 42.59 700 LYS A O 1
ATOM 5575 N N . ASP A 1 701 ? 11.349 29.498 -15.361 1.00 43.16 701 ASP A N 1
ATOM 5576 C CA . ASP A 1 701 ? 11.063 30.855 -15.830 1.00 43.16 701 ASP A CA 1
ATOM 5577 C C . ASP A 1 701 ? 11.297 30.883 -17.353 1.00 43.16 701 ASP A C 1
ATOM 5579 O O . ASP A 1 701 ? 12.418 30.698 -17.831 1.00 43.16 701 ASP A O 1
ATOM 5583 N N . GLN A 1 702 ? 10.221 31.009 -18.135 1.00 40.59 702 GLN A N 1
ATOM 5584 C CA . GLN A 1 702 ? 10.290 31.116 -19.601 1.00 40.59 702 GLN A CA 1
ATOM 5585 C C . GLN A 1 702 ? 10.815 32.495 -20.057 1.00 40.59 702 GLN A C 1
ATOM 5587 O O . GLN A 1 702 ? 11.116 32.671 -21.242 1.00 40.59 702 GLN A O 1
ATOM 5592 N N . ALA A 1 703 ? 10.968 33.459 -19.139 1.00 40.22 703 ALA A N 1
ATOM 5593 C CA . ALA A 1 703 ? 11.292 34.843 -19.466 1.00 40.22 703 ALA A CA 1
ATOM 5594 C C . ALA A 1 703 ? 12.792 35.184 -19.430 1.00 40.22 703 ALA A C 1
ATOM 5596 O O . ALA A 1 703 ? 13.199 36.130 -20.101 1.00 40.22 703 ALA A O 1
ATOM 5597 N N . SER A 1 704 ? 13.646 34.430 -18.730 1.00 41.62 704 SER A N 1
ATOM 5598 C CA . SER A 1 704 ? 15.049 34.842 -18.569 1.00 41.62 704 SER A CA 1
ATOM 5599 C C . SER A 1 704 ? 15.897 34.501 -19.804 1.00 41.62 704 SER A C 1
ATOM 5601 O O . SER 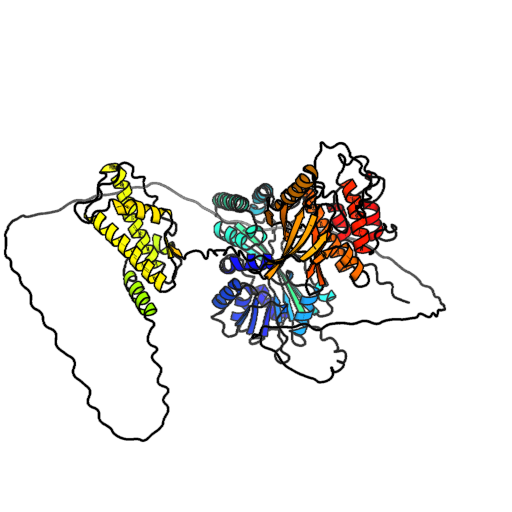A 1 704 ? 16.216 33.341 -20.077 1.00 41.62 704 SER A O 1
ATOM 5603 N N . GLU A 1 705 ? 16.241 35.521 -20.591 1.00 36.09 705 GLU A N 1
ATOM 5604 C CA . GLU A 1 705 ? 17.399 35.470 -21.482 1.00 36.09 705 GLU A CA 1
ATOM 5605 C C . GLU A 1 705 ? 18.662 35.229 -20.647 1.00 36.09 705 GLU A C 1
ATOM 5607 O O . GLU A 1 705 ? 18.828 35.790 -19.568 1.00 36.09 705 GLU A O 1
ATOM 5612 N N . PHE A 1 706 ? 19.518 34.337 -21.138 1.00 39.09 706 PHE A N 1
ATOM 5613 C CA . PHE A 1 706 ? 20.798 33.938 -20.560 1.00 39.09 706 PHE A CA 1
ATOM 5614 C C . PHE A 1 706 ? 21.494 34.992 -19.682 1.00 39.09 706 PHE A C 1
ATOM 5616 O O . PHE A 1 706 ? 21.857 36.064 -20.157 1.00 39.09 706 PHE A O 1
ATOM 5623 N N . THR A 1 707 ? 21.933 34.577 -18.496 1.00 32.16 707 THR A N 1
ATOM 5624 C CA . THR A 1 707 ? 23.231 35.019 -17.981 1.00 32.16 707 THR A CA 1
ATOM 5625 C C . THR A 1 707 ? 24.157 33.818 -17.863 1.00 32.16 707 THR A C 1
ATOM 5627 O O . THR A 1 707 ? 23.978 32.921 -17.043 1.00 32.16 707 THR A O 1
ATOM 5630 N N . ARG A 1 708 ? 25.169 33.799 -18.739 1.00 41.00 708 ARG A N 1
ATOM 5631 C CA . ARG A 1 708 ? 26.411 33.063 -18.508 1.00 41.00 708 ARG A CA 1
ATOM 5632 C C . ARG A 1 708 ? 27.020 33.627 -17.228 1.00 41.00 708 ARG A C 1
ATOM 5634 O O . ARG A 1 708 ? 27.406 34.791 -17.216 1.00 41.00 708 ARG A O 1
ATOM 5641 N N . THR A 1 709 ? 27.212 32.790 -16.222 1.00 31.30 709 THR A N 1
ATOM 5642 C CA . THR A 1 709 ? 28.331 32.959 -15.298 1.00 31.30 709 THR A CA 1
ATOM 5643 C C . THR A 1 709 ? 29.197 31.719 -15.364 1.00 31.30 709 THR A C 1
ATOM 5645 O O . THR A 1 709 ? 28.742 30.580 -15.332 1.00 31.30 709 THR A O 1
ATOM 5648 N N . GLN A 1 710 ? 30.474 32.000 -15.578 1.00 31.48 710 GLN A N 1
ATOM 5649 C CA . GLN A 1 710 ? 31.596 31.092 -15.668 1.00 31.48 710 GLN A CA 1
ATOM 5650 C C . GLN A 1 710 ? 31.817 30.399 -14.324 1.00 31.48 710 GLN A C 1
ATOM 5652 O O . GLN A 1 710 ? 32.693 30.756 -13.543 1.00 31.48 710 GLN A O 1
ATOM 5657 N N . THR A 1 711 ? 31.021 29.387 -14.046 1.00 33.00 711 THR A N 1
ATOM 5658 C CA . THR A 1 711 ? 31.419 28.338 -13.121 1.00 33.00 711 THR A CA 1
ATOM 5659 C C . THR A 1 711 ? 30.995 27.064 -13.801 1.00 33.00 711 THR A C 1
ATOM 5661 O O . THR A 1 711 ? 29.811 26.825 -14.017 1.00 33.00 711 THR A O 1
ATOM 5664 N N . GLU A 1 712 ? 31.981 26.299 -14.253 1.00 34.22 712 GLU A N 1
ATOM 5665 C CA . GLU A 1 712 ? 31.791 24.911 -14.634 1.00 34.22 712 GLU A CA 1
ATOM 5666 C C . GLU A 1 712 ? 30.967 24.250 -13.520 1.00 34.22 712 GLU A C 1
ATOM 5668 O O . GLU A 1 712 ? 31.490 23.969 -12.440 1.00 34.22 712 GLU A O 1
ATOM 5673 N N . MET A 1 713 ? 29.659 24.067 -13.734 1.00 36.09 713 MET A N 1
ATOM 5674 C CA . MET A 1 713 ? 28.848 23.240 -12.851 1.00 36.09 713 MET A CA 1
ATOM 5675 C C . MET A 1 713 ? 29.360 21.819 -13.049 1.00 36.09 713 MET A C 1
ATOM 5677 O O . MET A 1 713 ? 28.985 21.116 -13.986 1.00 36.09 713 MET A O 1
ATOM 5681 N N . LYS A 1 714 ? 30.335 21.456 -12.219 1.00 39.66 714 LYS A N 1
ATOM 5682 C CA . LYS A 1 714 ? 30.999 20.158 -12.167 1.00 39.66 714 LYS A CA 1
ATOM 5683 C C . LYS A 1 714 ? 29.940 19.053 -12.057 1.00 39.66 714 LYS A C 1
ATOM 5685 O O . LYS A 1 714 ? 29.528 18.707 -10.957 1.00 39.66 714 LYS A O 1
ATOM 5690 N N . GLY A 1 715 ? 29.542 18.470 -13.188 1.00 48.22 715 GLY A N 1
ATOM 5691 C CA . GLY A 1 715 ? 28.804 17.203 -13.228 1.00 48.22 715 GLY A CA 1
ATOM 5692 C C . GLY A 1 715 ? 27.420 17.195 -13.888 1.00 48.22 715 GLY A C 1
ATOM 5693 O O . GLY A 1 715 ? 26.890 16.098 -14.051 1.00 48.22 715 GLY A O 1
ATOM 5694 N N . THR A 1 716 ? 26.838 18.328 -14.312 1.00 55.88 716 THR A N 1
ATOM 5695 C CA . THR A 1 716 ? 25.550 18.295 -15.045 1.00 55.88 716 THR A CA 1
ATOM 5696 C C . THR A 1 716 ? 25.766 17.879 -16.502 1.00 55.88 716 THR A C 1
ATOM 5698 O O . THR A 1 716 ? 26.535 18.495 -17.245 1.00 55.88 716 THR A O 1
ATOM 5701 N N . VAL A 1 717 ? 25.065 16.829 -16.930 1.00 69.69 717 VAL A N 1
ATOM 5702 C CA . VAL A 1 717 ? 25.122 16.306 -18.299 1.00 69.69 717 VAL A CA 1
ATOM 5703 C C . VAL A 1 717 ? 24.209 17.138 -19.203 1.00 69.69 717 VAL A C 1
ATOM 5705 O O . VAL A 1 717 ? 23.004 16.908 -19.275 1.00 69.69 717 VAL A O 1
ATOM 5708 N N . ARG A 1 718 ? 24.777 18.124 -19.907 1.00 74.12 718 ARG A N 1
ATOM 5709 C CA . ARG A 1 718 ? 24.032 18.956 -20.864 1.00 74.12 718 ARG A CA 1
ATOM 5710 C C . ARG A 1 718 ? 24.096 18.379 -22.278 1.00 74.12 718 ARG A C 1
ATOM 5712 O O . ARG A 1 718 ? 25.174 18.045 -22.765 1.00 74.12 718 ARG A O 1
ATOM 5719 N N . ASP A 1 719 ? 22.944 18.327 -22.943 1.00 85.81 719 ASP A N 1
ATOM 5720 C CA . ASP A 1 719 ? 22.840 17.936 -24.350 1.00 85.81 719 ASP A CA 1
ATOM 5721 C C . ASP A 1 719 ? 23.599 18.924 -25.258 1.00 85.81 719 ASP A C 1
ATOM 5723 O O . ASP A 1 719 ? 23.259 20.114 -25.262 1.00 85.81 719 ASP A O 1
ATOM 5727 N N . PRO A 1 720 ? 24.605 18.473 -26.035 1.00 86.31 720 PRO A N 1
ATOM 5728 C CA . PRO A 1 720 ? 25.370 19.342 -26.929 1.00 86.31 720 PRO A CA 1
ATOM 5729 C C . PRO A 1 720 ? 24.518 19.958 -28.045 1.00 86.31 720 PRO A C 1
ATOM 5731 O O . PRO A 1 720 ? 24.885 21.003 -28.576 1.00 86.31 720 PRO A O 1
ATOM 5734 N N . MET A 1 721 ? 23.378 19.346 -28.379 1.00 88.44 721 MET A N 1
ATOM 5735 C CA . MET A 1 721 ? 22.467 19.845 -29.413 1.00 88.44 721 MET A CA 1
ATOM 5736 C C . MET A 1 721 ? 21.505 20.926 -28.898 1.00 88.44 721 MET A C 1
ATOM 5738 O O . MET A 1 721 ? 20.786 21.542 -29.684 1.00 88.44 721 MET A O 1
ATOM 5742 N N . LEU A 1 722 ? 21.486 21.191 -27.587 1.00 82.75 722 LEU A N 1
ATOM 5743 C CA . LEU A 1 722 ? 20.623 22.204 -26.988 1.00 82.75 722 LEU A CA 1
ATOM 5744 C C . LEU A 1 722 ? 21.245 23.604 -27.095 1.00 82.75 722 LEU A C 1
ATOM 5746 O O . LEU A 1 722 ? 22.045 24.018 -26.244 1.00 82.75 722 LEU A O 1
ATOM 5750 N N . GLY A 1 723 ? 20.802 24.367 -28.096 1.00 76.38 723 GLY A N 1
ATOM 5751 C CA . GLY A 1 723 ? 21.189 25.769 -28.273 1.00 76.38 723 GLY A CA 1
ATOM 5752 C C . GLY A 1 723 ? 20.722 26.666 -27.120 1.00 76.38 723 GLY A C 1
ATOM 5753 O O . GLY A 1 723 ? 21.541 27.275 -26.427 1.00 76.38 723 GLY A O 1
ATOM 5754 N N . SER A 1 724 ? 19.409 26.707 -26.872 1.00 77.44 724 SER A N 1
ATOM 5755 C CA . SER A 1 724 ? 18.783 27.519 -25.822 1.00 77.44 724 SER A CA 1
ATOM 5756 C C . SER A 1 724 ? 18.050 26.658 -24.801 1.00 77.44 724 SER A C 1
ATOM 5758 O O . SER A 1 724 ? 17.415 25.667 -25.141 1.00 77.44 724 SER A O 1
ATOM 5760 N N . PHE A 1 725 ? 18.079 27.073 -23.534 1.00 71.88 725 PHE A N 1
ATOM 5761 C CA . PHE A 1 725 ? 17.348 26.384 -22.469 1.00 71.88 725 PHE A CA 1
ATOM 5762 C C . PHE A 1 725 ? 15.819 26.520 -22.601 1.00 71.88 725 PHE A C 1
ATOM 5764 O O . PHE A 1 725 ? 15.072 25.709 -22.055 1.00 71.88 725 PHE A O 1
ATOM 5771 N N . LYS A 1 726 ? 15.342 27.523 -23.352 1.00 72.06 726 LYS A N 1
ATOM 5772 C CA . LYS A 1 726 ? 13.910 27.708 -23.641 1.00 72.06 726 LYS A CA 1
ATOM 5773 C C . LYS A 1 726 ? 13.341 26.572 -24.498 1.00 72.06 726 LYS A C 1
ATOM 5775 O O . LYS A 1 726 ? 12.180 26.218 -24.318 1.00 72.06 726 LYS A O 1
ATOM 5780 N N . ASP A 1 727 ? 14.182 25.959 -25.327 1.00 81.50 727 ASP A N 1
ATOM 5781 C CA . ASP A 1 727 ? 13.804 24.898 -26.266 1.00 81.50 727 ASP A CA 1
ATOM 5782 C C . ASP A 1 727 ? 13.982 23.492 -25.668 1.00 81.50 727 ASP A C 1
ATOM 5784 O O . ASP A 1 727 ? 13.882 22.494 -26.376 1.00 81.50 727 ASP A O 1
ATOM 5788 N N . TYR A 1 728 ? 14.261 23.395 -24.361 1.00 84.31 728 TYR A N 1
ATOM 5789 C CA . TYR A 1 728 ? 14.489 22.118 -23.690 1.00 84.31 728 TYR A CA 1
ATOM 5790 C C . TYR A 1 728 ? 13.235 21.236 -23.730 1.00 84.31 728 TYR A C 1
ATOM 5792 O O . TYR A 1 728 ? 12.206 21.573 -23.131 1.00 84.31 728 TYR A O 1
ATOM 5800 N N . ALA A 1 729 ? 13.353 20.084 -24.388 1.00 89.06 729 ALA A N 1
ATOM 5801 C CA . ALA A 1 729 ? 12.289 19.109 -24.587 1.00 89.06 729 ALA A CA 1
ATOM 5802 C C . ALA A 1 729 ? 12.704 17.698 -24.133 1.00 89.06 729 ALA A C 1
ATOM 5804 O O . ALA A 1 729 ? 13.848 17.452 -23.746 1.00 89.06 729 ALA A O 1
ATOM 5805 N N . VAL A 1 730 ? 11.771 16.743 -24.227 1.00 91.31 730 VAL A N 1
ATOM 5806 C CA . VAL A 1 730 ? 11.987 15.326 -23.871 1.00 91.31 730 VAL A CA 1
ATOM 5807 C C . VAL A 1 730 ? 13.221 14.743 -24.568 1.00 91.31 730 VAL A C 1
ATOM 5809 O O . VAL A 1 730 ? 14.013 14.055 -23.933 1.00 91.31 730 VAL A O 1
ATOM 5812 N N . VAL A 1 731 ? 13.445 15.071 -25.846 1.00 92.38 731 VAL A N 1
ATOM 5813 C CA . VAL A 1 731 ? 14.605 14.581 -26.615 1.00 92.38 731 VAL A CA 1
ATOM 5814 C C . VAL A 1 731 ? 15.950 15.079 -26.077 1.00 92.38 731 VAL A C 1
ATOM 5816 O O . VAL A 1 731 ? 16.962 14.397 -26.242 1.00 92.38 731 VAL A O 1
ATOM 5819 N N . ASN A 1 732 ? 15.978 16.241 -25.418 1.00 90.25 732 ASN A N 1
ATOM 5820 C CA . ASN A 1 732 ? 17.179 16.768 -24.769 1.00 90.25 732 ASN A CA 1
ATOM 5821 C C . ASN A 1 732 ? 17.380 16.126 -23.394 1.00 90.25 732 ASN A C 1
ATOM 5823 O O . ASN A 1 732 ? 18.507 15.810 -23.021 1.00 90.25 732 ASN A O 1
ATOM 5827 N N . GLU A 1 733 ? 16.290 15.873 -22.667 1.00 90.44 733 GLU A N 1
ATOM 5828 C CA . GLU A 1 733 ? 16.333 15.129 -21.405 1.00 90.44 733 GLU A CA 1
ATOM 5829 C C . GLU A 1 733 ? 16.799 13.682 -21.615 1.00 90.44 733 GLU A C 1
ATOM 5831 O O . GLU A 1 733 ? 17.583 13.157 -20.823 1.00 90.44 733 GLU A O 1
ATOM 5836 N N . MET A 1 734 ? 16.429 13.083 -22.752 1.00 94.94 734 MET A N 1
ATOM 5837 C CA . MET A 1 734 ? 16.860 11.749 -23.171 1.00 94.94 734 MET A CA 1
ATOM 5838 C C . MET A 1 734 ? 18.386 11.603 -23.222 1.00 94.94 734 MET A C 1
ATOM 5840 O O . MET A 1 734 ? 18.916 10.555 -22.853 1.00 94.94 734 MET A O 1
ATOM 5844 N N . TYR A 1 735 ? 19.109 12.665 -23.591 1.00 93.38 735 TYR A N 1
ATOM 5845 C CA . TYR A 1 735 ? 20.570 12.664 -23.566 1.00 93.38 735 TYR A CA 1
ATOM 5846 C C . TYR A 1 735 ? 21.102 12.425 -22.147 1.00 93.38 735 TYR A C 1
ATOM 5848 O O . TYR A 1 735 ? 21.904 11.516 -21.932 1.00 93.38 735 TYR A O 1
ATOM 5856 N N . ALA A 1 736 ? 20.618 13.188 -21.161 1.00 92.00 736 ALA A N 1
ATOM 5857 C CA . ALA A 1 736 ? 21.033 13.043 -19.766 1.00 92.00 736 ALA A CA 1
ATOM 5858 C C . ALA A 1 736 ? 20.635 11.673 -19.186 1.00 92.00 736 ALA A C 1
ATOM 5860 O O . ALA A 1 736 ? 21.442 11.029 -18.512 1.00 92.00 736 ALA A O 1
ATOM 5861 N N . ILE A 1 737 ? 19.438 11.179 -19.529 1.00 95.38 737 ILE A N 1
ATOM 5862 C CA . ILE A 1 737 ? 18.976 9.822 -19.193 1.00 95.38 737 ILE A CA 1
ATOM 5863 C C . ILE A 1 737 ? 19.967 8.767 -19.711 1.00 95.38 737 ILE A C 1
ATOM 5865 O O . ILE A 1 737 ? 20.334 7.856 -18.970 1.00 95.38 737 ILE A O 1
ATOM 5869 N N . GLY A 1 738 ? 20.463 8.909 -20.946 1.00 94.94 738 GLY A N 1
ATOM 5870 C CA . GLY A 1 738 ? 21.455 8.001 -21.531 1.00 94.94 738 GLY A CA 1
ATOM 5871 C C . GLY A 1 738 ? 22.749 7.898 -20.716 1.00 94.94 738 GLY A C 1
ATOM 5872 O O . GLY A 1 738 ? 23.247 6.795 -20.485 1.00 94.94 738 GLY A O 1
ATOM 5873 N N . HIS A 1 739 ? 23.267 9.022 -20.215 1.00 93.88 739 HIS A N 1
ATOM 5874 C CA . HIS A 1 739 ? 24.462 9.040 -19.356 1.00 93.88 739 HIS A CA 1
ATOM 5875 C C . HIS A 1 739 ? 24.215 8.403 -17.985 1.00 93.88 739 HIS A C 1
ATOM 5877 O O . HIS A 1 739 ? 25.067 7.668 -17.482 1.00 93.88 739 HIS A O 1
ATOM 5883 N N . VAL A 1 740 ? 23.035 8.612 -17.396 1.00 95.38 740 VAL A N 1
ATOM 5884 C CA . VAL A 1 740 ? 22.652 7.934 -16.149 1.00 95.38 740 VAL A CA 1
ATOM 5885 C C . VAL A 1 740 ? 22.579 6.420 -16.357 1.00 95.38 740 VAL A C 1
ATOM 5887 O O . VAL A 1 740 ? 23.151 5.665 -15.570 1.00 95.38 740 VAL A O 1
ATOM 5890 N N . LEU A 1 741 ? 21.953 5.959 -17.445 1.00 96.31 741 LEU A N 1
ATOM 5891 C CA . LEU A 1 741 ? 21.897 4.535 -17.786 1.00 96.31 741 LEU A CA 1
ATOM 5892 C C . LEU A 1 741 ? 23.292 3.948 -18.044 1.00 96.31 741 LEU A C 1
ATOM 5894 O O . LEU A 1 741 ? 23.582 2.840 -17.585 1.00 96.31 741 LEU A O 1
ATOM 5898 N N . ALA A 1 742 ? 24.186 4.691 -18.705 1.00 94.44 742 ALA A N 1
ATOM 5899 C CA . ALA A 1 742 ? 25.585 4.294 -18.871 1.00 94.44 742 ALA A CA 1
ATOM 5900 C C . ALA A 1 742 ? 26.265 4.037 -17.527 1.00 94.44 742 ALA A C 1
ATOM 5902 O O . ALA A 1 742 ? 26.898 2.992 -17.337 1.00 94.44 742 ALA A O 1
ATOM 5903 N N . TYR A 1 743 ? 26.068 4.939 -16.568 1.00 95.44 743 TYR A N 1
ATOM 5904 C CA . TYR A 1 743 ? 26.626 4.783 -15.236 1.00 95.44 743 TYR A CA 1
ATOM 5905 C C . TYR A 1 743 ? 26.011 3.594 -14.490 1.00 95.44 743 TYR A C 1
ATOM 5907 O O . TYR A 1 743 ? 26.745 2.762 -13.958 1.00 95.44 743 TYR A O 1
ATOM 5915 N N . ILE A 1 744 ? 24.682 3.445 -14.519 1.00 96.00 744 ILE A N 1
ATOM 5916 C CA . ILE A 1 744 ? 23.978 2.337 -13.858 1.00 96.00 744 ILE A CA 1
ATOM 5917 C C . ILE A 1 744 ? 24.431 0.983 -14.401 1.00 96.00 744 ILE A C 1
ATOM 5919 O O . ILE A 1 744 ? 24.642 0.065 -13.612 1.00 96.00 744 ILE A O 1
ATOM 5923 N N . PHE A 1 745 ? 24.606 0.825 -15.715 1.00 94.62 745 PHE A N 1
ATOM 5924 C CA . PHE A 1 745 ? 24.939 -0.478 -16.295 1.00 94.62 745 PHE A CA 1
ATOM 5925 C C . PHE A 1 745 ? 26.439 -0.767 -16.384 1.00 94.62 745 PHE A C 1
ATOM 5927 O O . PHE A 1 745 ? 26.838 -1.923 -16.253 1.00 94.62 745 PHE A O 1
ATOM 5934 N N . LYS A 1 746 ? 27.279 0.249 -16.612 1.00 90.19 746 LYS A N 1
ATOM 5935 C CA . LYS A 1 746 ? 28.720 0.070 -16.871 1.00 90.19 746 LYS A CA 1
ATOM 5936 C C . LYS A 1 746 ? 29.616 0.603 -15.751 1.00 90.19 746 LYS A C 1
ATOM 5938 O O . LYS A 1 746 ? 30.810 0.305 -15.742 1.00 90.19 746 LYS A O 1
ATOM 5943 N N . GLY A 1 747 ? 29.071 1.394 -14.823 1.00 89.38 747 GLY A N 1
ATOM 5944 C CA . GLY A 1 747 ? 29.829 2.041 -13.747 1.00 89.38 747 GLY A CA 1
ATOM 5945 C C . GLY A 1 747 ? 30.835 3.081 -14.236 1.00 89.38 747 GLY A C 1
ATOM 5946 O O . GLY A 1 747 ? 31.828 3.338 -13.558 1.00 89.38 747 GLY A O 1
ATOM 5947 N N . ARG A 1 748 ? 30.632 3.624 -15.441 1.00 84.62 748 ARG A N 1
ATOM 5948 C CA . ARG A 1 748 ? 31.489 4.639 -16.064 1.00 84.62 748 ARG A CA 1
ATOM 5949 C C . ARG A 1 748 ? 30.626 5.805 -16.517 1.00 84.62 748 ARG A C 1
ATOM 5951 O O . ARG A 1 748 ? 29.521 5.591 -16.999 1.00 84.62 748 ARG A O 1
ATOM 5958 N N . GLU A 1 749 ? 31.144 7.018 -16.363 1.00 80.56 749 GLU A N 1
ATOM 5959 C CA . GLU A 1 749 ? 30.448 8.247 -16.776 1.00 80.56 749 GLU A CA 1
ATOM 5960 C C . GLU A 1 749 ? 30.538 8.483 -18.295 1.00 80.56 749 GLU A C 1
ATOM 5962 O O . GLU A 1 749 ? 29.761 9.249 -18.846 1.00 80.56 749 GLU A O 1
ATOM 5967 N N . SER A 1 750 ? 31.460 7.814 -18.999 1.00 83.12 750 SER A N 1
ATOM 5968 C CA . SER A 1 750 ? 31.562 7.912 -20.457 1.00 83.12 750 SER A CA 1
ATOM 5969 C C . SER A 1 750 ? 30.555 7.002 -21.160 1.00 83.12 750 SER A C 1
ATOM 5971 O O . SER A 1 750 ? 30.387 5.842 -20.769 1.00 83.12 750 SER A O 1
ATOM 5973 N N . LEU A 1 751 ? 29.979 7.482 -22.266 1.00 83.38 751 LEU A N 1
ATOM 5974 C CA . LEU A 1 751 ? 29.091 6.682 -23.109 1.00 83.38 751 LEU A CA 1
ATOM 5975 C C . LEU A 1 751 ? 29.828 5.432 -23.637 1.00 83.38 751 LEU A C 1
ATOM 5977 O O . LEU A 1 751 ? 30.942 5.550 -24.157 1.00 83.38 751 LEU A O 1
ATOM 5981 N N . PRO A 1 752 ? 29.249 4.227 -23.489 1.00 83.50 752 PRO A N 1
ATOM 5982 C CA . PRO A 1 752 ? 29.842 3.002 -24.000 1.00 83.50 752 PRO A CA 1
ATOM 5983 C C . PRO A 1 752 ? 29.707 2.917 -25.529 1.00 83.50 752 PRO A C 1
ATOM 5985 O O . PRO A 1 752 ? 28.781 3.493 -26.104 1.00 83.50 752 PRO A O 1
ATOM 5988 N N . PRO A 1 753 ? 30.583 2.155 -26.208 1.00 83.00 753 PRO A N 1
ATOM 5989 C CA . PRO A 1 753 ? 30.389 1.845 -27.618 1.00 83.00 753 PRO A CA 1
ATOM 5990 C C . PRO A 1 753 ? 29.132 0.979 -27.808 1.00 83.00 753 PRO A C 1
ATOM 5992 O O . PRO A 1 753 ? 28.834 0.121 -26.973 1.00 83.00 753 PRO A O 1
ATOM 5995 N N . ALA A 1 754 ? 28.430 1.149 -28.931 1.00 86.25 754 ALA A N 1
ATOM 5996 C CA . ALA A 1 754 ? 27.201 0.421 -29.280 1.00 86.25 754 ALA A CA 1
ATOM 5997 C C . ALA A 1 754 ? 27.464 -1.037 -29.727 1.00 86.25 754 ALA A C 1
ATOM 5999 O O . ALA A 1 754 ? 27.036 -1.469 -30.793 1.00 86.25 754 ALA A O 1
ATOM 6000 N N . THR A 1 755 ? 28.230 -1.779 -28.924 1.00 85.75 755 THR A N 1
ATOM 6001 C CA . THR A 1 755 ? 28.694 -3.151 -29.214 1.00 85.75 755 THR A CA 1
ATOM 6002 C C . THR A 1 755 ? 27.795 -4.234 -28.624 1.00 85.75 755 THR A C 1
ATOM 6004 O O . THR A 1 755 ? 27.754 -5.339 -29.153 1.00 85.75 755 THR A O 1
ATOM 6007 N N . ASP A 1 756 ? 27.056 -3.916 -27.561 1.00 89.12 756 ASP A N 1
ATOM 6008 C CA . ASP A 1 756 ? 26.041 -4.771 -26.950 1.00 89.12 756 ASP A CA 1
ATOM 6009 C C . ASP A 1 756 ? 24.688 -4.047 -26.887 1.00 89.12 756 ASP A C 1
ATOM 6011 O O . ASP A 1 756 ? 24.575 -2.871 -27.241 1.00 89.12 756 ASP A O 1
ATOM 6015 N N . GLU A 1 757 ? 23.635 -4.754 -26.478 1.00 91.19 757 GLU A N 1
ATOM 6016 C CA . GLU A 1 757 ? 22.275 -4.204 -26.449 1.00 91.19 757 GLU A CA 1
ATOM 6017 C C . GLU A 1 757 ? 22.139 -2.989 -25.530 1.00 91.19 757 GLU A C 1
ATOM 6019 O O . GLU A 1 757 ? 21.586 -1.966 -25.930 1.00 91.19 757 GLU A O 1
ATOM 6024 N N . VAL A 1 758 ? 22.750 -3.055 -24.346 1.00 93.00 758 VAL A N 1
ATOM 6025 C CA . VAL A 1 758 ? 22.840 -1.926 -23.412 1.00 93.00 758 VAL A CA 1
ATOM 6026 C C . VAL A 1 758 ? 23.497 -0.715 -24.085 1.00 93.00 758 VAL A C 1
ATOM 6028 O O . VAL A 1 758 ? 22.982 0.399 -24.003 1.00 93.00 758 VAL A O 1
ATOM 6031 N N . GLY A 1 759 ? 24.615 -0.923 -24.784 1.00 93.19 759 GLY A N 1
ATOM 6032 C CA . GLY A 1 759 ? 25.318 0.115 -25.530 1.00 93.19 759 GLY A CA 1
ATOM 6033 C C . GLY A 1 759 ? 24.486 0.696 -26.672 1.00 93.19 759 GLY A C 1
ATOM 6034 O O . GLY A 1 759 ? 24.491 1.912 -26.850 1.00 93.19 759 GLY A O 1
ATOM 6035 N N . ARG A 1 760 ? 23.733 -0.132 -27.412 1.00 94.25 760 ARG A N 1
ATOM 6036 C CA . ARG A 1 760 ? 22.805 0.332 -28.462 1.00 94.25 760 ARG A CA 1
ATOM 6037 C C . ARG A 1 760 ? 21.720 1.244 -27.892 1.00 94.25 760 ARG A C 1
ATOM 6039 O O . ARG A 1 760 ? 21.493 2.320 -28.442 1.00 94.25 760 ARG A O 1
ATOM 6046 N N . ILE A 1 761 ? 21.094 0.842 -26.784 1.00 95.44 761 ILE A N 1
ATOM 6047 C CA . ILE A 1 761 ? 20.049 1.628 -26.112 1.00 95.44 761 ILE A CA 1
ATOM 6048 C C . ILE A 1 761 ? 20.612 2.978 -25.654 1.00 95.44 761 ILE A C 1
ATOM 6050 O O . ILE A 1 761 ? 20.064 4.021 -26.004 1.00 95.44 761 ILE A O 1
ATOM 6054 N N . ILE A 1 762 ? 21.742 2.971 -24.938 1.00 95.25 762 ILE A N 1
ATOM 6055 C CA . ILE A 1 762 ? 22.387 4.196 -24.441 1.00 95.25 762 ILE A CA 1
ATOM 6056 C C . ILE A 1 762 ? 22.799 5.121 -25.592 1.00 95.25 762 ILE A C 1
ATOM 6058 O O . ILE A 1 762 ? 22.587 6.331 -25.521 1.00 95.25 762 ILE A O 1
ATOM 6062 N N . HIS A 1 763 ? 23.369 4.569 -26.665 1.00 94.00 763 HIS A N 1
ATOM 6063 C CA . HIS A 1 763 ? 23.781 5.356 -27.823 1.00 94.00 763 HIS A CA 1
ATOM 6064 C C . HIS A 1 763 ? 22.580 6.013 -28.511 1.00 94.00 763 HIS A C 1
ATOM 6066 O O . HIS A 1 763 ? 22.657 7.181 -28.889 1.00 94.00 763 HIS A O 1
ATOM 6072 N N . LYS A 1 764 ? 21.449 5.306 -28.629 1.00 95.44 764 LYS A N 1
ATOM 6073 C CA . LYS A 1 764 ? 20.214 5.875 -29.181 1.00 95.44 764 LYS A CA 1
ATOM 6074 C C . LYS A 1 764 ? 19.679 7.035 -28.332 1.00 95.44 764 LYS A C 1
ATOM 6076 O O . LYS A 1 764 ? 19.162 7.993 -28.890 1.00 95.44 764 LYS A O 1
ATOM 6081 N N . CYS A 1 765 ? 19.866 7.020 -27.012 1.00 94.94 765 CYS A N 1
ATOM 6082 C CA . CYS A 1 765 ? 19.520 8.163 -26.159 1.00 94.94 765 CYS A CA 1
ATOM 6083 C C . CYS A 1 765 ? 20.387 9.408 -26.423 1.00 94.94 765 CYS A C 1
ATOM 6085 O O . CYS A 1 765 ? 19.912 10.530 -26.256 1.00 94.94 765 CYS A O 1
ATOM 6087 N N . ALA A 1 766 ? 21.652 9.216 -26.814 1.00 92.69 766 ALA A N 1
ATOM 6088 C CA . ALA A 1 766 ? 22.669 10.269 -26.830 1.00 92.69 766 ALA A CA 1
ATOM 6089 C C . ALA A 1 766 ? 23.187 10.664 -28.229 1.00 92.69 766 ALA A C 1
ATOM 6091 O O . ALA A 1 766 ? 24.089 11.494 -28.330 1.00 92.69 766 ALA A O 1
ATOM 6092 N N . VAL A 1 767 ? 22.635 10.097 -29.307 1.00 93.38 767 VAL A N 1
ATOM 6093 C CA . VAL A 1 767 ? 23.020 10.421 -30.692 1.00 93.38 767 VAL A CA 1
ATOM 6094 C C . VAL A 1 767 ? 22.772 11.904 -31.016 1.00 93.38 767 VAL A C 1
ATOM 6096 O O . VAL A 1 767 ? 21.834 12.511 -30.501 1.00 93.38 767 VAL A O 1
ATOM 6099 N N . ASN A 1 768 ? 23.620 12.519 -31.848 1.00 91.62 768 ASN A N 1
ATOM 6100 C CA . ASN A 1 768 ? 23.509 13.949 -32.185 1.00 91.62 768 ASN A CA 1
ATOM 6101 C C . ASN A 1 768 ? 22.296 14.270 -33.071 1.00 91.62 768 ASN A C 1
ATOM 6103 O O . ASN A 1 768 ? 21.780 15.381 -33.026 1.00 91.62 768 ASN A O 1
ATOM 6107 N N . ASP A 1 769 ? 21.839 13.310 -33.873 1.00 91.94 769 ASP A N 1
ATOM 6108 C CA . ASP A 1 769 ? 20.611 13.456 -34.648 1.00 91.94 769 ASP A CA 1
ATOM 6109 C C . ASP A 1 769 ? 19.394 13.306 -33.720 1.00 91.94 769 ASP A C 1
ATOM 6111 O O . ASP A 1 769 ? 19.070 12.205 -33.268 1.00 91.94 769 ASP A O 1
ATOM 6115 N N . LEU A 1 770 ? 18.734 14.427 -33.415 1.00 92.12 770 LEU A N 1
ATOM 6116 C CA . LEU A 1 770 ? 17.587 14.470 -32.504 1.00 92.12 770 LEU A CA 1
ATOM 6117 C C . LEU A 1 770 ? 16.413 13.616 -32.993 1.00 92.12 770 LEU A C 1
ATOM 6119 O O . LEU A 1 770 ? 15.618 13.166 -32.164 1.00 92.12 770 LEU A O 1
ATOM 6123 N N . ASP A 1 771 ? 16.311 13.365 -34.301 1.00 92.19 771 ASP A N 1
ATOM 6124 C CA . ASP A 1 771 ? 15.226 12.567 -34.862 1.00 92.19 771 ASP A CA 1
ATOM 6125 C C . ASP A 1 771 ? 15.410 11.064 -34.654 1.00 92.19 771 ASP A C 1
ATOM 6127 O O . ASP A 1 771 ? 14.440 10.307 -34.709 1.00 92.19 771 ASP A O 1
ATOM 6131 N N . GLN A 1 772 ? 16.637 10.643 -34.341 1.00 93.12 772 GLN A N 1
ATOM 6132 C CA . GLN A 1 772 ? 16.979 9.253 -34.047 1.00 93.12 772 GLN A CA 1
ATOM 6133 C C . GLN A 1 772 ? 16.897 8.911 -32.552 1.00 93.12 772 GLN A C 1
ATOM 6135 O O . GLN A 1 772 ? 16.990 7.734 -32.190 1.00 93.12 772 GLN A O 1
ATOM 6140 N N . ARG A 1 773 ? 16.711 9.908 -31.674 1.00 95.88 773 ARG A N 1
ATOM 6141 C CA . ARG A 1 773 ? 16.516 9.682 -30.234 1.00 95.88 773 ARG A CA 1
ATOM 6142 C C . ARG A 1 773 ? 15.117 9.148 -29.936 1.00 95.88 773 ARG A C 1
ATOM 6144 O O . ARG A 1 773 ? 14.171 9.389 -30.683 1.00 95.88 773 ARG A O 1
ATOM 6151 N N . TYR A 1 774 ? 14.977 8.460 -28.803 1.00 95.25 774 TYR A N 1
ATOM 6152 C CA . TYR A 1 774 ? 13.660 8.099 -28.271 1.00 95.25 774 TYR A CA 1
ATOM 6153 C C . TYR A 1 774 ? 12.806 9.353 -28.060 1.00 95.25 774 TYR A C 1
ATOM 6155 O O . TYR A 1 774 ? 13.289 10.356 -27.523 1.00 95.25 774 TYR A O 1
ATOM 6163 N N . ARG A 1 775 ? 11.538 9.292 -28.483 1.00 92.69 775 ARG A N 1
ATOM 6164 C CA . ARG A 1 775 ? 10.604 10.423 -28.376 1.00 92.69 775 ARG A CA 1
ATOM 6165 C C . ARG A 1 775 ? 9.856 10.425 -27.050 1.00 92.69 775 ARG A C 1
ATOM 6167 O O . ARG A 1 775 ? 9.523 11.499 -26.556 1.00 92.69 775 ARG A O 1
ATOM 6174 N N . ALA A 1 776 ? 9.657 9.248 -26.464 1.00 91.44 776 ALA A N 1
ATOM 6175 C CA . ALA A 1 776 ? 9.058 9.068 -25.151 1.00 91.44 776 ALA A CA 1
ATOM 6176 C C . ALA A 1 776 ? 9.897 8.135 -24.268 1.00 91.44 776 ALA A C 1
ATOM 6178 O O . ALA A 1 776 ? 10.554 7.209 -24.742 1.00 91.44 776 ALA A O 1
ATOM 6179 N N . VAL A 1 777 ? 9.844 8.358 -22.953 1.00 91.81 777 VAL A N 1
ATOM 6180 C CA . VAL A 1 777 ? 10.523 7.499 -21.967 1.00 91.81 777 VAL A CA 1
ATOM 6181 C C . VAL A 1 777 ? 9.892 6.104 -21.906 1.00 91.81 777 VAL A C 1
ATOM 6183 O O . VAL A 1 777 ? 10.590 5.140 -21.611 1.00 91.81 777 VAL A O 1
ATOM 6186 N N . THR A 1 778 ? 8.613 5.962 -22.262 1.00 87.38 778 THR A N 1
ATOM 6187 C CA . THR A 1 778 ? 7.916 4.668 -22.363 1.00 87.38 778 THR A CA 1
ATOM 6188 C C . THR A 1 778 ? 8.568 3.719 -23.371 1.00 87.38 778 THR A C 1
ATOM 6190 O O . THR A 1 778 ? 8.713 2.533 -23.083 1.00 87.38 778 THR A O 1
ATOM 6193 N N . GLU A 1 779 ? 9.041 4.231 -24.512 1.00 93.88 779 GLU A N 1
ATOM 6194 C CA . GLU A 1 779 ? 9.785 3.437 -25.502 1.00 93.88 779 GLU A CA 1
ATOM 6195 C C . GLU A 1 779 ? 11.089 2.891 -24.908 1.00 93.88 779 GLU A C 1
ATOM 6197 O O . GLU A 1 779 ? 11.444 1.730 -25.104 1.00 93.88 779 GLU A O 1
ATOM 6202 N N . LEU A 1 780 ? 11.794 3.733 -24.150 1.00 94.62 780 LEU A N 1
ATOM 6203 C CA . LEU A 1 780 ? 13.044 3.369 -23.497 1.00 94.62 780 LEU A CA 1
ATOM 6204 C C . LEU A 1 780 ? 12.825 2.361 -22.360 1.00 94.62 780 LEU A C 1
ATOM 6206 O O . LEU A 1 780 ? 13.631 1.447 -22.200 1.00 94.62 780 LEU A O 1
ATOM 6210 N N . ILE A 1 781 ? 11.741 2.500 -21.593 1.00 83.50 781 ILE A N 1
ATOM 6211 C CA . ILE A 1 781 ? 11.344 1.527 -20.566 1.00 83.50 781 ILE A CA 1
ATOM 6212 C C . ILE A 1 781 ? 11.165 0.148 -21.201 1.00 83.50 781 ILE A C 1
ATOM 6214 O O . ILE A 1 781 ? 11.814 -0.793 -20.752 1.00 83.50 781 ILE A O 1
ATOM 6218 N N . ALA A 1 782 ? 10.384 0.043 -22.280 1.00 85.75 782 ALA A N 1
ATOM 6219 C CA . ALA A 1 782 ? 10.119 -1.233 -22.946 1.00 85.75 782 ALA A CA 1
ATOM 6220 C C . ALA A 1 782 ? 11.403 -1.924 -23.449 1.00 85.75 782 ALA A C 1
ATOM 6222 O O . ALA A 1 782 ? 11.534 -3.144 -23.366 1.00 85.75 782 ALA A O 1
ATOM 6223 N N . GLU A 1 783 ? 12.376 -1.157 -23.947 1.00 94.19 783 GLU A N 1
ATOM 6224 C CA . GLU A 1 783 ? 13.689 -1.682 -24.354 1.00 94.19 783 GLU A CA 1
ATOM 6225 C C . GLU A 1 783 ? 14.510 -2.162 -23.146 1.00 94.19 783 GLU A C 1
ATOM 6227 O O . GLU A 1 783 ? 15.096 -3.244 -23.168 1.00 94.19 783 GLU A O 1
ATOM 6232 N N . VAL A 1 784 ? 14.524 -1.395 -22.049 1.00 88.88 784 VAL A N 1
ATOM 6233 C CA . VAL A 1 784 ? 15.234 -1.783 -20.820 1.00 88.88 784 VAL A CA 1
ATOM 6234 C C . VAL A 1 784 ? 14.584 -2.996 -20.151 1.00 88.88 784 VAL A C 1
ATOM 6236 O O . VAL A 1 784 ? 15.296 -3.831 -19.598 1.00 88.88 784 VAL A O 1
ATOM 6239 N N . GLU A 1 785 ? 13.262 -3.149 -20.219 1.00 82.69 785 GLU A N 1
ATOM 6240 C CA . GLU A 1 785 ? 12.536 -4.325 -19.723 1.00 82.69 785 GLU A CA 1
ATOM 6241 C C . GLU A 1 785 ? 12.897 -5.606 -20.475 1.00 82.69 785 GLU A C 1
ATOM 6243 O O . GLU A 1 785 ? 12.957 -6.668 -19.857 1.00 82.69 785 GLU A O 1
ATOM 6248 N N . ARG A 1 786 ? 13.221 -5.516 -21.767 1.00 90.75 786 ARG A N 1
ATOM 6249 C CA . ARG A 1 786 ? 13.653 -6.664 -22.580 1.00 90.75 786 ARG A CA 1
ATOM 6250 C C . ARG A 1 786 ? 15.117 -7.043 -22.384 1.00 90.75 786 ARG A C 1
ATOM 6252 O O . ARG A 1 786 ? 15.513 -8.121 -22.803 1.00 90.75 786 ARG A O 1
ATOM 6259 N N . LEU A 1 787 ? 15.918 -6.197 -21.730 1.00 90.06 787 LEU A N 1
ATOM 6260 C CA . LEU A 1 787 ? 17.330 -6.494 -21.496 1.00 90.06 787 LEU A CA 1
ATOM 6261 C C . LEU A 1 787 ? 1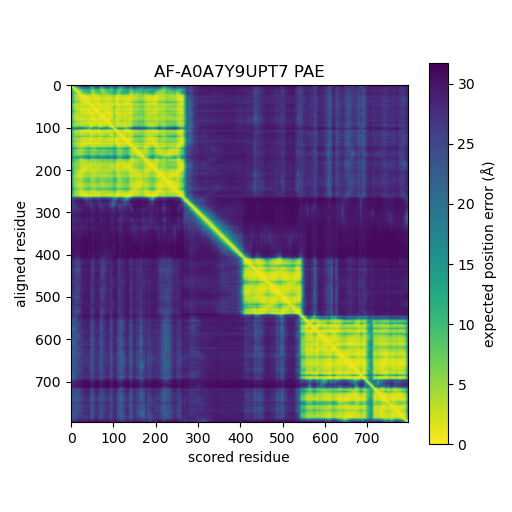7.515 -7.758 -20.655 1.00 90.06 787 LEU A C 1
ATOM 6263 O O . LEU A 1 787 ? 17.098 -7.812 -19.492 1.00 90.06 787 LEU A O 1
ATOM 6267 N N . GLU A 1 788 ? 18.238 -8.723 -21.201 1.00 84.88 788 GLU A N 1
ATOM 6268 C CA . GLU A 1 788 ? 18.679 -9.914 -20.483 1.00 84.88 788 GLU A CA 1
ATOM 6269 C C . GLU A 1 788 ? 20.107 -9.751 -19.957 1.00 84.88 788 GLU A C 1
ATOM 6271 O O . GLU A 1 788 ? 20.882 -8.903 -20.414 1.00 84.88 788 GLU A O 1
ATOM 6276 N N . ALA A 1 789 ? 20.460 -10.552 -18.949 1.00 78.56 789 ALA A N 1
ATOM 6277 C CA . ALA A 1 789 ? 21.831 -10.576 -18.463 1.00 78.56 789 ALA A CA 1
ATOM 6278 C C . ALA A 1 789 ? 22.760 -11.032 -19.601 1.00 78.56 789 ALA A C 1
ATOM 6280 O O . ALA A 1 789 ? 22.449 -12.017 -20.273 1.00 78.56 789 ALA A O 1
ATOM 6281 N N . PRO A 1 790 ? 23.903 -10.356 -19.827 1.00 73.38 790 PRO A N 1
ATOM 6282 C CA . PRO A 1 790 ? 24.844 -10.807 -20.838 1.00 73.38 790 PRO A CA 1
ATOM 6283 C C . PRO A 1 790 ? 25.265 -12.249 -20.519 1.00 73.38 790 PRO A C 1
ATOM 6285 O O . PRO A 1 790 ? 25.505 -12.555 -19.344 1.00 73.38 790 PRO A O 1
ATOM 6288 N N . PRO A 1 791 ? 25.353 -13.133 -21.530 1.00 61.06 791 PRO A N 1
ATOM 6289 C CA . PRO A 1 791 ? 25.707 -14.525 -21.310 1.00 61.06 791 PRO A CA 1
ATOM 6290 C C . PRO A 1 791 ? 27.032 -14.584 -20.556 1.00 61.06 791 PRO A C 1
ATOM 6292 O O . PRO A 1 791 ? 28.001 -13.918 -20.937 1.00 61.06 791 PRO A O 1
ATOM 6295 N N . VAL A 1 792 ? 27.059 -15.352 -19.463 1.00 50.84 792 VAL A N 1
ATOM 6296 C CA . VAL A 1 792 ? 28.283 -15.587 -18.695 1.00 50.84 792 VAL A CA 1
ATOM 6297 C C . VAL A 1 792 ? 29.285 -16.173 -19.677 1.00 50.84 792 VAL A C 1
ATOM 6299 O O . VAL A 1 792 ? 29.105 -17.293 -20.155 1.00 50.84 792 VAL A O 1
ATOM 6302 N N . GLN A 1 793 ? 30.311 -15.400 -20.036 1.00 42.97 793 GLN A N 1
ATOM 6303 C CA . GLN A 1 793 ? 31.417 -15.941 -20.808 1.00 42.97 793 GLN A CA 1
ATOM 6304 C C . GLN A 1 793 ? 31.994 -17.068 -19.961 1.00 42.97 793 GLN A C 1
ATOM 6306 O O . GLN A 1 793 ? 32.551 -16.809 -18.894 1.00 42.97 793 GLN A O 1
ATOM 6311 N N . ALA A 1 794 ? 31.788 -18.311 -20.403 1.00 35.31 794 ALA A N 1
ATOM 6312 C CA . ALA A 1 794 ? 32.428 -19.468 -19.812 1.00 35.31 794 ALA A CA 1
ATOM 6313 C C . ALA A 1 794 ? 33.928 -19.172 -19.810 1.00 35.31 794 ALA A C 1
ATOM 6315 O O . ALA A 1 794 ? 34.549 -19.065 -20.869 1.00 35.31 794 ALA A O 1
ATOM 6316 N N . THR A 1 795 ? 34.480 -18.926 -18.626 1.00 36.44 795 THR A N 1
ATOM 6317 C CA . THR A 1 795 ? 35.917 -18.777 -18.439 1.00 36.44 795 THR A CA 1
ATOM 6318 C C . THR A 1 795 ? 36.556 -20.082 -18.893 1.00 36.44 795 THR A C 1
ATOM 6320 O O . THR A 1 795 ? 36.345 -21.115 -18.256 1.00 36.44 795 THR A O 1
ATOM 6323 N N . ALA A 1 796 ? 37.238 -20.025 -20.036 1.00 34.09 796 ALA A N 1
ATOM 6324 C CA . ALA A 1 796 ? 38.058 -21.099 -20.582 1.00 34.09 796 ALA A CA 1
ATOM 6325 C C . ALA A 1 796 ? 39.383 -21.223 -19.826 1.00 34.09 796 ALA A C 1
ATOM 6327 O O . ALA A 1 796 ? 39.909 -20.169 -19.391 1.00 34.09 796 ALA A O 1
#

Organism: NCBI:txid634462

Nearest PDB structures (foldseek):
  2yqz-assembly2_B  TM=7.461E-01  e=3.116E-13  Thermus thermophilus HB8
  7p7f-assembly3_C  TM=7.336E-01  e=1.369E-08  Homo sapiens
  6ru7-assembly2_B  TM=7.024E-01  e=5.276E-08  Homo sapiens
  9b3s-assembly1_B  TM=7.146E-01  e=1.833E-07  Homo sapiens
  8vxd-assembly2_B  TM=7.135E-01  e=1.489E-07  Homo sapiens

Mean predicted aligned error: 22.44 Å

Foldseek 3Di:
DPPPVVVLVLLLVLLVLCQQQDDQDDPVLVVVQCVLLVDAAAAEEEEAACQLVRNVVVVLVRRYQYEYEHQRPSSLVNNCVVCVVRPSYHYDNDHLVPDDADPVDAGQEYEYEQRQVVDDLLCSLVSRLSRHDAFHKYKYKYKDFAAEDVFDCLVVVLQVLCVVLVNHDPPPDDGHHQPRDDDCQVSQVVSVFWHWRDKDKDKDKDKDALVSNLSNLSNDSVSSPRDPVSSVSSSVVSQVVLVVDPVNMHMTMIMMIMIMITTDDDPDDDDDDDDDDDDDDDDDDDDDDDDDDDDDDDDDDDDDDDDDDYDDDDDDDDDDDDDDDDDDDDDDDDDDDDDDDDDDDDDDDDDDDDDDDDDDDDDDDDDDDDDDDDDDDDDDDDDDDDDDDDDDDDDDDDDDDPDPPPDDPDPLVVLLVVLQVVQVPPDADPQLLVQAPDPRCSSVLRNLLVLLLVLLVQCLVCLVPVQWADLVSLLVLVVSVVVVVVSQVSCVVSVFHKDFAPLSVVVSVQSPPQRDNDDTGRHDNPDDRRDRDRRHGRMDGPPPDDPPPPPPDDWDWAFPDDDPFWTKTWTQDPVPSAIKIKTFGDPPDDPVSLVLLVVQLVVQCPDDDQQAKHWDDADPVGSMTITHDFDFFQLVVCLVCVVPQAQVLLLVQLLLNLVVQQSCVVVVHHLLQQWSRQWTWHADPVRRIHIHGGDSRCGDPLPDDDDDDPDPPPTGQFQPLDPDPNPDDPLRSLQSSLQSLCCSRPVDSDQDDCPDLSSVLSCQSRPNPSVSHDRHSVVSSVSSVPDDGDPDPPDD

pLDDT: mean 74.41, std 24.68, range [22.38, 98.44]

Radius of gyration: 38.35 Å; Cα contacts (8 Å, |Δi|>4): 997; chains: 1; bounding box: 128×73×116 Å

Secondary structure (DSSP, 8-state):
---HHHHHHHHHTTHHHHHHHSPPPPHHHHHHHHHHHT--TT-EEEEES-TTTTTTHHHHTTT-EEEEE---HHHHHHHHHHHTT-TTEEEE-S-GGGPPPPTT--EEEEEESTTGGGS-HHHHHHHHHHHEEEEEEEEE---EE---TT--THHHHHHHHHHHTT-PPPTT--PPPTT-SPP-HHHHHHTSSEEEEEEEEEEEEEEE-HHHHHHHHTTSHHHHTS-HHHHHHHHHHHHHHHHTSSS--EEEEEEEEEEEEEEP----PPPPPPPP--------------------------------------------------------------------------------------------------------------------------------------HHHHHHHHHHHHHHTS---HHHHTT---TTTHHHHHHHHHHHHHHHHHHHHHHHTTSEE-HHHHHHHHHHHHHHHHHHHHHHHTT--EEE-HHHHHHHHHHGGG--SSS-EEPPTT-PPP----SS-SEEEPP---------PPPPPEEEEE-SSEEEEEEE-TTT--EEEEEEE-TT--HHHHHHHHHHHHHHTT---TTB--EEEEETTTTEEEEE--SEEHHHHHHHHTTT--HHHHHHHHHHHHHHHHHHHHTT-------SSSEEEEE-TTS-EEEEE---TT---SS----------TT----TT---GGG--HHHHHHHHHHHHHHHHHS-SSPPPTTSHHHHHHHHHH-S-GGGS-SSHHHHHHHHHHPPPPP-----